Protein AF-0000000074985311 (afdb_homodimer)

Foldseek 3Di:
DAQPLQVLQLLLLVLLLVQDPPVQNQAKEKEKEWKAAWDADDPDPHTDDQDIDLLVCSNKVDRAHGKIKMWMAGPPDPCNVGIAIEIAHADDDPVCVVPDDTDDDQVVSVVRIPHNGYHHPVCLLVVLVVCCVVGPAYEYEYADQPDPVGHHDDPVNVVSQVVSVHHYDHPRSVVSSQQSQQFADPVQVVQQLVQQVLLLVLVLVLLQLLQCVLVVNQDFDPCDPHVDDGDPSNDHDFFLVSSVVSSVVSSVVVPFDFWLDQKAKAKWQSLQPPPRRPRGGTAAFPDDDNPVPVPDPPPQPDDPRFGDKIKIKIWTTTGGSLFIFTWIAIWIHGPLGAHDPLLVLQLVLQVVLLVQLQVVFAFQDWLLVSLLSSLLSVLVSCCVLQFWDDCPPVVHHPCLHSQNVQQVVLSCLFWVAAQKAWGGSHRRRPQCNQPPPDDPQDDPDDDGYPSSCPHHRGGGGDHARTKMKGKTKTALDPVSVVVCVVPPGGDVVSVVVNNRNNMGMTMWIWGHYRVGIHTSNDNDHDNVVSSCSSSNVD/DAQQLQVLQLLLLVLLLVQDPPVQNQAKEKEKEWKAAWDADDPDPHTDDQDIDLLVCSNKVDRAHGKIKMWMAGPPDPCNVGIAIEIAHADDDPVCVVPDDGDDDQVVSVVRIPHNGYHHPVCLLVVLVVCCVVGPAYEYEYADQPDPVGHHDDPVNVVSQVVSVHHYDHPRSVVSSQQSQQFADPVQVVQQLVQQVLLLVLVLVLLQLLQCVLVVNQDFDDCDPHVDDGDPSNDHDFFLVSSVVSSVVSSVVVPFDFWLDQKAKAKWQSQQPPPRRPRGGTAAFPDDDNPVPPPDPPVQPDDPGFGDKIKIKIWTTTGGSLFIFTWIAIWIHTPLGAHDPLLVLQLVLQVVLLVQLQVVFAFQDWLLVSLLSSLLSVLVSCCVLVFWDDCPDVVHHPCLHSQNVLQVVLSCLFWVAAQKAWGTSHRRRPQCSQPPPDDPQDDPDDDGYPSSCPHHRGGGGDHARTKMKGKTKTALDPVSVVVCVPPPGGDVVSVVVNNRNNMGITMWIWGHYRVGIHTSNDNDHDNVVSSCSSSNVD

Secondary structure (DSSP, 8-state):
----HHHHHHHHHHHHHHHS-GGGTTS-EEEEEE-----BSTTS--BPPP---HHHHHHH----TT-EEEEEE-TTSGGGTS-EEEEE-PPPPHHHHTTSPPPPPHHHHHHHS-SSEEE-GGGHHHHHHHHHHHSTTPEEE-S-TT-TTS----HHHHHHHHHTT-EEE-SSHHHHHHHHHHS--HHHHHHHHHHHHHHHHHHHHHHHHHHHHHTT-----TTBTTTBPPPGGG----BHHHHHHHHHHHHHHTT---BSS--EEEEGGGGG-TT-----PBP-BS---TTGGG--GGG--SSS-PBPSEEEEEEE-BEETTEE--EEEEEEESGGG---HHHHHHHHHHHHHHHHHHHH--TT-BHHHHHHHHHHHHHHHHHHHTSB--TTSTT--GGGSHHHHHHHTGGGGTS-S-S--B-SSSSS--HHHHS-SS-TTS-S---S-GGGGTT-S--SB--TT-EEEE--EEE--HHHHHTTTT-TTB-HHHHHHHGGG-EEE-BEEEEE-SSSEEE---S---HHHHHHHHTT--/----HHHHHHHHHHHHHHHS-GGGTTS-EEEEEE-----BSTTS--BPPP---HHHHHHH----TT-EEEEEE-TTSGGGTS-EEEEE-PPPPHHHHTTSPPPPPHHHHHHHS-SSEEE-GGGHHHHHHHHHHHSTTPEEE-S-TT-TTSPPPPHHHHHHHHHTT-EEE-SSHHHHHHHHHHS--HHHHHHHHHHHHHHHHHHHHHHHHHHHHHTT-----TTBTTTBPPPGGG----BHHHHHHHHHHHHHHTT---BSS--EEEEGGGGG-TT-----PBP-BSS--TT-----GGG--SSS-PBPSEEEEEEE-BEETTEE--EEEEEEESGGG---HHHHHHHHHHHHHHHHHHHH-STT-BHHHHHHHHHHHHHHHHHHHTSB--TTSTT--GGGSHHHHHHHTGGGGTS-S-S--B-SSSSS--HHHHS-SS-TTS-S--SS-GGGGTT-S--SB--TT-EEEE--EEE--HHHHHTTTT-TTB-HHHHHHHGGG-EEE-BEEEEE-SSSEEE---S---HHHHHHHHTT--

Solvent-accessible surface area (backbone atoms only — not comparable to full-atom values): 54923 Å² total; per-residue (Å²): 134,71,53,64,8,55,62,40,40,50,48,26,48,59,42,31,43,72,71,43,56,76,87,56,46,69,39,30,39,30,42,50,45,38,30,28,63,77,47,48,54,54,83,48,88,43,58,47,88,80,70,60,41,60,71,47,26,56,46,42,60,55,75,62,58,55,19,35,40,41,33,39,35,26,65,95,45,70,29,57,81,52,49,48,30,36,38,20,42,53,74,69,47,76,82,42,53,51,39,33,80,62,58,69,50,59,71,56,42,48,73,61,38,51,53,73,44,55,46,45,60,88,48,47,68,58,52,53,52,51,46,52,68,75,36,68,78,30,41,35,30,23,57,58,77,93,38,94,40,43,49,73,57,64,62,68,63,60,46,53,41,47,73,69,74,41,48,78,46,45,82,51,43,56,61,12,46,31,54,43,61,46,45,44,53,71,68,54,48,51,34,27,35,50,9,18,44,45,30,23,40,18,56,49,38,52,35,38,52,47,0,33,50,61,65,63,67,55,60,70,57,91,50,47,69,74,79,38,59,64,42,60,46,40,64,74,74,60,30,25,28,30,47,49,19,51,35,54,24,48,30,24,52,74,66,30,86,44,61,36,46,72,52,23,32,19,47,28,47,49,25,25,30,73,51,31,59,76,30,74,46,61,49,47,53,38,86,66,54,84,79,54,82,67,65,53,89,68,61,72,68,67,92,82,80,55,53,31,69,35,35,38,27,35,42,43,21,25,17,29,95,59,16,20,22,58,34,27,47,56,43,37,36,29,63,68,11,31,60,53,73,57,46,40,54,51,45,52,47,36,50,47,27,41,50,57,35,59,73,65,44,24,37,66,40,45,41,60,57,46,47,47,51,31,52,53,44,47,52,55,48,30,36,75,72,44,31,27,44,37,39,83,36,88,97,51,34,72,73,26,29,72,67,44,41,43,52,67,34,65,61,31,46,33,39,61,61,31,38,36,34,34,42,34,61,35,53,69,28,35,56,60,60,34,42,43,92,79,54,84,83,58,66,94,73,76,76,66,25,73,64,63,54,71,54,46,45,38,63,43,61,37,43,61,34,24,30,33,37,48,36,32,41,45,35,45,27,69,72,43,44,63,77,51,70,81,42,88,47,54,32,62,78,51,39,61,70,46,39,66,40,4,27,41,42,45,27,38,34,31,35,30,27,76,85,20,66,46,73,42,49,68,53,82,75,54,66,69,58,51,31,29,23,15,31,40,75,88,134,70,52,65,7,55,61,41,43,48,47,26,49,60,42,32,43,72,71,42,56,78,88,56,46,69,37,30,40,29,44,49,44,38,30,28,62,77,47,48,54,53,84,46,88,43,59,47,88,80,71,60,40,60,72,47,26,55,47,41,62,55,77,63,57,55,18,36,40,40,33,39,35,25,64,93,46,70,29,58,80,52,49,50,31,37,39,20,41,53,75,68,46,77,84,41,53,52,39,30,79,61,60,67,51,58,70,55,43,50,73,60,36,49,55,73,45,56,48,45,60,88,48,46,67,60,52,51,52,52,46,52,68,74,35,70,77,30,41,34,31,24,55,58,78,93,37,93,40,42,49,73,58,63,63,68,62,60,47,55,42,47,73,71,74,40,48,76,46,44,83,50,43,55,60,13,44,32,54,44,59,46,46,45,53,74,68,53,49,51,33,25,34,50,9,18,45,45,28,23,40,19,54,49,38,52,35,38,52,48,0,32,51,61,63,62,67,55,58,71,57,91,49,48,70,74,80,38,60,63,44,60,48,41,63,75,73,61,31,25,28,30,48,49,19,53,34,53,23,48,30,24,51,73,66,27,87,44,62,37,46,73,49,23,31,19,47,27,48,48,26,25,30,74,51,28,59,75,29,74,48,62,49,48,53,42,87,68,54,83,79,55,80,68,67,55,87,67,66,74,67,70,94,83,80,57,53,29,68,34,36,35,27,38,41,43,21,25,17,30,97,60,16,20,22,58,34,27,48,54,43,37,35,28,64,68,12,30,60,51,74,58,45,40,53,52,46,52,48,34,50,48,26,40,50,58,35,59,72,64,46,22,36,65,42,45,40,59,56,45,45,46,51,32,51,52,43,47,52,54,47,32,35,74,72,43,32,27,43,36,38,82,37,88,96,51,34,73,73,26,30,73,67,43,41,44,52,67,34,65,63,31,48,32,40,61,61,34,37,37,34,32,42,36,62,36,52,68,27,35,56,61,61,34,40,43,91,80,52,84,83,59,66,94,70,76,75,65,24,73,66,63,56,72,54,45,44,38,62,43,60,37,43,61,34,24,31,33,36,49,34,32,43,45,33,44,28,69,72,43,44,63,76,50,72,82,43,89,47,54,30,63,78,53,38,60,70,45,39,66,40,4,25,42,42,45,27,36,33,31,35,30,27,75,87,19,66,46,74,42,49,67,52,83,77,54,65,69,58,52,32,30,22,16,30,41,76,89

Organism: Psilocybe cubensis (NCBI:txid181762)

Radius of gyration: 31.05 Å; Cα contacts (8 Å, |Δi|>4): 2380; chains: 2; bounding box: 78×101×79 Å

Sequence (1076 aa):
MVYPAQKHVLKTFEHLVKLLPEAERTKPQILLLAGGAVEFRNDTDRELVFRQESNFHYLTGCDVPSSFVIAAYQPGTSLSTTPSLSLFIPKAELEDLMWSVPPPSLAEAQQAYDVTTVEHPSAIPAAIDTLLKALPGALFHTLPRNSPLFPILPAQYTQKVLDADGAVTDLYLLSALQTARLIKDSDEIAAIKKANEISSRAHEVIMRVLGKAVKGKIEAGAGAGVDRPLLPGEWLIEKEAEAEAIFVASCRREGSVHQAYLPIVAASTRASTLHYCCNDREFAWGPVKPHDHHNKNELAHGKTKELNPQVLLIDAGCEWNCYASDITRTMPVGNGGKFTAEARAIYELVLEMQQESFNIIKAGLHWDAVQLICHRTLVKGFQKLGIFKTPESPGSGSWNSEEAILADGVSSAFFPHGVGHSLGMDVHDVPSASKPAVNPTIGGVTLGHESFYTYLRLRLPLETGMVVTVEPGIYFSPHLLAAVRESKHINHDVLKRYEPVGGVRIEDVVVITDEGYQNLTTVRSDVAWVESVCSGELMVYPAQKHVLKTFEHLVKLLPEAERTKPQILLLAGGAVEFRNDTDRELVFRQESNFHYLTGCDVPSSFVIAAYQPGTSLSTTPSLSLFIPKAELEDLMWSVPPPSLAEAQQAYDVTTVEHPSAIPAAIDTLLKALPGALFHTLPRNSPLFPILPAQYTQKVLDADGAVTDLYLLSALQTARLIKDSDEIAAIKKANEISSRAHEVIMRVLGKAVKGKIEAGAGAGVDRPLLPGEWLIEKEAEAEAIFVASCRREGSVHQAYLPIVAASTRASTLHYCCNDREFAWGPVKPHDHHNKNELAHGKTKELNPQVLLIDAGCEWNCYASDITRTMPVGNGGKFTAEARAIYELVLEMQQESFNIIKAGLHWDAVQLICHRTLVKGFQKLGIFKTPESPGSGSWNSEEAILADGVSSAFFPHGVGHSLGMDVHDVPSASKPAVNPTIGGVTLGHESFYTYLRLRLPLETGMVVTVEPGIYFSPHLLAAVRESKHINHDVLKRYEPVGGVRIEDVVVITDEGYQNLTTVRSDVAWVESVCSGEL

InterPro domains:
  IPR000994 Peptidase M24 [PF00557] (191-514)
  IPR001131 Peptidase M24B, X-Pro dipeptidase/aminopeptidase P, conserved site [PS00491] (417-429)
  IPR007865 Aminopeptidase P, N-terminal [PF05195] (27-134)
  IPR007865 Aminopeptidase P, N-terminal [SM01011] (3-150)
  IPR029149 Creatinase/Aminopeptidase P/Spt16, N-terminal [G3DSA:3.40.350.10] (12-181)
  IPR029149 Creatinase/Aminopeptidase P/Spt16, N-terminal [SSF53092] (27-184)
  IPR036005 Creatinase/aminopeptidase-like [G3DSA:3.90.230.10] (184-537)
  IPR036005 Creatinase/aminopeptidase-like [SSF55920] (185-532)
  IPR052433 Xaa-Pro dipeptidase-like [PTHR43226] (14-535)

pLDDT: mean 93.37, std 12.2, range [30.03, 98.94]

Nearest PDB structures (foldseek):
  6qsc-assembly1_A  TM=8.916E-01  e=6.447E-38  Homo sapiens
  5mc0-assembly1_A  TM=8.934E-01  e=1.061E-37  Homo sapiens
  5mc3-assembly1_A  TM=8.920E-01  e=1.746E-37  Homo sapiens
  6srf-assembly1_B  TM=8.919E-01  e=1.563E-37  Homo sapiens
  2okn-assembly1_B  TM=8.902E-01  e=1.147E-36  Homo sapiens

Structure (mmCIF, N/CA/C/O backbone):
data_AF-0000000074985311-model_v1
#
loop_
_entity.id
_entity.type
_entity.pdbx_description
1 polymer 'Aminopeptidase P N-terminal domain-containing protein'
#
loop_
_atom_site.group_PDB
_atom_site.id
_atom_site.type_symbol
_atom_site.label_atom_id
_atom_site.label_alt_id
_atom_site.label_comp_id
_atom_site.label_asym_id
_atom_site.label_entity_id
_atom_site.label_seq_id
_atom_site.pdbx_PDB_ins_code
_atom_site.Cartn_x
_atom_site.Cartn_y
_atom_site.Cartn_z
_atom_site.occupancy
_atom_site.B_iso_or_equiv
_atom_site.auth_seq_id
_atom_site.auth_comp_id
_atom_site.auth_asym_id
_atom_site.auth_atom_id
_atom_site.pdbx_PDB_model_num
ATOM 1 N N . MET A 1 1 ? -19.453 -1.725 -16.078 1 66.06 1 MET A N 1
ATOM 2 C CA . MET A 1 1 ? -20.453 -2.721 -15.711 1 66.06 1 MET A CA 1
ATOM 3 C C . MET A 1 1 ? -20.625 -2.783 -14.195 1 66.06 1 MET A C 1
ATOM 5 O O . MET A 1 1 ? -19.656 -2.6 -13.453 1 66.06 1 MET A O 1
ATOM 9 N N . VAL A 1 2 ? -21.891 -2.928 -13.734 1 85.5 2 VAL A N 1
ATOM 10 C CA . VAL A 1 2 ? -22.203 -2.971 -12.312 1 85.5 2 VAL A CA 1
ATOM 11 C C . VAL A 1 2 ? -21.844 -4.34 -11.742 1 85.5 2 VAL A C 1
ATOM 13 O O . VAL A 1 2 ? -22.078 -5.367 -12.383 1 85.5 2 VAL A O 1
ATOM 16 N N . TYR A 1 3 ? -21.156 -4.445 -10.664 1 94.44 3 TYR A N 1
ATOM 17 C CA . TYR A 1 3 ? -20.797 -5.672 -9.969 1 94.44 3 TYR A CA 1
ATOM 18 C C . TYR A 1 3 ? -22.031 -6.535 -9.719 1 94.44 3 TYR A C 1
ATOM 20 O O . TYR A 1 3 ? -23.062 -6.039 -9.25 1 94.44 3 TYR A O 1
ATOM 28 N N . PRO A 1 4 ? -21.984 -7.762 -10.07 1 96.69 4 PRO A N 1
ATOM 29 C CA . PRO A 1 4 ? -23.172 -8.609 -10.023 1 96.69 4 PRO A CA 1
ATOM 30 C C . PRO A 1 4 ? -23.438 -9.172 -8.625 1 96.69 4 PRO A C 1
ATOM 32 O O . PRO A 1 4 ? -23.484 -10.391 -8.445 1 96.69 4 PRO A O 1
ATOM 35 N N . ALA A 1 5 ? -23.812 -8.367 -7.699 1 98.06 5 ALA A N 1
ATOM 36 C CA . ALA A 1 5 ? -24.016 -8.75 -6.305 1 98.06 5 ALA A CA 1
ATOM 37 C C . ALA A 1 5 ? -25.203 -9.703 -6.156 1 98.06 5 ALA A C 1
ATOM 39 O O . ALA A 1 5 ? -25.109 -10.695 -5.434 1 98.06 5 ALA A O 1
ATOM 40 N N . GLN A 1 6 ? -26.281 -9.5 -6.852 1 97.56 6 GLN A N 1
ATOM 41 C CA . GLN A 1 6 ? -27.484 -10.32 -6.734 1 97.56 6 GLN A CA 1
ATOM 42 C C . GLN A 1 6 ? -27.203 -11.758 -7.148 1 97.56 6 GLN A C 1
ATOM 44 O O . GLN A 1 6 ? -27.656 -12.695 -6.48 1 97.56 6 GLN A O 1
ATOM 49 N N . LYS A 1 7 ? -26.5 -11.898 -8.227 1 97.69 7 LYS A N 1
ATOM 50 C CA . LYS A 1 7 ? -26.141 -13.234 -8.695 1 97.69 7 LYS A CA 1
ATOM 51 C C . LYS A 1 7 ? -25.281 -13.961 -7.668 1 97.69 7 LYS A C 1
ATOM 53 O O . LYS A 1 7 ? -25.469 -15.156 -7.43 1 97.69 7 LYS A O 1
ATOM 58 N N . HIS A 1 8 ? -24.328 -13.242 -7.078 1 98.62 8 HIS A N 1
ATOM 59 C CA . HIS A 1 8 ? -23.438 -13.828 -6.098 1 98.62 8 HIS A CA 1
ATOM 60 C C . HIS A 1 8 ? -24.172 -14.219 -4.824 1 98.62 8 HIS A C 1
ATOM 62 O O . HIS A 1 8 ? -23.891 -15.258 -4.223 1 98.62 8 HIS A O 1
ATOM 68 N N . VAL A 1 9 ? -25.078 -13.406 -4.445 1 98.75 9 VAL A N 1
ATOM 69 C CA . VAL A 1 9 ? -25.891 -13.695 -3.26 1 98.75 9 VAL A CA 1
ATOM 70 C C . VAL A 1 9 ? -26.734 -14.945 -3.496 1 98.75 9 VAL A C 1
ATOM 72 O O . VAL A 1 9 ? -26.781 -15.836 -2.643 1 98.75 9 VAL A O 1
ATOM 75 N N . LEU A 1 10 ? -27.406 -15 -4.625 1 98.44 10 LEU A N 1
ATOM 76 C CA . LEU A 1 10 ? -28.203 -16.172 -4.961 1 98.44 10 LEU A CA 1
ATOM 77 C C . LEU A 1 10 ? -27.344 -17.438 -4.957 1 98.44 10 LEU A C 1
ATOM 79 O O . LEU A 1 10 ? -27.719 -18.453 -4.359 1 98.44 10 LEU A O 1
ATOM 83 N N . LYS A 1 11 ? -26.219 -17.391 -5.617 1 98.31 11 LYS A N 1
ATOM 84 C CA . LYS A 1 11 ? -25.281 -18.5 -5.664 1 98.31 11 LYS A CA 1
ATOM 85 C C . LYS A 1 11 ? -24.859 -18.938 -4.258 1 98.31 11 LYS A C 1
ATOM 87 O O . LYS A 1 11 ? -24.766 -20.125 -3.967 1 98.31 11 LYS A O 1
ATOM 92 N N . THR A 1 12 ? -24.594 -17.969 -3.389 1 98.62 12 THR A N 1
ATOM 93 C CA . THR A 1 12 ? -24.188 -18.25 -2.016 1 98.62 12 THR A CA 1
ATOM 94 C C . THR A 1 12 ? -25.297 -18.969 -1.262 1 98.62 12 THR A C 1
ATOM 96 O O . THR A 1 12 ? -25.047 -19.953 -0.559 1 98.62 12 THR A O 1
ATOM 99 N N . PHE A 1 13 ? -26.547 -18.531 -1.45 1 98.62 13 PHE A N 1
ATOM 100 C CA . PHE A 1 13 ? -27.656 -19.203 -0.802 1 98.62 13 PHE A CA 1
ATOM 101 C C . PHE A 1 13 ? -27.797 -20.641 -1.306 1 98.62 13 PHE A C 1
ATOM 103 O O . PHE A 1 13 ? -28.109 -21.547 -0.533 1 98.62 13 PHE A O 1
ATOM 110 N N . GLU A 1 14 ? -27.641 -20.828 -2.596 1 97.62 14 GLU A N 1
ATOM 111 C CA . GLU A 1 14 ? -27.719 -22.172 -3.164 1 97.62 14 GLU A CA 1
ATOM 112 C C . GLU A 1 14 ? -26.703 -23.109 -2.525 1 97.62 14 GLU A C 1
ATOM 114 O O . GLU A 1 14 ? -27.016 -24.266 -2.211 1 97.62 14 GLU A O 1
ATOM 119 N N . HIS A 1 15 ? -25.484 -22.625 -2.33 1 97.5 15 HIS A N 1
ATOM 120 C CA . HIS A 1 15 ? -24.453 -23.422 -1.67 1 97.5 15 HIS A CA 1
ATOM 121 C C . HIS A 1 15 ? -24.766 -23.594 -0.187 1 97.5 15 HIS A C 1
ATOM 123 O O . HIS A 1 15 ? -24.516 -24.672 0.378 1 97.5 15 HIS A O 1
ATOM 129 N N . LEU A 1 16 ? -25.281 -22.547 0.451 1 98.38 16 LEU A N 1
ATOM 130 C CA . LEU A 1 16 ? -25.578 -22.562 1.878 1 98.38 16 LEU A CA 1
ATOM 131 C C . LEU A 1 16 ? -26.641 -23.609 2.199 1 98.38 16 LEU A C 1
ATOM 133 O O . LEU A 1 16 ? -26.484 -24.391 3.146 1 98.38 16 LEU A O 1
ATOM 137 N N . VAL A 1 17 ? -27.672 -23.672 1.406 1 97.38 17 VAL A N 1
ATOM 138 C CA . VAL A 1 17 ? -28.781 -24.578 1.645 1 97.38 17 VAL A CA 1
ATOM 139 C C . VAL A 1 17 ? -28.297 -26.031 1.582 1 97.38 17 VAL A C 1
ATOM 141 O O . VAL A 1 17 ? -28.75 -26.875 2.35 1 97.38 17 VAL A O 1
ATOM 144 N N . LYS A 1 18 ? -27.312 -26.297 0.73 1 95.69 18 LYS A N 1
ATOM 145 C CA . LYS A 1 18 ? -26.781 -27.641 0.573 1 95.69 18 LYS A CA 1
ATOM 146 C C . LYS A 1 18 ? -26.016 -28.078 1.823 1 95.69 18 LYS A C 1
ATOM 148 O O . LYS A 1 18 ? -25.875 -29.281 2.076 1 95.69 18 LYS A O 1
ATOM 153 N N . LEU A 1 19 ? -25.562 -27.141 2.629 1 96.31 19 LEU A N 1
ATOM 154 C CA . LEU A 1 19 ? -24.75 -27.438 3.801 1 96.31 19 LEU A CA 1
ATOM 155 C C . LEU A 1 19 ? -25.609 -27.609 5.043 1 96.31 19 LEU A C 1
ATOM 157 O O . LEU A 1 19 ? -25.156 -28.141 6.059 1 96.31 19 LEU A O 1
ATOM 161 N N . LEU A 1 20 ? -26.844 -27.188 4.945 1 97.5 20 LEU A N 1
ATOM 162 C CA . LEU A 1 20 ? -27.719 -27.172 6.113 1 97.5 20 LEU A CA 1
ATOM 163 C C . LEU A 1 20 ? -28.297 -28.562 6.379 1 97.5 20 LEU A C 1
ATOM 165 O O . LEU A 1 20 ? -28.484 -29.344 5.445 1 97.5 20 LEU A O 1
ATOM 169 N N . PRO A 1 21 ? -28.594 -28.844 7.641 1 96.38 21 PRO A N 1
ATOM 170 C CA . PRO A 1 21 ? -29.391 -30.031 7.914 1 96.38 21 PRO A CA 1
ATOM 171 C C . PRO A 1 21 ? -30.734 -30.031 7.184 1 96.38 21 PRO A C 1
ATOM 173 O O . PRO A 1 21 ? -31.312 -28.953 6.953 1 96.38 21 PRO A O 1
ATOM 176 N N . GLU A 1 22 ? -31.219 -31.188 6.949 1 94.75 22 GLU A N 1
ATOM 177 C CA . GLU A 1 22 ? -32.406 -31.344 6.141 1 94.75 22 GLU A CA 1
ATOM 178 C C . GLU A 1 22 ? -33.594 -30.531 6.699 1 94.75 22 GLU A C 1
ATOM 180 O O . GLU A 1 22 ? -34.312 -29.891 5.945 1 94.75 22 GLU A O 1
ATOM 185 N N . ALA A 1 23 ? -33.688 -30.516 7.945 1 93.19 23 ALA A N 1
ATOM 186 C CA . ALA A 1 23 ? -34.812 -29.859 8.602 1 93.19 23 ALA A CA 1
ATOM 187 C C . ALA A 1 23 ? -34.75 -28.359 8.406 1 93.19 23 ALA A C 1
ATOM 189 O O . ALA A 1 23 ? -35.781 -27.672 8.477 1 93.19 23 ALA A O 1
ATOM 190 N N . GLU A 1 24 ? -33.562 -27.812 8.141 1 94.81 24 GLU A N 1
ATOM 191 C CA . GLU A 1 24 ? -33.375 -26.375 8.055 1 94.81 24 GLU A CA 1
ATOM 192 C C . GLU A 1 24 ? -33.438 -25.891 6.605 1 94.81 24 GLU A C 1
ATOM 194 O O . GLU A 1 24 ? -33.594 -24.688 6.348 1 94.81 24 GLU A O 1
ATOM 199 N N . ARG A 1 25 ? -33.438 -26.75 5.629 1 94.88 25 ARG A N 1
ATOM 200 C CA . ARG A 1 25 ? -33.25 -26.406 4.219 1 94.88 25 ARG A CA 1
ATOM 201 C C . ARG A 1 25 ? -34.469 -25.703 3.658 1 94.88 25 ARG A C 1
ATOM 203 O O . ARG A 1 25 ? -34.375 -24.922 2.699 1 94.88 25 ARG A O 1
ATOM 210 N N . THR A 1 26 ? -35.594 -25.953 4.262 1 92.81 26 THR A N 1
ATOM 211 C CA . THR A 1 26 ? -36.844 -25.391 3.707 1 92.81 26 THR A CA 1
ATOM 212 C C . THR A 1 26 ? -37.188 -24.078 4.406 1 92.81 26 THR A C 1
ATOM 214 O O . THR A 1 26 ? -38.094 -23.375 3.977 1 92.81 26 THR A O 1
ATOM 217 N N . LYS A 1 27 ? -36.5 -23.672 5.398 1 95.31 27 LYS A N 1
ATOM 218 C CA . LYS A 1 27 ? -36.75 -22.438 6.145 1 95.31 27 LYS A CA 1
ATOM 219 C C . LYS A 1 27 ? -36.156 -21.234 5.438 1 95.31 27 LYS A C 1
ATOM 221 O O . LYS A 1 27 ? -35.281 -21.375 4.578 1 95.31 27 LYS A O 1
ATOM 226 N N . PRO A 1 28 ? -36.719 -20.047 5.793 1 97.56 28 PRO A N 1
ATOM 227 C CA . PRO A 1 28 ? -36.031 -18.844 5.301 1 97.56 28 PRO A CA 1
ATOM 228 C C . PRO A 1 28 ? -34.625 -18.688 5.844 1 97.56 28 PRO A C 1
ATOM 230 O O . PRO A 1 28 ? -34.344 -19.047 6.996 1 97.56 28 PRO A O 1
ATOM 233 N N . GLN A 1 29 ? -33.75 -18.281 4.988 1 98.5 29 GLN A N 1
ATOM 234 C CA . GLN A 1 29 ? -32.344 -18.047 5.34 1 98.5 29 GLN A CA 1
ATOM 235 C C . GLN A 1 29 ? -31.984 -16.562 5.203 1 98.5 29 GLN A C 1
ATOM 237 O O . GLN A 1 29 ? -32.375 -15.914 4.227 1 98.5 29 GLN A O 1
ATOM 242 N N . ILE A 1 30 ? -31.297 -15.969 6.199 1 98.81 30 ILE A N 1
ATOM 243 C CA . ILE A 1 30 ? -30.906 -14.562 6.188 1 98.81 30 ILE A CA 1
ATOM 244 C C . ILE A 1 30 ? -29.391 -14.438 6.395 1 98.81 30 ILE A C 1
ATOM 246 O O . ILE A 1 30 ? -28.828 -15.07 7.293 1 98.81 30 ILE A O 1
ATOM 250 N N . LEU A 1 31 ? -28.688 -13.734 5.535 1 98.88 31 LEU A N 1
ATOM 251 C CA . LEU A 1 31 ? -27.297 -13.359 5.742 1 98.88 31 LEU A CA 1
ATOM 252 C C . LEU A 1 31 ? -27.188 -12.016 6.461 1 98.88 31 LEU A C 1
ATOM 254 O O . LEU A 1 31 ? -27.938 -11.086 6.148 1 98.88 31 LEU A O 1
ATOM 258 N N . LEU A 1 32 ? -26.422 -11.883 7.457 1 98.81 32 LEU A N 1
ATOM 259 C CA . LEU A 1 32 ? -26.125 -10.656 8.195 1 98.81 32 LEU A CA 1
ATOM 260 C C . LEU A 1 32 ? -24.625 -10.5 8.383 1 98.81 32 LEU A C 1
ATOM 262 O O . LEU A 1 32 ? -24.016 -11.195 9.195 1 98.81 32 LEU A O 1
ATOM 266 N N . LEU A 1 33 ? -24.031 -9.539 7.648 1 98.5 33 LEU A N 1
ATOM 267 C CA . LEU A 1 33 ? -22.578 -9.406 7.629 1 98.5 33 LEU A CA 1
ATOM 268 C C . LEU A 1 33 ? -22.172 -7.949 7.805 1 98.5 33 LEU A C 1
ATOM 270 O O . LEU A 1 33 ? -22.859 -7.039 7.344 1 98.5 33 LEU A O 1
ATOM 274 N N . ALA A 1 34 ? -21.031 -7.789 8.484 1 98.5 34 ALA A N 1
ATOM 275 C CA . ALA A 1 34 ? -20.328 -6.512 8.523 1 98.5 34 ALA A CA 1
ATOM 276 C C . ALA A 1 34 ? -19.188 -6.484 7.508 1 98.5 34 ALA A C 1
ATOM 278 O O . ALA A 1 34 ? -18.484 -7.484 7.324 1 98.5 34 ALA A O 1
ATOM 279 N N . GLY A 1 35 ? -19.062 -5.316 6.785 1 98.31 35 GLY A N 1
ATOM 280 C CA . GLY A 1 35 ? -17.859 -5.082 5.996 1 98.31 35 GLY A CA 1
ATOM 281 C C . GLY A 1 35 ? -16.688 -4.586 6.82 1 98.31 35 GLY A C 1
ATOM 282 O O . GLY A 1 35 ? -16.797 -4.43 8.039 1 98.31 35 GLY A O 1
ATOM 283 N N . GLY A 1 36 ? -15.547 -4.457 6.141 1 97.56 36 GLY A N 1
ATOM 284 C CA . GLY A 1 36 ? -14.359 -3.967 6.816 1 97.56 36 GLY A CA 1
ATOM 285 C C . GLY A 1 36 ? -14.477 -2.523 7.266 1 97.56 36 GLY A C 1
ATOM 286 O O . GLY A 1 36 ? -15.281 -1.765 6.727 1 97.56 36 GLY A O 1
ATOM 287 N N . ALA A 1 37 ? -13.68 -2.193 8.266 1 96.5 37 ALA A N 1
ATOM 288 C CA . ALA A 1 37 ? -13.516 -0.816 8.719 1 96.5 37 ALA A CA 1
ATOM 289 C C . ALA A 1 37 ? -12.102 -0.312 8.453 1 96.5 37 ALA A C 1
ATOM 291 O O . ALA A 1 37 ? -11.188 -1.106 8.227 1 96.5 37 ALA A O 1
ATOM 292 N N . VAL A 1 38 ? -11.938 1.037 8.375 1 94.62 38 VAL A N 1
ATOM 293 C CA . VAL A 1 38 ? -10.602 1.614 8.273 1 94.62 38 VAL A CA 1
ATOM 294 C C . VAL A 1 38 ? -9.797 1.304 9.539 1 94.62 38 VAL A C 1
ATOM 296 O O . VAL A 1 38 ? -10.305 1.457 10.648 1 94.62 38 VAL A O 1
ATOM 299 N N . GLU A 1 39 ? -8.641 0.755 9.328 1 94.19 39 GLU A N 1
ATOM 300 C CA . GLU A 1 39 ? -7.758 0.446 10.453 1 94.19 39 GLU A CA 1
ATOM 301 C C . GLU A 1 39 ? -6.633 1.469 10.562 1 94.19 39 GLU A C 1
ATOM 303 O O . GLU A 1 39 ? -6.355 2.205 9.617 1 94.19 39 GLU A O 1
ATOM 308 N N . PHE A 1 40 ? -5.992 1.538 11.727 1 94.69 40 PHE A N 1
ATOM 309 C CA . PHE A 1 40 ? -4.902 2.465 12 1 94.69 40 PHE A CA 1
ATOM 310 C C . PHE A 1 40 ? -3.658 1.713 12.461 1 94.69 40 PHE A C 1
ATOM 312 O O . PHE A 1 40 ? -3.754 0.588 12.961 1 94.69 40 PHE A O 1
ATOM 319 N N . ARG A 1 41 ? -2.492 2.312 12.273 1 94.62 41 ARG A N 1
ATOM 320 C CA . ARG A 1 41 ? -1.245 1.703 12.719 1 94.62 41 ARG A CA 1
ATOM 321 C C . ARG A 1 41 ? -1.115 1.775 14.234 1 94.62 41 ARG A C 1
ATOM 323 O O . ARG A 1 41 ? -0.831 2.838 14.789 1 94.62 41 ARG A O 1
ATOM 330 N N . ASN A 1 42 ? -1.326 0.625 14.875 1 93.94 42 ASN A N 1
ATOM 331 C CA . ASN A 1 42 ? -1.156 0.512 16.328 1 93.94 42 ASN A CA 1
ATOM 332 C C . ASN A 1 42 ? -1.964 1.572 17.062 1 93.94 42 ASN A C 1
ATOM 334 O O . ASN A 1 42 ? -3.184 1.653 16.906 1 93.94 42 ASN A O 1
ATOM 338 N N . ASP A 1 43 ? -1.304 2.385 17.922 1 92.5 43 ASP A N 1
ATOM 339 C CA . ASP A 1 43 ? -2.002 3.348 18.766 1 92.5 43 ASP A CA 1
ATOM 340 C C . ASP A 1 43 ? -1.993 4.738 18.141 1 92.5 43 ASP A C 1
ATOM 342 O O . ASP A 1 43 ? -2.178 5.742 18.828 1 92.5 43 ASP A O 1
ATOM 346 N N . THR A 1 44 ? -1.828 4.789 16.812 1 93.31 44 THR A N 1
ATOM 347 C CA . THR A 1 44 ? -1.734 6.082 16.141 1 93.31 44 THR A CA 1
ATOM 348 C C . THR A 1 44 ? -2.979 6.344 15.305 1 93.31 44 THR A C 1
ATOM 350 O O . THR A 1 44 ? -3.867 5.496 15.211 1 93.31 44 THR A O 1
ATOM 353 N N . ASP A 1 45 ? -3.037 7.555 14.734 1 91.94 45 ASP A N 1
ATOM 354 C CA . ASP A 1 45 ? -4.145 7.902 13.852 1 91.94 45 ASP A CA 1
ATOM 355 C C . ASP A 1 45 ? -3.742 7.762 12.383 1 91.94 45 ASP A C 1
ATOM 357 O O . ASP A 1 45 ? -4.402 8.312 11.5 1 91.94 45 ASP A O 1
ATOM 361 N N . ARG A 1 46 ? -2.623 7.129 12.141 1 93.56 46 ARG A N 1
ATOM 362 C CA . ARG A 1 46 ? -2.205 6.859 10.773 1 93.56 46 ARG A CA 1
ATOM 363 C C . ARG A 1 46 ? -3.051 5.754 10.148 1 93.56 46 ARG A C 1
ATOM 365 O O . ARG A 1 46 ? -2.896 4.578 10.492 1 93.56 46 ARG A O 1
ATOM 372 N N . GLU A 1 47 ? -3.85 6.062 9.203 1 94 47 GLU A N 1
ATOM 373 C CA . GLU A 1 47 ? -4.738 5.109 8.547 1 94 47 GLU A CA 1
ATOM 374 C C . GLU A 1 47 ? -3.951 4.109 7.703 1 94 47 GLU A C 1
ATOM 376 O O . GLU A 1 47 ? -2.893 4.441 7.164 1 94 47 GLU A O 1
ATOM 381 N N . LEU A 1 48 ? -4.441 2.912 7.648 1 94.56 48 LEU A N 1
ATOM 382 C CA . LEU A 1 48 ? -3.986 1.923 6.68 1 94.56 48 LEU A CA 1
ATOM 383 C C . LEU A 1 48 ? -4.832 1.976 5.414 1 94.56 48 LEU A C 1
ATOM 385 O O . LEU A 1 48 ? -5.984 2.41 5.449 1 94.56 48 LEU A O 1
ATOM 389 N N . VAL A 1 49 ? -4.172 1.623 4.316 1 93.81 49 VAL A N 1
ATOM 390 C CA . VAL A 1 49 ? -4.93 1.591 3.07 1 93.81 49 VAL A CA 1
ATOM 391 C C . VAL A 1 49 ? -6.098 0.619 3.201 1 93.81 49 VAL A C 1
ATOM 393 O O . VAL A 1 49 ? -5.922 -0.519 3.646 1 93.81 49 VAL A O 1
ATOM 396 N N . PHE A 1 50 ? -7.297 1.102 2.861 1 95.94 50 PHE A N 1
ATOM 397 C CA . PHE A 1 50 ? -8.484 0.268 3.023 1 95.94 50 PHE A CA 1
ATOM 398 C C . PHE A 1 50 ? -8.617 -0.712 1.863 1 95.94 50 PHE A C 1
ATOM 400 O O . PHE A 1 50 ? -8.477 -0.329 0.701 1 95.94 50 PHE A O 1
ATOM 407 N N . ARG A 1 51 ? -8.773 -1.897 2.115 1 96.88 51 ARG A N 1
ATOM 408 C CA . ARG A 1 51 ? -9.148 -2.986 1.219 1 96.88 51 ARG A CA 1
ATOM 409 C C . ARG A 1 51 ? -10.305 -3.801 1.799 1 96.88 51 ARG A C 1
ATOM 411 O O . ARG A 1 51 ? -10.156 -4.43 2.848 1 96.88 51 ARG A O 1
ATOM 418 N N . GLN A 1 52 ? -11.469 -3.781 1.197 1 97.62 52 GLN A N 1
ATOM 419 C CA . GLN A 1 52 ? -12.664 -4.426 1.728 1 97.62 52 GLN A CA 1
ATOM 420 C C . GLN A 1 52 ? -12.438 -5.918 1.952 1 97.62 52 GLN A C 1
ATOM 422 O O . GLN A 1 52 ? -11.641 -6.539 1.246 1 97.62 52 GLN A O 1
ATOM 427 N N . GLU A 1 53 ? -13.07 -6.422 2.975 1 97.88 53 GLU A N 1
ATOM 428 C CA . GLU A 1 53 ? -13.023 -7.855 3.238 1 97.88 53 GLU A CA 1
ATOM 429 C C . GLU A 1 53 ? -13.648 -8.648 2.094 1 97.88 53 GLU A C 1
ATOM 431 O O . GLU A 1 53 ? -14.711 -8.281 1.58 1 97.88 53 GLU A O 1
ATOM 436 N N . SER A 1 54 ? -13.039 -9.703 1.648 1 97.94 54 SER A N 1
ATOM 437 C CA . SER A 1 54 ? -13.344 -10.375 0.388 1 97.94 54 SER A CA 1
ATOM 438 C C . SER A 1 54 ? -14.75 -10.961 0.398 1 97.94 54 SER A C 1
ATOM 440 O O . SER A 1 54 ? -15.469 -10.875 -0.599 1 97.94 54 SER A O 1
ATOM 442 N N . ASN A 1 55 ? -15.188 -11.602 1.501 1 98.12 55 ASN A N 1
ATOM 443 C CA . ASN A 1 55 ? -16.516 -12.211 1.54 1 98.12 55 ASN A CA 1
ATOM 444 C C . ASN A 1 55 ? -17.609 -11.156 1.447 1 98.12 55 ASN A C 1
ATOM 446 O O . ASN A 1 55 ? -18.609 -11.344 0.734 1 98.12 55 ASN A O 1
ATOM 450 N N . PHE A 1 56 ? -17.453 -10.07 2.16 1 98.62 56 PHE A N 1
ATOM 451 C CA . PHE A 1 56 ? -18.406 -8.969 2.094 1 98.62 56 PHE A CA 1
ATOM 452 C C . PHE A 1 56 ? -18.453 -8.375 0.689 1 98.62 56 PHE A C 1
ATOM 454 O O . PHE A 1 56 ? -19.531 -8.133 0.15 1 98.62 56 PHE A O 1
ATOM 461 N N . HIS A 1 57 ? -17.297 -8.156 0.142 1 98.5 57 HIS A N 1
ATOM 462 C CA . HIS A 1 57 ? -17.234 -7.605 -1.207 1 98.5 57 HIS A CA 1
ATOM 463 C C . HIS A 1 57 ? -17.875 -8.547 -2.217 1 98.5 57 HIS A C 1
ATOM 465 O O . HIS A 1 57 ? -18.531 -8.102 -3.158 1 98.5 57 HIS A O 1
ATOM 471 N N . TYR A 1 58 ? -17.641 -9.797 -2.098 1 98.44 58 TYR A N 1
ATOM 472 C CA . TYR A 1 58 ? -18.234 -10.781 -2.998 1 98.44 58 TYR A CA 1
ATOM 473 C C . TYR A 1 58 ? -19.75 -10.641 -3.025 1 98.44 58 TYR A C 1
ATOM 475 O O . TYR A 1 58 ? -20.375 -10.734 -4.086 1 98.44 58 TYR A O 1
ATOM 483 N N . LEU A 1 59 ? -20.344 -10.336 -1.877 1 98.75 59 LEU A N 1
ATOM 484 C CA . LEU A 1 59 ? -21.797 -10.32 -1.749 1 98.75 59 LEU A CA 1
ATOM 485 C C . LEU A 1 59 ? -22.359 -8.961 -2.156 1 98.75 59 LEU A C 1
ATOM 487 O O . LEU A 1 59 ? -23.562 -8.836 -2.402 1 98.75 59 LEU A O 1
ATOM 491 N N . THR A 1 60 ? -21.453 -7.926 -2.191 1 98.5 60 THR A N 1
ATOM 492 C CA . THR A 1 60 ? -22.047 -6.598 -2.285 1 98.5 60 THR A CA 1
ATOM 493 C C . THR A 1 60 ? -21.375 -5.781 -3.383 1 98.5 60 THR A C 1
ATOM 495 O O . THR A 1 60 ? -21.969 -4.844 -3.918 1 98.5 60 THR A O 1
ATOM 498 N N . GLY A 1 61 ? -20.094 -6.059 -3.65 1 97.94 61 GLY A N 1
ATOM 499 C CA . GLY A 1 61 ? -19.297 -5.191 -4.516 1 97.94 61 GLY A CA 1
ATOM 500 C C . GLY A 1 61 ? -18.984 -3.846 -3.883 1 97.94 61 GLY A C 1
ATOM 501 O O . GLY A 1 61 ? -18.406 -2.969 -4.531 1 97.94 61 GLY A O 1
ATOM 502 N N . CYS A 1 62 ? -19.328 -3.652 -2.598 1 97.62 62 CYS A N 1
ATOM 503 C CA . CYS A 1 62 ? -19.234 -2.367 -1.916 1 97.62 62 CYS A CA 1
ATOM 504 C C . CYS A 1 62 ? -17.828 -2.16 -1.34 1 97.62 62 CYS A C 1
ATOM 506 O O . CYS A 1 62 ? -17.328 -3.018 -0.617 1 97.62 62 CYS A O 1
ATOM 508 N N . ASP A 1 63 ? -17.266 -1.062 -1.612 1 94.38 63 ASP A N 1
ATOM 509 C CA . ASP A 1 63 ? -15.938 -0.743 -1.108 1 94.38 63 ASP A CA 1
ATOM 510 C C . ASP A 1 63 ? -16 0.362 -0.056 1 94.38 63 ASP A C 1
ATOM 512 O O . ASP A 1 63 ? -14.977 0.951 0.293 1 94.38 63 ASP A O 1
ATOM 516 N N . VAL A 1 64 ? -17.141 0.766 0.421 1 96.69 64 VAL A N 1
ATOM 517 C CA . VAL A 1 64 ? -17.312 1.759 1.476 1 96.69 64 VAL A CA 1
ATOM 518 C C . VAL A 1 64 ? -17.031 1.125 2.834 1 96.69 64 VAL A C 1
ATOM 520 O O . VAL A 1 64 ? -17.672 0.147 3.221 1 96.69 64 VAL A O 1
ATOM 523 N N . PRO A 1 65 ? -16.078 1.645 3.58 1 96.69 65 PRO A N 1
ATOM 524 C CA . PRO A 1 65 ? -15.773 1.068 4.895 1 96.69 65 PRO A CA 1
ATOM 525 C C . PRO A 1 65 ? -16.969 1.133 5.848 1 96.69 65 PRO A C 1
ATOM 527 O O . PRO A 1 65 ? -17.828 2.002 5.707 1 96.69 65 PRO A O 1
ATOM 530 N N . SER A 1 66 ? -17.016 0.165 6.785 1 97.69 66 SER A N 1
ATOM 531 C CA . SER A 1 66 ? -17.984 0.136 7.879 1 97.69 66 SER A CA 1
ATOM 532 C C . SER A 1 66 ? -19.406 -0.006 7.352 1 97.69 66 SER A C 1
ATOM 534 O O . SER A 1 66 ? -20.344 0.588 7.895 1 97.69 66 SER A O 1
ATOM 536 N N . SER A 1 67 ? -19.562 -0.669 6.242 1 98.69 67 SER A N 1
ATOM 537 C CA . SER A 1 67 ? -20.859 -1.01 5.688 1 98.69 67 SER A CA 1
ATOM 538 C C . SER A 1 67 ? -21.344 -2.365 6.195 1 98.69 67 SER A C 1
ATOM 540 O O . SER A 1 67 ? -20.562 -3.129 6.77 1 98.69 67 SER A O 1
ATOM 542 N N . PHE A 1 68 ? -22.688 -2.629 6.02 1 98.88 68 PHE A N 1
ATOM 543 C CA . PHE A 1 68 ? -23.312 -3.895 6.383 1 98.88 68 PHE A CA 1
ATOM 544 C C . PHE A 1 68 ? -24.219 -4.398 5.262 1 98.88 68 PHE A C 1
ATOM 546 O O . PHE A 1 68 ? -24.594 -3.631 4.375 1 98.88 68 PHE A O 1
ATOM 553 N N . VAL A 1 69 ? -24.5 -5.672 5.293 1 98.88 69 VAL A N 1
ATOM 554 C CA . VAL A 1 69 ? -25.438 -6.211 4.309 1 98.88 69 VAL A CA 1
ATOM 555 C C . VAL A 1 69 ? -26.359 -7.223 4.973 1 98.88 69 VAL A C 1
ATOM 557 O O . VAL A 1 69 ? -25.953 -7.957 5.871 1 98.88 69 VAL A O 1
ATOM 560 N N . ILE A 1 70 ? -27.609 -7.223 4.625 1 98.88 70 ILE A N 1
ATOM 561 C CA . ILE A 1 70 ? -28.609 -8.227 4.969 1 98.88 70 ILE A CA 1
ATOM 562 C C . ILE A 1 70 ? -29.234 -8.789 3.691 1 98.88 70 ILE A C 1
ATOM 564 O O . ILE A 1 70 ? -29.688 -8.023 2.83 1 98.88 70 ILE A O 1
ATOM 568 N N . ALA A 1 71 ? -29.25 -10.047 3.531 1 98.81 71 ALA A N 1
ATOM 569 C CA . ALA A 1 71 ? -29.891 -10.703 2.393 1 98.81 71 ALA A CA 1
ATOM 570 C C . ALA A 1 71 ? -30.859 -11.781 2.857 1 98.81 71 ALA A C 1
ATOM 572 O O . ALA A 1 71 ? -30.578 -12.5 3.82 1 98.81 71 ALA A O 1
ATOM 573 N N . ALA A 1 72 ? -31.953 -11.938 2.191 1 98.69 72 ALA A N 1
ATOM 574 C CA . ALA A 1 72 ? -32.969 -12.906 2.584 1 98.69 72 ALA A CA 1
ATOM 575 C C . ALA A 1 72 ? -33.344 -13.812 1.416 1 98.69 72 ALA A C 1
ATOM 577 O O . ALA A 1 72 ? -33.5 -13.352 0.283 1 98.69 72 ALA A O 1
ATOM 578 N N . TYR A 1 73 ? -33.438 -15.031 1.712 1 98.06 73 TYR A N 1
ATOM 579 C CA . TYR A 1 73 ? -33.75 -16.109 0.773 1 98.06 73 TYR A CA 1
ATOM 580 C C . TYR A 1 73 ? -34.781 -17.062 1.353 1 98.06 73 TYR A C 1
ATOM 582 O O . TYR A 1 73 ? -34.75 -17.391 2.543 1 98.06 73 TYR A O 1
ATOM 590 N N . GLN A 1 74 ? -35.719 -17.516 0.514 1 95.25 74 GLN A N 1
ATOM 591 C CA . GLN A 1 74 ? -36.719 -18.5 0.93 1 95.25 74 GLN A CA 1
ATOM 592 C C . GLN A 1 74 ? -37.094 -19.422 -0.228 1 95.25 74 GLN A C 1
ATOM 594 O O . GLN A 1 74 ? -37.656 -18.984 -1.219 1 95.25 74 GLN A O 1
ATOM 599 N N . PRO A 1 75 ? -36.781 -20.688 -0.025 1 91.81 75 PRO A N 1
ATOM 600 C CA . PRO A 1 75 ? -37.188 -21.625 -1.073 1 91.81 75 PRO A CA 1
ATOM 601 C C . PRO A 1 75 ? -38.688 -21.609 -1.356 1 91.81 75 PRO A C 1
ATOM 603 O O . PRO A 1 75 ? -39.469 -21.484 -0.429 1 91.81 75 PRO A O 1
ATOM 606 N N . GLY A 1 76 ? -39.094 -21.781 -2.609 1 91.12 76 GLY A N 1
ATOM 607 C CA . GLY A 1 76 ? -40.469 -21.906 -3 1 91.12 76 GLY A CA 1
ATOM 608 C C . GLY A 1 76 ? -41.188 -20.578 -3.15 1 91.12 76 GLY A C 1
ATOM 609 O O . GLY A 1 76 ? -42.375 -20.531 -3.418 1 91.12 76 GLY A O 1
ATOM 610 N N . THR A 1 77 ? -40.469 -19.531 -2.881 1 93.44 77 THR A N 1
ATOM 611 C CA . THR A 1 77 ? -41.031 -18.188 -3.043 1 93.44 77 THR A CA 1
ATOM 612 C C . THR A 1 77 ? -40.25 -17.391 -4.07 1 93.44 77 THR A C 1
ATOM 614 O O . THR A 1 77 ? -39.312 -17.906 -4.668 1 93.44 77 THR A O 1
ATOM 617 N N . SER A 1 78 ? -40.625 -16.141 -4.25 1 93.44 78 SER A N 1
ATOM 618 C CA . SER A 1 78 ? -39.906 -15.258 -5.172 1 93.44 78 SER A CA 1
ATOM 619 C C . SER A 1 78 ? -38.5 -14.977 -4.68 1 93.44 78 SER A C 1
ATOM 621 O O . SER A 1 78 ? -37.625 -14.672 -5.473 1 93.44 78 SER A O 1
ATOM 623 N N . LEU A 1 79 ? -38.281 -15.141 -3.443 1 94.44 79 LEU A N 1
ATOM 624 C CA . LEU A 1 79 ? -36.969 -14.891 -2.842 1 94.44 79 LEU A CA 1
ATOM 625 C C . LEU A 1 79 ? -35.969 -15.969 -3.242 1 94.44 79 LEU A C 1
ATOM 627 O O . LEU A 1 79 ? -34.781 -15.805 -3.064 1 94.44 79 LEU A O 1
ATOM 631 N N . SER A 1 80 ? -36.438 -17.031 -3.814 1 94.44 80 SER A N 1
ATOM 632 C CA . SER A 1 80 ? -35.562 -18.109 -4.242 1 94.44 80 SER A CA 1
ATOM 633 C C . SER A 1 80 ? -34.906 -17.781 -5.586 1 94.44 80 SER A C 1
ATOM 635 O O . SER A 1 80 ? -33.875 -18.344 -5.918 1 94.44 80 SER A O 1
ATOM 637 N N . THR A 1 81 ? -35.531 -16.844 -6.273 1 94.94 81 THR A N 1
ATOM 638 C CA . THR A 1 81 ? -34.969 -16.438 -7.555 1 94.94 81 THR A CA 1
ATOM 639 C C . THR A 1 81 ? -34.375 -15.031 -7.453 1 94.94 81 THR A C 1
ATOM 641 O O . THR A 1 81 ? -33.406 -14.719 -8.148 1 94.94 81 THR A O 1
ATOM 644 N N . THR A 1 82 ? -35 -14.305 -6.566 1 96 82 THR A N 1
ATOM 645 C CA . THR A 1 82 ? -34.531 -12.945 -6.359 1 96 82 THR A CA 1
ATOM 646 C C . THR A 1 82 ? -34.469 -12.609 -4.871 1 96 82 THR A C 1
ATOM 648 O O . THR A 1 82 ? -35.344 -11.914 -4.355 1 96 82 THR A O 1
ATOM 651 N N . PRO A 1 83 ? -33.344 -12.992 -4.27 1 97.19 83 PRO A N 1
ATOM 652 C CA . PRO A 1 83 ? -33.219 -12.656 -2.85 1 97.19 83 PRO A CA 1
ATOM 653 C C . PRO A 1 83 ? -33.219 -11.156 -2.588 1 97.19 83 PRO A C 1
ATOM 655 O O . PRO A 1 83 ? -32.812 -10.367 -3.439 1 97.19 83 PRO A O 1
ATOM 658 N N . SER A 1 84 ? -33.844 -10.797 -1.476 1 97.88 84 SER A N 1
ATOM 659 C CA . SER A 1 84 ? -33.688 -9.406 -1.063 1 97.88 84 SER A CA 1
ATOM 660 C C . SER A 1 84 ? -32.281 -9.109 -0.578 1 97.88 84 SER A C 1
ATOM 662 O O . SER A 1 84 ? -31.672 -9.938 0.097 1 97.88 84 SER A O 1
ATOM 664 N N . LEU A 1 85 ? -31.734 -8.023 -0.988 1 98.56 85 LEU A N 1
ATOM 665 C CA . LEU A 1 85 ? -30.375 -7.605 -0.644 1 98.56 85 LEU A CA 1
ATOM 666 C C . LEU A 1 85 ? -30.344 -6.137 -0.231 1 98.56 85 LEU A C 1
ATOM 668 O O . LEU A 1 85 ? -30.5 -5.25 -1.072 1 98.56 85 LEU A O 1
ATOM 672 N N . SER A 1 86 ? -30.125 -5.895 1.104 1 98.81 86 SER A N 1
ATOM 673 C CA . SER A 1 86 ? -30.078 -4.547 1.652 1 98.81 86 SER A CA 1
ATOM 674 C C . SER A 1 86 ? -28.656 -4.172 2.082 1 98.81 86 SER A C 1
ATOM 676 O O . SER A 1 86 ? -28.062 -4.863 2.906 1 98.81 86 SER A O 1
ATOM 678 N N . LEU A 1 87 ? -28.172 -3.117 1.479 1 98.81 87 LEU A N 1
ATOM 679 C CA . LEU A 1 87 ? -26.859 -2.57 1.812 1 98.81 87 LEU A CA 1
ATOM 680 C C . LEU A 1 87 ? -26.984 -1.373 2.748 1 98.81 87 LEU A C 1
ATOM 682 O O . LEU A 1 87 ? -27.859 -0.519 2.551 1 98.81 87 LEU A O 1
ATOM 686 N N . PHE A 1 88 ? -26.219 -1.412 3.83 1 98.94 88 PHE A N 1
ATOM 687 C CA . PHE A 1 88 ? -26.203 -0.307 4.781 1 98.94 88 PHE A CA 1
ATOM 688 C C . PHE A 1 88 ? -24.859 0.398 4.77 1 98.94 88 PHE A C 1
ATOM 690 O O . PHE A 1 88 ? -23.844 -0.188 5.152 1 98.94 88 PHE A O 1
ATOM 697 N N . ILE A 1 89 ? -24.797 1.666 4.316 1 98.5 89 ILE A N 1
ATOM 698 C CA . ILE A 1 89 ? -23.562 2.422 4.227 1 98.5 89 ILE A CA 1
ATOM 699 C C . ILE A 1 89 ? -23.578 3.572 5.23 1 98.5 89 ILE A C 1
ATOM 701 O O . ILE A 1 89 ? -24.641 4.094 5.562 1 98.5 89 ILE A O 1
ATOM 705 N N . PRO A 1 90 ? -22.406 3.934 5.785 1 96.88 90 PRO A N 1
ATOM 706 C CA . PRO A 1 90 ? -22.375 5.016 6.77 1 96.88 90 PRO A CA 1
ATOM 707 C C . PRO A 1 90 ? -22.844 6.352 6.191 1 96.88 90 PRO A C 1
ATOM 709 O O . PRO A 1 90 ? -22.75 6.574 4.98 1 96.88 90 PRO A O 1
ATOM 712 N N . LYS A 1 91 ? -23.312 7.16 7.098 1 94.12 91 LYS A N 1
ATOM 713 C CA . LYS A 1 91 ? -23.734 8.508 6.746 1 94.12 91 LYS A CA 1
ATOM 714 C C . LYS A 1 91 ? -22.578 9.5 6.855 1 94.12 91 LYS A C 1
ATOM 716 O O . LYS A 1 91 ? -21.781 9.422 7.793 1 94.12 91 LYS A O 1
ATOM 721 N N . ALA A 1 92 ? -22.516 10.367 5.859 1 89.31 92 ALA A N 1
ATOM 722 C CA . ALA A 1 92 ? -21.516 11.422 5.945 1 89.31 92 ALA A CA 1
ATOM 723 C C . ALA A 1 92 ? -21.797 12.352 7.121 1 89.31 92 ALA A C 1
ATOM 725 O O . ALA A 1 92 ? -22.922 12.805 7.305 1 89.31 92 ALA A O 1
ATOM 726 N N . GLU A 1 93 ? -20.766 12.453 7.922 1 85.38 93 GLU A N 1
ATOM 727 C CA . GLU A 1 93 ? -20.891 13.438 8.992 1 85.38 93 GLU A CA 1
ATOM 728 C C . GLU A 1 93 ? -20.266 14.773 8.602 1 85.38 93 GLU A C 1
ATOM 730 O O . GLU A 1 93 ? -19.234 14.805 7.926 1 85.38 93 GLU A O 1
ATOM 735 N N . LEU A 1 94 ? -20.953 15.773 8.977 1 77.5 94 LEU A N 1
ATOM 736 C CA . LEU A 1 94 ? -20.531 17.125 8.602 1 77.5 94 LEU A CA 1
ATOM 737 C C . LEU A 1 94 ? -19.062 17.344 8.984 1 77.5 94 LEU A C 1
ATOM 739 O O . LEU A 1 94 ? -18.312 17.953 8.227 1 77.5 94 LEU A O 1
ATOM 743 N N . GLU A 1 95 ? -18.766 16.859 10.156 1 74 95 GLU A N 1
ATOM 744 C CA . GLU A 1 95 ? -17.406 17.094 10.672 1 74 95 GLU A CA 1
ATOM 745 C C . GLU A 1 95 ? -16.375 16.375 9.812 1 74 95 GLU A C 1
ATOM 747 O O . GLU A 1 95 ? -15.219 16.797 9.742 1 74 95 GLU A O 1
ATOM 752 N N . ASP A 1 96 ? -16.938 15.43 9.031 1 80.62 96 ASP A N 1
ATOM 753 C CA . ASP A 1 96 ? -15.992 14.609 8.273 1 80.62 96 ASP A CA 1
ATOM 754 C C . ASP A 1 96 ? -15.781 15.172 6.871 1 80.62 96 ASP A C 1
ATOM 756 O O . ASP A 1 96 ? -14.812 14.828 6.195 1 80.62 96 ASP A O 1
ATOM 760 N N . LEU A 1 97 ? -16.578 16.125 6.539 1 81 97 LEU A N 1
ATOM 761 C CA . LEU A 1 97 ? -16.562 16.594 5.152 1 81 97 LEU A CA 1
ATOM 762 C C . LEU A 1 97 ? -15.336 17.438 4.863 1 81 97 LEU A C 1
ATOM 764 O O . LEU A 1 97 ? -14.906 17.531 3.713 1 81 97 LEU A O 1
ATOM 768 N N . MET A 1 98 ? -14.836 17.953 5.906 1 82.88 98 MET A N 1
ATOM 769 C CA . MET A 1 98 ? -13.609 18.734 5.746 1 82.88 98 MET A CA 1
ATOM 770 C C . MET A 1 98 ? -12.398 17.812 5.621 1 82.88 98 MET A C 1
ATOM 772 O O . MET A 1 98 ? -11.469 18.094 4.863 1 82.88 98 MET A O 1
ATOM 776 N N . TRP A 1 99 ? -12.477 16.719 6.23 1 85.69 99 TRP A N 1
ATOM 777 C CA . TRP A 1 99 ? -11.297 15.875 6.398 1 85.69 99 TRP A CA 1
ATOM 778 C C . TRP A 1 99 ? -11.188 14.852 5.273 1 85.69 99 TRP A C 1
ATOM 780 O O . TRP A 1 99 ? -10.102 14.625 4.738 1 85.69 99 TRP A O 1
ATOM 790 N N . SER A 1 100 ? -12.305 14.266 4.891 1 87.75 100 SER A N 1
ATOM 791 C CA . SER A 1 100 ? -12.211 13.141 3.965 1 87.75 100 SER A CA 1
ATOM 792 C C . SER A 1 100 ? -13.352 13.172 2.947 1 87.75 100 SER A C 1
ATOM 794 O O . SER A 1 100 ? -14.352 13.867 3.145 1 87.75 100 SER A O 1
ATOM 796 N N . VAL A 1 101 ? -13.125 12.391 1.918 1 85.38 101 VAL A N 1
ATOM 797 C CA . VAL A 1 101 ? -14.195 12.188 0.942 1 85.38 101 VAL A CA 1
ATOM 798 C C . VAL A 1 101 ? -15.359 11.445 1.593 1 85.38 101 VAL A C 1
ATOM 800 O O . VAL A 1 101 ? -15.172 10.383 2.191 1 85.38 101 VAL A O 1
ATOM 803 N N . PRO A 1 102 ? -16.469 12.047 1.465 1 88.56 102 PRO A N 1
ATOM 804 C CA . PRO A 1 102 ? -17.625 11.391 2.094 1 88.56 102 PRO A CA 1
ATOM 805 C C . PRO A 1 102 ? -18.062 10.125 1.352 1 88.56 102 PRO A C 1
ATOM 807 O O . PRO A 1 102 ? -17.781 9.984 0.158 1 88.56 102 PRO A O 1
ATOM 810 N N . PRO A 1 103 ? -18.734 9.219 2.145 1 92.5 103 PRO A N 1
ATOM 811 C CA . PRO A 1 103 ? -19.391 8.125 1.427 1 92.5 103 PRO A CA 1
ATOM 812 C C . PRO A 1 103 ? -20.453 8.617 0.447 1 92.5 103 PRO A C 1
ATOM 814 O O . PRO A 1 103 ? -20.922 9.758 0.549 1 92.5 103 PRO A O 1
ATOM 817 N N . PRO A 1 104 ? -20.766 7.828 -0.534 1 93.38 104 PRO A N 1
ATOM 818 C CA . PRO A 1 104 ? -21.828 8.234 -1.455 1 93.38 104 PRO A CA 1
ATOM 819 C C . PRO A 1 104 ? -23.172 8.438 -0.755 1 93.38 104 PRO A C 1
ATOM 821 O O . PRO A 1 104 ? -23.422 7.848 0.3 1 93.38 104 PRO A O 1
ATOM 824 N N . SER A 1 105 ? -24.016 9.266 -1.374 1 94.56 105 SER A N 1
ATOM 825 C CA . SER A 1 105 ? -25.391 9.375 -0.909 1 94.56 105 SER A CA 1
ATOM 826 C C . SER A 1 105 ? -26.156 8.078 -1.138 1 94.56 105 SER A C 1
ATOM 828 O O . SER A 1 105 ? -25.719 7.223 -1.915 1 94.56 105 SER A O 1
ATOM 830 N N . LEU A 1 106 ? -27.281 7.969 -0.408 1 97.44 106 LEU A N 1
ATOM 831 C CA . LEU A 1 106 ? -28.109 6.777 -0.6 1 97.44 106 LEU A CA 1
ATOM 832 C C . LEU A 1 106 ? -28.516 6.637 -2.061 1 97.44 106 LEU A C 1
ATOM 834 O O . LEU A 1 106 ? -28.5 5.531 -2.611 1 97.44 106 LEU A O 1
ATOM 838 N N . ALA A 1 107 ? -28.891 7.734 -2.684 1 96.81 107 ALA A N 1
ATOM 839 C CA . ALA A 1 107 ? -29.312 7.719 -4.082 1 96.81 107 ALA A CA 1
ATOM 840 C C . ALA A 1 107 ? -28.156 7.293 -4.996 1 96.81 107 ALA A C 1
ATOM 842 O O . ALA A 1 107 ? -28.359 6.484 -5.906 1 96.81 107 ALA A O 1
ATOM 843 N N . GLU A 1 108 ? -26.984 7.879 -4.746 1 94.44 108 GLU A N 1
ATOM 844 C CA . GLU A 1 108 ? -25.797 7.508 -5.52 1 94.44 108 GLU A CA 1
ATOM 845 C C . GLU A 1 108 ? -25.469 6.027 -5.355 1 94.44 108 GLU A C 1
ATOM 847 O O . GLU A 1 108 ? -25.156 5.34 -6.328 1 94.44 108 GLU A O 1
ATOM 852 N N . ALA A 1 109 ? -25.547 5.535 -4.148 1 96.88 109 ALA A N 1
ATOM 853 C CA . ALA A 1 109 ? -25.25 4.141 -3.848 1 96.88 109 ALA A CA 1
ATOM 854 C C . ALA A 1 109 ? -26.266 3.203 -4.496 1 96.88 109 ALA A C 1
ATOM 856 O O . ALA A 1 109 ? -25.906 2.139 -5 1 96.88 109 ALA A O 1
ATOM 857 N N . GLN A 1 110 ? -27.516 3.607 -4.453 1 97.06 110 GLN A N 1
ATOM 858 C CA . GLN A 1 110 ? -28.562 2.791 -5.055 1 97.06 110 GLN A CA 1
ATOM 859 C C . GLN A 1 110 ? -28.312 2.588 -6.547 1 97.06 110 GLN A C 1
ATOM 861 O O . GLN A 1 110 ? -28.625 1.528 -7.094 1 97.06 110 GLN A O 1
ATOM 866 N N . GLN A 1 111 ? -27.781 3.564 -7.152 1 95.5 111 GLN A N 1
ATOM 867 C CA . GLN A 1 111 ? -27.484 3.48 -8.578 1 95.5 111 GLN A CA 1
ATOM 868 C C . GLN A 1 111 ? -26.203 2.682 -8.82 1 95.5 111 GLN A C 1
ATOM 870 O O . GLN A 1 111 ? -26.094 1.982 -9.836 1 95.5 111 GLN A O 1
ATOM 875 N N . ALA A 1 112 ? -25.297 2.732 -7.93 1 94.94 112 ALA A N 1
ATOM 876 C CA . ALA A 1 112 ? -23.953 2.199 -8.141 1 94.94 112 ALA A CA 1
ATOM 877 C C . ALA A 1 112 ? -23.891 0.716 -7.785 1 94.94 112 ALA A C 1
ATOM 879 O O . ALA A 1 112 ? -23.062 -0.021 -8.32 1 94.94 112 ALA A O 1
ATOM 880 N N . TYR A 1 113 ? -24.766 0.243 -6.887 1 97.44 113 TYR A N 1
ATOM 881 C CA . TYR A 1 113 ? -24.656 -1.121 -6.383 1 97.44 113 TYR A CA 1
ATOM 882 C C . TYR A 1 113 ? -25.859 -1.953 -6.801 1 97.44 113 TYR A C 1
ATOM 884 O O . TYR A 1 113 ? -26.984 -1.457 -6.812 1 97.44 113 TYR A O 1
ATOM 892 N N . ASP A 1 114 ? -25.625 -3.221 -7.16 1 97.81 114 ASP A N 1
ATOM 893 C CA . ASP A 1 114 ? -26.656 -4.18 -7.547 1 97.81 114 ASP A CA 1
ATOM 894 C C . ASP A 1 114 ? -27.344 -4.777 -6.32 1 97.81 114 ASP A C 1
ATOM 896 O O . ASP A 1 114 ? -27.188 -5.965 -6.023 1 97.81 114 ASP A O 1
ATOM 900 N N . VAL A 1 115 ? -28.156 -3.906 -5.621 1 98.12 115 VAL A N 1
ATOM 901 C CA . VAL A 1 115 ? -28.828 -4.312 -4.395 1 98.12 115 VAL A CA 1
ATOM 902 C C . VAL A 1 115 ? -30.297 -3.893 -4.449 1 98.12 115 VAL A C 1
ATOM 904 O O . VAL A 1 115 ? -30.688 -3.109 -5.316 1 98.12 115 VAL A O 1
ATOM 907 N N . THR A 1 116 ? -31.109 -4.43 -3.555 1 98.19 116 THR A N 1
ATOM 908 C CA . THR A 1 116 ? -32.531 -4.113 -3.504 1 98.19 116 THR A CA 1
ATOM 909 C C . THR A 1 116 ? -32.781 -2.748 -2.863 1 98.19 116 THR A C 1
ATOM 911 O O . THR A 1 116 ? -33.594 -1.964 -3.338 1 98.19 116 THR A O 1
ATOM 914 N N . THR A 1 117 ? -32.094 -2.475 -1.769 1 98.38 117 THR A N 1
ATOM 915 C CA . THR A 1 117 ? -32.219 -1.201 -1.069 1 98.38 117 THR A CA 1
ATOM 916 C C . THR A 1 117 ? -30.906 -0.772 -0.464 1 98.38 117 THR A C 1
ATOM 918 O O . THR A 1 117 ? -30.031 -1.606 -0.222 1 98.38 117 THR A O 1
ATOM 921 N N . VAL A 1 118 ? -30.719 0.505 -0.341 1 98.62 118 VAL A N 1
ATOM 922 C CA . VAL A 1 118 ? -29.578 1.088 0.374 1 98.62 118 VAL A CA 1
ATOM 923 C C . VAL A 1 118 ? -30.094 1.979 1.506 1 98.62 118 VAL A C 1
ATOM 925 O O . VAL A 1 118 ? -30.969 2.818 1.296 1 98.62 118 VAL A O 1
ATOM 928 N N . GLU A 1 119 ? -29.594 1.722 2.701 1 98.62 119 GLU A N 1
ATOM 929 C CA . GLU A 1 119 ? -29.953 2.514 3.877 1 98.62 119 GLU A CA 1
ATOM 930 C C . GLU A 1 119 ? -28.719 2.789 4.742 1 98.62 119 GLU A C 1
ATOM 932 O O . GLU A 1 119 ? -27.609 2.418 4.379 1 98.62 119 GLU A O 1
ATOM 937 N N . HIS A 1 120 ? -28.922 3.541 5.805 1 98.44 120 HIS A N 1
ATOM 938 C CA . HIS A 1 120 ? -27.875 3.748 6.793 1 98.44 120 HIS A CA 1
ATOM 939 C C . HIS A 1 120 ? -27.938 2.699 7.898 1 98.44 120 HIS A C 1
ATOM 941 O O . HIS A 1 120 ? -29 2.129 8.148 1 98.44 120 HIS A O 1
ATOM 947 N N . PRO A 1 121 ? -26.828 2.432 8.602 1 98.31 121 PRO A N 1
ATOM 948 C CA . PRO A 1 121 ? -26.766 1.385 9.625 1 98.31 121 PRO A CA 1
ATOM 949 C C . PRO A 1 121 ? -27.797 1.589 10.742 1 98.31 121 PRO A C 1
ATOM 951 O O . PRO A 1 121 ? -28.234 0.619 11.359 1 98.31 121 PRO A O 1
ATOM 954 N N . SER A 1 122 ? -28.219 2.785 10.992 1 97.69 122 SER A N 1
ATOM 955 C CA . SER A 1 122 ? -29.219 3.047 12.023 1 97.69 122 SER A CA 1
ATOM 956 C C . SER A 1 122 ? -30.531 2.32 11.727 1 97.69 122 SER A C 1
ATOM 958 O O . SER A 1 122 ? -31.359 2.137 12.617 1 97.69 122 SER A O 1
ATOM 960 N N . ALA A 1 123 ? -30.688 1.882 10.492 1 98.38 123 ALA A N 1
ATOM 961 C CA . ALA A 1 123 ? -31.922 1.222 10.078 1 98.38 123 ALA A CA 1
ATOM 962 C C . ALA A 1 123 ? -31.844 -0.285 10.305 1 98.38 123 ALA A C 1
ATOM 964 O O . ALA A 1 123 ? -32.844 -0.997 10.148 1 98.38 123 ALA A O 1
ATOM 965 N N . ILE A 1 124 ? -30.75 -0.826 10.695 1 98.69 124 ILE A N 1
ATOM 966 C CA . ILE A 1 124 ? -30.5 -2.264 10.734 1 98.69 124 ILE A CA 1
ATOM 967 C C . ILE A 1 124 ? -31.438 -2.918 11.75 1 98.69 124 ILE A C 1
ATOM 969 O O . ILE A 1 124 ? -32.094 -3.928 11.453 1 98.69 124 ILE A O 1
ATOM 973 N N . PRO A 1 125 ? -31.609 -2.383 12.984 1 98.31 125 PRO A N 1
ATOM 974 C CA . PRO A 1 125 ? -32.5 -3.025 13.938 1 98.31 125 PRO A CA 1
ATOM 975 C C . PRO A 1 125 ? -33.938 -3.158 13.398 1 98.31 125 PRO A C 1
ATOM 977 O O . PRO A 1 125 ? -34.562 -4.215 13.539 1 98.31 125 PRO A O 1
ATOM 980 N N . ALA A 1 126 ? -34.406 -2.088 12.758 1 98.12 126 ALA A N 1
ATOM 981 C CA . ALA A 1 126 ? -35.75 -2.127 12.188 1 98.12 126 ALA A CA 1
ATOM 982 C C . ALA A 1 126 ? -35.844 -3.139 11.055 1 98.12 126 ALA A C 1
ATOM 984 O O . ALA A 1 126 ? -36.844 -3.809 10.883 1 98.12 126 ALA A O 1
ATOM 985 N N . ALA A 1 127 ? -34.812 -3.182 10.258 1 98.44 127 ALA A N 1
ATOM 986 C CA . ALA A 1 127 ? -34.781 -4.148 9.164 1 98.44 127 ALA A CA 1
ATOM 987 C C . ALA A 1 127 ? -34.844 -5.578 9.688 1 98.44 127 ALA A C 1
ATOM 989 O O . ALA A 1 127 ? -35.531 -6.422 9.125 1 98.44 127 ALA A O 1
ATOM 990 N N . ILE A 1 128 ? -34.094 -5.855 10.773 1 98.5 128 ILE A N 1
ATOM 991 C CA . ILE A 1 128 ? -34.094 -7.176 11.391 1 98.5 128 ILE A CA 1
ATOM 992 C C . ILE A 1 128 ? -35.5 -7.516 11.891 1 98.5 128 ILE A C 1
ATOM 994 O O . ILE A 1 128 ? -36 -8.609 11.633 1 98.5 128 ILE A O 1
ATOM 998 N N . ASP A 1 129 ? -36.188 -6.555 12.508 1 97.69 129 ASP A N 1
ATOM 999 C CA . ASP A 1 129 ? -37.562 -6.762 13.008 1 97.69 129 ASP A CA 1
ATOM 1000 C C . ASP A 1 129 ? -38.5 -7.109 11.875 1 97.69 129 ASP A C 1
ATOM 1002 O O . ASP A 1 129 ? -39.344 -8.023 12 1 97.69 129 ASP A O 1
ATOM 1006 N N . THR A 1 130 ? -38.375 -6.355 10.859 1 97.81 130 THR A N 1
ATOM 1007 C CA . THR A 1 130 ? -39.219 -6.562 9.703 1 97.81 130 THR A CA 1
ATOM 1008 C C . THR A 1 130 ? -39.031 -7.961 9.125 1 97.81 130 THR A C 1
ATOM 1010 O O . THR A 1 130 ? -40 -8.633 8.781 1 97.81 130 THR A O 1
ATOM 1013 N N . LEU A 1 131 ? -37.844 -8.414 9.008 1 97.56 131 LEU A N 1
ATOM 1014 C CA . LEU A 1 131 ? -37.562 -9.727 8.438 1 97.56 131 LEU A CA 1
ATOM 1015 C C . LEU A 1 131 ? -38.062 -10.844 9.344 1 97.56 131 LEU A C 1
ATOM 1017 O O . LEU A 1 131 ? -38.562 -11.859 8.867 1 97.56 131 LEU A O 1
ATOM 1021 N N . LEU A 1 132 ? -37.875 -10.656 10.664 1 97.19 132 LEU A N 1
ATOM 1022 C CA . LEU A 1 132 ? -38.344 -11.664 11.617 1 97.19 132 LEU A CA 1
ATOM 1023 C C . LEU A 1 132 ? -39.844 -11.852 11.531 1 97.19 132 LEU A C 1
ATOM 1025 O O . LEU A 1 132 ? -40.344 -12.969 11.68 1 97.19 132 LEU A O 1
ATOM 1029 N N . LYS A 1 133 ? -40.531 -10.773 11.289 1 96.94 133 LYS A N 1
ATOM 1030 C CA . LYS A 1 133 ? -42 -10.828 11.148 1 96.94 133 LYS A CA 1
ATOM 1031 C C . LYS A 1 133 ? -42.375 -11.43 9.805 1 96.94 133 LYS A C 1
ATOM 1033 O O . LYS A 1 133 ? -43.312 -12.25 9.734 1 96.94 133 LYS A O 1
ATOM 1038 N N . ALA A 1 134 ? -41.719 -11.039 8.82 1 96.38 134 ALA A N 1
ATOM 1039 C CA . ALA A 1 134 ? -42.062 -11.43 7.457 1 96.38 134 ALA A CA 1
ATOM 1040 C C . ALA A 1 134 ? -41.656 -12.875 7.18 1 96.38 134 ALA A C 1
ATOM 1042 O O . ALA A 1 134 ? -42.281 -13.555 6.359 1 96.38 134 ALA A O 1
ATOM 1043 N N . LEU A 1 135 ? -40.625 -13.375 7.84 1 96.88 135 LEU A N 1
ATOM 1044 C CA . LEU A 1 135 ? -40.062 -14.695 7.598 1 96.88 135 LEU A CA 1
ATOM 1045 C C . LEU A 1 135 ? -39.906 -15.469 8.906 1 96.88 135 LEU A C 1
ATOM 1047 O O . LEU A 1 135 ? -38.781 -15.773 9.32 1 96.88 135 LEU A O 1
ATOM 1051 N N . PRO A 1 136 ? -41.031 -15.867 9.414 1 94.5 136 PRO A N 1
ATOM 1052 C CA . PRO A 1 136 ? -40.969 -16.609 10.68 1 94.5 136 PRO A CA 1
ATOM 1053 C C . PRO A 1 136 ? -40.156 -17.891 10.578 1 94.5 136 PRO A C 1
ATOM 1055 O O . PRO A 1 136 ? -40.25 -18.609 9.578 1 94.5 136 PRO A O 1
ATOM 1058 N N . GLY A 1 137 ? -39.25 -18.062 11.562 1 94.62 137 GLY A N 1
ATOM 1059 C CA . GLY A 1 137 ? -38.438 -19.266 11.609 1 94.62 137 GLY A CA 1
ATOM 1060 C C . GLY A 1 137 ? -37.156 -19.141 10.836 1 94.62 137 GLY A C 1
ATOM 1061 O O . GLY A 1 137 ? -36.406 -20.094 10.719 1 94.62 137 GLY A O 1
ATOM 1062 N N . ALA A 1 138 ? -36.844 -17.953 10.406 1 96.94 138 ALA A N 1
ATOM 1063 C CA . ALA A 1 138 ? -35.656 -17.719 9.602 1 96.94 138 ALA A CA 1
ATOM 1064 C C . ALA A 1 138 ? -34.406 -18 10.414 1 96.94 138 ALA A C 1
ATOM 1066 O O . ALA A 1 138 ? -34.344 -17.75 11.617 1 96.94 138 ALA A O 1
ATOM 1067 N N . LEU A 1 139 ? -33.406 -18.578 9.773 1 97.81 139 LEU A N 1
ATOM 1068 C CA . LEU A 1 139 ? -32.094 -18.766 10.336 1 97.81 139 LEU A CA 1
ATOM 1069 C C . LEU A 1 139 ? -31.125 -17.688 9.852 1 97.81 139 LEU A C 1
ATOM 1071 O O . LEU A 1 139 ? -30.938 -17.516 8.641 1 97.81 139 LEU A O 1
ATOM 1075 N N . PHE A 1 140 ? -30.547 -16.891 10.797 1 98.62 140 PHE A N 1
ATOM 1076 C CA . PHE A 1 140 ? -29.578 -15.844 10.477 1 98.62 140 PHE A CA 1
ATOM 1077 C C . PHE A 1 140 ? -28.172 -16.406 10.422 1 98.62 140 PHE A C 1
ATOM 1079 O O . PHE A 1 140 ? -27.703 -17.016 11.391 1 98.62 140 PHE A O 1
ATOM 1086 N N . HIS A 1 141 ? -27.531 -16.219 9.289 1 98.75 141 HIS A N 1
ATOM 1087 C CA . HIS A 1 141 ? -26.156 -16.688 9.094 1 98.75 141 HIS A CA 1
ATOM 1088 C C . HIS A 1 141 ? -25.172 -15.523 9.109 1 98.75 141 HIS A C 1
ATOM 1090 O O . HIS A 1 141 ? -25.391 -14.516 8.445 1 98.75 141 HIS A O 1
ATOM 1096 N N . THR A 1 142 ? -24.109 -15.609 9.922 1 98.69 142 THR A N 1
ATOM 1097 C CA . THR A 1 142 ? -23.031 -14.641 9.977 1 98.69 142 THR A CA 1
ATOM 1098 C C . THR A 1 142 ? -21.688 -15.305 9.664 1 98.69 142 THR A C 1
ATOM 1100 O O . THR A 1 142 ? -21.609 -16.531 9.578 1 98.69 142 THR A O 1
ATOM 1103 N N . LEU A 1 143 ? -20.672 -14.5 9.398 1 97.94 143 LEU A N 1
ATOM 1104 C CA . LEU A 1 143 ? -19.297 -15.016 9.453 1 97.94 143 LEU A CA 1
ATOM 1105 C C . LEU A 1 143 ? -18.891 -15.305 10.891 1 97.94 143 LEU A C 1
ATOM 1107 O O . LEU A 1 143 ? -19.578 -14.914 11.828 1 97.94 143 LEU A O 1
ATOM 1111 N N . PRO A 1 144 ? -17.797 -16.047 11.07 1 96.25 144 PRO A N 1
ATOM 1112 C CA . PRO A 1 144 ? -17.391 -16.344 12.445 1 96.25 144 PRO A CA 1
ATOM 1113 C C . PRO A 1 144 ? -17.312 -15.102 13.32 1 96.25 144 PRO A C 1
ATOM 1115 O O . PRO A 1 144 ? -16.578 -14.164 13.008 1 96.25 144 PRO A O 1
ATOM 1118 N N . ARG A 1 145 ? -18.109 -14.867 14.406 1 90.88 145 ARG A N 1
ATOM 1119 C CA . ARG A 1 145 ? -18.312 -13.656 15.203 1 90.88 145 ARG A CA 1
ATOM 1120 C C . ARG A 1 145 ? -17.219 -13.516 16.266 1 90.88 145 ARG A C 1
ATOM 1122 O O . ARG A 1 145 ? -16.891 -12.406 16.688 1 90.88 145 ARG A O 1
ATOM 1129 N N . ASN A 1 146 ? -16.547 -14.508 16.75 1 87.62 146 ASN A N 1
ATOM 1130 C CA . ASN A 1 146 ? -15.5 -14.43 17.781 1 87.62 146 ASN A CA 1
ATOM 1131 C C . ASN A 1 146 ? -14.117 -14.695 17.188 1 87.62 146 ASN A C 1
ATOM 1133 O O . ASN A 1 146 ? -13.305 -15.398 17.797 1 87.62 146 ASN A O 1
ATOM 1137 N N . SER A 1 147 ? -13.977 -14.188 16.031 1 91.69 147 SER A N 1
ATOM 1138 C CA . SER A 1 147 ? -12.695 -14.328 15.336 1 91.69 147 SER A CA 1
ATOM 1139 C C . SER A 1 147 ? -12.172 -12.984 14.859 1 91.69 147 SER A C 1
ATOM 1141 O O . SER A 1 147 ? -12.906 -12.211 14.242 1 91.69 147 SER A O 1
ATOM 1143 N N . PRO A 1 148 ? -10.898 -12.719 15.188 1 90.5 148 PRO A N 1
ATOM 1144 C CA . PRO A 1 148 ? -10.312 -11.461 14.703 1 90.5 148 PRO A CA 1
ATOM 1145 C C . PRO A 1 148 ? -10.047 -11.477 13.195 1 90.5 148 PRO A C 1
ATOM 1147 O O . PRO A 1 148 ? -9.578 -10.477 12.641 1 90.5 148 PRO A O 1
ATOM 1150 N N . LEU A 1 149 ? -10.359 -12.578 12.57 1 94.12 149 LEU A N 1
ATOM 1151 C CA . LEU A 1 149 ? -10.023 -12.75 11.164 1 94.12 149 LEU A CA 1
ATOM 1152 C C . LEU A 1 149 ? -11.102 -12.141 10.266 1 94.12 149 LEU A C 1
ATOM 1154 O O . LEU A 1 149 ? -10.922 -12.039 9.055 1 94.12 149 LEU A O 1
ATOM 1158 N N . PHE A 1 150 ? -12.195 -11.734 10.883 1 96.81 150 PHE A N 1
ATOM 1159 C CA . PHE A 1 150 ? -13.32 -11.195 10.117 1 96.81 150 PHE A CA 1
ATOM 1160 C C . PHE A 1 150 ? -13.773 -9.859 10.703 1 96.81 150 PHE A C 1
ATOM 1162 O O . PHE A 1 150 ? -13.523 -9.57 11.875 1 96.81 150 PHE A O 1
ATOM 1169 N N . PRO A 1 151 ? -14.445 -9.031 9.844 1 97.19 151 PRO A N 1
ATOM 1170 C CA . PRO A 1 151 ? -14.984 -7.789 10.391 1 97.19 151 PRO A CA 1
ATOM 1171 C C . PRO A 1 151 ? -15.922 -8.023 11.57 1 97.19 151 PRO A C 1
ATOM 1173 O O . PRO A 1 151 ? -16.703 -8.977 11.57 1 97.19 151 PRO A O 1
ATOM 1176 N N . ILE A 1 152 ? -15.875 -7.18 12.469 1 95.56 152 ILE A N 1
ATOM 1177 C CA . ILE A 1 152 ? -16.656 -7.32 13.695 1 95.56 152 ILE A CA 1
ATOM 1178 C C . ILE A 1 152 ? -18.109 -6.961 13.438 1 95.56 152 ILE A C 1
ATOM 1180 O O . ILE A 1 152 ? -18.422 -5.836 13.031 1 95.56 152 ILE A O 1
ATOM 1184 N N . LEU A 1 153 ? -18.953 -7.863 13.641 1 97.75 153 LEU A N 1
ATOM 1185 C CA . LEU A 1 153 ? -20.391 -7.602 13.664 1 97.75 153 LEU A CA 1
ATOM 1186 C C . LEU A 1 153 ? -20.844 -7.195 15.062 1 97.75 153 LEU A C 1
ATOM 1188 O O . LEU A 1 153 ? -20.719 -7.977 16.016 1 97.75 153 LEU A O 1
ATOM 1192 N N . PRO A 1 154 ? -21.312 -5.988 15.203 1 96.88 154 PRO A N 1
ATOM 1193 C CA . PRO A 1 154 ? -21.766 -5.574 16.531 1 96.88 154 PRO A CA 1
ATOM 1194 C C . PRO A 1 154 ? -22.75 -6.555 17.156 1 96.88 154 PRO A C 1
ATOM 1196 O O . PRO A 1 154 ? -23.703 -6.98 16.5 1 96.88 154 PRO A O 1
ATOM 1199 N N . ALA A 1 155 ? -22.578 -6.809 18.406 1 96.5 155 ALA A N 1
ATOM 1200 C CA . ALA A 1 155 ? -23.344 -7.828 19.109 1 96.5 155 ALA A CA 1
ATOM 1201 C C . ALA A 1 155 ? -24.812 -7.43 19.203 1 96.5 155 ALA A C 1
ATOM 1203 O O . ALA A 1 155 ? -25.703 -8.289 19.266 1 96.5 155 ALA A O 1
ATOM 1204 N N . GLN A 1 156 ? -25.062 -6.184 19.172 1 97.06 156 GLN A N 1
ATOM 1205 C CA . GLN A 1 156 ? -26.422 -5.699 19.312 1 97.06 156 GLN A CA 1
ATOM 1206 C C . GLN A 1 156 ? -27.312 -6.215 18.188 1 97.06 156 GLN A C 1
ATOM 1208 O O . GLN A 1 156 ? -28.516 -6.406 18.375 1 97.06 156 GLN A O 1
ATOM 1213 N N . TYR A 1 157 ? -26.781 -6.426 17.016 1 97.81 157 TYR A N 1
ATOM 1214 C CA . TYR A 1 157 ? -27.594 -6.875 15.891 1 97.81 157 TYR A CA 1
ATOM 1215 C C . TYR A 1 157 ? -28 -8.336 16.062 1 97.81 157 TYR A C 1
ATOM 1217 O O . TYR A 1 157 ? -29.156 -8.695 15.836 1 97.81 157 TYR A O 1
ATOM 1225 N N . THR A 1 158 ? -27.016 -9.211 16.469 1 97.56 158 THR A N 1
ATOM 1226 C CA . THR A 1 158 ? -27.359 -10.609 16.703 1 97.56 158 THR A CA 1
ATOM 1227 C C . THR A 1 158 ? -28.25 -10.75 17.922 1 97.56 158 THR A C 1
ATOM 1229 O O . THR A 1 158 ? -29.125 -11.617 17.969 1 97.56 158 THR A O 1
ATOM 1232 N N . GLN A 1 159 ? -28.016 -9.93 18.938 1 97.19 159 GLN A N 1
ATOM 1233 C CA . GLN A 1 159 ? -28.859 -9.961 20.141 1 97.19 159 GLN A CA 1
ATOM 1234 C C . GLN A 1 159 ? -30.312 -9.617 19.812 1 97.19 159 GLN A C 1
ATOM 1236 O O . GLN A 1 159 ? -31.234 -10.18 20.406 1 97.19 159 GLN A O 1
ATOM 1241 N N . LYS A 1 160 ? -30.469 -8.695 18.938 1 96.75 160 LYS A N 1
ATOM 1242 C CA . LYS A 1 160 ? -31.812 -8.336 18.5 1 96.75 160 LYS A CA 1
ATOM 1243 C C . LYS A 1 160 ? -32.531 -9.539 17.922 1 96.75 160 LYS A C 1
ATOM 1245 O O . LYS A 1 160 ? -33.75 -9.727 18.188 1 96.75 160 LYS A O 1
ATOM 1250 N N . VAL A 1 161 ? -31.938 -10.352 17.141 1 97.69 161 VAL A N 1
ATOM 1251 C CA . VAL A 1 161 ? -32.5 -11.562 16.578 1 97.69 161 VAL A CA 1
ATOM 1252 C C . VAL A 1 161 ? -32.875 -12.547 17.688 1 97.69 161 VAL A C 1
ATOM 1254 O O . VAL A 1 161 ? -33.969 -13.109 17.703 1 97.69 161 VAL A O 1
ATOM 1257 N N . LEU A 1 162 ? -31.891 -12.719 18.625 1 96.81 162 LEU A N 1
ATOM 1258 C CA . LEU A 1 162 ? -32.062 -13.672 19.703 1 96.81 162 LEU A CA 1
ATOM 1259 C C . LEU A 1 162 ? -33.188 -13.242 20.641 1 96.81 162 LEU A C 1
ATOM 1261 O O . LEU A 1 162 ? -33.938 -14.078 21.141 1 96.81 162 LEU A O 1
ATOM 1265 N N . ASP A 1 163 ? -33.281 -11.992 20.844 1 96.25 163 ASP A N 1
ATOM 1266 C CA . ASP A 1 163 ? -34.312 -11.453 21.719 1 96.25 163 ASP A CA 1
ATOM 1267 C C . ASP A 1 163 ? -35.719 -11.734 21.141 1 96.25 163 ASP A C 1
ATOM 1269 O O . ASP A 1 163 ? -36.688 -11.789 21.891 1 96.25 163 ASP A O 1
ATOM 1273 N N . ALA A 1 164 ? -35.812 -11.875 19.906 1 95.56 164 ALA A N 1
ATOM 1274 C CA . ALA A 1 164 ? -37.094 -12.148 19.234 1 95.56 164 ALA A CA 1
ATOM 1275 C C . ALA A 1 164 ? -37.281 -13.648 19.031 1 95.56 164 ALA A C 1
ATOM 1277 O O . ALA A 1 164 ? -38.094 -14.055 18.172 1 95.56 164 ALA A O 1
ATOM 1278 N N . ASP A 1 165 ? -36.531 -14.453 19.641 1 92.62 165 ASP A N 1
ATOM 1279 C CA . ASP A 1 165 ? -36.594 -15.906 19.594 1 92.62 165 ASP A CA 1
ATOM 1280 C C . ASP A 1 165 ? -36.156 -16.422 18.219 1 92.62 165 ASP A C 1
ATOM 1282 O O . ASP A 1 165 ? -36.594 -17.484 17.781 1 92.62 165 ASP A O 1
ATOM 1286 N N . GLY A 1 166 ? -35.375 -15.547 17.578 1 93.94 166 GLY A N 1
ATOM 1287 C CA . GLY A 1 166 ? -34.781 -15.992 16.344 1 93.94 166 GLY A CA 1
ATOM 1288 C C . GLY A 1 166 ? -33.5 -16.812 16.578 1 93.94 166 GLY A C 1
ATOM 1289 O O . GLY A 1 166 ? -33.094 -17 17.719 1 93.94 166 GLY A O 1
ATOM 1290 N N . ALA A 1 167 ? -32.938 -17.344 15.438 1 96.38 167 ALA A N 1
ATOM 1291 C CA . ALA A 1 167 ? -31.734 -18.188 15.516 1 96.38 167 ALA A CA 1
ATOM 1292 C C . ALA A 1 167 ? -30.594 -17.609 14.703 1 96.38 167 ALA A C 1
ATOM 1294 O O . ALA A 1 167 ? -30.797 -17.109 13.586 1 96.38 167 ALA A O 1
ATOM 1295 N N . VAL A 1 168 ? -29.438 -17.578 15.32 1 97.88 168 VAL A N 1
ATOM 1296 C CA . VAL A 1 168 ? -28.219 -17.078 14.672 1 97.88 168 VAL A CA 1
ATOM 1297 C C . VAL A 1 168 ? -27.172 -18.188 14.648 1 97.88 168 VAL A C 1
ATOM 1299 O O . VAL A 1 168 ? -26.984 -18.906 15.633 1 97.88 168 VAL A O 1
ATOM 1302 N N . THR A 1 169 ? -26.5 -18.391 13.516 1 97.75 169 THR A N 1
ATOM 1303 C CA . THR A 1 169 ? -25.422 -19.375 13.422 1 97.75 169 THR A CA 1
ATOM 1304 C C . THR A 1 169 ? -24.281 -18.844 12.57 1 97.75 169 THR A C 1
ATOM 1306 O O . THR A 1 169 ? -24.5 -18.016 11.672 1 97.75 169 THR A O 1
ATOM 1309 N N . ASP A 1 170 ? -23.047 -19.156 12.852 1 97.94 170 ASP A N 1
ATOM 1310 C CA . ASP A 1 170 ? -21.891 -18.828 12.023 1 97.94 170 ASP A CA 1
ATOM 1311 C C . ASP A 1 170 ? -21.188 -20.094 11.539 1 97.94 170 ASP A C 1
ATOM 1313 O O . ASP A 1 170 ? -20.016 -20.062 11.188 1 97.94 170 ASP A O 1
ATOM 1317 N N . LEU A 1 171 ? -21.875 -21.188 11.43 1 96.88 171 LEU A N 1
ATOM 1318 C CA . LEU A 1 171 ? -21.266 -22.5 11.164 1 96.88 171 LEU A CA 1
ATOM 1319 C C . LEU A 1 171 ? -21.203 -22.781 9.672 1 96.88 171 LEU A C 1
ATOM 1321 O O . LEU A 1 171 ? -20.391 -23.578 9.219 1 96.88 171 LEU A O 1
ATOM 1325 N N . TYR A 1 172 ? -22.078 -22.125 8.859 1 97.56 172 TYR A N 1
ATOM 1326 C CA . TYR A 1 172 ? -22.281 -22.641 7.504 1 97.56 172 TYR A CA 1
ATOM 1327 C C . TYR A 1 172 ? -21.875 -21.594 6.469 1 97.56 172 TYR A C 1
ATOM 1329 O O . TYR A 1 172 ? -21.406 -21.938 5.379 1 97.56 172 TYR A O 1
ATOM 1337 N N . LEU A 1 173 ? -22.016 -20.312 6.77 1 98.19 173 LEU A N 1
ATOM 1338 C CA . LEU A 1 173 ? -21.938 -19.266 5.762 1 98.19 173 LEU A CA 1
ATOM 1339 C C . LEU A 1 173 ? -20.531 -19.203 5.148 1 98.19 173 LEU A C 1
ATOM 1341 O O . LEU A 1 173 ? -20.391 -19.078 3.932 1 98.19 173 LEU A O 1
ATOM 1345 N N . LEU A 1 174 ? -19.469 -19.25 5.977 1 97.12 174 LEU A N 1
ATOM 1346 C CA . LEU A 1 174 ? -18.109 -19.156 5.453 1 97.12 174 LEU A CA 1
ATOM 1347 C C . LEU A 1 174 ? -17.844 -20.266 4.43 1 97.12 174 LEU A C 1
ATOM 1349 O O . LEU A 1 174 ? -17.328 -19.984 3.346 1 97.12 174 LEU A O 1
ATOM 1353 N N . SER A 1 175 ? -18.203 -21.5 4.727 1 96.62 175 SER A N 1
ATOM 1354 C CA . SER A 1 175 ? -18.016 -22.609 3.807 1 96.62 175 SER A CA 1
ATOM 1355 C C . SER A 1 175 ? -18.812 -22.406 2.521 1 96.62 175 SER A C 1
ATOM 1357 O O . SER A 1 175 ? -18.344 -22.734 1.432 1 96.62 175 SER A O 1
ATOM 1359 N N . ALA A 1 176 ? -20.031 -21.906 2.662 1 98 176 ALA A N 1
ATOM 1360 C CA . ALA A 1 176 ? -20.859 -21.625 1.491 1 98 176 ALA A CA 1
ATOM 1361 C C . ALA A 1 176 ? -20.203 -20.609 0.579 1 98 176 ALA A C 1
ATOM 1363 O O . ALA A 1 176 ? -20.156 -20.781 -0.641 1 98 176 ALA A O 1
ATOM 1364 N N . LEU A 1 177 ? -19.703 -19.547 1.197 1 98.06 177 LEU A N 1
ATOM 1365 C CA . LEU A 1 177 ? -19.031 -18.5 0.44 1 98.06 177 LEU A CA 1
ATOM 1366 C C . LEU A 1 177 ? -17.766 -19.047 -0.237 1 98.06 177 LEU A C 1
ATOM 1368 O O . LEU A 1 177 ? -17.5 -18.75 -1.401 1 98.06 177 LEU A O 1
ATOM 1372 N N . GLN A 1 178 ? -17 -19.828 0.456 1 96 178 GLN A N 1
ATOM 1373 C CA . GLN A 1 178 ? -15.75 -20.359 -0.079 1 96 178 GLN A CA 1
ATOM 1374 C C . GLN A 1 178 ? -16.016 -21.266 -1.277 1 96 178 GLN A C 1
ATOM 1376 O O . GLN A 1 178 ? -15.32 -21.188 -2.291 1 96 178 GLN A O 1
ATOM 1381 N N . THR A 1 179 ? -17 -22.094 -1.232 1 95.94 179 THR A N 1
ATOM 1382 C CA . THR A 1 179 ? -17.312 -22.984 -2.342 1 95.94 179 THR A CA 1
ATOM 1383 C C . THR A 1 179 ? -17.906 -22.219 -3.51 1 95.94 179 THR A C 1
ATOM 1385 O O . THR A 1 179 ? -17.656 -22.531 -4.672 1 95.94 179 THR A O 1
ATOM 1388 N N . ALA A 1 180 ? -18.703 -21.219 -3.164 1 97.75 180 ALA A N 1
ATOM 1389 C CA . ALA A 1 180 ? -19.25 -20.391 -4.219 1 97.75 180 ALA A CA 1
ATOM 1390 C C . ALA A 1 180 ? -18.141 -19.656 -4.973 1 97.75 180 ALA A C 1
ATOM 1392 O O . ALA A 1 180 ? -18.188 -19.547 -6.203 1 97.75 180 ALA A O 1
ATOM 1393 N N . ARG A 1 181 ? -17.172 -19.188 -4.254 1 97.69 181 ARG A N 1
ATOM 1394 C CA . ARG A 1 181 ? -16.094 -18.375 -4.824 1 97.69 181 ARG A CA 1
ATOM 1395 C C . ARG A 1 181 ? -15.109 -19.234 -5.609 1 97.69 181 ARG A C 1
ATOM 1397 O O . ARG A 1 181 ? -14.289 -18.703 -6.363 1 97.69 181 ARG A O 1
ATOM 1404 N N . LEU A 1 182 ? -15.164 -20.547 -5.473 1 96.94 182 LEU A N 1
ATOM 1405 C CA . LEU A 1 182 ? -14.25 -21.438 -6.172 1 96.94 182 LEU A CA 1
ATOM 1406 C C . LEU A 1 182 ? -14.492 -21.406 -7.676 1 96.94 182 LEU A C 1
ATOM 1408 O O . LEU A 1 182 ? -13.555 -21.562 -8.461 1 96.94 182 LEU A O 1
ATOM 1412 N N . ILE A 1 183 ? -15.766 -21.25 -8.055 1 97.44 183 ILE A N 1
ATOM 1413 C CA . ILE A 1 183 ? -16.141 -21.172 -9.461 1 97.44 183 ILE A CA 1
ATOM 1414 C C . ILE A 1 183 ? -16.484 -19.734 -9.836 1 97.44 183 ILE A C 1
ATOM 1416 O O . ILE A 1 183 ? -17.438 -19.172 -9.32 1 97.44 183 ILE A O 1
ATOM 1420 N N . LYS A 1 184 ? -15.75 -19.203 -10.734 1 98.12 184 LYS A N 1
ATOM 1421 C CA . LYS A 1 184 ? -15.914 -17.797 -11.094 1 98.12 184 LYS A CA 1
ATOM 1422 C C . LYS A 1 184 ? -16.938 -17.641 -12.203 1 98.12 184 LYS A C 1
ATOM 1424 O O . LYS A 1 184 ? -17.031 -18.469 -13.109 1 98.12 184 LYS A O 1
ATOM 1429 N N . ASP A 1 185 ? -17.688 -16.547 -12.156 1 97.38 185 ASP A N 1
ATOM 1430 C CA . ASP A 1 185 ? -18.547 -16.172 -13.273 1 97.38 185 ASP A CA 1
ATOM 1431 C C . ASP A 1 185 ? -17.797 -15.281 -14.266 1 97.38 185 ASP A C 1
ATOM 1433 O O . ASP A 1 185 ? -16.609 -15.023 -14.094 1 97.38 185 ASP A O 1
ATOM 1437 N N . SER A 1 186 ? -18.484 -14.867 -15.336 1 97.75 186 SER A N 1
ATOM 1438 C CA . SER A 1 186 ? -17.844 -14.133 -16.422 1 97.75 186 SER A CA 1
ATOM 1439 C C . SER A 1 186 ? -17.359 -12.766 -15.961 1 97.75 186 SER A C 1
ATOM 1441 O O . SER A 1 186 ? -16.344 -12.266 -16.438 1 97.75 186 SER A O 1
ATOM 1443 N N . ASP A 1 187 ? -18.109 -12.117 -15.016 1 97.5 187 ASP A N 1
ATOM 1444 C CA . ASP A 1 187 ? -17.703 -10.812 -14.508 1 97.5 187 ASP A CA 1
ATOM 1445 C C . ASP A 1 187 ? -16.438 -10.922 -13.664 1 97.5 187 ASP A C 1
ATOM 1447 O O . ASP A 1 187 ? -15.555 -10.062 -13.734 1 97.5 187 ASP A O 1
ATOM 1451 N N . GLU A 1 188 ? -16.391 -11.945 -12.844 1 98.25 188 GLU A N 1
ATOM 1452 C CA . GLU A 1 188 ? -15.195 -12.195 -12.055 1 98.25 188 GLU A CA 1
ATOM 1453 C C . GLU A 1 188 ? -13.992 -12.453 -12.953 1 98.25 188 GLU A C 1
ATOM 1455 O O . GLU A 1 188 ? -12.906 -11.914 -12.719 1 98.25 188 GLU A O 1
ATOM 1460 N N . ILE A 1 189 ? -14.156 -13.289 -13.945 1 98.62 189 ILE A N 1
ATOM 1461 C CA . ILE A 1 189 ? -13.086 -13.617 -14.867 1 98.62 189 ILE A CA 1
ATOM 1462 C C . ILE A 1 189 ? -12.602 -12.352 -15.578 1 98.62 189 ILE A C 1
ATOM 1464 O O . ILE A 1 189 ? -11.398 -12.164 -15.781 1 98.62 189 ILE A O 1
ATOM 1468 N N . ALA A 1 190 ? -13.523 -11.508 -15.953 1 98.38 190 ALA A N 1
ATOM 1469 C CA . ALA A 1 190 ? -13.156 -10.25 -16.594 1 98.38 190 ALA A CA 1
ATOM 1470 C C . ALA A 1 190 ? -12.297 -9.391 -15.68 1 98.38 190 ALA A C 1
ATOM 1472 O O . ALA A 1 190 ? -11.336 -8.758 -16.125 1 98.38 190 ALA A O 1
ATOM 1473 N N . ALA A 1 191 ? -12.656 -9.305 -14.406 1 98.25 191 ALA A N 1
ATOM 1474 C CA . ALA A 1 191 ? -11.875 -8.531 -13.445 1 98.25 191 ALA A CA 1
ATOM 1475 C C . ALA A 1 191 ? -10.484 -9.133 -13.258 1 98.25 191 ALA A C 1
ATOM 1477 O O . ALA A 1 191 ? -9.492 -8.414 -13.203 1 98.25 191 ALA A O 1
ATOM 1478 N N . ILE A 1 192 ? -10.383 -10.469 -13.156 1 98.81 192 ILE A N 1
ATOM 1479 C CA . ILE A 1 192 ? -9.109 -11.156 -13.016 1 98.81 192 ILE A CA 1
ATOM 1480 C C . ILE A 1 192 ? -8.266 -10.945 -14.273 1 98.81 192 ILE A C 1
ATOM 1482 O O . ILE A 1 192 ? -7.051 -10.742 -14.188 1 98.81 192 ILE A O 1
ATOM 1486 N N . LYS A 1 193 ? -8.891 -11.008 -15.445 1 98.75 193 LYS A N 1
ATOM 1487 C CA . LYS A 1 193 ? -8.203 -10.75 -16.703 1 98.75 193 LYS A CA 1
ATOM 1488 C C . LYS A 1 193 ? -7.582 -9.352 -16.719 1 98.75 193 LYS A C 1
ATOM 1490 O O . LYS A 1 193 ? -6.43 -9.188 -17.109 1 98.75 193 LYS A O 1
ATOM 1495 N N . LYS A 1 194 ? -8.352 -8.383 -16.266 1 98.5 194 LYS A N 1
ATOM 1496 C CA . LYS A 1 194 ? -7.848 -7.016 -16.219 1 98.5 194 LYS A CA 1
ATOM 1497 C C . LYS A 1 194 ? -6.633 -6.91 -15.297 1 98.5 194 LYS A C 1
ATOM 1499 O O . LYS A 1 194 ? -5.641 -6.266 -15.641 1 98.5 194 LYS A O 1
ATOM 1504 N N . ALA A 1 195 ? -6.711 -7.516 -14.117 1 98.81 195 ALA A N 1
ATOM 1505 C CA . ALA A 1 195 ? -5.582 -7.535 -13.188 1 98.81 195 ALA A CA 1
ATOM 1506 C C . ALA A 1 195 ? -4.352 -8.164 -13.836 1 98.81 195 ALA A C 1
ATOM 1508 O O . ALA A 1 195 ? -3.236 -7.664 -13.672 1 98.81 195 ALA A O 1
ATOM 1509 N N . ASN A 1 196 ? -4.547 -9.219 -14.578 1 98.81 196 ASN A N 1
ATOM 1510 C CA . ASN A 1 196 ? -3.439 -9.914 -15.234 1 98.81 196 ASN A CA 1
ATOM 1511 C C . ASN A 1 196 ? -2.854 -9.078 -16.375 1 98.81 196 ASN A C 1
ATOM 1513 O O . ASN A 1 196 ? -1.643 -9.094 -16.594 1 98.81 196 ASN A O 1
ATOM 1517 N N . GLU A 1 197 ? -3.688 -8.398 -17.078 1 98.69 197 GLU A N 1
ATOM 1518 C CA . GLU A 1 197 ? -3.201 -7.52 -18.141 1 98.69 197 GLU A CA 1
ATOM 1519 C C . GLU A 1 197 ? -2.303 -6.422 -17.578 1 98.69 197 GLU A C 1
ATOM 1521 O O . GLU A 1 197 ? -1.213 -6.176 -18.094 1 98.69 197 GLU A O 1
ATOM 1526 N N . ILE A 1 198 ? -2.771 -5.762 -16.516 1 98.69 198 ILE A N 1
ATOM 1527 C CA . ILE A 1 198 ? -2.008 -4.695 -15.883 1 98.69 198 ILE A CA 1
ATOM 1528 C C . ILE A 1 198 ? -0.688 -5.25 -15.352 1 98.69 198 ILE A C 1
ATOM 1530 O O . ILE A 1 198 ? 0.378 -4.684 -15.609 1 98.69 198 ILE A O 1
ATOM 1534 N N . SER A 1 199 ? -0.73 -6.379 -14.672 1 98.88 199 SER A N 1
ATOM 1535 C CA . SER A 1 199 ? 0.457 -6.996 -14.086 1 98.88 199 SER A CA 1
ATOM 1536 C C . SER A 1 199 ? 1.432 -7.453 -15.164 1 98.88 199 SER A C 1
ATOM 1538 O O . SER A 1 199 ? 2.648 -7.34 -15 1 98.88 199 SER A O 1
ATOM 1540 N N . SER A 1 200 ? 0.892 -7.996 -16.234 1 98.88 200 SER A N 1
ATOM 1541 C CA . SER A 1 200 ? 1.726 -8.43 -17.359 1 98.88 200 SER A CA 1
ATOM 1542 C C . SER A 1 200 ? 2.523 -7.27 -17.938 1 98.88 200 SER A C 1
ATOM 1544 O O . SER A 1 200 ? 3.725 -7.395 -18.172 1 98.88 200 SER A O 1
ATOM 1546 N N . ARG A 1 201 ? 1.846 -6.199 -18.094 1 98.75 201 ARG A N 1
ATOM 1547 C CA . ARG A 1 201 ? 2.533 -5.023 -18.609 1 98.75 201 ARG A CA 1
ATOM 1548 C C . ARG A 1 201 ? 3.6 -4.535 -17.641 1 98.75 201 ARG A C 1
ATOM 1550 O O . ARG A 1 201 ? 4.672 -4.094 -18.062 1 98.75 201 ARG A O 1
ATOM 1557 N N . ALA A 1 202 ? 3.33 -4.621 -16.391 1 98.88 202 ALA A N 1
ATOM 1558 C CA . ALA A 1 202 ? 4.309 -4.207 -15.383 1 98.88 202 ALA A CA 1
ATOM 1559 C C . ALA A 1 202 ? 5.562 -5.074 -15.445 1 98.88 202 ALA A C 1
ATOM 1561 O O . ALA A 1 202 ? 6.68 -4.57 -15.352 1 98.88 202 ALA A O 1
ATOM 1562 N N . HIS A 1 203 ? 5.422 -6.387 -15.586 1 98.88 203 HIS A N 1
ATOM 1563 C CA . HIS A 1 203 ? 6.559 -7.281 -15.766 1 98.88 203 HIS A CA 1
ATOM 1564 C C . HIS A 1 203 ? 7.371 -6.902 -17 1 98.88 203 HIS A C 1
ATOM 1566 O O . HIS A 1 203 ? 8.602 -6.871 -16.953 1 98.88 203 HIS A O 1
ATOM 1572 N N . GLU A 1 204 ? 6.68 -6.68 -18.047 1 98.81 204 GLU A N 1
ATOM 1573 C CA . GLU A 1 204 ? 7.355 -6.332 -19.297 1 98.81 204 GLU A CA 1
ATOM 1574 C C . GLU A 1 204 ? 8.109 -5.012 -19.156 1 98.81 204 GLU A C 1
ATOM 1576 O O . GLU A 1 204 ? 9.188 -4.852 -19.734 1 98.81 204 GLU A O 1
ATOM 1581 N N . VAL A 1 205 ? 7.543 -4.031 -18.438 1 98.62 205 VAL A N 1
ATOM 1582 C CA . VAL A 1 205 ? 8.219 -2.76 -18.203 1 98.62 205 VAL A CA 1
ATOM 1583 C C . VAL A 1 205 ? 9.602 -3.012 -17.594 1 98.62 205 VAL A C 1
ATOM 1585 O O . VAL A 1 205 ? 10.594 -2.438 -18.047 1 98.62 205 VAL A O 1
ATOM 1588 N N . ILE A 1 206 ? 9.711 -3.875 -16.625 1 98.62 206 ILE A N 1
ATOM 1589 C CA . ILE A 1 206 ? 10.977 -4.172 -15.961 1 98.62 206 ILE A CA 1
ATOM 1590 C C . ILE A 1 206 ? 11.961 -4.758 -16.969 1 98.62 206 ILE A C 1
ATOM 1592 O O . ILE A 1 206 ? 13.117 -4.32 -17.047 1 98.62 206 ILE A O 1
ATOM 1596 N N . MET A 1 207 ? 11.523 -5.699 -17.75 1 98.62 207 MET A N 1
ATOM 1597 C CA . MET A 1 207 ? 12.383 -6.344 -18.734 1 98.62 207 MET A CA 1
ATOM 1598 C C . MET A 1 207 ? 12.914 -5.324 -19.734 1 98.62 207 MET A C 1
ATOM 1600 O O . MET A 1 207 ? 14.094 -5.348 -20.094 1 98.62 207 MET A O 1
ATOM 1604 N N . ARG A 1 208 ? 12.078 -4.496 -20.125 1 98.06 208 ARG A N 1
ATOM 1605 C CA . ARG A 1 208 ? 12.461 -3.521 -21.141 1 98.06 208 ARG A CA 1
ATOM 1606 C C . ARG A 1 208 ? 13.398 -2.469 -20.562 1 98.06 208 ARG A C 1
ATOM 1608 O O . ARG A 1 208 ? 14.289 -1.971 -21.266 1 98.06 208 ARG A O 1
ATOM 1615 N N . VAL A 1 209 ? 13.141 -2.031 -19.312 1 97.44 209 VAL A N 1
ATOM 1616 C CA . VAL A 1 209 ? 14.062 -1.11 -18.656 1 97.44 209 VAL A CA 1
ATOM 1617 C C . VAL A 1 209 ? 15.445 -1.754 -18.547 1 97.44 209 VAL A C 1
ATOM 1619 O O . VAL A 1 209 ? 16.469 -1.102 -18.812 1 97.44 209 VAL A O 1
ATOM 1622 N N . LEU A 1 210 ? 15.516 -3.008 -18.188 1 96.62 210 LEU A N 1
ATOM 1623 C CA . LEU A 1 210 ? 16.781 -3.744 -18.156 1 96.62 210 LEU A CA 1
ATOM 1624 C C . LEU A 1 210 ? 17.422 -3.766 -19.531 1 96.62 210 LEU A C 1
ATOM 1626 O O . LEU A 1 210 ? 18.641 -3.559 -19.656 1 96.62 210 LEU A O 1
ATOM 1630 N N . GLY A 1 211 ? 16.641 -4.055 -20.547 1 96.81 211 GLY A N 1
ATOM 1631 C CA . GLY A 1 211 ? 17.141 -4.074 -21.922 1 96.81 211 GLY A CA 1
ATOM 1632 C C . GLY A 1 211 ? 17.719 -2.742 -22.359 1 96.81 211 GLY A C 1
ATOM 1633 O O . GLY A 1 211 ? 18.797 -2.695 -22.969 1 96.81 211 GLY A O 1
ATOM 1634 N N . LYS A 1 212 ? 16.984 -1.678 -22.094 1 95.19 212 LYS A N 1
ATOM 1635 C CA . LYS A 1 212 ? 17.469 -0.34 -22.422 1 95.19 212 LYS A CA 1
ATOM 1636 C C . LYS A 1 212 ? 18.812 -0.057 -21.75 1 95.19 212 LYS A C 1
ATOM 1638 O O . LYS A 1 212 ? 19.672 0.598 -22.344 1 95.19 212 LYS A O 1
ATOM 1643 N N . ALA A 1 213 ? 18.875 -0.455 -20.531 1 93.88 213 ALA A N 1
ATOM 1644 C CA . ALA A 1 213 ? 20.125 -0.266 -19.812 1 93.88 213 ALA A CA 1
ATOM 1645 C C . ALA A 1 213 ? 21.266 -1.014 -20.484 1 93.88 213 ALA A C 1
ATOM 1647 O O . ALA A 1 213 ? 22.391 -0.495 -20.594 1 93.88 213 ALA A O 1
ATOM 1648 N N . VAL A 1 214 ? 21.062 -2.256 -20.922 1 93.88 214 VAL A N 1
ATOM 1649 C CA . VAL A 1 214 ? 22.047 -3.08 -21.609 1 93.88 214 VAL A CA 1
ATOM 1650 C C . VAL A 1 214 ? 22.547 -2.361 -22.859 1 93.88 214 VAL A C 1
ATOM 1652 O O . VAL A 1 214 ? 23.75 -2.396 -23.172 1 93.88 214 VAL A O 1
ATOM 1655 N N . LYS A 1 215 ? 21.625 -1.68 -23.516 1 94.88 215 LYS A N 1
ATOM 1656 C CA . LYS A 1 215 ? 21.953 -0.997 -24.766 1 94.88 215 LYS A CA 1
ATOM 1657 C C . LYS A 1 215 ? 22.531 0.393 -24.5 1 94.88 215 LYS A C 1
ATOM 1659 O O . LYS A 1 215 ? 22.828 1.141 -25.438 1 94.88 215 LYS A O 1
ATOM 1664 N N . GLY A 1 216 ? 22.562 0.799 -23.297 1 92 216 GLY A N 1
ATOM 1665 C CA . GLY A 1 216 ? 23.078 2.111 -22.953 1 92 216 GLY A CA 1
ATOM 1666 C C . GLY A 1 216 ? 22.125 3.242 -23.297 1 92 216 GLY A C 1
ATOM 1667 O O . GLY A 1 216 ? 22.562 4.359 -23.578 1 92 216 GLY A O 1
ATOM 1668 N N . LYS A 1 217 ? 20.938 2.943 -23.297 1 92.5 217 LYS A N 1
ATOM 1669 C CA . LYS A 1 217 ? 19.969 3.916 -23.781 1 92.5 217 LYS A CA 1
ATOM 1670 C C . LYS A 1 217 ? 19.312 4.656 -22.609 1 92.5 217 LYS A C 1
AT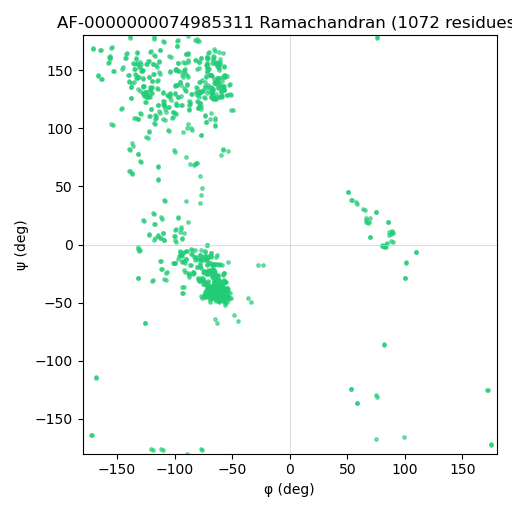OM 1672 O O . LYS A 1 217 ? 18.391 5.449 -22.828 1 92.5 217 LYS A O 1
ATOM 1677 N N . ILE A 1 218 ? 19.656 4.434 -21.422 1 92.12 218 ILE A N 1
ATOM 1678 C CA . ILE A 1 218 ? 19.234 5.219 -20.266 1 92.12 218 ILE A CA 1
ATOM 1679 C C . ILE A 1 218 ? 20.359 6.176 -19.859 1 92.12 218 ILE A C 1
ATOM 1681 O O . ILE A 1 218 ? 21.406 5.746 -19.359 1 92.12 218 ILE A O 1
ATOM 1685 N N . GLU A 1 219 ? 20.078 7.426 -20.109 1 89.25 219 GLU A N 1
ATOM 1686 C CA . GLU A 1 219 ? 21.094 8.438 -19.859 1 89.25 219 GLU A CA 1
ATOM 1687 C C . GLU A 1 219 ? 20.609 9.477 -18.859 1 89.25 219 GLU A C 1
ATOM 1689 O O . GLU A 1 219 ? 19.438 9.875 -18.891 1 89.25 219 GLU A O 1
ATOM 1694 N N . ALA A 1 220 ? 21.484 9.75 -17.984 1 88.69 220 ALA A N 1
ATOM 1695 C CA . ALA A 1 220 ? 21.188 10.812 -17.016 1 88.69 220 ALA A CA 1
ATOM 1696 C C . ALA A 1 220 ? 21.469 12.188 -17.625 1 88.69 220 ALA A C 1
ATOM 1698 O O . ALA A 1 220 ? 22.5 12.406 -18.266 1 88.69 220 ALA A O 1
ATOM 1699 N N . GLY A 1 221 ? 20.531 13.055 -17.484 1 89.56 221 GLY A N 1
ATOM 1700 C CA . GLY A 1 221 ? 20.719 14.414 -17.984 1 89.56 221 GLY A CA 1
ATOM 1701 C C . GLY A 1 221 ? 21.609 15.258 -17.094 1 89.56 221 GLY A C 1
ATOM 1702 O O . GLY A 1 221 ? 22.172 14.75 -16.125 1 89.56 221 GLY A O 1
ATOM 1703 N N . ALA A 1 222 ? 21.703 16.531 -17.531 1 89.56 222 ALA A N 1
ATOM 1704 C CA . ALA A 1 222 ? 22.562 17.453 -16.797 1 89.56 222 ALA A CA 1
ATOM 1705 C C . ALA A 1 222 ? 22.109 17.594 -15.352 1 89.56 222 ALA A C 1
ATOM 1707 O O . ALA A 1 222 ? 20.922 17.797 -15.086 1 89.56 222 ALA A O 1
ATOM 1708 N N . GLY A 1 223 ? 23.047 17.391 -14.414 1 91.38 223 GLY A N 1
ATOM 1709 C CA . GLY A 1 223 ? 22.781 17.609 -13.008 1 91.38 223 GLY A CA 1
ATOM 1710 C C . GLY A 1 223 ? 22.047 16.453 -12.352 1 91.38 223 GLY A C 1
ATOM 1711 O O . GLY A 1 223 ? 21.797 16.469 -11.141 1 91.38 223 GLY A O 1
ATOM 1712 N N . ALA A 1 224 ? 21.734 15.438 -13.109 1 91.56 224 ALA A N 1
ATOM 1713 C CA . ALA A 1 224 ? 20.953 14.305 -12.602 1 91.56 224 ALA A CA 1
ATOM 1714 C C . ALA A 1 224 ? 21.703 13.602 -11.469 1 91.56 224 ALA A C 1
ATOM 1716 O O . ALA A 1 224 ? 22.875 13.234 -11.617 1 91.56 224 ALA A O 1
ATOM 1717 N N . GLY A 1 225 ? 20.969 13.453 -10.297 1 88.88 225 GLY A N 1
ATOM 1718 C CA . GLY A 1 225 ? 21.531 12.766 -9.148 1 88.88 225 GLY A CA 1
ATOM 1719 C C . GLY A 1 225 ? 22.438 13.656 -8.312 1 88.88 225 GLY A C 1
ATOM 1720 O O . GLY A 1 225 ? 22.953 13.219 -7.277 1 88.88 225 GLY A O 1
ATOM 1721 N N . VAL A 1 226 ? 22.672 14.914 -8.664 1 89.19 226 VAL A N 1
ATOM 1722 C CA . VAL A 1 226 ? 23.547 15.852 -7.957 1 89.19 226 VAL A CA 1
ATOM 1723 C C . VAL A 1 226 ? 22.766 17.125 -7.625 1 89.19 226 VAL A C 1
ATOM 1725 O O . VAL A 1 226 ? 22.344 17.312 -6.484 1 89.19 226 VAL A O 1
ATOM 1728 N N . ASP A 1 227 ? 22.422 17.844 -8.742 1 89.81 227 ASP A N 1
ATOM 1729 C CA . ASP A 1 227 ? 21.719 19.109 -8.57 1 89.81 227 ASP A CA 1
ATOM 1730 C C . ASP A 1 227 ? 20.203 18.906 -8.508 1 89.81 227 ASP A C 1
ATOM 1732 O O . ASP A 1 227 ? 19.484 19.766 -8.008 1 89.81 227 ASP A O 1
ATOM 1736 N N . ARG A 1 228 ? 19.828 17.844 -9.102 1 93.81 228 ARG A N 1
ATOM 1737 C CA . ARG A 1 228 ? 18.422 17.453 -9.141 1 93.81 228 ARG A CA 1
ATOM 1738 C C . ARG A 1 228 ? 18.266 15.938 -9.008 1 93.81 228 ARG A C 1
ATOM 1740 O O . ARG A 1 228 ? 19.234 15.188 -9.227 1 93.81 228 ARG A O 1
ATOM 1747 N N . PRO A 1 229 ? 17.094 15.469 -8.641 1 96.12 229 PRO A N 1
ATOM 1748 C CA . PRO A 1 229 ? 16.906 14.023 -8.547 1 96.12 229 PRO A CA 1
ATOM 1749 C C . PRO A 1 229 ? 16.859 13.344 -9.914 1 96.12 229 PRO A C 1
ATOM 1751 O O . PRO A 1 229 ? 16.688 14.016 -10.93 1 96.12 229 PRO A O 1
ATOM 1754 N N . LEU A 1 230 ? 17.078 12.023 -9.922 1 95.88 230 LEU A N 1
ATOM 1755 C CA . LEU A 1 230 ? 16.875 11.227 -11.133 1 95.88 230 LEU A CA 1
ATOM 1756 C C . LEU A 1 230 ? 15.398 11.172 -11.508 1 95.88 230 LEU A C 1
ATOM 1758 O O . LEU A 1 230 ? 14.539 10.93 -10.648 1 95.88 230 LEU A O 1
ATOM 1762 N N . LEU A 1 231 ? 15.172 11.445 -12.727 1 97.19 231 LEU A N 1
ATOM 1763 C CA . LEU A 1 231 ? 13.805 11.359 -13.234 1 97.19 231 LEU A CA 1
ATOM 1764 C C . LEU A 1 231 ? 13.5 9.953 -13.742 1 97.19 231 LEU A C 1
ATOM 1766 O O . LEU A 1 231 ? 14.414 9.156 -13.961 1 97.19 231 LEU A O 1
ATOM 1770 N N . PRO A 1 232 ? 12.195 9.633 -13.945 1 97.19 232 PRO A N 1
ATOM 1771 C CA . PRO A 1 232 ? 11.844 8.258 -14.297 1 97.19 232 PRO A CA 1
ATOM 1772 C C . PRO A 1 232 ? 12.578 7.754 -15.539 1 97.19 232 PRO A C 1
ATOM 1774 O O . PRO A 1 232 ? 13 6.594 -15.586 1 97.19 232 PRO A O 1
ATOM 1777 N N . GLY A 1 233 ? 12.758 8.5 -16.484 1 96.12 233 GLY A N 1
ATOM 1778 C CA . GLY A 1 233 ? 13.461 8.102 -17.688 1 96.12 233 GLY A CA 1
ATOM 1779 C C . GLY A 1 233 ? 14.938 7.863 -17.469 1 96.12 233 GLY A C 1
ATOM 1780 O O . GLY A 1 233 ? 15.633 7.355 -18.359 1 96.12 233 GLY A O 1
ATOM 1781 N N . GLU A 1 234 ? 15.406 8.188 -16.297 1 96.19 234 GLU A N 1
ATOM 1782 C CA . GLU A 1 234 ? 16.828 8.07 -15.945 1 96.19 234 GLU A CA 1
ATOM 1783 C C . GLU A 1 234 ? 17.047 6.938 -14.945 1 96.19 234 GLU A C 1
ATOM 1785 O O . GLU A 1 234 ? 18.156 6.754 -14.445 1 96.19 234 GLU A O 1
ATOM 1790 N N . TRP A 1 235 ? 16.016 6.199 -14.602 1 95.44 235 TRP A N 1
ATOM 1791 C CA . TRP A 1 235 ? 16.062 5.156 -13.578 1 95.44 235 TRP A CA 1
ATOM 1792 C C . TRP A 1 235 ? 16.672 3.875 -14.141 1 95.44 235 TRP A C 1
ATOM 1794 O O . TRP A 1 235 ? 16.156 3.303 -15.102 1 95.44 235 TRP A O 1
ATOM 1804 N N . LEU A 1 236 ? 17.781 3.475 -13.578 1 93.44 236 LEU A N 1
ATOM 1805 C CA . LEU A 1 236 ? 18.312 2.135 -13.781 1 93.44 236 LEU A CA 1
ATOM 1806 C C . LEU A 1 236 ? 17.75 1.161 -12.75 1 93.44 236 LEU A C 1
ATOM 1808 O O . LEU A 1 236 ? 17.188 1.582 -11.734 1 93.44 236 LEU A O 1
ATOM 1812 N N . ILE A 1 237 ? 17.766 -0.123 -13.07 1 94.88 237 ILE A N 1
ATOM 1813 C CA . ILE A 1 237 ? 17.438 -1.17 -12.102 1 94.88 237 ILE A CA 1
ATOM 1814 C C . ILE A 1 237 ? 18.719 -1.93 -11.727 1 94.88 237 ILE A C 1
ATOM 1816 O O . ILE A 1 237 ? 19.25 -2.701 -12.531 1 94.88 237 ILE A O 1
ATOM 1820 N N . GLU A 1 238 ? 19.141 -1.656 -10.516 1 91.69 238 GLU A N 1
ATOM 1821 C CA . GLU A 1 238 ? 20.375 -2.271 -10.047 1 91.69 238 GLU A CA 1
ATOM 1822 C C . GLU A 1 238 ? 20.188 -2.922 -8.68 1 91.69 238 GLU A C 1
ATOM 1824 O O . GLU A 1 238 ? 21.109 -3.539 -8.148 1 91.69 238 GLU A O 1
ATOM 1829 N N . LYS A 1 239 ? 19.062 -2.75 -8.156 1 93.06 239 LYS A N 1
ATOM 1830 C CA . LYS A 1 239 ? 18.656 -3.293 -6.859 1 93.06 239 LYS A CA 1
ATOM 1831 C C . LYS A 1 239 ? 17.266 -3.893 -6.934 1 93.06 239 LYS A C 1
ATOM 1833 O O . LYS A 1 239 ? 16.438 -3.477 -7.758 1 93.06 239 LYS A O 1
ATOM 1838 N N . GLU A 1 240 ? 17.016 -4.906 -6.074 1 96.44 240 GLU A N 1
ATOM 1839 C CA . GLU A 1 240 ? 15.711 -5.547 -6.008 1 96.44 240 GLU A CA 1
ATOM 1840 C C . GLU A 1 240 ? 14.609 -4.523 -5.75 1 96.44 240 GLU A C 1
ATOM 1842 O O . GLU A 1 240 ? 13.562 -4.555 -6.402 1 96.44 240 GLU A O 1
ATOM 1847 N N . ALA A 1 241 ? 14.883 -3.535 -4.879 1 96.31 241 ALA A N 1
ATOM 1848 C CA . ALA A 1 241 ? 13.906 -2.516 -4.516 1 96.31 241 ALA A CA 1
ATOM 1849 C C . ALA A 1 241 ? 13.57 -1.628 -5.711 1 96.31 241 ALA A C 1
ATOM 1851 O O . ALA A 1 241 ? 12.438 -1.159 -5.844 1 96.31 241 ALA A O 1
ATOM 1852 N N . GLU A 1 242 ? 14.516 -1.391 -6.551 1 96.81 242 GLU A N 1
ATOM 1853 C CA . GLU A 1 242 ? 14.289 -0.549 -7.723 1 96.81 242 GLU A CA 1
ATOM 1854 C C . GLU A 1 242 ? 13.359 -1.229 -8.719 1 96.81 242 GLU A C 1
ATOM 1856 O O . GLU A 1 242 ? 12.508 -0.576 -9.328 1 96.81 242 GLU A O 1
ATOM 1861 N N . ALA A 1 243 ? 13.531 -2.553 -8.867 1 98.06 243 ALA A N 1
ATOM 1862 C CA . ALA A 1 243 ? 12.602 -3.307 -9.711 1 98.06 243 ALA A CA 1
ATOM 1863 C C . ALA A 1 243 ? 11.203 -3.311 -9.102 1 98.06 243 ALA A C 1
ATOM 1865 O O . ALA A 1 243 ? 10.211 -3.111 -9.812 1 98.06 243 ALA A O 1
ATOM 1866 N N . GLU A 1 244 ? 11.117 -3.535 -7.812 1 98.5 244 GLU A N 1
ATOM 1867 C CA . GLU A 1 244 ? 9.836 -3.496 -7.121 1 98.5 244 GLU A CA 1
ATOM 1868 C C . GLU A 1 244 ? 9.141 -2.15 -7.316 1 98.5 244 GLU A C 1
ATOM 1870 O O . GLU A 1 244 ? 7.938 -2.1 -7.586 1 98.5 244 GLU A O 1
ATOM 1875 N N . ALA A 1 245 ? 9.93 -1.073 -7.141 1 98.5 245 ALA A N 1
ATOM 1876 C CA . ALA A 1 245 ? 9.391 0.28 -7.254 1 98.5 245 ALA A CA 1
ATOM 1877 C C . ALA A 1 245 ? 8.75 0.503 -8.617 1 98.5 245 ALA A C 1
ATOM 1879 O O . ALA A 1 245 ? 7.633 1.016 -8.711 1 98.5 245 ALA A O 1
ATOM 1880 N N . ILE A 1 246 ? 9.422 0.105 -9.664 1 98.56 246 ILE A N 1
ATOM 1881 C CA . ILE A 1 246 ? 8.93 0.321 -11.016 1 98.56 246 ILE A CA 1
ATOM 1882 C C . ILE A 1 246 ? 7.703 -0.557 -11.266 1 98.56 246 ILE A C 1
ATOM 1884 O O . ILE A 1 246 ? 6.727 -0.113 -11.875 1 98.56 246 ILE A O 1
ATOM 1888 N N . PHE A 1 247 ? 7.766 -1.827 -10.82 1 98.81 247 PHE A N 1
ATOM 1889 C CA . PHE A 1 247 ? 6.625 -2.719 -10.984 1 98.81 247 PHE A CA 1
ATOM 1890 C C . PHE A 1 247 ? 5.375 -2.123 -10.344 1 98.81 247 PHE A C 1
ATOM 1892 O O . PHE A 1 247 ? 4.34 -1.994 -11 1 98.81 247 PHE A O 1
ATOM 1899 N N . VAL A 1 248 ? 5.441 -1.714 -9.109 1 98.81 248 VAL A N 1
ATOM 1900 C CA . VAL A 1 248 ? 4.301 -1.224 -8.344 1 98.81 248 VAL A CA 1
ATOM 1901 C C . VAL A 1 248 ? 3.783 0.074 -8.961 1 98.81 248 VAL A C 1
ATOM 1903 O O . VAL A 1 248 ? 2.572 0.274 -9.078 1 98.81 248 VAL A O 1
ATOM 1906 N N . ALA A 1 249 ? 4.695 0.921 -9.344 1 98.69 249 ALA A N 1
ATOM 1907 C CA . ALA A 1 249 ? 4.293 2.178 -9.969 1 98.69 249 ALA A CA 1
ATOM 1908 C C . ALA A 1 249 ? 3.547 1.925 -11.273 1 98.69 249 ALA A C 1
ATOM 1910 O O . ALA A 1 249 ? 2.562 2.605 -11.578 1 98.69 249 ALA A O 1
ATOM 1911 N N . SER A 1 250 ? 4.047 0.946 -12.047 1 98.62 250 SER A N 1
ATOM 1912 C CA . SER A 1 250 ? 3.402 0.61 -13.312 1 98.62 250 SER A CA 1
ATOM 1913 C C . SER A 1 250 ? 1.957 0.174 -13.094 1 98.62 250 SER A C 1
ATOM 1915 O O . SER A 1 250 ? 1.066 0.562 -13.852 1 98.62 250 SER A O 1
ATOM 1917 N N . CYS A 1 251 ? 1.727 -0.573 -12.062 1 98.69 251 CYS A N 1
ATOM 1918 C CA . CYS A 1 251 ? 0.378 -1.036 -11.758 1 98.69 251 CYS A CA 1
ATOM 1919 C C . CYS A 1 251 ? -0.506 0.118 -11.305 1 98.69 251 CYS A C 1
ATOM 1921 O O . CYS A 1 251 ? -1.633 0.269 -11.781 1 98.69 251 CYS A O 1
ATOM 1923 N N . ARG A 1 252 ? -0.005 0.952 -10.406 1 98.19 252 ARG A N 1
ATOM 1924 C CA . ARG A 1 252 ? -0.783 2.039 -9.82 1 98.19 252 ARG A CA 1
ATOM 1925 C C . ARG A 1 252 ? -1.201 3.049 -10.883 1 98.19 252 ARG A C 1
ATOM 1927 O O . ARG A 1 252 ? -2.312 3.58 -10.844 1 98.19 252 ARG A O 1
ATOM 1934 N N . ARG A 1 253 ? -0.349 3.322 -11.789 1 96.06 253 ARG A N 1
ATOM 1935 C CA . ARG A 1 253 ? -0.626 4.277 -12.852 1 96.06 253 ARG A CA 1
ATOM 1936 C C . ARG A 1 253 ? -1.791 3.809 -13.719 1 96.06 253 ARG A C 1
ATOM 1938 O O . ARG A 1 253 ? -2.488 4.625 -14.328 1 96.06 253 ARG A O 1
ATOM 1945 N N . GLU A 1 254 ? -1.947 2.508 -13.734 1 95.88 254 GLU A N 1
ATOM 1946 C CA . GLU A 1 254 ? -3.027 1.963 -14.555 1 95.88 254 GLU A CA 1
ATOM 1947 C C . GLU A 1 254 ? -4.297 1.77 -13.727 1 95.88 254 GLU A C 1
ATOM 1949 O O . GLU A 1 254 ? -5.254 1.145 -14.195 1 95.88 254 GLU A O 1
ATOM 1954 N N . GLY A 1 255 ? -4.266 2.195 -12.516 1 94.44 255 GLY A N 1
ATOM 1955 C CA . GLY A 1 255 ? -5.5 2.277 -11.75 1 94.44 255 GLY A CA 1
ATOM 1956 C C . GLY A 1 255 ? -5.586 1.245 -10.641 1 94.44 255 GLY A C 1
ATOM 1957 O O . GLY A 1 255 ? -6.531 1.254 -9.852 1 94.44 255 GLY A O 1
ATOM 1958 N N . SER A 1 256 ? -4.629 0.332 -10.578 1 96.94 256 SER A N 1
ATOM 1959 C CA . SER A 1 256 ? -4.652 -0.643 -9.492 1 96.94 256 SER A CA 1
ATOM 1960 C C . SER A 1 256 ? -4.309 0.009 -8.156 1 96.94 256 SER A C 1
ATOM 1962 O O . SER A 1 256 ? -3.32 0.736 -8.055 1 96.94 256 SER A O 1
ATOM 1964 N N . VAL A 1 257 ? -5.066 -0.26 -7.176 1 95.19 257 VAL A N 1
ATOM 1965 C CA . VAL A 1 257 ? -4.855 0.349 -5.867 1 95.19 257 VAL A CA 1
ATOM 1966 C C . VAL A 1 257 ? -3.992 -0.566 -5.004 1 95.19 257 VAL A C 1
ATOM 1968 O O . VAL A 1 257 ? -3.113 -0.095 -4.277 1 95.19 257 VAL A O 1
ATOM 1971 N N . HIS A 1 258 ? -4.215 -1.882 -5.176 1 96.69 258 HIS A N 1
ATOM 1972 C CA . HIS A 1 258 ? -3.549 -2.84 -4.297 1 96.69 258 HIS A CA 1
ATOM 1973 C C . HIS A 1 258 ? -2.711 -3.83 -5.098 1 96.69 258 HIS A C 1
ATOM 1975 O O . HIS A 1 258 ? -3.064 -4.18 -6.227 1 96.69 258 HIS A O 1
ATOM 1981 N N . GLN A 1 259 ? -1.58 -4.18 -4.461 1 98.12 259 GLN A N 1
ATOM 1982 C CA . GLN A 1 259 ? -0.934 -5.422 -4.871 1 98.12 259 GLN A CA 1
ATOM 1983 C C . GLN A 1 259 ? -1.646 -6.633 -4.277 1 98.12 259 GLN A C 1
ATOM 1985 O O . GLN A 1 259 ? -2.084 -6.602 -3.127 1 98.12 259 GLN A O 1
ATOM 1990 N N . ALA A 1 260 ? -1.783 -7.672 -5.062 1 98.38 260 ALA A N 1
ATOM 1991 C CA . ALA A 1 260 ? -2.5 -8.859 -4.605 1 98.38 260 ALA A CA 1
ATOM 1992 C C . ALA A 1 260 ? -1.763 -9.539 -3.453 1 98.38 260 ALA A C 1
ATOM 1994 O O . ALA A 1 260 ? -2.385 -10.172 -2.6 1 98.38 260 ALA A O 1
ATOM 1995 N N . TYR A 1 261 ? -0.514 -9.461 -3.43 1 97.5 261 TYR A N 1
ATOM 1996 C CA . TYR A 1 261 ? 0.422 -9.977 -2.436 1 97.5 261 TYR A CA 1
ATOM 1997 C C . TYR A 1 261 ? 1.721 -9.18 -2.445 1 97.5 261 TYR A C 1
ATOM 1999 O O . TYR A 1 261 ? 1.915 -8.305 -3.293 1 97.5 261 TYR A O 1
ATOM 2007 N N . LEU A 1 262 ? 2.561 -9.391 -1.447 1 96.62 262 LEU A N 1
ATOM 2008 C CA . LEU A 1 262 ? 3.838 -8.688 -1.433 1 96.62 262 LEU A CA 1
ATOM 2009 C C . LEU A 1 262 ? 4.723 -9.148 -2.588 1 96.62 262 LEU A C 1
ATOM 2011 O O . LEU A 1 262 ? 4.949 -10.344 -2.766 1 96.62 262 LEU A O 1
ATOM 2015 N N . PRO A 1 263 ? 5.219 -8.195 -3.359 1 97.81 263 PRO A N 1
ATOM 2016 C CA . PRO A 1 263 ? 6.094 -8.594 -4.465 1 97.81 263 PRO A CA 1
ATOM 2017 C C . PRO A 1 263 ? 7.352 -9.32 -3.992 1 97.81 263 PRO A C 1
ATOM 2019 O O . PRO A 1 263 ? 7.93 -8.961 -2.967 1 97.81 263 PRO A O 1
ATOM 2022 N N . ILE A 1 264 ? 7.68 -10.32 -4.645 1 97.88 264 ILE A N 1
ATOM 2023 C CA . ILE A 1 264 ? 8.961 -11.008 -4.508 1 97.88 264 ILE A CA 1
ATOM 2024 C C . ILE A 1 264 ? 9.883 -10.602 -5.652 1 97.88 264 ILE A C 1
ATOM 2026 O O . ILE A 1 264 ? 9.578 -10.828 -6.82 1 97.88 264 ILE A O 1
ATOM 2030 N N . VAL A 1 265 ? 10.898 -9.945 -5.348 1 97.88 265 VAL A N 1
ATOM 2031 C CA . VAL A 1 265 ? 11.938 -9.562 -6.297 1 97.88 265 VAL A CA 1
ATOM 2032 C C . VAL A 1 265 ? 13.289 -10.109 -5.836 1 97.88 265 VAL A C 1
ATOM 2034 O O . VAL A 1 265 ? 13.992 -9.461 -5.051 1 97.88 265 VAL A O 1
ATOM 2037 N N . ALA A 1 266 ? 13.672 -11.211 -6.363 1 96.62 266 ALA A N 1
ATOM 2038 C CA . ALA A 1 266 ? 14.82 -11.945 -5.844 1 96.62 266 ALA A CA 1
ATOM 2039 C C . ALA A 1 266 ? 15.898 -12.117 -6.914 1 96.62 266 ALA A C 1
ATOM 2041 O O . ALA A 1 266 ? 15.68 -12.789 -7.922 1 96.62 266 ALA A O 1
ATOM 2042 N N . ALA A 1 267 ? 17.031 -11.531 -6.656 1 94.38 267 ALA A N 1
ATOM 2043 C CA . ALA A 1 267 ? 18.141 -11.625 -7.594 1 94.38 267 ALA A CA 1
ATOM 2044 C C . ALA A 1 267 ? 19.109 -12.742 -7.191 1 94.38 267 ALA A C 1
ATOM 2046 O O . ALA A 1 267 ? 19.234 -13.055 -6.004 1 94.38 267 ALA A O 1
ATOM 2047 N N . SER A 1 268 ? 19.703 -13.297 -8.164 1 92.31 268 SER A N 1
ATOM 2048 C CA . SER A 1 268 ? 20.781 -14.25 -7.953 1 92.31 268 SER A CA 1
ATOM 2049 C C . SER A 1 268 ? 20.312 -15.438 -7.117 1 92.31 268 SER A C 1
ATOM 2051 O O . SER A 1 268 ? 19.219 -15.953 -7.324 1 92.31 268 SER A O 1
ATOM 2053 N N . THR A 1 269 ? 21.109 -15.898 -6.121 1 91.94 269 THR A N 1
ATOM 2054 C CA . THR A 1 269 ? 20.797 -17.109 -5.375 1 91.94 269 THR A CA 1
ATOM 2055 C C . THR A 1 269 ? 19.625 -16.875 -4.426 1 91.94 269 THR A C 1
ATOM 2057 O O . THR A 1 269 ? 19 -17.828 -3.957 1 91.94 269 THR A O 1
ATOM 2060 N N . ARG A 1 270 ? 19.266 -15.648 -4.242 1 91.81 270 ARG A N 1
ATOM 2061 C CA . ARG A 1 270 ? 18.125 -15.32 -3.391 1 91.81 270 ARG A CA 1
ATOM 2062 C C . ARG A 1 270 ? 16.812 -15.758 -4.043 1 91.81 270 ARG A C 1
ATOM 2064 O O . ARG A 1 270 ? 15.797 -15.898 -3.363 1 91.81 270 ARG A O 1
ATOM 2071 N N . ALA A 1 271 ? 16.906 -16.031 -5.344 1 95.31 271 ALA A N 1
ATOM 2072 C CA . ALA A 1 271 ? 15.75 -16.516 -6.082 1 95.31 271 ALA A CA 1
ATOM 2073 C C . ALA A 1 271 ? 15.367 -17.922 -5.629 1 95.31 271 ALA A C 1
ATOM 2075 O O . ALA A 1 271 ? 14.289 -18.422 -5.973 1 95.31 271 ALA A O 1
ATOM 2076 N N . SER A 1 272 ? 16.234 -18.547 -4.832 1 94.5 272 SER A N 1
ATOM 2077 C CA . SER A 1 272 ? 15.906 -19.875 -4.32 1 94.5 272 SER A CA 1
ATOM 2078 C C . SER A 1 272 ? 14.992 -19.781 -3.102 1 94.5 272 SER A C 1
ATOM 2080 O O . SER A 1 272 ? 14.43 -20.797 -2.662 1 94.5 272 SER A O 1
ATOM 2082 N N . THR A 1 273 ? 14.797 -18.609 -2.537 1 91.81 273 THR A N 1
ATOM 2083 C CA . THR A 1 273 ? 13.875 -18.391 -1.43 1 91.81 273 THR A CA 1
ATOM 2084 C C . THR A 1 273 ? 12.461 -18.125 -1.946 1 91.81 273 THR A C 1
ATOM 2086 O O . THR A 1 273 ? 12.234 -17.141 -2.654 1 91.81 273 THR A O 1
ATOM 2089 N N . LEU A 1 274 ? 11.523 -18.906 -1.572 1 91.62 274 LEU A N 1
ATOM 2090 C CA . LEU A 1 274 ? 10.211 -18.953 -2.209 1 91.62 274 LEU A CA 1
ATOM 2091 C C . LEU A 1 274 ? 9.414 -17.688 -1.885 1 91.62 274 LEU A C 1
ATOM 2093 O O . LEU A 1 274 ? 8.68 -17.172 -2.734 1 91.62 274 LEU A O 1
ATOM 2097 N N . HIS A 1 275 ? 9.477 -17.219 -0.666 1 91.19 275 HIS A N 1
ATOM 2098 C CA . HIS A 1 275 ? 8.781 -16.016 -0.235 1 91.19 275 HIS A CA 1
ATOM 2099 C C . HIS A 1 275 ? 9.773 -14.914 0.147 1 91.19 275 HIS A C 1
ATOM 2101 O O . HIS A 1 275 ? 9.719 -14.383 1.258 1 91.19 275 HIS A O 1
ATOM 2107 N N . TYR A 1 276 ? 10.641 -14.586 -0.783 1 89.5 276 TYR A N 1
ATOM 2108 C CA . TYR A 1 276 ? 11.641 -13.539 -0.618 1 89.5 276 TYR A CA 1
ATOM 2109 C C . TYR A 1 276 ? 11.016 -12.156 -0.769 1 89.5 276 TYR A C 1
ATOM 2111 O O . TYR A 1 276 ? 11.016 -11.586 -1.86 1 89.5 276 TYR A O 1
ATOM 2119 N N . CYS A 1 277 ? 10.609 -11.516 0.383 1 82.25 277 CYS A N 1
ATOM 2120 C CA . CYS A 1 277 ? 9.836 -10.281 0.276 1 82.25 277 CYS A CA 1
ATOM 2121 C C . CYS A 1 277 ? 10.625 -9.094 0.821 1 82.25 277 CYS A C 1
ATOM 2123 O O . CYS A 1 277 ? 10.094 -7.984 0.914 1 82.25 277 CYS A O 1
ATOM 2125 N N . CYS A 1 278 ? 11.891 -9.227 1.167 1 85.62 278 CYS A N 1
ATOM 2126 C CA . CYS A 1 278 ? 12.68 -8.109 1.672 1 85.62 278 CYS A CA 1
ATOM 2127 C C . CYS A 1 278 ? 13.047 -7.145 0.549 1 85.62 278 CYS A C 1
ATOM 2129 O O . CYS A 1 278 ? 12.922 -5.93 0.706 1 85.62 278 CYS A O 1
ATOM 2131 N N . ASN A 1 279 ? 13.453 -7.711 -0.555 1 91.19 279 ASN A N 1
ATOM 2132 C CA . ASN A 1 279 ? 13.688 -6.965 -1.787 1 91.19 279 ASN A CA 1
ATOM 2133 C C . ASN A 1 279 ? 14.641 -5.789 -1.562 1 91.19 279 ASN A C 1
ATOM 2135 O O . ASN A 1 279 ? 14.398 -4.688 -2.059 1 91.19 279 ASN A O 1
ATOM 2139 N N . ASP A 1 280 ? 15.625 -5.914 -0.781 1 87.94 280 ASP A N 1
ATOM 2140 C CA . ASP A 1 280 ? 16.406 -4.738 -0.406 1 87.94 280 ASP A CA 1
ATOM 2141 C C . ASP A 1 280 ? 17.875 -4.914 -0.773 1 87.94 280 ASP A C 1
ATOM 2143 O O . ASP A 1 280 ? 18.719 -4.074 -0.435 1 87.94 280 ASP A O 1
ATOM 2147 N N . ARG A 1 281 ? 18.141 -5.961 -1.496 1 86.31 281 ARG A N 1
ATOM 2148 C CA . ARG A 1 281 ? 19.547 -6.219 -1.803 1 86.31 281 ARG A CA 1
ATOM 2149 C C . ARG A 1 281 ? 19.906 -5.723 -3.199 1 86.31 281 ARG A C 1
ATOM 2151 O O . ARG A 1 281 ? 19.047 -5.656 -4.078 1 86.31 281 ARG A O 1
ATOM 2158 N N . GLU A 1 282 ? 21.141 -5.355 -3.365 1 84.06 282 GLU A N 1
ATOM 2159 C CA . GLU A 1 282 ? 21.688 -5.023 -4.68 1 84.06 282 GLU A CA 1
ATOM 2160 C C . GLU A 1 282 ? 21.875 -6.277 -5.531 1 84.06 282 GLU A C 1
ATOM 2162 O O . GLU A 1 282 ? 22.031 -7.379 -5.004 1 84.06 282 GLU A O 1
ATOM 2167 N N . PHE A 1 283 ? 21.828 -5.961 -6.871 1 86.5 283 PHE A N 1
ATOM 2168 C CA . PHE A 1 283 ? 22.219 -7.043 -7.773 1 86.5 283 PHE A CA 1
ATOM 2169 C C . PHE A 1 283 ? 23.672 -7.43 -7.562 1 86.5 283 PHE A C 1
ATOM 2171 O O . PHE A 1 283 ? 24.438 -6.676 -6.961 1 86.5 283 PHE A O 1
ATOM 2178 N N . ALA A 1 284 ? 24.016 -8.547 -7.887 1 70.25 284 ALA A N 1
ATOM 2179 C CA . ALA A 1 284 ? 25.391 -9.008 -7.75 1 70.25 284 ALA A CA 1
ATOM 2180 C C . ALA A 1 284 ? 26.312 -8.297 -8.742 1 70.25 284 ALA A C 1
ATOM 2182 O O . ALA A 1 284 ? 26.047 -8.289 -9.945 1 70.25 284 ALA A O 1
ATOM 2183 N N . TRP A 1 285 ? 27.094 -7.418 -7.996 1 56.09 285 TRP A N 1
ATOM 2184 C CA . TRP A 1 285 ? 28.156 -6.742 -8.734 1 56.09 285 TRP A CA 1
ATOM 2185 C C . TRP A 1 285 ? 29.469 -7.512 -8.633 1 56.09 285 TRP A C 1
ATOM 2187 O O . TRP A 1 285 ? 29.766 -8.102 -7.59 1 56.09 285 TRP A O 1
ATOM 2197 N N . GLY A 1 286 ? 29.844 -8.336 -9.578 1 46.84 286 GLY A N 1
ATOM 2198 C CA . GLY A 1 286 ? 30.984 -9.242 -9.539 1 46.84 286 GLY A CA 1
ATOM 2199 C C . GLY A 1 286 ? 30.594 -10.664 -9.18 1 46.84 286 GLY A C 1
ATOM 2200 O O . GLY A 1 286 ? 29.406 -11.008 -9.164 1 46.84 286 GLY A O 1
ATOM 2201 N N . PRO A 1 287 ? 31.641 -11.5 -8.828 1 38.88 287 PRO A N 1
ATOM 2202 C CA . PRO A 1 287 ? 31.25 -12.891 -8.602 1 38.88 287 PRO A CA 1
ATOM 2203 C C . PRO A 1 287 ? 30.312 -13.047 -7.41 1 38.88 287 PRO A C 1
ATOM 2205 O O . PRO A 1 287 ? 30.547 -12.477 -6.344 1 38.88 287 PRO A O 1
ATOM 2208 N N . VAL A 1 288 ? 29.141 -13.289 -7.574 1 37.19 288 VAL A N 1
ATOM 2209 C CA . VAL A 1 288 ? 28.172 -13.594 -6.52 1 37.19 288 VAL A CA 1
ATOM 2210 C C . VAL A 1 288 ? 28.547 -14.906 -5.836 1 37.19 288 VAL A C 1
ATOM 2212 O O . VAL A 1 288 ? 28.578 -15.961 -6.473 1 37.19 288 VAL A O 1
ATOM 2215 N N . LYS A 1 289 ? 29.156 -14.898 -4.629 1 36.41 289 LYS A N 1
ATOM 2216 C CA . LYS A 1 289 ? 29.328 -16.172 -3.951 1 36.41 289 LYS A CA 1
ATOM 2217 C C . LYS A 1 289 ? 28 -16.672 -3.383 1 36.41 289 LYS A C 1
ATOM 2219 O O . LYS A 1 289 ? 27.109 -15.875 -3.059 1 36.41 289 LYS A O 1
ATOM 2224 N N . PRO A 1 290 ? 27.719 -17.984 -3.477 1 32.81 290 PRO A N 1
ATOM 2225 C CA . PRO A 1 290 ? 26.469 -18.609 -3.039 1 32.81 290 PRO A CA 1
ATOM 2226 C C . PRO A 1 290 ? 25.875 -17.938 -1.802 1 32.81 290 PRO A C 1
ATOM 2228 O O . PRO A 1 290 ? 24.656 -17.859 -1.668 1 32.81 290 PRO A O 1
ATOM 2231 N N . HIS A 1 291 ? 26.672 -17.75 -0.804 1 32.62 291 HIS A N 1
ATOM 2232 C CA . HIS A 1 291 ? 26.203 -17.328 0.512 1 32.62 291 HIS A CA 1
ATOM 2233 C C . HIS A 1 291 ? 26.219 -15.805 0.646 1 32.62 291 HIS A C 1
ATOM 2235 O O . HIS A 1 291 ? 26.188 -15.273 1.76 1 32.62 291 HIS A O 1
ATOM 2241 N N . ASP A 1 292 ? 26.438 -15.242 -0.435 1 35.69 292 ASP A N 1
ATOM 2242 C CA . ASP A 1 292 ? 26.641 -13.797 -0.362 1 35.69 292 ASP A CA 1
ATOM 2243 C C . ASP A 1 292 ? 25.297 -13.07 -0.216 1 35.69 292 ASP A C 1
ATOM 2245 O O . ASP A 1 292 ? 24.844 -12.414 -1.153 1 35.69 292 ASP A O 1
ATOM 2249 N N . HIS A 1 293 ? 24.438 -13.602 0.436 1 38.53 293 HIS A N 1
ATOM 2250 C CA . HIS A 1 293 ? 23.219 -12.883 0.795 1 38.53 293 HIS A CA 1
ATOM 2251 C C . HIS A 1 293 ? 23.547 -11.562 1.483 1 38.53 293 HIS A C 1
ATOM 2253 O O . HIS A 1 293 ? 22.656 -10.758 1.759 1 38.53 293 HIS A O 1
ATOM 2259 N N . HIS A 1 294 ? 24.938 -11.516 1.928 1 36.91 294 HIS A N 1
ATOM 2260 C CA . HIS A 1 294 ? 25.359 -10.367 2.723 1 36.91 294 HIS A CA 1
ATOM 2261 C C . HIS A 1 294 ? 25.828 -9.227 1.831 1 36.91 294 HIS A C 1
ATOM 2263 O O . HIS A 1 294 ? 26.672 -8.43 2.232 1 36.91 294 HIS A O 1
ATOM 2269 N N . ASN A 1 295 ? 25.531 -9.148 0.665 1 33.97 295 ASN A N 1
ATOM 2270 C CA . ASN A 1 295 ? 26.125 -8.07 -0.112 1 33.97 295 ASN A CA 1
ATOM 2271 C C . ASN A 1 295 ? 25.797 -6.703 0.484 1 33.97 295 ASN A C 1
ATOM 2273 O O . ASN A 1 295 ? 24.672 -6.242 0.403 1 33.97 295 ASN A O 1
ATOM 2277 N N . LYS A 1 296 ? 26.578 -6.414 1.431 1 37.88 296 LYS A N 1
ATOM 2278 C CA . LYS A 1 296 ? 26.562 -5.012 1.837 1 37.88 296 LYS A CA 1
ATOM 2279 C C . LYS A 1 296 ? 26.938 -4.098 0.674 1 37.88 296 LYS A C 1
ATOM 2281 O O . LYS A 1 296 ? 27.609 -4.531 -0.274 1 37.88 296 LYS A O 1
ATOM 2286 N N . ASN A 1 297 ? 26.344 -2.959 0.468 1 37 297 ASN A N 1
ATOM 2287 C CA . ASN A 1 297 ? 26.547 -1.889 -0.503 1 37 297 ASN A CA 1
ATOM 2288 C C . ASN A 1 297 ? 28 -1.825 -0.967 1 37 297 ASN A C 1
ATOM 2290 O O . ASN A 1 297 ? 28.328 -1.09 -1.9 1 37 297 ASN A O 1
ATOM 2294 N N . GLU A 1 298 ? 28.875 -2.438 -0.226 1 31.67 298 GLU A N 1
ATOM 2295 C CA . GLU A 1 298 ? 30.281 -2.123 -0.433 1 31.67 298 GLU A CA 1
ATOM 2296 C C . GLU A 1 298 ? 30.859 -2.912 -1.606 1 31.67 298 GLU A C 1
ATOM 2298 O O . GLU A 1 298 ? 32.062 -2.816 -1.899 1 31.67 298 GLU A O 1
ATOM 2303 N N . LEU A 1 299 ? 30.141 -3.678 -2.07 1 33.44 299 LEU A N 1
ATOM 2304 C CA . LEU A 1 299 ? 30.875 -4.535 -2.982 1 33.44 299 LEU A CA 1
ATOM 2305 C C . LEU A 1 299 ? 31.188 -3.807 -4.285 1 33.44 299 LEU A C 1
ATOM 2307 O O . LEU A 1 299 ? 31.734 -4.402 -5.223 1 33.44 299 LEU A O 1
ATOM 2311 N N . ALA A 1 300 ? 30.688 -2.738 -4.562 1 32.28 300 ALA A N 1
ATOM 2312 C CA . ALA A 1 300 ? 31.062 -2.131 -5.84 1 32.28 300 ALA A CA 1
ATOM 2313 C C . ALA A 1 300 ? 32.438 -1.478 -5.754 1 32.28 300 ALA A C 1
ATOM 2315 O O . ALA A 1 300 ? 32.562 -0.305 -5.387 1 32.28 300 ALA A O 1
ATOM 2316 N N . HIS A 1 301 ? 33.438 -2.109 -5.453 1 31.34 301 HIS A N 1
ATOM 2317 C CA . HIS A 1 301 ? 34.781 -1.511 -5.355 1 31.34 301 HIS A CA 1
ATOM 2318 C C . HIS A 1 301 ? 35.25 -1.023 -6.719 1 31.34 301 HIS A C 1
ATOM 2320 O O . HIS A 1 301 ? 36.25 -0.28 -6.805 1 31.34 301 HIS A O 1
ATOM 2326 N N . GLY A 1 302 ? 35.469 -1.977 -7.789 1 32.75 302 GLY A N 1
ATOM 2327 C CA . GLY A 1 302 ? 36.312 -1.552 -8.898 1 32.75 302 GLY A CA 1
ATOM 2328 C C . GLY A 1 302 ? 35.656 -0.525 -9.789 1 32.75 302 GLY A C 1
ATOM 2329 O O . GLY A 1 302 ? 34.438 -0.317 -9.719 1 32.75 302 GLY A O 1
ATOM 2330 N N . LYS A 1 303 ? 36.5 0.334 -10.656 1 36.59 303 LYS A N 1
ATOM 2331 C CA . LYS A 1 303 ? 36.188 1.407 -11.594 1 36.59 303 LYS A CA 1
ATOM 2332 C C . LYS A 1 303 ? 35.062 0.991 -12.531 1 36.59 303 LYS A C 1
ATOM 2334 O O . LYS A 1 303 ? 34.344 1.842 -13.086 1 36.59 303 LYS A O 1
ATOM 2339 N N . THR A 1 304 ? 35.156 -0.112 -13.406 1 43.53 304 THR A N 1
ATOM 2340 C CA . THR A 1 304 ? 34.156 -0.476 -14.398 1 43.53 304 THR A CA 1
ATOM 2341 C C . THR A 1 304 ? 33.125 -1.435 -13.805 1 43.53 304 THR A C 1
ATOM 2343 O O . THR A 1 304 ? 33.438 -2.598 -13.539 1 43.53 304 THR A O 1
ATOM 2346 N N . LYS A 1 305 ? 32.188 -1.102 -13.008 1 53.78 305 LYS A N 1
ATOM 2347 C CA . LYS A 1 305 ? 31.125 -1.792 -12.281 1 53.78 305 LYS A CA 1
ATOM 2348 C C . LYS A 1 305 ? 30.203 -2.553 -13.234 1 53.78 305 LYS A C 1
ATOM 2350 O O . LYS A 1 305 ? 29.406 -1.947 -13.945 1 53.78 305 LYS A O 1
ATOM 2355 N N . GLU A 1 306 ? 30.578 -3.873 -13.75 1 67.12 306 GLU A N 1
ATOM 2356 C CA . GLU A 1 306 ? 29.688 -4.699 -14.555 1 67.12 306 GLU A CA 1
ATOM 2357 C C . GLU A 1 306 ? 28.922 -5.695 -13.688 1 67.12 306 GLU A C 1
ATOM 2359 O O . GLU A 1 306 ? 29.484 -6.266 -12.75 1 67.12 306 GLU A O 1
ATOM 2364 N N . LEU A 1 307 ? 27.609 -5.898 -13.914 1 77.19 307 LEU A N 1
ATOM 2365 C CA . LEU A 1 307 ? 26.781 -6.883 -13.219 1 77.19 307 LEU A CA 1
ATOM 2366 C C . LEU A 1 307 ? 27.203 -8.305 -13.594 1 77.19 307 LEU A C 1
ATOM 2368 O O . LEU A 1 307 ? 27.391 -8.609 -14.773 1 77.19 307 LEU A O 1
ATOM 2372 N N . ASN A 1 308 ? 27.344 -9.141 -12.555 1 85.75 308 ASN A N 1
ATOM 2373 C CA . ASN A 1 308 ? 27.516 -10.562 -12.82 1 85.75 308 ASN A CA 1
ATOM 2374 C C . ASN A 1 308 ? 26.234 -11.172 -13.406 1 85.75 308 ASN A C 1
ATOM 2376 O O . ASN A 1 308 ? 25.141 -10.766 -13.055 1 85.75 308 ASN A O 1
ATOM 2380 N N . PRO A 1 309 ? 26.547 -12.148 -14.32 1 92.44 309 PRO A N 1
ATOM 2381 C CA . PRO A 1 309 ? 25.359 -12.836 -14.812 1 92.44 309 PRO A CA 1
ATOM 2382 C C . PRO A 1 309 ? 24.531 -13.469 -13.68 1 92.44 309 PRO A C 1
ATOM 2384 O O . PRO A 1 309 ? 25.094 -14.102 -12.789 1 92.44 309 PRO A O 1
ATOM 2387 N N . GLN A 1 310 ? 23.297 -13.289 -13.688 1 94.5 310 GLN A N 1
ATOM 2388 C CA . GLN A 1 310 ? 22.375 -13.781 -12.656 1 94.5 310 GLN A CA 1
ATOM 2389 C C . GLN A 1 310 ? 20.938 -13.734 -13.141 1 94.5 310 GLN A C 1
ATOM 2391 O O . GLN A 1 310 ? 20.641 -13.156 -14.188 1 94.5 310 GLN A O 1
ATOM 2396 N N . VAL A 1 311 ? 20.109 -14.375 -12.391 1 97.19 311 VAL A N 1
ATOM 2397 C CA . VAL A 1 311 ? 18.688 -14.281 -12.695 1 97.19 311 VAL A CA 1
ATOM 2398 C C . VAL A 1 311 ? 18.031 -13.266 -11.758 1 97.19 311 VAL A C 1
ATOM 2400 O O . VAL A 1 311 ? 18.547 -12.977 -10.68 1 97.19 311 VAL A O 1
ATOM 2403 N N . LEU A 1 312 ? 17.047 -12.648 -12.195 1 97.75 312 LEU A N 1
ATOM 2404 C CA . LEU A 1 312 ? 16.094 -11.867 -11.398 1 97.75 312 LEU A CA 1
ATOM 2405 C C . LEU A 1 312 ? 14.703 -12.469 -11.469 1 97.75 312 LEU A C 1
ATOM 2407 O O . LEU A 1 312 ? 14.062 -12.461 -12.523 1 97.75 312 LEU A O 1
ATOM 2411 N N . LEU A 1 313 ? 14.266 -13.07 -10.359 1 98.62 313 LEU A N 1
ATOM 2412 C CA . LEU A 1 313 ? 12.93 -13.641 -10.266 1 98.62 313 LEU A CA 1
ATOM 2413 C C . LEU A 1 313 ? 11.961 -12.641 -9.648 1 98.62 313 LEU A C 1
ATOM 2415 O O . LEU A 1 313 ? 12.188 -12.148 -8.539 1 98.62 313 LEU A O 1
ATOM 2419 N N . ILE A 1 314 ? 10.945 -12.305 -10.398 1 98.81 314 ILE A N 1
ATOM 2420 C CA . ILE A 1 314 ? 9.898 -11.414 -9.898 1 98.81 314 ILE A CA 1
ATOM 2421 C C . ILE A 1 314 ? 8.562 -12.156 -9.867 1 98.81 314 ILE A C 1
ATOM 2423 O O . ILE A 1 314 ? 8.062 -12.586 -10.906 1 98.81 314 ILE A O 1
ATOM 2427 N N . ASP A 1 315 ? 8.062 -12.414 -8.734 1 98.75 315 ASP A N 1
ATOM 2428 C CA . ASP A 1 315 ? 6.715 -12.891 -8.461 1 98.75 315 ASP A CA 1
ATOM 2429 C C . ASP A 1 315 ? 5.844 -11.781 -7.875 1 98.75 315 ASP A C 1
ATOM 2431 O O . ASP A 1 315 ? 5.914 -11.492 -6.68 1 98.75 315 ASP A O 1
ATOM 2435 N N . ALA A 1 316 ? 5.062 -11.18 -8.75 1 98.81 316 ALA A N 1
ATOM 2436 C CA . ALA A 1 316 ? 4.289 -10.008 -8.367 1 98.81 316 ALA A CA 1
ATOM 2437 C C . ALA A 1 316 ? 3.035 -9.867 -9.227 1 98.81 316 ALA A C 1
ATOM 2439 O O . ALA A 1 316 ? 3.027 -10.273 -10.391 1 98.81 316 ALA A O 1
ATOM 2440 N N . GLY A 1 317 ? 2.053 -9.328 -8.68 1 98.75 317 GLY A N 1
ATOM 2441 C CA . GLY A 1 317 ? 0.774 -9.086 -9.328 1 98.75 317 GLY A CA 1
ATOM 2442 C C . GLY A 1 317 ? -0.123 -8.141 -8.555 1 98.75 317 GLY A C 1
ATOM 2443 O O . GLY A 1 317 ? -0.15 -8.172 -7.32 1 98.75 317 GLY A O 1
ATOM 2444 N N . CYS A 1 318 ? -0.907 -7.344 -9.273 1 98.69 318 CYS A N 1
ATOM 2445 C CA . CYS A 1 318 ? -1.795 -6.371 -8.648 1 98.69 318 CYS A CA 1
ATOM 2446 C C . CYS A 1 318 ? -3.213 -6.918 -8.539 1 98.69 318 CYS A C 1
ATOM 2448 O O . CYS A 1 318 ? -3.479 -8.055 -8.945 1 98.69 318 CYS A O 1
ATOM 2450 N N . GLU A 1 319 ? -4.086 -6.18 -7.906 1 98.38 319 GLU A N 1
ATOM 2451 C CA . GLU A 1 319 ? -5.531 -6.406 -7.91 1 98.38 319 GLU A CA 1
ATOM 2452 C C . GLU A 1 319 ? -6.238 -5.414 -8.828 1 98.38 319 GLU A C 1
ATOM 2454 O O . GLU A 1 319 ? -5.73 -4.32 -9.086 1 98.38 319 GLU A O 1
ATOM 2459 N N . TRP A 1 320 ? -7.266 -5.91 -9.328 1 97.56 320 TRP A N 1
ATOM 2460 C CA . TRP A 1 320 ? -8.25 -5.023 -9.945 1 97.56 320 TRP A CA 1
ATOM 2461 C C . TRP A 1 320 ? -9.617 -5.184 -9.281 1 97.56 320 TRP A C 1
ATOM 2463 O O . TRP A 1 320 ? -10.25 -6.23 -9.406 1 97.56 320 TRP A O 1
ATOM 2473 N N . ASN A 1 321 ? -10.055 -4.141 -8.539 1 93.88 321 ASN A N 1
ATOM 2474 C CA . ASN A 1 321 ? -11.32 -4.164 -7.816 1 93.88 321 ASN A CA 1
ATOM 2475 C C . ASN A 1 321 ? -11.453 -5.418 -6.957 1 93.88 321 ASN A C 1
ATOM 2477 O O . ASN A 1 321 ? -12.445 -6.148 -7.066 1 93.88 321 ASN A O 1
ATOM 2481 N N . CYS A 1 322 ? -10.438 -5.758 -6.25 1 96.62 322 CYS A N 1
ATOM 2482 C CA . CYS A 1 322 ? -10.375 -6.812 -5.246 1 96.62 322 CYS A CA 1
ATOM 2483 C C . CYS A 1 322 ? -10.109 -8.164 -5.895 1 96.62 322 CYS A C 1
ATOM 2485 O O . CYS A 1 322 ? -10.047 -9.188 -5.207 1 96.62 322 CYS A O 1
ATOM 2487 N N . TYR A 1 323 ? -9.961 -8.211 -7.172 1 98.5 323 TYR A N 1
ATOM 2488 C CA . TYR A 1 323 ? -9.602 -9.461 -7.832 1 98.5 323 TYR A CA 1
ATOM 2489 C C . TYR A 1 323 ? -8.117 -9.508 -8.156 1 98.5 323 TYR A C 1
ATOM 2491 O O . TYR A 1 323 ? -7.562 -8.539 -8.688 1 98.5 323 TYR A O 1
ATOM 2499 N N . ALA A 1 324 ? -7.508 -10.617 -7.922 1 98.69 324 ALA A N 1
ATOM 2500 C CA . ALA A 1 324 ? -6.055 -10.734 -7.883 1 98.69 324 ALA A CA 1
ATOM 2501 C C . ALA A 1 324 ? -5.508 -11.227 -9.219 1 98.69 324 ALA A C 1
ATOM 2503 O O . ALA A 1 324 ? -6.246 -11.812 -10.016 1 98.69 324 ALA A O 1
ATOM 2504 N N . SER A 1 325 ? -4.285 -10.922 -9.477 1 98.81 325 SER A N 1
ATOM 2505 C CA . SER A 1 325 ? -3.4 -11.594 -10.422 1 98.81 325 SER A CA 1
ATOM 2506 C C . SER A 1 325 ? -2.199 -12.211 -9.719 1 98.81 325 SER A C 1
ATOM 2508 O O . SER A 1 325 ? -1.95 -11.93 -8.547 1 98.81 325 SER A O 1
ATOM 2510 N N . ASP A 1 326 ? -1.56 -13.102 -10.375 1 98.81 326 ASP A N 1
ATOM 2511 C CA . ASP A 1 326 ? -0.384 -13.781 -9.844 1 98.81 326 ASP A CA 1
ATOM 2512 C C . ASP A 1 326 ? 0.526 -14.266 -10.969 1 98.81 326 ASP A C 1
ATOM 2514 O O . ASP A 1 326 ? 0.217 -15.25 -11.648 1 98.81 326 ASP A O 1
ATOM 2518 N N . ILE A 1 327 ? 1.612 -13.508 -11.172 1 98.88 327 ILE A N 1
ATOM 2519 C CA . ILE A 1 327 ? 2.502 -13.766 -12.297 1 98.88 327 ILE A CA 1
ATOM 2520 C C . ILE A 1 327 ? 3.947 -13.836 -11.805 1 98.88 327 ILE A C 1
ATOM 2522 O O . ILE A 1 327 ? 4.367 -13.031 -10.977 1 98.88 327 ILE A O 1
ATOM 2526 N N . THR A 1 328 ? 4.656 -14.836 -12.219 1 98.88 328 THR A N 1
ATOM 2527 C CA . THR A 1 328 ? 6.098 -14.891 -11.992 1 98.88 328 THR A CA 1
ATOM 2528 C C . THR A 1 328 ? 6.852 -14.953 -13.32 1 98.88 328 THR A C 1
ATOM 2530 O O . THR A 1 328 ? 6.469 -15.695 -14.219 1 98.88 328 THR A O 1
ATOM 2533 N N . ARG A 1 329 ? 7.809 -14.125 -13.453 1 98.88 329 ARG A N 1
ATOM 2534 C CA . ARG A 1 329 ? 8.797 -14.211 -14.523 1 98.88 329 ARG A CA 1
ATOM 2535 C C . ARG A 1 329 ? 10.211 -14.188 -13.961 1 98.88 329 ARG A C 1
ATOM 2537 O O . ARG A 1 329 ? 10.5 -13.453 -13.016 1 98.88 329 ARG A O 1
ATOM 2544 N N . THR A 1 330 ? 11.008 -15.023 -14.477 1 98.81 330 THR A N 1
ATOM 2545 C CA . THR A 1 330 ? 12.445 -14.977 -14.242 1 98.81 330 THR A CA 1
ATOM 2546 C C . THR A 1 330 ? 13.172 -14.414 -15.461 1 98.81 330 THR A C 1
ATOM 2548 O O . THR A 1 330 ? 12.898 -14.812 -16.594 1 98.81 330 THR A O 1
ATOM 2551 N N . MET A 1 331 ? 14.031 -13.438 -15.242 1 98.62 331 MET A N 1
ATOM 2552 C CA . MET A 1 331 ? 14.703 -12.758 -16.344 1 98.62 331 MET A CA 1
ATOM 2553 C C . MET A 1 331 ? 16.203 -12.688 -16.109 1 98.62 331 MET A C 1
ATOM 2555 O O . MET A 1 331 ? 16.656 -12.773 -14.969 1 98.62 331 MET A O 1
ATOM 2559 N N . PRO A 1 332 ? 16.984 -12.625 -17.219 1 97.81 332 PRO A N 1
ATOM 2560 C CA . PRO A 1 332 ? 18.438 -12.539 -17.078 1 97.81 332 PRO A CA 1
ATOM 2561 C C . PRO A 1 332 ? 18.922 -11.117 -16.781 1 97.81 332 PRO A C 1
ATOM 2563 O O . PRO A 1 332 ? 18.375 -10.156 -17.312 1 97.81 332 PRO A O 1
ATOM 2566 N N . VAL A 1 333 ? 19.75 -10.992 -15.906 1 95.44 333 VAL A N 1
ATOM 2567 C CA . VAL A 1 333 ? 20.469 -9.758 -15.602 1 95.44 333 VAL A CA 1
ATOM 2568 C C . VAL A 1 333 ? 21.969 -9.984 -15.781 1 95.44 333 VAL A C 1
ATOM 2570 O O . VAL A 1 333 ? 22.5 -11.031 -15.391 1 95.44 333 VAL A O 1
ATOM 2573 N N . GLY A 1 334 ? 22.609 -8.961 -16.328 1 91.62 334 GLY A N 1
ATOM 2574 C CA . GLY A 1 334 ? 23.984 -9.188 -16.703 1 91.62 334 GLY A CA 1
ATOM 2575 C C . GLY A 1 334 ? 24.141 -10.008 -17.969 1 91.62 334 GLY A C 1
ATOM 2576 O O . GLY A 1 334 ? 23.156 -10.32 -18.641 1 91.62 334 GLY A O 1
ATOM 2577 N N . ASN A 1 335 ? 25.328 -10.25 -18.438 1 93.31 335 ASN A N 1
ATOM 2578 C CA . ASN A 1 335 ? 25.609 -11.078 -19.609 1 93.31 335 ASN A CA 1
ATOM 2579 C C . ASN A 1 335 ? 24.891 -10.539 -20.844 1 93.31 335 ASN A C 1
ATOM 2581 O O . ASN A 1 335 ? 24.297 -11.305 -21.609 1 93.31 335 ASN A O 1
ATOM 2585 N N . GLY A 1 336 ? 24.797 -9.281 -20.969 1 93.38 336 GLY A N 1
ATOM 2586 C CA . GLY A 1 336 ? 24.141 -8.656 -22.109 1 93.38 336 GLY A CA 1
ATOM 2587 C C . GLY A 1 336 ? 22.641 -8.883 -22.156 1 93.38 336 GLY A C 1
ATOM 2588 O O . GLY A 1 336 ? 22.031 -8.828 -23.219 1 93.38 336 GLY A O 1
ATOM 2589 N N . GLY A 1 337 ? 22.047 -9.266 -21.031 1 95.25 337 GLY A N 1
ATOM 2590 C CA . GLY A 1 337 ? 20.609 -9.492 -20.969 1 95.25 337 GLY A CA 1
ATOM 2591 C C . GLY A 1 337 ? 20.203 -10.891 -21.406 1 95.25 337 GLY A C 1
ATOM 2592 O O . GLY A 1 337 ? 19.047 -11.133 -21.75 1 95.25 337 GLY A O 1
ATOM 2593 N N . LYS A 1 338 ? 21.172 -11.742 -21.375 1 97.44 338 LYS A N 1
ATOM 2594 C CA . LYS A 1 338 ? 20.906 -13.133 -21.734 1 97.44 338 LYS A CA 1
ATOM 2595 C C . LYS A 1 338 ? 21.203 -14.078 -20.578 1 97.44 338 LYS A C 1
ATOM 2597 O O . LYS A 1 338 ? 22 -13.75 -19.703 1 97.44 338 LYS A O 1
ATOM 2602 N N . PHE A 1 339 ? 20.547 -15.195 -20.625 1 98.06 339 PHE A N 1
ATOM 2603 C CA . PHE A 1 339 ? 20.797 -16.203 -19.609 1 98.06 339 PHE A CA 1
ATOM 2604 C C . PHE A 1 339 ? 22.172 -16.844 -19.828 1 98.06 339 PHE A C 1
ATOM 2606 O O . PHE A 1 339 ? 22.656 -16.938 -20.953 1 98.06 339 PHE A O 1
ATOM 2613 N N . THR A 1 340 ? 22.828 -17.266 -18.688 1 97.25 340 THR A N 1
ATOM 2614 C CA . THR A 1 340 ? 23.938 -18.188 -18.844 1 97.25 340 THR A CA 1
ATOM 2615 C C . THR A 1 340 ? 23.453 -19.531 -19.391 1 97.25 340 THR A C 1
ATOM 2617 O O . THR A 1 340 ? 22.25 -19.797 -19.422 1 97.25 340 THR A O 1
ATOM 2620 N N . ALA A 1 341 ? 24.344 -20.344 -19.797 1 98 341 ALA A N 1
ATOM 2621 C CA . ALA A 1 341 ? 23.969 -21.656 -20.344 1 98 341 ALA A CA 1
ATOM 2622 C C . ALA A 1 341 ? 23.188 -22.469 -19.312 1 98 341 ALA A C 1
ATOM 2624 O O . ALA A 1 341 ? 22.172 -23.094 -19.641 1 98 341 ALA A O 1
ATOM 2625 N N . GLU A 1 342 ? 23.688 -22.469 -18.062 1 98.19 342 GLU A N 1
ATOM 2626 C CA . GLU A 1 342 ? 23.031 -23.234 -17 1 98.19 342 GLU A CA 1
ATOM 2627 C C . GLU A 1 342 ? 21.656 -22.656 -16.672 1 98.19 342 GLU A C 1
ATOM 2629 O O . GLU A 1 342 ? 20.688 -23.406 -16.547 1 98.19 342 GLU A O 1
ATOM 2634 N N . ALA A 1 343 ? 21.594 -21.328 -16.562 1 98.38 343 ALA A N 1
ATOM 2635 C CA . ALA A 1 343 ? 20.312 -20.688 -16.266 1 98.38 343 ALA A CA 1
ATOM 2636 C C . ALA A 1 343 ? 19.312 -20.922 -17.391 1 98.38 343 ALA A C 1
ATOM 2638 O O . ALA A 1 343 ? 18.125 -21.141 -17.125 1 98.38 343 ALA A O 1
ATOM 2639 N N . ARG A 1 344 ? 19.781 -20.859 -18.609 1 98.62 344 ARG A N 1
ATOM 2640 C CA . ARG A 1 344 ? 18.922 -21.094 -19.75 1 98.62 344 ARG A CA 1
ATOM 2641 C C . ARG A 1 344 ? 18.359 -22.516 -19.734 1 98.62 344 ARG A C 1
ATOM 2643 O O . ARG A 1 344 ? 17.172 -22.719 -20 1 98.62 344 ARG A O 1
ATOM 2650 N N . ALA A 1 345 ? 19.203 -23.422 -19.5 1 98.81 345 ALA A N 1
ATOM 2651 C CA . ALA A 1 345 ? 18.766 -24.828 -19.453 1 98.81 345 ALA A CA 1
ATOM 2652 C C . ALA A 1 345 ? 17.672 -25.031 -18.422 1 98.81 345 ALA A C 1
ATOM 2654 O O . ALA A 1 345 ? 16.688 -25.719 -18.672 1 98.81 345 ALA A O 1
ATOM 2655 N N . ILE A 1 346 ? 17.906 -24.469 -17.234 1 98.88 346 ILE A N 1
ATOM 2656 C CA . ILE A 1 346 ? 16.922 -24.609 -16.172 1 98.88 346 ILE A CA 1
ATOM 2657 C C . ILE A 1 346 ? 15.633 -23.875 -16.547 1 98.88 346 ILE A C 1
ATOM 2659 O O . ILE A 1 346 ? 14.531 -24.375 -16.312 1 98.88 346 ILE A O 1
ATOM 2663 N N . TYR A 1 347 ? 15.75 -22.672 -17.078 1 98.88 347 TYR A N 1
ATOM 2664 C CA . TYR A 1 347 ? 14.594 -21.906 -17.516 1 98.88 347 TYR A CA 1
ATOM 2665 C C . TYR A 1 347 ? 13.75 -22.719 -18.516 1 98.88 347 TYR A C 1
ATOM 2667 O O . TYR A 1 347 ? 12.531 -22.797 -18.375 1 98.88 347 TYR A O 1
ATOM 2675 N N . GLU A 1 348 ? 14.383 -23.266 -19.484 1 98.88 348 GLU A N 1
ATOM 2676 C CA . GLU A 1 348 ? 13.695 -24.047 -20.5 1 98.88 348 GLU A CA 1
ATOM 2677 C C . GLU A 1 348 ? 13.008 -25.266 -19.906 1 98.88 348 GLU A C 1
ATOM 2679 O O . GLU A 1 348 ? 11.93 -25.656 -20.344 1 98.88 348 GLU A O 1
ATOM 2684 N N . LEU A 1 349 ? 13.672 -25.859 -18.984 1 98.88 349 LEU A N 1
ATOM 2685 C CA . LEU A 1 349 ? 13.062 -27.016 -18.328 1 98.88 349 LEU A CA 1
ATOM 2686 C C . LEU A 1 349 ? 11.812 -26.609 -17.562 1 98.88 349 LEU A C 1
ATOM 2688 O O . LEU A 1 349 ? 10.797 -27.312 -17.609 1 98.88 349 LEU A O 1
ATOM 2692 N N . VAL A 1 350 ? 11.836 -25.484 -16.812 1 98.94 350 VAL A N 1
ATOM 2693 C CA . VAL A 1 350 ? 10.672 -24.984 -16.094 1 98.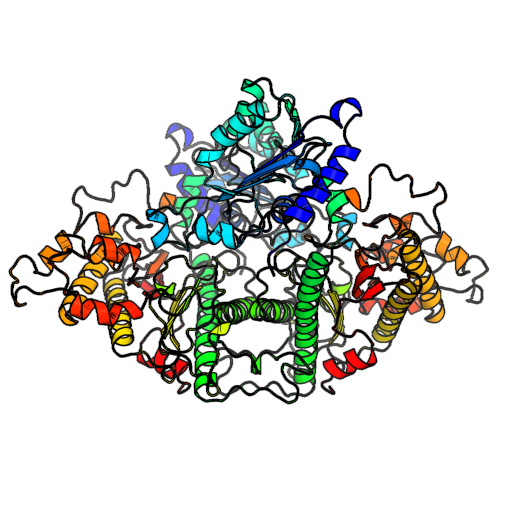94 350 VAL A CA 1
ATOM 2694 C C . VAL A 1 350 ? 9.562 -24.656 -17.078 1 98.94 350 VAL A C 1
ATOM 2696 O O . VAL A 1 350 ? 8.383 -24.922 -16.828 1 98.94 350 VAL A O 1
ATOM 2699 N N . LEU A 1 351 ? 9.922 -24.047 -18.188 1 98.81 351 LEU A N 1
ATOM 2700 C CA . LEU A 1 351 ? 8.953 -23.781 -19.25 1 98.81 351 LEU A CA 1
ATOM 2701 C C . LEU A 1 351 ? 8.297 -25.078 -19.734 1 98.81 351 LEU A C 1
ATOM 2703 O O . LEU A 1 351 ? 7.09 -25.109 -19.969 1 98.81 351 LEU A O 1
ATOM 2707 N N . GLU A 1 352 ? 9.102 -26.109 -19.938 1 98.88 352 GLU A N 1
ATOM 2708 C CA . GLU A 1 352 ? 8.57 -27.406 -20.344 1 98.88 352 GLU A CA 1
ATOM 2709 C C . GLU A 1 352 ? 7.617 -27.969 -19.297 1 98.88 352 GLU A C 1
ATOM 2711 O O . GLU A 1 352 ? 6.574 -28.531 -19.641 1 98.88 352 GLU A O 1
ATOM 2716 N N . MET A 1 353 ? 8 -27.891 -18 1 98.88 353 MET A N 1
ATOM 2717 C CA . MET A 1 353 ? 7.113 -28.297 -16.906 1 98.88 353 MET A CA 1
ATOM 2718 C C . MET A 1 353 ? 5.762 -27.609 -17.016 1 98.88 353 MET A C 1
ATOM 2720 O O . MET A 1 353 ? 4.715 -28.25 -16.891 1 98.88 353 MET A O 1
ATOM 2724 N N . GLN A 1 354 ? 5.758 -26.297 -17.25 1 98.88 354 GLN A N 1
ATOM 2725 C CA . GLN A 1 354 ? 4.512 -25.547 -17.375 1 98.88 354 GLN A CA 1
ATOM 2726 C C . GLN A 1 354 ? 3.717 -25.984 -18.594 1 98.88 354 GLN A C 1
ATOM 2728 O O . GLN A 1 354 ? 2.5 -26.172 -18.531 1 98.88 354 GLN A O 1
ATOM 2733 N N . GLN A 1 355 ? 4.426 -26.141 -19.734 1 98.62 355 GLN A N 1
ATOM 2734 C CA . GLN A 1 355 ? 3.766 -26.547 -20.969 1 98.62 355 GLN A CA 1
ATOM 2735 C C . GLN A 1 355 ? 3.098 -27.906 -20.812 1 98.62 355 GLN A C 1
ATOM 2737 O O . GLN A 1 355 ? 1.977 -28.125 -21.281 1 98.62 355 GLN A O 1
ATOM 2742 N N . GLU A 1 356 ? 3.789 -28.859 -20.234 1 98.75 356 GLU A N 1
ATOM 2743 C CA . GLU A 1 356 ? 3.211 -30.172 -20 1 98.75 356 GLU A CA 1
ATOM 2744 C C . GLU A 1 356 ? 1.987 -30.094 -19.094 1 98.75 356 GLU A C 1
ATOM 2746 O O . GLU A 1 356 ? 1.041 -30.859 -19.25 1 98.75 356 GLU A O 1
ATOM 2751 N N . SER A 1 357 ? 2.016 -29.203 -18.094 1 98.75 357 SER A N 1
ATOM 2752 C CA . SER A 1 357 ? 0.839 -28.953 -17.266 1 98.75 357 SER A CA 1
ATOM 2753 C C . SER A 1 357 ? -0.333 -28.453 -18.109 1 98.75 357 SER A C 1
ATOM 2755 O O . SER A 1 357 ? -1.447 -28.969 -18 1 98.75 357 SER A O 1
ATOM 2757 N N . PHE A 1 358 ? -0.084 -27.484 -19.016 1 98.69 358 PHE A N 1
ATOM 2758 C CA . PHE A 1 358 ? -1.106 -26.922 -19.891 1 98.69 358 PHE A CA 1
ATOM 2759 C C . PHE A 1 358 ? -1.717 -27.984 -20.781 1 98.69 358 PHE A C 1
ATOM 2761 O O . PHE A 1 358 ? -2.922 -27.969 -21.047 1 98.69 358 PHE A O 1
ATOM 2768 N N . ASN A 1 359 ? -0.93 -28.891 -21.172 1 98.44 359 ASN A N 1
ATOM 2769 C CA . ASN A 1 359 ? -1.367 -29.922 -22.109 1 98.44 359 ASN A CA 1
ATOM 2770 C C . ASN A 1 359 ? -2.432 -30.828 -21.5 1 98.44 359 ASN A C 1
ATOM 2772 O O . ASN A 1 359 ? -3.225 -31.422 -22.234 1 98.44 359 ASN A O 1
ATOM 2776 N N . ILE A 1 360 ? -2.498 -30.938 -20.203 1 98.19 360 ILE A N 1
ATOM 2777 C CA . ILE A 1 360 ? -3.398 -31.922 -19.625 1 98.19 360 ILE A CA 1
ATOM 2778 C C . ILE A 1 360 ? -4.539 -31.219 -18.891 1 98.19 360 ILE A C 1
ATOM 2780 O O . ILE A 1 360 ? -5.543 -31.859 -18.547 1 98.19 360 ILE A O 1
ATOM 2784 N N . ILE A 1 361 ? -4.465 -29.953 -18.609 1 98.5 361 ILE A N 1
ATOM 2785 C CA . ILE A 1 361 ? -5.426 -29.219 -17.797 1 98.5 361 ILE A CA 1
ATOM 2786 C C . ILE A 1 361 ? -6.754 -29.109 -18.547 1 98.5 361 ILE A C 1
ATOM 2788 O O . ILE A 1 361 ? -6.797 -28.625 -19.672 1 98.5 361 ILE A O 1
ATOM 2792 N N . LYS A 1 362 ? -7.758 -29.484 -17.969 1 98.38 362 LYS A N 1
ATOM 2793 C CA . LYS A 1 362 ? -9.148 -29.359 -18.406 1 98.38 362 LYS A CA 1
ATOM 2794 C C . LYS A 1 362 ? -10.109 -29.75 -17.281 1 98.38 362 LYS A C 1
ATOM 2796 O O . LYS A 1 362 ? -9.688 -30.312 -16.266 1 98.38 362 LYS A O 1
ATOM 2801 N N . ALA A 1 363 ? -11.367 -29.469 -17.484 1 98.38 363 ALA A N 1
ATOM 2802 C CA . ALA A 1 363 ? -12.367 -29.859 -16.5 1 98.38 363 ALA A CA 1
ATOM 2803 C C . ALA A 1 363 ? -12.344 -31.375 -16.281 1 98.38 363 ALA A C 1
ATOM 2805 O O . ALA A 1 363 ? -12.203 -32.156 -17.234 1 98.38 363 ALA A O 1
ATOM 2806 N N . GLY A 1 364 ? -12.43 -31.75 -15 1 97.56 364 GLY A N 1
ATOM 2807 C CA . GLY A 1 364 ? -12.469 -33.156 -14.656 1 97.56 364 GLY A CA 1
ATOM 2808 C C . GLY A 1 364 ? -11.125 -33.688 -14.188 1 97.56 364 GLY A C 1
ATOM 2809 O O . GLY A 1 364 ? -11.07 -34.688 -13.445 1 97.56 364 GLY A O 1
ATOM 2810 N N . LEU A 1 365 ? -10.031 -33.125 -14.648 1 97.19 365 LEU A N 1
ATOM 2811 C CA . LEU A 1 365 ? -8.695 -33.562 -14.242 1 97.19 365 LEU A CA 1
ATOM 2812 C C . LEU A 1 365 ? -8.438 -33.219 -12.773 1 97.19 365 LEU A C 1
ATOM 2814 O O . LEU A 1 365 ? -8.703 -32.094 -12.344 1 97.19 365 LEU A O 1
ATOM 2818 N N . HIS A 1 366 ? -7.988 -34.188 -12.023 1 96.5 366 HIS A N 1
ATOM 2819 C CA . HIS A 1 366 ? -7.59 -33.875 -10.656 1 96.5 366 HIS A CA 1
ATOM 2820 C C . HIS A 1 366 ? -6.266 -33.125 -10.625 1 96.5 366 HIS A C 1
ATOM 2822 O O . HIS A 1 366 ? -5.305 -33.5 -11.289 1 96.5 366 HIS A O 1
ATOM 2828 N N . TRP A 1 367 ? -6.141 -32.094 -9.852 1 96.69 367 TRP A N 1
ATOM 2829 C CA . TRP A 1 367 ? -5.008 -31.188 -9.828 1 96.69 367 TRP A CA 1
ATOM 2830 C C . TRP A 1 367 ? -3.721 -31.922 -9.453 1 96.69 367 TRP A C 1
ATOM 2832 O O . TRP A 1 367 ? -2.637 -31.547 -9.914 1 96.69 367 TRP A O 1
ATOM 2842 N N . ASP A 1 368 ? -3.781 -33 -8.641 1 96.56 368 ASP A N 1
ATOM 2843 C CA . ASP A 1 368 ? -2.619 -33.781 -8.242 1 96.56 368 ASP A CA 1
ATOM 2844 C C . ASP A 1 368 ? -1.857 -34.281 -9.461 1 96.56 368 ASP A C 1
ATOM 2846 O O . ASP A 1 368 ? -0.638 -34.469 -9.414 1 96.56 368 ASP A O 1
ATOM 2850 N N . ALA A 1 369 ? -2.621 -34.531 -10.516 1 96.38 369 ALA A N 1
ATOM 2851 C CA . ALA A 1 369 ? -1.996 -35.031 -11.742 1 96.38 369 ALA A CA 1
ATOM 2852 C C . ALA A 1 369 ? -1.065 -33.969 -12.336 1 96.38 369 ALA A C 1
ATOM 2854 O O . ALA A 1 369 ? -0.038 -34.312 -12.93 1 96.38 369 ALA A O 1
ATOM 2855 N N . VAL A 1 370 ? -1.44 -32.719 -12.203 1 97.88 370 VAL A N 1
ATOM 2856 C CA . VAL A 1 370 ? -0.619 -31.641 -12.719 1 97.88 370 VAL A CA 1
ATOM 2857 C C . VAL A 1 370 ? 0.687 -31.562 -11.93 1 97.88 370 VAL A C 1
ATOM 2859 O O . VAL A 1 370 ? 1.758 -31.375 -12.508 1 97.88 370 VAL A O 1
ATOM 2862 N N . GLN A 1 371 ? 0.609 -31.703 -10.602 1 97.81 371 GLN A N 1
ATOM 2863 C CA . GLN A 1 371 ? 1.799 -31.75 -9.758 1 97.81 371 GLN A CA 1
ATOM 2864 C C . GLN A 1 371 ? 2.734 -32.875 -10.172 1 97.81 371 GLN A C 1
ATOM 2866 O O . GLN A 1 371 ? 3.947 -32.688 -10.273 1 97.81 371 GLN A O 1
ATOM 2871 N N . LEU A 1 372 ? 2.16 -34 -10.391 1 97.62 372 LEU A N 1
ATOM 2872 C CA . LEU A 1 372 ? 2.939 -35.188 -10.742 1 97.62 372 LEU A CA 1
ATOM 2873 C C . LEU A 1 372 ? 3.65 -35 -12.078 1 97.62 372 LEU A C 1
ATOM 2875 O O . LEU A 1 372 ? 4.82 -35.375 -12.219 1 97.62 372 LEU A O 1
ATOM 2879 N N . ILE A 1 373 ? 2.941 -34.5 -13.039 1 98.06 373 ILE A N 1
ATOM 2880 C CA . ILE A 1 373 ? 3.535 -34.344 -14.367 1 98.06 373 ILE A CA 1
ATOM 2881 C C . ILE A 1 373 ? 4.719 -33.375 -14.297 1 98.06 373 ILE A C 1
ATOM 2883 O O . ILE A 1 373 ? 5.707 -33.562 -15.008 1 98.06 373 ILE A O 1
ATOM 2887 N N . CYS A 1 374 ? 4.66 -32.375 -13.461 1 98.56 374 CYS A N 1
ATOM 2888 C CA . CYS A 1 374 ? 5.781 -31.469 -13.281 1 98.56 374 CYS A CA 1
ATOM 2889 C C . CYS A 1 374 ? 7 -32.188 -12.727 1 98.56 374 CYS A C 1
ATOM 2891 O O . CYS A 1 374 ? 8.117 -32 -13.211 1 98.56 374 CYS A O 1
ATOM 2893 N N . HIS A 1 375 ? 6.805 -33 -11.711 1 98.62 375 HIS A N 1
ATOM 2894 C CA . HIS A 1 375 ? 7.914 -33.781 -11.148 1 98.62 375 HIS A CA 1
ATOM 2895 C C . HIS A 1 375 ? 8.477 -34.75 -12.172 1 98.62 375 HIS A C 1
ATOM 2897 O O . HIS A 1 375 ? 9.695 -34.938 -12.258 1 98.62 375 HIS A O 1
ATOM 2903 N N . ARG A 1 376 ? 7.602 -35.406 -12.938 1 98.5 376 ARG A N 1
ATOM 2904 C CA . ARG A 1 376 ? 8.055 -36.312 -13.992 1 98.5 376 ARG A CA 1
ATOM 2905 C C . ARG A 1 376 ? 8.914 -35.562 -15.008 1 98.5 376 ARG A C 1
ATOM 2907 O O . ARG A 1 376 ? 9.969 -36.062 -15.406 1 98.5 376 ARG A O 1
ATOM 2914 N N . THR A 1 377 ? 8.391 -34.438 -15.414 1 98.81 377 THR A N 1
ATOM 2915 C CA . THR A 1 377 ? 9.117 -33.625 -16.391 1 98.81 377 THR A CA 1
ATOM 2916 C C . THR A 1 377 ? 10.469 -33.188 -15.82 1 98.81 377 THR A C 1
ATOM 2918 O O . THR A 1 377 ? 11.477 -33.188 -16.531 1 98.81 377 THR A O 1
ATOM 2921 N N . LEU A 1 378 ? 10.523 -32.75 -14.57 1 98.88 378 LEU A N 1
ATOM 2922 C CA . LEU A 1 378 ? 11.75 -32.344 -13.906 1 98.88 378 LEU A CA 1
ATOM 2923 C C . LEU A 1 378 ? 12.758 -33.5 -13.883 1 98.88 378 LEU A C 1
ATOM 2925 O O . LEU A 1 378 ? 13.93 -33.312 -14.234 1 98.88 378 LEU A O 1
ATOM 2929 N N . VAL A 1 379 ? 12.336 -34.688 -13.492 1 98.62 379 VAL A N 1
ATOM 2930 C CA . VAL A 1 379 ? 13.219 -35.844 -13.383 1 98.62 379 VAL A CA 1
ATOM 2931 C C . VAL A 1 379 ? 13.812 -36.188 -14.75 1 98.62 379 VAL A C 1
ATOM 2933 O O . VAL A 1 379 ? 15.031 -36.344 -14.883 1 98.62 379 VAL A O 1
ATOM 2936 N N . LYS A 1 380 ? 12.938 -36.219 -15.734 1 98.69 380 LYS A N 1
ATOM 2937 C CA . LYS A 1 380 ? 13.414 -36.5 -17.094 1 98.69 380 LYS A CA 1
ATOM 2938 C C . LYS A 1 380 ? 14.414 -35.438 -17.547 1 98.69 380 LYS A C 1
ATOM 2940 O O . LYS A 1 380 ? 15.453 -35.75 -18.109 1 98.69 380 LYS A O 1
ATOM 2945 N N . GLY A 1 381 ? 14.062 -34.219 -17.312 1 98.81 381 GLY A N 1
ATOM 2946 C CA . GLY A 1 381 ? 14.93 -33.094 -17.688 1 98.81 381 GLY A CA 1
ATOM 2947 C C . GLY A 1 381 ? 16.266 -33.125 -16.969 1 98.81 381 GLY A C 1
ATOM 2948 O O . GLY A 1 381 ? 17.312 -32.875 -17.562 1 98.81 381 GLY A O 1
ATOM 2949 N N . PHE A 1 382 ? 16.266 -33.406 -15.664 1 98.88 382 PHE A N 1
ATOM 2950 C CA . PHE A 1 382 ? 17.484 -33.469 -14.875 1 98.88 382 PHE A CA 1
ATOM 2951 C C . PHE A 1 382 ? 18.391 -34.594 -15.336 1 98.88 382 PHE A C 1
ATOM 2953 O O . PHE A 1 382 ? 19.609 -34.5 -15.297 1 98.88 382 PHE A O 1
ATOM 2960 N N . GLN A 1 383 ? 17.781 -35.688 -15.727 1 98.62 383 GLN A N 1
ATOM 2961 C CA . GLN A 1 383 ? 18.578 -36.781 -16.297 1 98.62 383 GLN A CA 1
ATOM 2962 C C . GLN A 1 383 ? 19.234 -36.375 -17.609 1 98.62 383 GLN A C 1
ATOM 2964 O O . GLN A 1 383 ? 20.406 -36.656 -17.844 1 98.62 383 GLN A O 1
ATOM 2969 N N . LYS A 1 384 ? 18.5 -35.688 -18.438 1 98.44 384 LYS A N 1
ATOM 2970 C CA . LYS A 1 384 ? 19.031 -35.188 -19.703 1 98.44 384 LYS A CA 1
ATOM 2971 C C . LYS A 1 384 ? 20.188 -34.219 -19.469 1 98.44 384 LYS A C 1
ATOM 2973 O O . LYS A 1 384 ? 21.172 -34.219 -20.203 1 98.44 384 LYS A O 1
ATOM 2978 N N . LEU A 1 385 ? 20.094 -33.406 -18.406 1 98.56 385 LEU A N 1
ATOM 2979 C CA . LEU A 1 385 ? 21.109 -32.406 -18.094 1 98.56 385 LEU A CA 1
ATOM 2980 C C . LEU A 1 385 ? 22.281 -33.031 -17.344 1 98.56 385 LEU A C 1
ATOM 2982 O O . LEU A 1 385 ? 23.312 -32.375 -17.156 1 98.56 385 LEU A O 1
ATOM 2986 N N . GLY A 1 386 ? 22.109 -34.25 -16.859 1 98.12 386 GLY A N 1
ATOM 2987 C CA . GLY A 1 386 ? 23.156 -34.938 -16.141 1 98.12 386 GLY A CA 1
ATOM 2988 C C . GLY A 1 386 ? 23.156 -34.688 -14.648 1 98.12 386 GLY A C 1
ATOM 2989 O O . GLY A 1 386 ? 24.031 -35.156 -13.922 1 98.12 386 GLY A O 1
ATOM 2990 N N . ILE A 1 387 ? 22.172 -33.906 -14.172 1 98.62 387 ILE A N 1
ATOM 2991 C CA . ILE A 1 387 ? 22.062 -33.625 -12.75 1 98.62 387 ILE A CA 1
ATOM 2992 C C . ILE A 1 387 ? 21.641 -34.906 -12 1 98.62 387 ILE A C 1
ATOM 2994 O O . ILE A 1 387 ? 22.234 -35.25 -10.977 1 98.62 387 ILE A O 1
ATOM 2998 N N . PHE A 1 388 ? 20.609 -35.562 -12.492 1 98.69 388 PHE A N 1
ATOM 2999 C CA . PHE A 1 388 ? 20.266 -36.906 -12.008 1 98.69 388 PHE A CA 1
ATOM 3000 C C . PHE A 1 388 ? 20.953 -38 -12.828 1 98.69 388 PHE A C 1
ATOM 3002 O O . PHE A 1 388 ? 21.109 -37.844 -14.047 1 98.69 388 PHE A O 1
ATOM 3009 N N . LYS A 1 389 ? 21.219 -39 -12.148 1 97.81 389 LYS A N 1
ATOM 3010 C CA . LYS A 1 389 ? 21.828 -40.156 -12.828 1 97.81 389 LYS A CA 1
ATOM 3011 C C . LYS A 1 389 ? 20.781 -40.969 -13.586 1 97.81 389 LYS A C 1
ATOM 3013 O O . LYS A 1 389 ? 19.578 -40.844 -13.312 1 97.81 389 LYS A O 1
ATOM 3018 N N . THR A 1 390 ? 21.281 -41.719 -14.594 1 97.94 390 THR A N 1
ATOM 3019 C CA . THR A 1 390 ? 20.484 -42.688 -15.336 1 97.94 390 THR A CA 1
ATOM 3020 C C . THR A 1 390 ? 20.969 -44.094 -15.055 1 97.94 390 THR A C 1
ATOM 3022 O O . THR A 1 390 ? 22.016 -44.312 -14.445 1 97.94 390 THR A O 1
ATOM 3025 N N . PRO A 1 391 ? 20.094 -45.031 -15.5 1 96.94 391 PRO A N 1
ATOM 3026 C CA . PRO A 1 391 ? 20.578 -46.406 -15.328 1 96.94 391 PRO A CA 1
ATOM 3027 C C . PRO A 1 391 ? 21.922 -46.656 -16.016 1 96.94 391 PRO A C 1
ATOM 3029 O O . PRO A 1 391 ? 22.703 -47.5 -15.555 1 96.94 391 PRO A O 1
ATOM 3032 N N . GLU A 1 392 ? 22.281 -45.938 -17 1 96.31 392 GLU A N 1
ATOM 3033 C CA . GLU A 1 392 ? 23.5 -46.156 -17.797 1 96.31 392 GLU A CA 1
ATOM 3034 C C . GLU A 1 392 ? 24.656 -45.344 -17.234 1 96.31 392 GLU A C 1
ATOM 3036 O O . GLU A 1 392 ? 25.797 -45.5 -17.672 1 96.31 392 GLU A O 1
ATOM 3041 N N . SER A 1 393 ? 24.344 -44.531 -16.281 1 94.62 393 SER A N 1
ATOM 3042 C CA . SER A 1 393 ? 25.422 -43.75 -15.648 1 94.62 393 SER A CA 1
ATOM 3043 C C . SER A 1 393 ? 26.422 -44.688 -14.984 1 94.62 393 SER A C 1
ATOM 3045 O O . SER A 1 393 ? 26.094 -45.812 -14.602 1 94.62 393 SER A O 1
ATOM 3047 N N . PRO A 1 394 ? 27.719 -44.219 -14.867 1 92.31 394 PRO A N 1
ATOM 3048 C CA . PRO A 1 394 ? 28.703 -45.031 -14.172 1 92.31 394 PRO A CA 1
ATOM 3049 C C . PRO A 1 394 ? 28.297 -45.375 -12.742 1 92.31 394 PRO A C 1
ATOM 3051 O O . PRO A 1 394 ? 27.922 -44.469 -11.977 1 92.31 394 PRO A O 1
ATOM 3054 N N . GLY A 1 395 ? 28.453 -46.656 -12.383 1 91.88 395 GLY A N 1
ATOM 3055 C CA . GLY A 1 395 ? 28.125 -47.094 -11.023 1 91.88 395 GLY A CA 1
ATOM 3056 C C . GLY A 1 395 ? 26.656 -47 -10.719 1 91.88 395 GLY A C 1
ATOM 3057 O O . GLY A 1 395 ? 26.25 -46.969 -9.547 1 91.88 395 GLY A O 1
ATOM 3058 N N . SER A 1 396 ? 25.844 -46.969 -11.844 1 94 396 SER A N 1
ATOM 3059 C CA . SER A 1 396 ? 24.406 -46.812 -11.68 1 94 396 SER A CA 1
ATOM 3060 C C . SER A 1 396 ? 23.672 -48.094 -12.078 1 94 396 SER A C 1
ATOM 3062 O O . SER A 1 396 ? 24.297 -49.125 -12.266 1 94 396 SER A O 1
ATOM 3064 N N . GLY A 1 397 ? 22.391 -48.125 -12.07 1 94.75 397 GLY A N 1
ATOM 3065 C CA . GLY A 1 397 ? 21.516 -49.25 -12.398 1 94.75 397 GLY A CA 1
ATOM 3066 C C . GLY A 1 397 ? 20.047 -48.875 -12.445 1 94.75 397 GLY A C 1
ATOM 3067 O O . GLY A 1 397 ? 19.719 -47.688 -12.469 1 94.75 397 GLY A O 1
ATOM 3068 N N . SER A 1 398 ? 19.281 -49.844 -12.398 1 94.75 398 SER A N 1
ATOM 3069 C CA . SER A 1 398 ? 17.844 -49.656 -12.578 1 94.75 398 SER A CA 1
ATOM 3070 C C . SER A 1 398 ? 17.25 -48.812 -11.453 1 94.75 398 SER A C 1
ATOM 3072 O O . SER A 1 398 ? 16.188 -48.219 -11.617 1 94.75 398 SER A O 1
ATOM 3074 N N . TRP A 1 399 ? 17.938 -48.688 -10.422 1 95.38 399 TRP A N 1
ATOM 3075 C CA . TRP A 1 399 ? 17.453 -47.906 -9.305 1 95.38 399 TRP A CA 1
ATOM 3076 C C . TRP A 1 399 ? 17.531 -46.406 -9.625 1 95.38 399 TRP A C 1
ATOM 3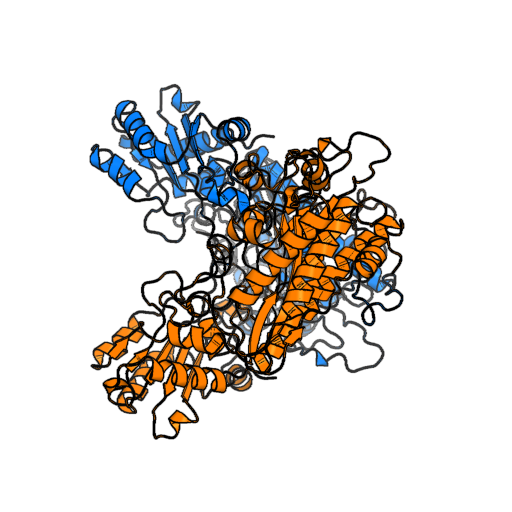078 O O . TRP A 1 399 ? 17 -45.562 -8.883 1 95.38 399 TRP A O 1
ATOM 3088 N N . ASN A 1 400 ? 18.109 -46.062 -10.758 1 97.75 400 ASN A N 1
ATOM 3089 C CA . ASN A 1 400 ? 18.125 -44.688 -11.234 1 97.75 400 ASN A CA 1
ATOM 3090 C C . ASN A 1 400 ? 17.266 -44.5 -12.484 1 97.75 400 ASN A C 1
ATOM 3092 O O . ASN A 1 400 ? 17.516 -43.625 -13.297 1 97.75 400 ASN A O 1
ATOM 3096 N N . SER A 1 401 ? 16.312 -45.406 -12.641 1 97.62 401 SER A N 1
ATOM 3097 C CA . SER A 1 401 ? 15.297 -45.188 -13.656 1 97.62 401 SER A CA 1
ATOM 3098 C C . SER A 1 401 ? 14.422 -43.969 -13.289 1 97.62 401 SER A C 1
ATOM 3100 O O . SER A 1 401 ? 14.391 -43.562 -12.133 1 97.62 401 SER A O 1
ATOM 3102 N N . GLU A 1 402 ? 13.773 -43.438 -14.336 1 96.88 402 GLU A N 1
ATOM 3103 C CA . GLU A 1 402 ? 12.859 -42.312 -14.094 1 96.88 402 GLU A CA 1
ATOM 3104 C C . GLU A 1 402 ? 11.852 -42.656 -13 1 96.88 402 GLU A C 1
ATOM 3106 O O . GLU A 1 402 ? 11.633 -41.875 -12.078 1 96.88 402 GLU A O 1
ATOM 3111 N N . GLU A 1 403 ? 11.289 -43.844 -13.094 1 95.88 403 GLU A N 1
ATOM 3112 C CA . GLU A 1 403 ? 10.258 -44.281 -12.156 1 95.88 403 GLU A CA 1
ATOM 3113 C C . GLU A 1 403 ? 10.812 -44.438 -10.75 1 95.88 403 GLU A C 1
ATOM 3115 O O . GLU A 1 403 ? 10.148 -44.094 -9.766 1 95.88 403 GLU A O 1
ATOM 3120 N N . ALA A 1 404 ? 11.961 -45 -10.688 1 96.38 404 ALA A N 1
ATOM 3121 C CA . ALA A 1 404 ? 12.578 -45.188 -9.383 1 96.38 404 ALA A CA 1
ATOM 3122 C C . ALA A 1 404 ? 12.875 -43.875 -8.688 1 96.38 404 ALA A C 1
ATOM 3124 O O . ALA A 1 404 ? 12.688 -43.75 -7.477 1 96.38 404 ALA A O 1
ATOM 3125 N N . ILE A 1 405 ? 13.344 -42.938 -9.469 1 97.5 405 ILE A N 1
ATOM 3126 C CA . ILE A 1 405 ? 13.656 -41.625 -8.914 1 97.5 405 ILE A CA 1
ATOM 3127 C C . ILE A 1 405 ? 12.367 -40.938 -8.477 1 97.5 405 ILE A C 1
ATOM 3129 O O . ILE A 1 405 ? 12.312 -40.312 -7.402 1 97.5 405 ILE A O 1
ATOM 3133 N N . LEU A 1 406 ? 11.32 -41.031 -9.266 1 97.12 406 LEU A N 1
ATOM 3134 C CA . LEU A 1 406 ? 10.023 -40.469 -8.898 1 97.12 406 LEU A CA 1
ATOM 3135 C C . LEU A 1 406 ? 9.523 -41.062 -7.594 1 97.12 406 LEU A C 1
ATOM 3137 O O . LEU A 1 406 ? 8.992 -40.344 -6.738 1 97.12 406 LEU A O 1
ATOM 3141 N N . ALA A 1 407 ? 9.688 -42.344 -7.48 1 95.56 407 ALA A N 1
ATOM 3142 C CA . ALA A 1 407 ? 9.211 -43.031 -6.301 1 95.56 407 ALA A CA 1
ATOM 3143 C C . ALA A 1 407 ? 9.992 -42.625 -5.059 1 95.56 407 ALA A C 1
ATOM 3145 O O . ALA A 1 407 ? 9.461 -42.625 -3.947 1 95.56 407 ALA A O 1
ATOM 3146 N N . ASP A 1 408 ? 11.211 -42.25 -5.27 1 96.25 408 ASP A N 1
ATOM 3147 C CA . ASP A 1 408 ? 12.062 -41.875 -4.156 1 96.25 408 ASP A CA 1
ATOM 3148 C C . ASP A 1 408 ? 11.672 -40.5 -3.629 1 96.25 408 ASP A C 1
ATOM 3150 O O . ASP A 1 408 ? 11.867 -40.188 -2.447 1 96.25 408 ASP A O 1
ATOM 3154 N N . GLY A 1 409 ? 11.227 -39.594 -4.477 1 97.19 409 GLY A N 1
ATOM 3155 C CA . GLY A 1 409 ? 10.75 -38.281 -4.066 1 97.19 409 GLY A CA 1
ATOM 3156 C C . GLY A 1 409 ? 11.844 -37.25 -4.012 1 97.19 409 GLY A C 1
ATOM 3157 O O . GLY A 1 409 ? 11.617 -36.125 -3.564 1 97.19 409 GLY A O 1
ATOM 3158 N N . VAL A 1 410 ? 13.047 -37.531 -4.535 1 97.81 410 VAL A N 1
ATOM 3159 C CA . VAL A 1 410 ? 14.211 -36.656 -4.402 1 97.81 410 VAL A CA 1
ATOM 3160 C C . VAL A 1 410 ? 13.984 -35.375 -5.16 1 97.81 410 VAL A C 1
ATOM 3162 O O . VAL A 1 410 ? 14.539 -34.312 -4.805 1 97.81 410 VAL A O 1
ATOM 3165 N N . SER A 1 411 ? 13.078 -35.375 -6.152 1 98 411 SER A N 1
ATOM 3166 C CA . SER A 1 411 ? 12.82 -34.188 -6.945 1 98 411 SER A CA 1
ATOM 3167 C C . SER A 1 411 ? 12.172 -33.094 -6.105 1 98 411 SER A C 1
ATOM 3169 O O . SER A 1 411 ? 12.188 -31.922 -6.48 1 98 411 SER A O 1
ATOM 3171 N N . SER A 1 412 ? 11.602 -33.406 -4.91 1 97.19 412 SER A N 1
ATOM 3172 C CA . SER A 1 412 ? 10.953 -32.438 -4.027 1 97.19 412 SER A CA 1
ATOM 3173 C C . SER A 1 412 ? 11.969 -31.438 -3.473 1 97.19 412 SER A C 1
ATOM 3175 O O . SER A 1 412 ? 11.602 -30.328 -3.092 1 97.19 412 SER A O 1
ATOM 3177 N N . ALA A 1 413 ? 13.219 -31.812 -3.461 1 97.12 413 ALA A N 1
ATOM 3178 C CA . ALA A 1 413 ? 14.258 -30.906 -2.988 1 97.12 413 ALA A CA 1
ATOM 3179 C C . ALA A 1 413 ? 14.477 -29.766 -3.977 1 97.12 413 ALA A C 1
ATOM 3181 O O . ALA A 1 413 ? 14.969 -28.688 -3.6 1 97.12 413 ALA A O 1
ATOM 3182 N N . PHE A 1 414 ? 14.102 -29.984 -5.254 1 98.19 414 PHE A N 1
ATOM 3183 C CA . PHE A 1 414 ? 14.344 -29.016 -6.312 1 98.19 414 PHE A CA 1
ATOM 3184 C C . PHE A 1 414 ? 13.055 -28.312 -6.719 1 98.19 414 PHE A C 1
ATOM 3186 O O . PHE A 1 414 ? 13.086 -27.25 -7.328 1 98.19 414 PHE A O 1
ATOM 3193 N N . PHE A 1 415 ? 11.945 -28.906 -6.5 1 98.06 415 PHE A N 1
ATOM 3194 C CA . PHE A 1 415 ? 10.609 -28.359 -6.699 1 98.06 415 PHE A CA 1
ATOM 3195 C C . PHE A 1 415 ? 9.734 -28.609 -5.473 1 98.06 415 PHE A C 1
ATOM 3197 O O . PHE A 1 415 ? 8.82 -29.438 -5.516 1 98.06 415 PHE A O 1
ATOM 3204 N N . PRO A 1 416 ? 9.953 -27.797 -4.438 1 95.5 416 PRO A N 1
ATOM 3205 C CA . PRO A 1 416 ? 9.383 -28.109 -3.127 1 95.5 416 PRO A CA 1
ATOM 3206 C C . PRO A 1 416 ? 7.938 -27.625 -2.984 1 95.5 416 PRO A C 1
ATOM 3208 O O . PRO A 1 416 ? 7.207 -28.109 -2.107 1 95.5 416 PRO A O 1
ATOM 3211 N N . HIS A 1 417 ? 7.52 -26.656 -3.73 1 95.31 417 HIS A N 1
ATOM 3212 C CA . HIS A 1 417 ? 6.207 -26.062 -3.537 1 95.31 417 HIS A CA 1
ATOM 3213 C C . HIS A 1 417 ? 5.184 -26.641 -4.508 1 95.31 417 HIS A C 1
ATOM 3215 O O . HIS A 1 417 ? 5.535 -27.422 -5.387 1 95.31 417 HIS A O 1
ATOM 3221 N N . GLY A 1 418 ? 3.941 -26.312 -4.297 1 96.44 418 GLY A N 1
ATOM 3222 C CA . GLY A 1 418 ? 2.873 -26.734 -5.184 1 96.44 418 GLY A CA 1
ATOM 3223 C C . GLY A 1 418 ? 2.885 -26.016 -6.523 1 96.44 418 GLY A C 1
ATOM 3224 O O . GLY A 1 418 ? 3.309 -24.859 -6.609 1 96.44 418 GLY A O 1
ATOM 3225 N N . VAL A 1 419 ? 2.369 -26.688 -7.539 1 98.06 419 VAL A N 1
ATOM 3226 C CA . VAL A 1 419 ? 2.426 -26.188 -8.906 1 98.06 419 VAL A CA 1
ATOM 3227 C C . VAL A 1 419 ? 1.468 -25 -9.062 1 98.06 419 VAL A C 1
ATOM 3229 O O . VAL A 1 419 ? 1.581 -24.219 -10.008 1 98.06 419 VAL A O 1
ATOM 3232 N N . GLY A 1 420 ? 0.561 -24.891 -8.109 1 97.69 420 GLY A N 1
ATOM 3233 C CA . GLY A 1 420 ? -0.33 -23.734 -8.227 1 97.69 420 GLY A CA 1
ATOM 3234 C C . GLY A 1 420 ? -1.432 -23.734 -7.18 1 97.69 420 GLY A C 1
ATOM 3235 O O . GLY A 1 420 ? -1.373 -24.484 -6.203 1 97.69 420 GLY A O 1
ATOM 3236 N N . HIS A 1 421 ? -2.338 -22.812 -7.324 1 98 421 HIS A N 1
ATOM 3237 C CA . HIS A 1 421 ? -3.438 -22.609 -6.391 1 98 421 HIS A CA 1
ATOM 3238 C C . HIS A 1 421 ? -4.613 -21.922 -7.074 1 98 421 HIS A C 1
ATOM 3240 O O . HIS A 1 421 ? -4.465 -21.375 -8.172 1 98 421 HIS A O 1
ATOM 3246 N N . SER A 1 422 ? -5.766 -22.047 -6.398 1 98 422 SER A N 1
ATOM 3247 C CA . SER A 1 422 ? -6.93 -21.297 -6.848 1 98 422 SER A CA 1
ATOM 3248 C C . SER A 1 422 ? -6.75 -19.812 -6.609 1 98 422 SER A C 1
ATOM 3250 O O . SER A 1 422 ? -6.113 -19.406 -5.633 1 98 422 SER A O 1
ATOM 3252 N N . LEU A 1 423 ? -7.316 -19 -7.527 1 98.31 423 LEU A N 1
ATOM 3253 C CA . LEU A 1 423 ? -7.168 -17.562 -7.48 1 98.31 423 LEU A CA 1
ATOM 3254 C C . LEU A 1 423 ? -8.508 -16.859 -7.684 1 98.31 423 LEU A C 1
ATOM 3256 O O . LEU A 1 423 ? -9.344 -17.328 -8.461 1 98.31 423 LEU A O 1
ATOM 3260 N N . GLY A 1 424 ? -8.758 -15.789 -7.043 1 98.12 424 GLY A N 1
ATOM 3261 C CA . GLY A 1 424 ? -9.93 -14.938 -7.164 1 98.12 424 GLY A CA 1
ATOM 3262 C C . GLY A 1 424 ? -9.781 -13.602 -6.453 1 98.12 424 GLY A C 1
ATOM 3263 O O . GLY A 1 424 ? -8.867 -12.836 -6.75 1 98.12 424 GLY A O 1
ATOM 3264 N N . MET A 1 425 ? -10.562 -13.391 -5.438 1 97.75 425 MET A N 1
ATOM 3265 C CA . MET A 1 425 ? -10.492 -12.148 -4.676 1 97.75 425 MET A CA 1
ATOM 3266 C C . MET A 1 425 ? -9.258 -12.125 -3.779 1 97.75 425 MET A C 1
ATOM 3268 O O . MET A 1 425 ? -8.781 -11.047 -3.404 1 97.75 425 MET A O 1
ATOM 3272 N N . ASP A 1 426 ? -8.797 -13.266 -3.463 1 97.19 426 ASP A N 1
ATOM 3273 C CA . ASP A 1 426 ? -7.523 -13.422 -2.773 1 97.19 426 ASP A CA 1
ATOM 3274 C C . ASP A 1 426 ? -6.516 -14.164 -3.648 1 97.19 426 ASP A C 1
ATOM 3276 O O . ASP A 1 426 ? -6.898 -14.898 -4.559 1 97.19 426 ASP A O 1
ATOM 3280 N N . VAL A 1 427 ? -5.25 -13.891 -3.4 1 97.38 427 VAL A N 1
ATOM 3281 C CA . VAL A 1 427 ? -4.23 -14.555 -4.207 1 97.38 427 VAL A CA 1
ATOM 3282 C C . VAL A 1 427 ? -4.359 -16.062 -4.062 1 97.38 427 VAL A C 1
ATOM 3284 O O . VAL A 1 427 ? -4.355 -16.797 -5.059 1 97.38 427 VAL A O 1
ATOM 3287 N N . HIS A 1 428 ? -4.473 -16.547 -2.857 1 96.56 428 HIS A N 1
ATOM 3288 C CA . HIS A 1 428 ? -4.836 -17.938 -2.602 1 96.56 428 HIS A CA 1
ATOM 3289 C C . HIS A 1 428 ? -6.316 -18.062 -2.258 1 96.56 428 HIS A C 1
ATOM 3291 O O . HIS A 1 428 ? -6.684 -18.109 -1.08 1 96.56 428 HIS A O 1
ATOM 3297 N N . ASP A 1 429 ? -7.141 -18.047 -3.209 1 94.12 429 ASP A N 1
ATOM 3298 C CA . ASP A 1 429 ? -8.594 -18.031 -3.035 1 94.12 429 ASP A CA 1
ATOM 3299 C C . ASP A 1 429 ? -9.188 -19.422 -3.201 1 94.12 429 ASP A C 1
ATOM 3301 O O . ASP A 1 429 ? -9.086 -20.016 -4.273 1 94.12 429 ASP A O 1
ATOM 3305 N N . VAL A 1 430 ? -9.82 -19.938 -2.352 1 87.31 430 VAL A N 1
ATOM 3306 C CA . VAL A 1 430 ? -10.188 -20.016 -0.942 1 87.31 430 VAL A CA 1
ATOM 3307 C C . VAL A 1 430 ? -9.57 -21.25 -0.304 1 87.31 430 VAL A C 1
ATOM 3309 O O . VAL A 1 430 ? -9.953 -22.375 -0.629 1 87.31 430 VAL A O 1
ATOM 3312 N N . PRO A 1 431 ? -8.727 -21.062 0.545 1 82.06 431 PRO A N 1
ATOM 3313 C CA . PRO A 1 431 ? -7.84 -22.156 0.981 1 82.06 431 PRO A CA 1
ATOM 3314 C C . PRO A 1 431 ? -8.602 -23.391 1.441 1 82.06 431 PRO A C 1
ATOM 3316 O O . PRO A 1 431 ? -8.328 -24.5 0.974 1 82.06 431 PRO A O 1
ATOM 3319 N N . SER A 1 432 ? -9.656 -23.234 2.217 1 85.75 432 SER A N 1
ATOM 3320 C CA . SER A 1 432 ? -10.305 -24.406 2.807 1 85.75 432 SER A CA 1
ATOM 3321 C C . SER A 1 432 ? -11.125 -25.156 1.768 1 85.75 432 SER A C 1
ATOM 3323 O O . SER A 1 432 ? -11.258 -26.391 1.85 1 85.75 432 SER A O 1
ATOM 3325 N N . ALA A 1 433 ? -11.609 -24.438 0.861 1 91.25 433 ALA A N 1
ATOM 3326 C CA . ALA A 1 433 ? -12.406 -25.078 -0.184 1 91.25 433 ALA A CA 1
ATOM 3327 C C . ALA A 1 433 ? -11.508 -25.734 -1.229 1 91.25 433 ALA A C 1
ATOM 3329 O O . ALA A 1 433 ? -11.883 -26.734 -1.834 1 91.25 433 ALA A O 1
ATOM 3330 N N . SER A 1 434 ? -10.359 -25.234 -1.458 1 93.56 434 SER A N 1
ATOM 3331 C CA . SER A 1 434 ? -9.414 -25.734 -2.451 1 93.56 434 SER A CA 1
ATOM 3332 C C . SER A 1 434 ? -8.75 -27.031 -1.978 1 93.56 434 SER A C 1
ATOM 3334 O O . SER A 1 434 ? -8.352 -27.859 -2.793 1 93.56 434 SER A O 1
ATOM 3336 N N . LYS A 1 435 ? -8.586 -27.125 -0.72 1 93.19 435 LYS A N 1
ATOM 3337 C CA . LYS A 1 435 ? -7.992 -28.281 -0.055 1 93.19 435 LYS A CA 1
ATOM 3338 C C . LYS A 1 435 ? -8.75 -28.625 1.222 1 93.19 435 LYS A C 1
ATOM 3340 O O . LYS A 1 435 ? -8.273 -28.359 2.326 1 93.19 435 LYS A O 1
ATOM 3345 N N . PRO A 1 436 ? -9.883 -29.359 1.042 1 91.56 436 PRO A N 1
ATOM 3346 C CA . PRO A 1 436 ? -10.711 -29.656 2.213 1 91.56 436 PRO A CA 1
ATOM 3347 C C . PRO A 1 436 ? -10.047 -30.672 3.156 1 91.56 436 PRO A C 1
ATOM 3349 O O . PRO A 1 436 ? -9.281 -31.516 2.713 1 91.56 436 PRO A O 1
ATOM 3352 N N . ALA A 1 437 ? -10.383 -30.547 4.352 1 87.31 437 ALA A N 1
ATOM 3353 C CA . ALA A 1 437 ? -9.828 -31.453 5.359 1 87.31 437 ALA A CA 1
ATOM 3354 C C . ALA A 1 437 ? -10.211 -32.906 5.066 1 87.31 437 ALA A C 1
ATOM 3356 O O . ALA A 1 437 ? -9.383 -33.812 5.188 1 87.31 437 ALA A O 1
ATOM 3357 N N . VAL A 1 438 ? -11.492 -33.062 4.82 1 88.62 438 VAL A N 1
ATOM 3358 C CA . VAL A 1 438 ? -11.984 -34.344 4.328 1 88.62 438 VAL A CA 1
ATOM 3359 C C . VAL A 1 438 ? -12.18 -34.281 2.816 1 88.62 438 VAL A C 1
ATOM 3361 O O . VAL A 1 438 ? -13.023 -33.531 2.326 1 88.62 438 VAL A O 1
ATOM 3364 N N . ASN A 1 439 ? -11.312 -35.094 2.119 1 91.94 439 ASN A N 1
ATOM 3365 C CA . ASN A 1 439 ? -11.289 -34.969 0.665 1 91.94 439 ASN A CA 1
ATOM 3366 C C . ASN A 1 439 ? -11.539 -36.312 -0.012 1 91.94 439 ASN A C 1
ATOM 3368 O O . ASN A 1 439 ? -10.594 -37.062 -0.281 1 91.94 439 ASN A O 1
ATOM 3372 N N . PRO A 1 440 ? -12.75 -36.594 -0.311 1 90.25 440 PRO A N 1
ATOM 3373 C CA . PRO A 1 440 ? -13.086 -37.875 -0.91 1 90.25 440 PRO A CA 1
ATOM 3374 C C . PRO A 1 440 ? -12.609 -38 -2.355 1 90.25 440 PRO A C 1
ATOM 3376 O O . PRO A 1 440 ? -12.68 -39.094 -2.941 1 90.25 440 PRO A O 1
ATOM 3379 N N . THR A 1 441 ? -12.188 -36.906 -2.893 1 91.25 441 THR A N 1
ATOM 3380 C CA . THR A 1 441 ? -11.781 -36.938 -4.293 1 91.25 441 THR A CA 1
ATOM 3381 C C . THR A 1 441 ? -10.398 -37.562 -4.441 1 91.25 441 THR A C 1
ATOM 3383 O O . THR A 1 441 ? -9.977 -37.875 -5.551 1 91.25 441 THR A O 1
ATOM 3386 N N . ILE A 1 442 ? -9.672 -37.562 -3.318 1 87.06 442 ILE A N 1
ATOM 3387 C CA . ILE A 1 442 ? -8.328 -38.156 -3.342 1 87.06 442 ILE A CA 1
ATOM 3388 C C . ILE A 1 442 ? -8.414 -39.625 -3.018 1 87.06 442 ILE A C 1
ATOM 3390 O O . ILE A 1 442 ? -8.953 -40.031 -1.978 1 87.06 442 ILE A O 1
ATOM 3394 N N . GLY A 1 443 ? -8.375 -40.469 -3.986 1 73.75 443 GLY A N 1
ATOM 3395 C CA . GLY A 1 443 ? -8.406 -41.906 -3.762 1 73.75 443 GLY A CA 1
ATOM 3396 C C . GLY A 1 443 ? -7.273 -42.406 -2.885 1 73.75 443 GLY A C 1
ATOM 3397 O O . GLY A 1 443 ? -6.449 -41.625 -2.426 1 73.75 443 GLY A O 1
ATOM 3398 N N . GLY A 1 444 ? -7.219 -43.531 -2.324 1 67.94 444 GLY A N 1
ATOM 3399 C CA . GLY A 1 444 ? -6.289 -44.156 -1.399 1 67.94 444 GLY A CA 1
ATOM 3400 C C . GLY A 1 444 ? -4.898 -44.344 -1.978 1 67.94 444 GLY A C 1
ATOM 3401 O O . GLY A 1 444 ? -3.951 -44.625 -1.25 1 67.94 444 GLY A O 1
ATOM 3402 N N . VAL A 1 445 ? -4.691 -44.094 -3.338 1 64.06 445 VAL A N 1
ATOM 3403 C CA . VAL A 1 445 ? -3.363 -44.375 -3.871 1 64.06 445 VAL A CA 1
ATOM 3404 C C . VAL A 1 445 ? -2.646 -43.062 -4.199 1 64.06 445 VAL A C 1
ATOM 3406 O O . VAL A 1 445 ? -3.17 -42.25 -4.941 1 64.06 445 VAL A O 1
ATOM 3409 N N . THR A 1 446 ? -1.509 -42.906 -3.479 1 72.94 446 THR A N 1
ATOM 3410 C CA . THR A 1 446 ? -0.68 -41.75 -3.781 1 72.94 446 THR A CA 1
ATOM 3411 C C . THR A 1 446 ? 0.129 -41.969 -5.055 1 72.94 446 THR A C 1
ATOM 3413 O O . THR A 1 446 ? 0.89 -42.938 -5.145 1 72.94 446 THR A O 1
ATOM 3416 N N . LEU A 1 447 ? -0.061 -41.219 -6.07 1 77.19 447 LEU A N 1
ATOM 3417 C CA . LEU A 1 447 ? 0.732 -41.25 -7.293 1 77.19 447 LEU A CA 1
ATOM 3418 C C . LEU A 1 447 ? 2.098 -40.594 -7.07 1 77.19 447 LEU A C 1
ATOM 3420 O O . LEU A 1 447 ? 2.184 -39.469 -6.602 1 77.19 447 LEU A O 1
ATOM 3424 N N . GLY A 1 448 ? 3.154 -41.375 -7.438 1 88.44 448 GLY A N 1
ATOM 3425 C CA . GLY A 1 448 ? 4.48 -40.844 -7.172 1 88.44 448 GLY A CA 1
ATOM 3426 C C . GLY A 1 448 ? 4.875 -40.938 -5.711 1 88.44 448 GLY A C 1
ATOM 3427 O O . GLY A 1 448 ? 4.801 -42 -5.098 1 88.44 448 GLY A O 1
ATOM 3428 N N . HIS A 1 449 ? 5.34 -39.875 -5.234 1 94.75 449 HIS A N 1
ATOM 3429 C CA . HIS A 1 449 ? 5.793 -39.844 -3.848 1 94.75 449 HIS A CA 1
ATOM 3430 C C . HIS A 1 449 ? 4.961 -38.844 -3.025 1 94.75 449 HIS A C 1
ATOM 3432 O O . HIS A 1 449 ? 4.582 -37.781 -3.518 1 94.75 449 HIS A O 1
ATOM 3438 N N . GLU A 1 450 ? 4.734 -39.125 -1.766 1 93.88 450 GLU A N 1
ATOM 3439 C CA . GLU A 1 450 ? 3.877 -38.344 -0.894 1 93.88 450 GLU A CA 1
ATOM 3440 C C . GLU A 1 450 ? 4.434 -36.938 -0.717 1 93.88 450 GLU A C 1
ATOM 3442 O O . GLU A 1 450 ? 3.674 -35.969 -0.564 1 93.88 450 GLU A O 1
ATOM 3447 N N . SER A 1 451 ? 5.777 -36.719 -0.795 1 94.81 451 SER A N 1
ATOM 3448 C CA . SER A 1 451 ? 6.422 -35.438 -0.571 1 94.81 451 SER A CA 1
ATOM 3449 C C . SER A 1 451 ? 6.059 -34.438 -1.664 1 94.81 451 SER A C 1
ATOM 3451 O O . SER A 1 451 ? 6.203 -33.219 -1.479 1 94.81 451 SER A O 1
ATOM 3453 N N . PHE A 1 452 ? 5.551 -34.938 -2.822 1 96.44 452 PHE A N 1
ATOM 3454 C CA . PHE A 1 452 ? 5.18 -34.062 -3.924 1 96.44 452 PHE A CA 1
ATOM 3455 C C . PHE A 1 452 ? 3.998 -33.188 -3.537 1 96.44 452 PHE A C 1
ATOM 3457 O O . PHE A 1 452 ? 3.822 -32.094 -4.09 1 96.44 452 PHE A O 1
ATOM 3464 N N . TYR A 1 453 ? 3.264 -33.688 -2.584 1 94.62 453 TYR A N 1
ATOM 3465 C CA . TYR A 1 453 ? 1.952 -33.094 -2.369 1 94.62 453 TYR A CA 1
ATOM 3466 C C . TYR A 1 453 ? 1.896 -32.344 -1.027 1 94.62 453 TYR A C 1
ATOM 3468 O O . TYR A 1 453 ? 0.839 -31.875 -0.62 1 94.62 453 TYR A O 1
ATOM 3476 N N . THR A 1 454 ? 2.982 -32.219 -0.314 1 92 454 THR A N 1
ATOM 3477 C CA . THR A 1 454 ? 3.061 -31.688 1.033 1 92 454 THR A CA 1
ATOM 3478 C C . THR A 1 454 ? 2.555 -30.25 1.059 1 92 454 THR A C 1
ATOM 3480 O O . THR A 1 454 ? 1.814 -29.859 1.966 1 92 454 THR A O 1
ATOM 3483 N N . TYR A 1 455 ? 2.848 -29.438 0.077 1 92 455 TYR A N 1
ATOM 3484 C CA . TYR A 1 455 ? 2.543 -28.016 0.113 1 92 455 TYR A CA 1
ATOM 3485 C C . TYR A 1 455 ? 1.569 -27.641 -0.997 1 92 455 TYR A C 1
ATOM 3487 O O . TYR A 1 455 ? 1.486 -26.469 -1.389 1 92 455 TYR A O 1
ATOM 3495 N N . LEU A 1 456 ? 0.902 -28.641 -1.538 1 94.06 456 LEU A N 1
ATOM 3496 C CA . LEU A 1 456 ? -0.117 -28.344 -2.539 1 94.06 456 LEU A CA 1
ATOM 3497 C C . LEU A 1 456 ? -1.298 -27.609 -1.915 1 94.06 456 LEU A C 1
ATOM 3499 O O . LEU A 1 456 ? -1.838 -28.047 -0.896 1 94.06 456 LEU A O 1
ATOM 3503 N N . ARG A 1 457 ? -1.701 -26.578 -2.574 1 95.25 457 ARG A N 1
ATOM 3504 C CA . ARG A 1 457 ? -2.756 -25.734 -2.016 1 95.25 457 ARG A CA 1
ATOM 3505 C C . ARG A 1 457 ? -4.105 -26.062 -2.645 1 95.25 457 ARG A C 1
ATOM 3507 O O . ARG A 1 457 ? -5.152 -25.703 -2.104 1 95.25 457 ARG A O 1
ATOM 3514 N N . LEU A 1 458 ? -4.145 -26.703 -3.68 1 96.88 458 LEU A N 1
ATOM 3515 C CA . LEU A 1 458 ? -5.336 -27.156 -4.383 1 96.88 458 LEU A CA 1
ATOM 3516 C C . LEU A 1 458 ? -5.289 -28.672 -4.613 1 96.88 458 LEU A C 1
ATOM 3518 O O . LEU A 1 458 ? -4.336 -29.172 -5.211 1 96.88 458 LEU A O 1
ATOM 3522 N N . ARG A 1 459 ? -6.25 -29.375 -4.156 1 95.62 459 ARG A N 1
ATOM 3523 C CA . ARG A 1 459 ? -6.309 -30.812 -4.355 1 95.62 459 ARG A CA 1
ATOM 3524 C C . ARG A 1 459 ? -7.73 -31.266 -4.672 1 95.62 459 ARG A C 1
ATOM 3526 O O . ARG A 1 459 ? -8.312 -32.062 -3.93 1 95.62 459 ARG A O 1
ATOM 3533 N N . LEU A 1 460 ? -8.219 -30.797 -5.785 1 96.56 460 LEU A N 1
ATOM 3534 C CA . LEU A 1 460 ? -9.562 -31.078 -6.277 1 96.56 460 LEU A CA 1
ATOM 3535 C C . LEU A 1 460 ? -9.539 -31.391 -7.766 1 96.56 460 LEU A C 1
ATOM 3537 O O . LEU A 1 460 ? -8.586 -31.047 -8.469 1 96.56 460 LEU A O 1
ATOM 3541 N N . PRO A 1 461 ? -10.617 -32.156 -8.227 1 96.94 461 PRO A N 1
ATOM 3542 C CA . PRO A 1 461 ? -10.836 -32.125 -9.68 1 96.94 461 PRO A CA 1
ATOM 3543 C C . PRO A 1 461 ? -11.164 -30.719 -10.188 1 96.94 461 PRO A C 1
ATOM 3545 O O . PRO A 1 461 ? -11.898 -29.969 -9.523 1 96.94 461 PRO A O 1
ATOM 3548 N N . LEU A 1 462 ? -10.625 -30.391 -11.297 1 98 462 LEU A N 1
ATOM 3549 C CA . LEU A 1 462 ? -10.852 -29.078 -11.891 1 98 462 LEU A CA 1
ATOM 3550 C C . LEU A 1 462 ? -12.266 -28.969 -12.469 1 98 462 LEU A C 1
ATOM 3552 O O . LEU A 1 462 ? -12.797 -29.969 -12.977 1 98 462 LEU A O 1
ATOM 3556 N N . GLU A 1 463 ? -12.828 -27.812 -12.352 1 98.06 463 GLU A N 1
ATOM 3557 C CA . GLU A 1 463 ? -14.148 -27.531 -12.922 1 98.06 463 GLU A CA 1
ATOM 3558 C C . GLU A 1 463 ? -14.109 -26.281 -13.797 1 98.06 463 GLU A C 1
ATOM 3560 O O . GLU A 1 463 ? -13.297 -25.391 -13.57 1 98.06 463 GLU A O 1
ATOM 3565 N N . THR A 1 464 ? -15.039 -26.328 -14.828 1 98.5 464 THR A N 1
ATOM 3566 C CA . THR A 1 464 ? -15.172 -25.141 -15.664 1 98.5 464 THR A CA 1
ATOM 3567 C C . THR A 1 464 ? -15.453 -23.906 -14.812 1 98.5 464 THR A C 1
ATOM 3569 O O . THR A 1 464 ? -16.312 -23.922 -13.938 1 98.5 464 THR A O 1
ATOM 3572 N N . GLY A 1 465 ? -14.648 -22.844 -15.039 1 98.31 465 GLY A N 1
ATOM 3573 C CA . GLY A 1 465 ? -14.836 -21.609 -14.305 1 98.31 465 GLY A CA 1
ATOM 3574 C C . GLY A 1 465 ? -13.844 -21.438 -13.172 1 98.31 465 GLY A C 1
ATOM 3575 O O . GLY A 1 465 ? -13.703 -20.328 -12.625 1 98.31 465 GLY A O 1
ATOM 3576 N N . MET A 1 466 ? -13.172 -22.516 -12.773 1 98.44 466 MET A N 1
ATOM 3577 C CA . MET A 1 466 ? -12.07 -22.359 -11.82 1 98.44 466 MET A CA 1
ATOM 3578 C C . MET A 1 466 ? -10.938 -21.547 -12.43 1 98.44 466 MET A C 1
ATOM 3580 O O . MET A 1 466 ? -10.664 -21.641 -13.633 1 98.44 466 MET A O 1
ATOM 3584 N N . VAL A 1 467 ? -10.367 -20.672 -11.68 1 98.81 467 VAL A N 1
ATOM 3585 C CA . VAL A 1 467 ? -9.148 -19.953 -12.062 1 98.81 467 VAL A CA 1
ATOM 3586 C C . VAL A 1 467 ? -7.98 -20.422 -11.211 1 98.81 467 VAL A C 1
ATOM 3588 O O . VAL A 1 467 ? -8.055 -20.391 -9.977 1 98.81 467 VAL A O 1
ATOM 3591 N N . VAL A 1 468 ? -6.926 -20.891 -11.82 1 98.69 468 VAL A N 1
ATOM 3592 C CA . VAL A 1 468 ? -5.789 -21.438 -11.094 1 98.69 468 VAL A CA 1
ATOM 3593 C C . VAL A 1 468 ? -4.488 -20.859 -11.648 1 98.69 468 VAL A C 1
ATOM 3595 O O . VAL A 1 468 ? -4.453 -20.375 -12.781 1 98.69 468 VAL A O 1
ATOM 3598 N N . THR A 1 469 ? -3.492 -20.859 -10.859 1 98.75 469 THR A N 1
ATOM 3599 C CA . THR A 1 469 ? -2.143 -20.547 -11.32 1 98.75 469 THR A CA 1
ATOM 3600 C C . THR A 1 469 ? -1.397 -21.828 -11.695 1 98.75 469 THR A C 1
ATOM 3602 O O . THR A 1 469 ? -1.627 -22.875 -11.102 1 98.75 469 THR A O 1
ATOM 3605 N N . VAL A 1 470 ? -0.596 -21.766 -12.648 1 98.88 470 VAL A N 1
ATOM 3606 C CA . VAL A 1 470 ? 0.358 -22.812 -13.008 1 98.88 470 VAL A CA 1
ATOM 3607 C C . VAL A 1 470 ? 1.782 -22.266 -12.891 1 98.88 470 VAL A C 1
ATOM 3609 O O . VAL A 1 470 ? 2.242 -21.516 -13.75 1 98.88 470 VAL A O 1
ATOM 3612 N N . GLU A 1 471 ? 2.443 -22.688 -11.82 1 98.75 471 GLU A N 1
ATOM 3613 C CA . GLU A 1 471 ? 3.67 -21.984 -11.461 1 98.75 471 GLU A CA 1
ATOM 3614 C C . GLU A 1 471 ? 4.77 -22.969 -11.062 1 98.75 471 GLU A C 1
ATOM 3616 O O . GLU A 1 471 ? 5.348 -22.859 -9.977 1 98.75 471 GLU A O 1
ATOM 3621 N N . PRO A 1 472 ? 5.176 -23.844 -11.992 1 98.81 472 PRO A N 1
ATOM 3622 C CA . PRO A 1 472 ? 6.324 -24.688 -11.664 1 98.81 472 PRO A CA 1
ATOM 3623 C C . PRO A 1 472 ? 7.605 -23.891 -11.453 1 98.81 472 PRO A C 1
ATOM 3625 O O . PRO A 1 472 ? 7.711 -22.75 -11.906 1 98.81 472 PRO A O 1
ATOM 3628 N N . GLY A 1 473 ? 8.508 -24.5 -10.703 1 98.69 473 GLY A N 1
ATOM 3629 C CA . GLY A 1 473 ? 9.812 -23.906 -10.469 1 98.69 473 GLY A CA 1
ATOM 3630 C C . GLY A 1 473 ? 10.875 -24.922 -10.094 1 98.69 473 GLY A C 1
ATOM 3631 O O . GLY A 1 473 ? 10.555 -26.047 -9.711 1 98.69 473 GLY A O 1
ATOM 3632 N N . ILE A 1 474 ? 12.086 -24.562 -10.328 1 98.81 474 ILE A N 1
ATOM 3633 C CA . ILE A 1 474 ? 13.25 -25.328 -9.914 1 98.81 474 ILE A CA 1
ATOM 3634 C C . ILE A 1 474 ? 14.18 -24.453 -9.078 1 98.81 474 ILE A C 1
ATOM 3636 O O . ILE A 1 474 ? 14.531 -23.344 -9.492 1 98.81 474 ILE A O 1
ATOM 3640 N N . TYR A 1 475 ? 14.555 -25 -7.969 1 97.88 475 TYR A N 1
ATOM 3641 C CA . TYR A 1 475 ? 15.32 -24.188 -7.023 1 97.88 475 TYR A CA 1
ATOM 3642 C C . TYR A 1 475 ? 16.562 -24.938 -6.551 1 97.88 475 TYR A C 1
ATOM 3644 O O . TYR A 1 475 ? 16.531 -26.172 -6.387 1 97.88 475 TYR A O 1
ATOM 3652 N N . PHE A 1 476 ? 17.547 -24.203 -6.371 1 97.12 476 PHE A N 1
ATOM 3653 C CA . PHE A 1 476 ? 18.781 -24.719 -5.785 1 97.12 476 PHE A CA 1
ATOM 3654 C C . PHE A 1 476 ? 19.047 -24.078 -4.426 1 97.12 476 PHE A C 1
ATOM 3656 O O . PHE A 1 476 ? 20.031 -23.359 -4.254 1 97.12 476 PHE A O 1
ATOM 3663 N N . SER A 1 477 ? 18.156 -24.422 -3.531 1 93.81 477 SER A N 1
ATOM 3664 C CA . SER A 1 477 ? 18.234 -23.906 -2.172 1 93.81 477 SER A CA 1
ATOM 3665 C C . SER A 1 477 ? 19.281 -24.656 -1.348 1 93.81 477 SER A C 1
ATOM 3667 O O . SER A 1 477 ? 19.234 -25.891 -1.266 1 93.81 477 SER A O 1
ATOM 3669 N N . PRO A 1 478 ? 20.125 -23.906 -0.715 1 89.69 478 PRO A N 1
ATOM 3670 C CA . PRO A 1 478 ? 21.125 -24.609 0.098 1 89.69 478 PRO A CA 1
ATOM 3671 C C . PRO A 1 478 ? 20.5 -25.484 1.173 1 89.69 478 PRO A C 1
ATOM 3673 O O . PRO A 1 478 ? 21 -26.594 1.432 1 89.69 478 PRO A O 1
ATOM 3676 N N . HIS A 1 479 ? 19.469 -25.062 1.693 1 89.44 479 HIS A N 1
ATOM 3677 C CA . HIS A 1 479 ? 18.797 -25.812 2.752 1 89.44 479 HIS A CA 1
ATOM 3678 C C . HIS A 1 479 ? 18.188 -27.094 2.211 1 89.44 479 HIS A C 1
ATOM 3680 O O . HIS A 1 479 ? 18.375 -28.172 2.793 1 89.44 479 HIS A O 1
ATOM 3686 N N . LEU A 1 480 ? 17.531 -27.031 1.148 1 91.31 480 LEU A N 1
ATOM 3687 C CA . LEU A 1 480 ? 16.859 -28.203 0.585 1 91.31 480 LEU A CA 1
ATOM 3688 C C . LEU A 1 480 ? 17.891 -29.172 0.01 1 91.31 480 LEU A C 1
ATOM 3690 O O . LEU A 1 480 ? 17.703 -30.391 0.11 1 91.31 480 LEU A O 1
ATOM 3694 N N . LEU A 1 481 ? 18.938 -28.625 -0.531 1 94 481 LEU A N 1
ATOM 3695 C CA . LEU A 1 481 ? 19.969 -29.469 -1.135 1 94 481 LEU A CA 1
ATOM 3696 C C . LEU A 1 481 ? 20.734 -30.219 -0.066 1 94 481 LEU A C 1
ATOM 3698 O O . LEU A 1 481 ? 21.203 -31.344 -0.305 1 94 481 LEU A O 1
ATOM 3702 N N . ALA A 1 482 ? 20.875 -29.609 1.099 1 92.31 482 ALA A N 1
ATOM 3703 C CA . ALA A 1 482 ? 21.578 -30.25 2.193 1 92.31 482 ALA A CA 1
ATOM 3704 C C . ALA A 1 482 ? 20.938 -31.594 2.547 1 92.31 482 ALA A C 1
ATOM 3706 O O . ALA A 1 482 ? 21.625 -32.531 2.924 1 92.31 482 ALA A O 1
ATOM 3707 N N . ALA A 1 483 ? 19.688 -31.688 2.357 1 90.88 483 ALA A N 1
ATOM 3708 C CA . ALA A 1 483 ? 18.938 -32.875 2.746 1 90.88 483 ALA A CA 1
ATOM 3709 C C . ALA A 1 483 ? 19.125 -34 1.731 1 90.88 483 ALA A C 1
ATOM 3711 O O . ALA A 1 483 ? 18.828 -35.156 2.021 1 90.88 483 ALA A O 1
ATOM 3712 N N . VAL A 1 484 ? 19.688 -33.688 0.57 1 95.44 484 VAL A N 1
ATOM 3713 C CA . VAL A 1 484 ? 19.766 -34.719 -0.466 1 95.44 484 VAL A CA 1
ATOM 3714 C C . VAL A 1 484 ? 21.203 -34.844 -0.957 1 95.44 484 VAL A C 1
ATOM 3716 O O . VAL A 1 484 ? 21.453 -35.375 -2.045 1 95.44 484 VAL A O 1
ATOM 3719 N N . ARG A 1 485 ? 22.141 -34.438 -0.24 1 94.44 485 ARG A N 1
ATOM 3720 C CA . ARG A 1 485 ? 23.547 -34.438 -0.64 1 94.44 485 ARG A CA 1
ATOM 3721 C C . ARG A 1 485 ? 24.062 -35.875 -0.76 1 94.44 485 ARG A C 1
ATOM 3723 O O . ARG A 1 485 ? 25 -36.125 -1.514 1 94.44 485 ARG A O 1
ATOM 3730 N N . GLU A 1 486 ? 23.453 -36.844 -0.043 1 94.81 486 GLU A N 1
ATOM 3731 C CA . GLU A 1 486 ? 23.922 -38.219 -0.051 1 94.81 486 GLU A CA 1
ATOM 3732 C C . GLU A 1 486 ? 23.078 -39.094 -0.979 1 94.81 486 GLU A C 1
ATOM 3734 O O . GLU A 1 486 ? 23.203 -40.312 -0.986 1 94.81 486 GLU A O 1
ATOM 3739 N N . SER A 1 487 ? 22.234 -38.438 -1.682 1 96.06 487 SER A N 1
ATOM 3740 C CA . SER A 1 487 ? 21.344 -39.188 -2.561 1 96.06 487 SER A CA 1
ATOM 3741 C C . SER A 1 487 ? 22.141 -39.906 -3.652 1 96.06 487 SER A C 1
ATOM 3743 O O . SER A 1 487 ? 23.016 -39.312 -4.277 1 96.06 487 SER A O 1
ATOM 3745 N N . LYS A 1 488 ? 21.75 -41.125 -3.908 1 95.69 488 LYS A N 1
ATOM 3746 C CA . LYS A 1 488 ? 22.406 -41.938 -4.934 1 95.69 488 LYS A CA 1
ATOM 3747 C C . LYS A 1 488 ? 21.938 -41.531 -6.332 1 95.69 488 LYS A C 1
ATOM 3749 O O . LYS A 1 488 ? 22.5 -41.969 -7.332 1 95.69 488 LYS A O 1
ATOM 3754 N N . HIS A 1 489 ? 20.938 -40.688 -6.391 1 97.81 489 HIS A N 1
ATOM 3755 C CA . HIS A 1 489 ? 20.328 -40.312 -7.664 1 97.81 489 HIS A CA 1
ATOM 3756 C C . HIS A 1 489 ? 21.016 -39.094 -8.266 1 97.81 489 HIS A C 1
ATOM 3758 O O . HIS A 1 489 ? 20.812 -38.781 -9.445 1 97.81 489 HIS A O 1
ATOM 3764 N N . ILE A 1 490 ? 21.859 -38.375 -7.531 1 98.19 490 ILE A N 1
ATOM 3765 C CA . ILE A 1 490 ? 22.328 -37.062 -7.934 1 98.19 490 ILE A CA 1
ATOM 3766 C C . ILE A 1 490 ? 23.812 -37.125 -8.305 1 98.19 490 ILE A C 1
ATOM 3768 O O . ILE A 1 490 ? 24.594 -37.75 -7.605 1 98.19 490 ILE A O 1
ATOM 3772 N N . ASN A 1 491 ? 24.172 -36.594 -9.391 1 97.69 491 ASN A N 1
ATOM 3773 C CA . ASN A 1 491 ? 25.562 -36.281 -9.75 1 97.69 491 ASN A CA 1
ATOM 3774 C C . ASN A 1 491 ? 26 -34.938 -9.211 1 97.69 491 ASN A C 1
ATOM 3776 O O . ASN A 1 491 ? 25.797 -33.906 -9.867 1 97.69 491 ASN A O 1
ATOM 3780 N N . HIS A 1 492 ? 26.656 -34.875 -8.156 1 95.75 492 HIS A N 1
ATOM 3781 C CA . HIS A 1 492 ? 26.938 -33.656 -7.43 1 95.75 492 HIS A CA 1
ATOM 3782 C C . HIS A 1 492 ? 27.953 -32.781 -8.172 1 95.75 492 HIS A C 1
ATOM 3784 O O . HIS A 1 492 ? 27.969 -31.562 -7.996 1 95.75 492 HIS A O 1
ATOM 3790 N N . ASP A 1 493 ? 28.781 -33.375 -9 1 96.12 493 ASP A N 1
ATOM 3791 C CA . ASP A 1 493 ? 29.719 -32.594 -9.812 1 96.12 493 ASP A CA 1
ATOM 3792 C C . ASP A 1 493 ? 28.969 -31.734 -10.828 1 96.12 493 ASP A C 1
ATOM 3794 O O . ASP A 1 493 ? 29.344 -30.594 -11.062 1 96.12 493 ASP A O 1
ATOM 3798 N N . VAL A 1 494 ? 27.984 -32.375 -11.375 1 97.69 494 VAL A N 1
ATOM 3799 C CA . VAL A 1 494 ? 27.188 -31.625 -12.336 1 97.69 494 VAL A CA 1
ATOM 3800 C C . VAL A 1 494 ? 26.297 -30.625 -11.609 1 97.69 494 VAL A C 1
ATOM 3802 O O . VAL A 1 494 ? 26.172 -29.469 -12.031 1 97.69 494 VAL A O 1
ATOM 3805 N N . LEU A 1 495 ? 25.656 -31.047 -10.492 1 98.06 495 LEU A N 1
ATOM 3806 C CA . LEU A 1 495 ? 24.766 -30.203 -9.727 1 98.06 495 LEU A CA 1
ATOM 3807 C C . LEU A 1 495 ? 25.469 -28.906 -9.32 1 98.06 495 LEU A C 1
ATOM 3809 O O . LEU A 1 495 ? 24.844 -27.828 -9.336 1 98.06 495 LEU A O 1
ATOM 3813 N N . LYS A 1 496 ? 26.688 -28.938 -8.984 1 96.69 496 LYS A N 1
ATOM 3814 C CA . LYS A 1 496 ? 27.469 -27.797 -8.531 1 96.69 496 LYS A CA 1
ATOM 3815 C C . LYS A 1 496 ? 27.453 -26.672 -9.562 1 96.69 496 LYS A C 1
ATOM 3817 O O . LYS A 1 496 ? 27.469 -25.5 -9.211 1 96.69 496 LYS A O 1
ATOM 3822 N N . ARG A 1 497 ? 27.375 -26.969 -10.828 1 96.94 497 ARG A N 1
ATOM 3823 C CA . ARG A 1 497 ? 27.375 -26 -11.914 1 96.94 497 ARG A CA 1
ATOM 3824 C C . ARG A 1 497 ? 26.062 -25.234 -11.953 1 96.94 497 ARG A C 1
ATOM 3826 O O . ARG A 1 497 ? 26.016 -24.094 -12.43 1 96.94 497 ARG A O 1
ATOM 3833 N N . TYR A 1 498 ? 25.047 -25.812 -11.438 1 97.69 498 TYR A N 1
ATOM 3834 C CA . TYR A 1 498 ? 23.703 -25.234 -11.57 1 97.69 498 TYR A CA 1
ATOM 3835 C C . TYR A 1 498 ? 23.297 -24.531 -10.281 1 97.69 498 TYR A C 1
ATOM 3837 O O . TYR A 1 498 ? 22.359 -23.734 -10.281 1 97.69 498 TYR A O 1
ATOM 3845 N N . GLU A 1 499 ? 23.969 -24.766 -9.156 1 96.38 499 GLU A N 1
ATOM 3846 C CA . GLU A 1 499 ? 23.609 -24.219 -7.852 1 96.38 499 GLU A CA 1
ATOM 3847 C C . GLU A 1 499 ? 23.594 -22.688 -7.879 1 96.38 499 GLU A C 1
ATOM 3849 O O . GLU A 1 499 ? 22.703 -22.062 -7.285 1 96.38 499 GLU A O 1
ATOM 3854 N N . PRO A 1 500 ? 24.453 -22.047 -8.672 1 94.31 500 PRO A N 1
ATOM 3855 C CA . PRO A 1 500 ? 24.469 -20.578 -8.68 1 94.31 500 PRO A CA 1
ATOM 3856 C C . PRO A 1 500 ? 23.266 -19.984 -9.398 1 94.31 500 PRO A C 1
ATOM 3858 O O . PRO A 1 500 ? 23.031 -18.766 -9.328 1 94.31 500 PRO A O 1
ATOM 3861 N N . VAL A 1 501 ? 22.484 -20.812 -10.078 1 96.31 501 VAL A N 1
ATOM 3862 C CA . VAL A 1 501 ? 21.312 -20.312 -10.781 1 96.31 501 VAL A CA 1
ATOM 3863 C C . VAL A 1 501 ? 20.297 -19.766 -9.781 1 96.31 501 VAL A C 1
ATOM 3865 O O . VAL A 1 501 ? 19.578 -18.812 -10.07 1 96.31 501 VAL A O 1
ATOM 3868 N N . GLY A 1 502 ? 20.281 -20.359 -8.539 1 95.38 502 GLY A N 1
ATOM 3869 C CA . GLY A 1 502 ? 19.344 -19.922 -7.504 1 95.38 502 GLY A CA 1
ATOM 3870 C C . GLY A 1 502 ? 17.969 -20.531 -7.652 1 95.38 502 GLY A C 1
ATOM 3871 O O . GLY A 1 502 ? 17.688 -21.594 -7.078 1 95.38 502 GLY A O 1
ATOM 3872 N N . GLY A 1 503 ? 17.109 -19.875 -8.477 1 97.62 503 GLY A N 1
ATOM 3873 C CA . GLY A 1 503 ? 15.75 -20.375 -8.695 1 97.62 503 GLY A CA 1
ATOM 3874 C C . GLY A 1 503 ? 15.086 -19.781 -9.914 1 97.62 503 GLY A C 1
ATOM 3875 O O . GLY A 1 503 ? 15.305 -18.609 -10.234 1 97.62 503 GLY A O 1
ATOM 3876 N N . VAL A 1 504 ? 14.375 -20.609 -10.547 1 98.75 504 VAL A N 1
ATOM 3877 C CA . VAL A 1 504 ? 13.562 -20.188 -11.688 1 98.75 504 VAL A CA 1
ATOM 3878 C C . VAL A 1 504 ? 12.109 -20.578 -11.461 1 98.75 504 VAL A C 1
ATOM 3880 O O . VAL A 1 504 ? 11.828 -21.703 -11.031 1 98.75 504 VAL A O 1
ATOM 3883 N N . ARG A 1 505 ? 11.234 -19.703 -11.648 1 98.81 505 ARG A N 1
ATOM 3884 C CA . ARG A 1 505 ? 9.797 -19.922 -11.586 1 98.81 505 ARG A CA 1
ATOM 3885 C C . ARG A 1 505 ? 9.078 -19.188 -12.711 1 98.81 505 ARG A C 1
ATOM 3887 O O . ARG A 1 505 ? 9.469 -18.062 -13.07 1 98.81 505 ARG A O 1
ATOM 3894 N N . ILE A 1 506 ? 8.188 -19.781 -13.344 1 98.88 506 ILE A N 1
ATOM 3895 C CA . ILE A 1 506 ? 7.285 -19.188 -14.32 1 98.88 506 ILE A CA 1
ATOM 3896 C C . ILE A 1 506 ? 5.836 -19.453 -13.922 1 98.88 506 ILE A C 1
ATOM 3898 O O . ILE A 1 506 ? 5.469 -20.594 -13.625 1 98.88 506 ILE A O 1
ATOM 3902 N N . GLU A 1 507 ? 5.043 -18.438 -13.875 1 98.88 507 GLU A N 1
ATOM 3903 C CA . GLU A 1 507 ? 3.686 -18.578 -13.352 1 98.88 507 GLU A CA 1
ATOM 3904 C C . GLU A 1 507 ? 2.682 -17.812 -14.211 1 98.88 507 GLU A C 1
ATOM 3906 O O . GLU A 1 507 ? 2.879 -16.641 -14.508 1 98.88 507 GLU A O 1
ATOM 3911 N N . ASP A 1 508 ? 1.659 -18.453 -14.664 1 98.88 508 ASP A N 1
ATOM 3912 C CA . ASP A 1 508 ? 0.523 -17.875 -15.367 1 98.88 508 ASP A CA 1
ATOM 3913 C C . ASP A 1 508 ? -0.789 -18.188 -14.656 1 98.88 508 ASP A C 1
ATOM 3915 O O . ASP A 1 508 ? -0.861 -19.141 -13.875 1 98.88 508 ASP A O 1
ATOM 3919 N N . VAL A 1 509 ? -1.764 -17.359 -14.938 1 98.94 509 VAL A N 1
ATOM 3920 C CA . VAL A 1 509 ? -3.123 -17.547 -14.445 1 98.94 509 VAL A CA 1
ATOM 3921 C C . VAL A 1 509 ? -4.016 -18.062 -15.578 1 98.94 509 VAL A C 1
ATOM 3923 O O . VAL A 1 509 ? -4.113 -17.438 -16.625 1 98.94 509 VAL A O 1
ATOM 3926 N N . VAL A 1 510 ? -4.738 -19.188 -15.344 1 98.88 510 VAL A N 1
ATOM 3927 C CA . VAL A 1 510 ? -5.562 -19.75 -16.406 1 98.88 510 VAL A CA 1
ATOM 3928 C C . VAL A 1 510 ? -6.98 -19.984 -15.891 1 98.88 510 VAL A C 1
ATOM 3930 O O . VAL A 1 510 ? -7.176 -20.281 -14.711 1 98.88 510 VAL A O 1
ATOM 3933 N N . VAL A 1 511 ? -7.953 -19.875 -16.766 1 98.81 511 VAL A N 1
ATOM 3934 C CA . VAL A 1 511 ? -9.344 -20.25 -16.531 1 98.81 511 VAL A CA 1
ATOM 3935 C C . VAL A 1 511 ? -9.594 -21.656 -17.094 1 98.81 511 VAL A C 1
ATOM 3937 O O . VAL A 1 511 ? -9.32 -21.906 -18.266 1 98.81 511 VAL A O 1
ATOM 3940 N N . ILE A 1 512 ? -10.102 -22.5 -16.281 1 98.81 512 ILE A N 1
ATOM 3941 C CA . ILE A 1 512 ? -10.406 -23.859 -16.719 1 98.81 512 ILE A CA 1
ATOM 3942 C C . ILE A 1 512 ? -11.664 -23.859 -17.578 1 98.81 512 ILE A C 1
ATOM 3944 O O . ILE A 1 512 ? -12.656 -23.219 -17.25 1 98.81 512 ILE A O 1
ATOM 3948 N N . THR A 1 513 ? -11.609 -24.516 -18.688 1 98.5 513 THR A N 1
ATOM 3949 C CA . THR A 1 513 ? -12.758 -24.734 -19.562 1 98.5 513 THR A CA 1
ATOM 3950 C C . THR A 1 513 ? -13.055 -26.219 -19.688 1 98.5 513 THR A C 1
ATOM 3952 O O . THR A 1 513 ? -12.344 -27.062 -19.109 1 98.5 513 THR A O 1
ATOM 3955 N N . ASP A 1 514 ? -14.086 -26.531 -20.422 1 97.94 514 ASP A N 1
ATOM 3956 C CA . ASP A 1 514 ? -14.5 -27.922 -20.578 1 97.94 514 ASP A CA 1
ATOM 3957 C C . ASP A 1 514 ? -13.414 -28.75 -21.266 1 97.94 514 ASP A C 1
ATOM 3959 O O . ASP A 1 514 ? -13.18 -29.906 -20.906 1 97.94 514 ASP A O 1
ATOM 3963 N N . GLU A 1 515 ? -12.719 -28.125 -22.203 1 97.25 515 GLU A N 1
ATOM 3964 C CA . GLU A 1 515 ? -11.805 -28.891 -23.031 1 97.25 515 GLU A CA 1
ATOM 3965 C C . GLU A 1 515 ? -10.359 -28.438 -22.844 1 97.25 515 GLU A C 1
ATOM 3967 O O . GLU A 1 515 ? -9.461 -28.875 -23.547 1 97.25 515 GLU A O 1
ATOM 3972 N N . GLY A 1 516 ? -10.188 -27.578 -21.953 1 98.31 516 GLY A N 1
ATOM 3973 C CA . GLY A 1 516 ? -8.836 -27.062 -21.75 1 98.31 516 GLY A CA 1
ATOM 3974 C C . GLY A 1 516 ? -8.789 -25.891 -20.797 1 98.31 516 GLY A C 1
ATOM 3975 O O . GLY A 1 516 ? -9.273 -25.984 -19.656 1 98.31 516 GLY A O 1
ATOM 3976 N N . TYR A 1 517 ? -8.188 -24.828 -21.328 1 98.5 517 TYR A N 1
ATOM 3977 C CA . TYR A 1 517 ? -8.016 -23.641 -20.484 1 98.5 517 TYR A CA 1
ATOM 3978 C C . TYR A 1 517 ? -7.883 -22.391 -21.344 1 98.5 517 TYR A C 1
ATOM 3980 O O . TYR A 1 517 ? -7.688 -22.469 -22.547 1 98.5 517 TYR A O 1
ATOM 3988 N N . GLN A 1 518 ? -8.109 -21.266 -20.766 1 98.56 518 GLN A N 1
ATOM 3989 C CA . GLN A 1 518 ? -7.754 -19.953 -21.297 1 98.56 518 GLN A CA 1
ATOM 3990 C C . GLN A 1 518 ? -6.703 -19.266 -20.422 1 98.56 518 GLN A C 1
ATOM 3992 O O . GLN A 1 518 ? -6.914 -19.078 -19.219 1 98.56 518 GLN A O 1
ATOM 3997 N N . ASN A 1 519 ? -5.59 -18.969 -21 1 98.81 519 ASN A N 1
ATOM 3998 C CA . ASN A 1 519 ? -4.539 -18.281 -20.266 1 98.81 519 ASN A CA 1
ATOM 3999 C C . ASN A 1 519 ? -4.812 -16.781 -20.188 1 98.81 519 ASN A C 1
ATOM 4001 O O . ASN A 1 519 ? -4.973 -16.109 -21.219 1 98.81 519 ASN A O 1
ATOM 4005 N N . LEU A 1 520 ? -4.871 -16.219 -19 1 98.81 520 LEU A N 1
ATOM 4006 C CA . LEU A 1 520 ? -5.203 -14.805 -18.797 1 98.81 520 LEU A CA 1
ATOM 4007 C C . LEU A 1 520 ? -3.939 -13.953 -18.719 1 98.81 520 LEU A C 1
ATOM 4009 O O . LEU A 1 520 ? -4.008 -12.727 -18.797 1 98.81 520 LEU A O 1
ATOM 4013 N N . THR A 1 521 ? -2.781 -14.57 -18.531 1 98.81 521 THR A N 1
ATOM 4014 C CA . THR A 1 521 ? -1.504 -13.867 -18.484 1 98.81 521 THR A CA 1
ATOM 4015 C C . THR A 1 521 ? -1.035 -13.516 -19.891 1 98.81 521 THR A C 1
ATOM 4017 O O . THR A 1 521 ? -0.972 -14.375 -20.766 1 98.81 521 THR A O 1
ATOM 4020 N N . THR A 1 522 ? -0.626 -12.234 -20.062 1 98.38 522 THR A N 1
ATOM 4021 C CA . THR A 1 522 ? -0.358 -11.812 -21.438 1 98.38 522 THR A CA 1
ATOM 4022 C C . THR A 1 522 ? 1.133 -11.562 -21.641 1 98.38 522 THR A C 1
ATOM 4024 O O . THR A 1 522 ? 1.605 -11.508 -22.781 1 98.38 522 THR A O 1
ATOM 4027 N N . VAL A 1 523 ? 1.908 -11.32 -20.625 1 98.62 523 VAL A N 1
ATOM 4028 C CA . VAL A 1 523 ? 3.35 -11.188 -20.797 1 98.62 523 VAL A CA 1
ATOM 4029 C C . VAL A 1 523 ? 3.945 -12.531 -21.203 1 98.62 523 VAL A C 1
ATOM 4031 O O . VAL A 1 523 ? 3.6 -13.562 -20.625 1 98.62 523 VAL A O 1
ATOM 4034 N N . ARG A 1 524 ? 4.793 -12.531 -22.156 1 98.25 524 ARG A N 1
ATOM 4035 C CA . ARG A 1 524 ? 5.34 -13.766 -22.703 1 98.25 524 ARG A CA 1
ATOM 4036 C C . ARG A 1 524 ? 6.41 -14.344 -21.781 1 98.25 524 ARG A C 1
ATOM 4038 O O . ARG A 1 524 ? 6.949 -13.641 -20.938 1 98.25 524 ARG A O 1
ATOM 4045 N N . SER A 1 525 ? 6.668 -15.695 -21.984 1 98.5 525 SER A N 1
ATOM 4046 C CA . SER A 1 525 ? 7.66 -16.359 -21.156 1 98.5 525 SER A CA 1
ATOM 4047 C C . SER A 1 525 ? 8.641 -17.188 -22 1 98.5 525 SER A C 1
ATOM 4049 O O . SER A 1 525 ? 9.594 -17.75 -21.469 1 98.5 525 SER A O 1
ATOM 4051 N N . ASP A 1 526 ? 8.414 -17.203 -23.297 1 98.06 526 ASP A N 1
ATOM 4052 C CA . ASP A 1 526 ? 9.359 -17.969 -24.109 1 98.06 526 ASP A CA 1
ATOM 4053 C C . ASP A 1 526 ? 10.758 -17.359 -24.016 1 98.06 526 ASP A C 1
ATOM 4055 O O . ASP A 1 526 ? 10.914 -16.141 -23.969 1 98.06 526 ASP A O 1
ATOM 4059 N N . VAL A 1 527 ? 11.719 -18.203 -24.016 1 97.94 527 VAL A N 1
ATOM 4060 C CA . VAL A 1 527 ? 13.086 -17.828 -23.688 1 97.94 527 VAL A CA 1
ATOM 4061 C C . VAL A 1 527 ? 13.602 -16.812 -24.719 1 97.94 527 VAL A C 1
ATOM 4063 O O . VAL A 1 527 ? 14.266 -15.844 -24.344 1 97.94 527 VAL A O 1
ATOM 4066 N N . ALA A 1 528 ? 13.281 -17 -25.969 1 98 528 ALA A N 1
ATOM 4067 C CA . ALA A 1 528 ? 13.766 -16.109 -27.031 1 98 528 ALA A CA 1
ATOM 4068 C C . ALA A 1 528 ? 13.234 -14.688 -26.828 1 98 528 ALA A C 1
ATOM 4070 O O . ALA A 1 528 ? 13.969 -13.719 -26.984 1 98 528 ALA A O 1
ATOM 4071 N N . TRP A 1 529 ? 12.008 -14.578 -26.5 1 98.38 529 TRP A N 1
ATOM 4072 C CA . TRP A 1 529 ? 11.398 -13.266 -26.297 1 98.38 529 TRP A CA 1
ATOM 4073 C C . TRP A 1 529 ? 11.977 -12.578 -25.062 1 98.38 529 TRP A C 1
ATOM 4075 O O . TRP A 1 529 ? 12.336 -11.406 -25.109 1 98.38 529 TRP A O 1
ATOM 4085 N N . VAL A 1 530 ? 12.086 -13.336 -23.953 1 98.75 530 VAL A N 1
ATOM 4086 C CA . VAL A 1 530 ? 12.602 -12.789 -22.703 1 98.75 530 VAL A CA 1
ATOM 4087 C C . VAL A 1 530 ? 14.008 -12.242 -22.922 1 98.75 530 VAL A C 1
ATOM 4089 O O . VAL A 1 530 ? 14.312 -11.109 -22.531 1 98.75 530 VAL A O 1
ATOM 4092 N N . GLU A 1 531 ? 14.852 -13.031 -23.625 1 98.5 531 GLU A N 1
ATOM 4093 C CA . GLU A 1 531 ? 16.219 -12.609 -23.891 1 98.5 531 GLU A CA 1
ATOM 4094 C C . GLU A 1 531 ? 16.25 -11.391 -24.812 1 98.5 531 GLU A C 1
ATOM 4096 O O . GLU A 1 531 ? 17.062 -10.484 -24.625 1 98.5 531 GLU A O 1
ATOM 4101 N N . SER A 1 532 ? 15.344 -11.398 -25.766 1 98.44 532 SER A N 1
ATOM 4102 C CA . SER A 1 532 ? 15.328 -10.297 -26.719 1 98.44 532 SER A CA 1
ATOM 4103 C C . SER A 1 532 ? 14.906 -8.992 -26.047 1 98.44 532 SER A C 1
ATOM 4105 O O . SER A 1 532 ? 15.438 -7.926 -26.359 1 98.44 532 SER A O 1
ATOM 4107 N N . VAL A 1 533 ? 13.961 -9.031 -25.188 1 98.19 533 VAL A N 1
ATOM 4108 C CA . VAL A 1 533 ? 13.484 -7.844 -24.484 1 98.19 533 VAL A CA 1
ATOM 4109 C C . VAL A 1 533 ? 14.531 -7.387 -23.469 1 98.19 533 VAL A C 1
ATOM 4111 O O . VAL A 1 533 ? 14.859 -6.199 -23.391 1 98.19 533 VAL A O 1
ATOM 4114 N N . CYS A 1 534 ? 15.164 -8.312 -22.734 1 98.06 534 CYS A N 1
ATOM 4115 C CA . CYS A 1 534 ? 16.094 -7.988 -21.656 1 98.06 534 CYS A CA 1
ATOM 4116 C C . CYS A 1 534 ? 17.453 -7.574 -22.234 1 98.06 534 CYS A C 1
ATOM 4118 O O . CYS A 1 534 ? 18.266 -6.977 -21.516 1 98.06 534 CYS A O 1
ATOM 4120 N N . SER A 1 535 ? 17.703 -7.887 -23.562 1 97.44 535 SER A N 1
ATOM 4121 C CA . SER A 1 535 ? 18.922 -7.453 -24.203 1 97.44 535 SER A CA 1
ATOM 4122 C C . SER A 1 535 ? 18.719 -6.145 -24.969 1 97.44 535 SER A C 1
ATOM 4124 O O . SER A 1 535 ? 19.672 -5.566 -25.484 1 97.44 535 SER A O 1
ATOM 4126 N N . GLY A 1 536 ? 17.438 -5.77 -25.047 1 95.88 536 GLY A N 1
ATOM 4127 C CA . GLY A 1 536 ? 17.125 -4.535 -25.75 1 95.88 536 GLY A CA 1
ATOM 4128 C C . GLY A 1 536 ? 16.953 -4.723 -27.25 1 95.88 536 GLY A C 1
ATOM 4129 O O . GLY A 1 536 ? 16.906 -3.748 -28 1 95.88 536 GLY A O 1
ATOM 4130 N N . GLU A 1 537 ? 16.938 -5.922 -27.656 1 95.25 537 GLU A N 1
ATOM 4131 C CA . GLU A 1 537 ? 16.734 -6.199 -29.062 1 95.25 537 GLU A CA 1
ATOM 4132 C C . GLU A 1 537 ? 15.297 -5.93 -29.484 1 95.25 537 GLU A C 1
ATOM 4134 O O . GLU A 1 537 ? 15.031 -5.574 -30.641 1 95.25 537 GLU A O 1
ATOM 4139 N N . LEU A 1 538 ? 14.398 -6.184 -28.609 1 92 538 LEU A N 1
ATOM 4140 C CA . LEU A 1 538 ? 12.992 -5.848 -28.797 1 92 538 LEU A CA 1
ATOM 4141 C C . LEU A 1 538 ? 12.578 -4.707 -27.875 1 92 538 LEU A C 1
ATOM 4143 O O . LEU A 1 538 ? 13.008 -4.645 -26.719 1 92 538 LEU A O 1
ATOM 4147 N N . MET B 1 1 ? 25.766 3.557 11.188 1 65.88 1 MET B N 1
ATOM 4148 C CA . MET B 1 1 ? 25.734 3.773 12.633 1 65.88 1 MET B CA 1
ATOM 4149 C C . MET B 1 1 ? 24.703 2.879 13.297 1 65.88 1 MET B C 1
ATOM 4151 O O . MET B 1 1 ? 23.656 2.607 12.727 1 65.88 1 MET B O 1
ATOM 4155 N N . VAL B 1 2 ? 25.062 2.328 14.477 1 85.44 2 VAL B N 1
ATOM 4156 C CA . VAL B 1 2 ? 24.188 1.423 15.219 1 85.44 2 VAL B CA 1
ATOM 4157 C C . VAL B 1 2 ? 23.109 2.223 15.945 1 85.44 2 VAL B C 1
ATOM 4159 O O . VAL B 1 2 ? 23.375 3.293 16.5 1 85.44 2 VAL B O 1
ATOM 4162 N N . TYR B 1 3 ? 21.891 1.887 15.852 1 94.44 3 TYR B N 1
ATOM 4163 C CA . TYR B 1 3 ? 20.75 2.504 16.531 1 94.44 3 TYR B CA 1
ATOM 4164 C C . TYR B 1 3 ? 21.016 2.605 18.031 1 94.44 3 TYR B C 1
ATOM 4166 O O . TYR B 1 3 ? 21.453 1.633 18.656 1 94.44 3 TYR B O 1
ATOM 4174 N N . PRO B 1 4 ? 20.844 3.744 18.609 1 96.69 4 PRO B N 1
ATOM 4175 C CA . PRO B 1 4 ? 21.25 3.967 20 1 96.69 4 PRO B CA 1
ATOM 4176 C C . PRO B 1 4 ? 20.203 3.482 21 1 96.69 4 PRO B C 1
ATOM 4178 O O . PRO B 1 4 ? 19.703 4.273 21.812 1 96.69 4 PRO B O 1
ATOM 4181 N N . ALA B 1 5 ? 19.984 2.234 21.109 1 98.06 5 ALA B N 1
ATOM 4182 C CA . ALA B 1 5 ? 18.953 1.637 21.953 1 98.06 5 ALA B CA 1
ATOM 4183 C C . ALA B 1 5 ? 19.234 1.879 23.422 1 98.06 5 ALA B C 1
ATOM 4185 O O . ALA B 1 5 ? 18.328 2.223 24.188 1 98.06 5 ALA B O 1
ATOM 4186 N N . GLN B 1 6 ? 20.469 1.764 23.891 1 97.56 6 GLN B N 1
ATOM 4187 C CA . GLN B 1 6 ? 20.828 1.919 25.297 1 97.56 6 GLN B CA 1
ATOM 4188 C C . GLN B 1 6 ? 20.5 3.324 25.797 1 97.56 6 GLN B C 1
ATOM 4190 O O . GLN B 1 6 ? 19.984 3.49 26.891 1 97.56 6 GLN B O 1
ATOM 4195 N N . LYS B 1 7 ? 20.828 4.293 24.984 1 97.69 7 LYS B N 1
ATOM 4196 C CA . LYS B 1 7 ? 20.531 5.676 25.344 1 97.69 7 LYS B CA 1
ATOM 4197 C C . LYS B 1 7 ? 19.016 5.895 25.469 1 97.69 7 LYS B C 1
ATOM 4199 O O . LYS B 1 7 ? 18.562 6.586 26.391 1 97.69 7 LYS B O 1
ATOM 4204 N N . HIS B 1 8 ? 18.25 5.328 24.562 1 98.56 8 HIS B N 1
ATOM 4205 C CA . HIS B 1 8 ? 16.812 5.484 24.562 1 98.56 8 HIS B CA 1
ATOM 4206 C C . HIS B 1 8 ? 16.188 4.785 25.781 1 98.56 8 HIS B C 1
ATOM 4208 O O . HIS B 1 8 ? 15.234 5.297 26.375 1 98.56 8 HIS B O 1
ATOM 4214 N N . VAL B 1 9 ? 16.719 3.65 26.094 1 98.75 9 VAL B N 1
ATOM 4215 C CA . VAL B 1 9 ? 16.219 2.912 27.25 1 98.75 9 VAL B CA 1
ATOM 4216 C C . VAL B 1 9 ? 16.5 3.711 28.531 1 98.75 9 VAL B C 1
ATOM 4218 O O . VAL B 1 9 ? 15.609 3.855 29.375 1 98.75 9 VAL B O 1
ATOM 4221 N N . LEU B 1 10 ? 17.703 4.215 28.688 1 98.44 10 LEU B N 1
ATOM 4222 C CA . LEU B 1 10 ? 18.047 5.031 29.844 1 98.44 10 LEU B CA 1
ATOM 4223 C C . LEU B 1 10 ? 17.125 6.246 29.938 1 98.44 10 LEU B C 1
ATOM 4225 O O . LEU B 1 10 ? 16.578 6.531 31 1 98.44 10 LEU B O 1
ATOM 4229 N N . LYS B 1 11 ? 16.953 6.949 28.859 1 98.31 11 LYS B N 1
ATOM 4230 C CA . LYS B 1 11 ? 16.062 8.109 28.797 1 98.31 11 LYS B CA 1
ATOM 4231 C C . LYS B 1 11 ? 14.648 7.742 29.219 1 98.31 11 LYS B C 1
ATOM 4233 O O . LYS B 1 11 ? 13.992 8.492 29.938 1 98.31 11 LYS B O 1
ATOM 4238 N N . THR B 1 12 ? 14.172 6.613 28.75 1 98.62 12 THR B N 1
ATOM 4239 C CA . THR B 1 12 ? 12.828 6.152 29.078 1 98.62 12 THR B CA 1
ATOM 4240 C C . THR B 1 12 ? 12.695 5.895 30.578 1 98.62 12 THR B C 1
ATOM 4242 O O . THR B 1 12 ? 11.703 6.297 31.188 1 98.62 12 THR B O 1
ATOM 4245 N N . PHE B 1 13 ? 13.711 5.254 31.172 1 98.56 13 PHE B N 1
ATOM 4246 C CA . PHE B 1 13 ? 13.68 5.02 32.625 1 98.56 13 PHE B CA 1
ATOM 4247 C C . PHE B 1 13 ? 13.672 6.336 33.375 1 98.56 13 PHE B C 1
ATOM 4249 O O . PHE B 1 13 ? 12.992 6.461 34.406 1 98.56 13 PHE B O 1
ATOM 4256 N N . GLU B 1 14 ? 14.453 7.305 32.938 1 97.62 14 GLU B N 1
ATOM 4257 C CA . GLU B 1 14 ? 14.492 8.609 33.594 1 97.62 14 GLU B CA 1
ATOM 4258 C C . GLU B 1 14 ? 13.109 9.258 33.594 1 97.62 14 GLU B C 1
ATOM 4260 O O . GLU B 1 14 ? 12.695 9.836 34.625 1 97.62 14 GLU B O 1
ATOM 4265 N N . HIS B 1 15 ? 12.398 9.172 32.5 1 97.44 15 HIS B N 1
ATOM 4266 C CA . HIS B 1 15 ? 11.039 9.703 32.406 1 97.44 15 HIS B CA 1
ATOM 4267 C C . HIS B 1 15 ? 10.07 8.875 33.25 1 97.44 15 HIS B C 1
ATOM 4269 O O . HIS B 1 15 ? 9.164 9.414 33.875 1 97.44 15 HIS B O 1
ATOM 4275 N N . LEU B 1 16 ? 10.258 7.562 33.219 1 98.31 16 LEU B N 1
ATOM 4276 C CA . LEU B 1 16 ? 9.383 6.641 33.938 1 98.31 16 LEU B CA 1
ATOM 4277 C C . LEU B 1 16 ? 9.43 6.895 35.438 1 98.31 16 LEU B C 1
ATOM 4279 O O . LEU B 1 16 ? 8.383 6.969 36.094 1 98.31 16 LEU B O 1
ATOM 4283 N N . VAL B 1 17 ? 10.609 7.074 35.969 1 97.31 17 VAL B N 1
ATOM 4284 C CA . VAL B 1 17 ? 10.805 7.254 37.406 1 97.31 17 VAL B CA 1
ATOM 4285 C C . VAL B 1 17 ? 10.094 8.523 37.875 1 97.31 17 VAL B C 1
ATOM 4287 O O . VAL B 1 17 ? 9.523 8.562 38.969 1 97.31 17 VAL B O 1
ATOM 4290 N N . LYS B 1 18 ? 10.039 9.539 37 1 95.62 18 LYS B N 1
ATOM 4291 C CA . LYS B 1 18 ? 9.398 10.805 37.344 1 95.62 18 LYS B CA 1
ATOM 4292 C C . LYS B 1 18 ? 7.891 10.648 37.469 1 95.62 18 LYS B C 1
ATOM 4294 O O . LYS B 1 18 ? 7.227 11.438 38.125 1 95.62 18 LYS B O 1
ATOM 4299 N N . LEU B 1 19 ? 7.332 9.633 36.844 1 96.31 19 LEU B N 1
ATOM 4300 C CA . LEU B 1 19 ? 5.891 9.43 36.812 1 96.31 19 LEU B CA 1
ATOM 4301 C C . LEU B 1 19 ? 5.438 8.547 38 1 96.31 19 LEU B C 1
ATOM 4303 O O . LEU B 1 19 ? 4.25 8.492 38.312 1 96.31 19 LEU B O 1
ATOM 4307 N N . LEU B 1 20 ? 6.383 7.879 38.625 1 97.44 20 LEU B N 1
ATOM 4308 C CA . LEU B 1 20 ? 6.043 6.91 39.656 1 97.44 20 LEU B CA 1
ATOM 4309 C C . LEU B 1 20 ? 5.73 7.609 40.969 1 97.44 20 LEU B C 1
ATOM 4311 O O . LEU B 1 20 ? 6.281 8.68 41.25 1 97.44 20 LEU B O 1
ATOM 4315 N N . PRO B 1 21 ? 4.879 6.98 41.781 1 96.31 21 PRO B N 1
ATOM 4316 C CA . PRO B 1 21 ? 4.766 7.453 43.156 1 96.31 21 PRO B CA 1
ATOM 4317 C C . PRO B 1 21 ? 6.102 7.445 43.906 1 96.31 21 PRO B C 1
ATOM 4319 O O . PRO B 1 21 ? 6.953 6.598 43.625 1 96.31 21 PRO B O 1
ATOM 4322 N N . GLU B 1 22 ? 6.188 8.297 44.844 1 94.62 22 GLU B N 1
ATOM 4323 C CA . GLU B 1 22 ? 7.441 8.508 45.562 1 94.62 22 GLU B CA 1
ATOM 4324 C C . GLU B 1 22 ? 7.984 7.195 46.125 1 94.62 22 GLU B C 1
ATOM 4326 O O . GLU B 1 22 ? 9.18 6.93 46.062 1 94.62 22 GLU B O 1
ATOM 4331 N N . ALA B 1 23 ? 7.117 6.41 46.625 1 92.88 23 ALA B N 1
ATOM 4332 C CA . ALA B 1 23 ? 7.52 5.184 47.281 1 92.88 23 ALA B CA 1
ATOM 4333 C C . ALA B 1 23 ? 8.125 4.188 46.312 1 92.88 23 ALA B C 1
ATOM 4335 O O . ALA B 1 23 ? 8.906 3.312 46.688 1 92.88 23 ALA B O 1
ATOM 4336 N N . GLU B 1 24 ? 7.793 4.336 45.031 1 94.56 24 GLU B N 1
ATOM 4337 C CA . GLU B 1 24 ? 8.219 3.373 44.031 1 94.56 24 GLU B CA 1
ATOM 4338 C C . GLU B 1 24 ? 9.477 3.848 43.312 1 94.56 24 GLU B C 1
ATOM 4340 O O . GLU B 1 24 ? 10.148 3.062 42.625 1 94.56 24 GLU B O 1
ATOM 4345 N N . ARG B 1 25 ? 9.898 5.059 43.438 1 94.69 25 ARG B N 1
ATOM 4346 C CA . ARG B 1 25 ? 10.93 5.695 42.656 1 94.69 25 ARG B CA 1
ATOM 4347 C C . ARG B 1 25 ? 12.305 5.102 42.938 1 94.69 25 ARG B C 1
ATOM 4349 O O . ARG B 1 25 ? 13.203 5.125 42.094 1 94.69 25 ARG B O 1
ATOM 4356 N N . THR B 1 26 ? 12.469 4.562 44.125 1 92.31 26 THR B N 1
ATOM 4357 C CA . THR B 1 26 ? 13.789 4.074 44.531 1 92.31 26 THR B CA 1
ATOM 4358 C C . THR B 1 26 ? 13.914 2.576 44.25 1 92.31 26 THR B C 1
ATOM 4360 O O . THR B 1 26 ? 15 2.008 44.375 1 92.31 26 THR B O 1
ATOM 4363 N N . LYS B 1 27 ? 12.875 1.915 43.844 1 95.12 27 LYS B N 1
ATOM 4364 C CA . LYS B 1 27 ? 12.875 0.48 43.562 1 95.12 27 LYS B CA 1
ATOM 4365 C C . LYS B 1 27 ? 13.438 0.181 42.188 1 95.12 27 LYS B C 1
ATOM 4367 O O . LYS B 1 27 ? 13.5 1.068 41.312 1 95.12 27 LYS B O 1
ATOM 4372 N N . PRO B 1 28 ? 13.891 -1.081 42.031 1 97.5 28 PRO B N 1
ATOM 4373 C CA . PRO B 1 28 ? 14.25 -1.478 40.656 1 97.5 28 PRO B CA 1
ATOM 4374 C C . PRO B 1 28 ? 13.055 -1.452 39.719 1 97.5 28 PRO B C 1
ATOM 4376 O O . PRO B 1 28 ? 11.938 -1.784 40.094 1 97.5 28 PRO B O 1
ATOM 4379 N N . GLN B 1 29 ? 13.305 -0.985 38.531 1 98.44 29 GLN B N 1
ATOM 4380 C CA . GLN B 1 29 ? 12.297 -0.921 37.469 1 98.44 29 GLN B CA 1
ATOM 4381 C C . GLN B 1 29 ? 12.664 -1.828 36.312 1 98.44 29 GLN B C 1
ATOM 4383 O O . GLN B 1 29 ? 13.82 -1.866 35.875 1 98.44 29 GLN B O 1
ATOM 4388 N N . ILE B 1 30 ? 11.711 -2.625 35.781 1 98.81 30 ILE B N 1
ATOM 4389 C CA . ILE B 1 30 ? 11.953 -3.541 34.688 1 98.81 30 ILE B CA 1
ATOM 4390 C C . ILE B 1 30 ? 10.945 -3.275 33.562 1 98.81 30 ILE B C 1
ATOM 4392 O O . ILE B 1 30 ? 9.742 -3.16 33.812 1 98.81 30 ILE B O 1
ATOM 4396 N N . LEU B 1 31 ? 11.375 -3.078 32.312 1 98.88 31 LEU B N 1
ATOM 4397 C CA . LEU B 1 31 ? 10.516 -3.035 31.141 1 98.88 31 LEU B CA 1
ATOM 4398 C C . LEU B 1 31 ? 10.367 -4.422 30.531 1 98.88 31 LEU B C 1
ATOM 4400 O O . LEU B 1 31 ? 11.336 -5.176 30.438 1 98.88 31 LEU B O 1
ATOM 4404 N N . LEU B 1 32 ? 9.234 -4.855 30.219 1 98.81 32 LEU B N 1
ATOM 4405 C CA . LEU B 1 32 ? 8.906 -6.098 29.531 1 98.81 32 LEU B CA 1
ATOM 4406 C C . LEU B 1 32 ? 7.93 -5.844 28.391 1 98.81 32 LEU B C 1
ATOM 4408 O O . LEU B 1 32 ? 6.742 -5.605 28.625 1 98.81 32 LEU B O 1
ATOM 4412 N N . LEU B 1 33 ? 8.422 -5.949 27.141 1 98.44 33 LEU B N 1
ATOM 4413 C CA . LEU B 1 33 ? 7.621 -5.57 25.984 1 98.44 33 LEU B CA 1
ATOM 4414 C C . LEU B 1 33 ? 7.711 -6.625 24.891 1 98.44 33 LEU B C 1
ATOM 4416 O O . LEU B 1 33 ? 8.758 -7.258 24.719 1 98.44 33 LEU B O 1
ATOM 4420 N N . ALA B 1 34 ? 6.602 -6.77 24.188 1 98.5 34 ALA B N 1
ATOM 4421 C CA . ALA B 1 34 ? 6.566 -7.516 22.922 1 98.5 34 ALA B CA 1
ATOM 4422 C C . ALA B 1 34 ? 6.648 -6.578 21.734 1 98.5 34 ALA B C 1
ATOM 4424 O O . ALA B 1 34 ? 6.051 -5.5 21.734 1 98.5 34 ALA B O 1
ATOM 4425 N N . GLY B 1 35 ? 7.473 -6.98 20.719 1 98.31 35 GLY B N 1
ATOM 4426 C CA . GLY B 1 35 ? 7.422 -6.309 19.422 1 98.31 35 GLY B CA 1
ATOM 4427 C C . GLY B 1 35 ? 6.277 -6.781 18.547 1 98.31 35 GLY B C 1
ATOM 4428 O O . GLY B 1 35 ? 5.5 -7.652 18.953 1 98.31 35 GLY B O 1
ATOM 4429 N N . GLY B 1 36 ? 6.168 -6.129 17.391 1 97.62 36 GLY B N 1
ATOM 4430 C CA . GLY B 1 36 ? 5.117 -6.508 16.453 1 97.62 36 GLY B CA 1
ATOM 4431 C C . GLY B 1 36 ? 5.324 -7.883 15.852 1 97.62 36 GLY B C 1
ATOM 4432 O O . GLY B 1 36 ? 6.445 -8.391 15.812 1 97.62 36 GLY B O 1
ATOM 4433 N N . ALA B 1 37 ? 4.215 -8.469 15.414 1 96.56 37 ALA B N 1
ATOM 4434 C CA . ALA B 1 37 ? 4.23 -9.711 14.648 1 96.56 37 ALA B CA 1
ATOM 4435 C C . ALA B 1 37 ? 3.752 -9.477 13.219 1 96.56 37 ALA B C 1
ATOM 4437 O O . ALA B 1 37 ? 3.115 -8.461 12.93 1 96.56 37 ALA B O 1
ATOM 4438 N N . VAL B 1 38 ? 4.125 -10.359 12.289 1 94.69 38 VAL B N 1
ATOM 4439 C CA . VAL B 1 38 ? 3.594 -10.289 10.938 1 94.69 38 VAL B CA 1
ATOM 4440 C C . VAL B 1 38 ? 2.088 -10.531 10.953 1 94.69 38 VAL B C 1
ATOM 4442 O O . VAL B 1 38 ? 1.611 -11.461 11.609 1 94.69 38 VAL B O 1
ATOM 4445 N N . GLU B 1 39 ? 1.418 -9.664 10.328 1 94.19 39 GLU B N 1
ATOM 4446 C CA . GLU B 1 39 ? -0.032 -9.797 10.227 1 94.19 39 GLU B CA 1
ATOM 4447 C C . GLU B 1 39 ? -0.452 -10.258 8.836 1 94.19 39 GLU B C 1
ATOM 4449 O O . GLU B 1 39 ? 0.326 -10.164 7.883 1 94.19 39 GLU B O 1
ATOM 4454 N N . PHE B 1 40 ? -1.701 -10.773 8.719 1 94.75 40 PHE B N 1
ATOM 4455 C CA . PHE B 1 40 ? -2.256 -11.273 7.465 1 94.75 40 PHE B CA 1
ATOM 4456 C C . PHE B 1 40 ? -3.576 -10.586 7.145 1 94.75 40 PHE B C 1
ATOM 4458 O O . PHE B 1 40 ? -4.246 -10.062 8.039 1 94.75 40 PHE B O 1
ATOM 4465 N N . ARG B 1 41 ? -3.908 -10.555 5.852 1 94.62 41 ARG B N 1
ATOM 4466 C CA . ARG B 1 41 ? -5.176 -9.961 5.438 1 94.62 41 ARG B CA 1
ATOM 4467 C C . ARG B 1 41 ? -6.352 -10.859 5.805 1 94.62 41 ARG B C 1
ATOM 4469 O O . ARG B 1 41 ? -6.586 -11.883 5.16 1 94.62 41 ARG B O 1
ATOM 4476 N N . ASN B 1 42 ? -7.074 -10.438 6.859 1 93.94 42 ASN B N 1
ATOM 4477 C CA . ASN B 1 42 ? -8.281 -11.141 7.285 1 93.94 42 ASN B CA 1
ATOM 4478 C C . ASN B 1 42 ? -8.016 -12.625 7.504 1 93.94 42 ASN B C 1
ATOM 4480 O O . ASN B 1 42 ? -7.152 -12.992 8.305 1 93.94 42 ASN B O 1
ATOM 4484 N N . ASP B 1 43 ? -8.773 -13.516 6.836 1 92.62 43 ASP B N 1
ATOM 4485 C CA . ASP B 1 43 ? -8.68 -14.953 7.07 1 92.62 43 ASP B CA 1
ATOM 4486 C C . ASP B 1 43 ? -7.77 -15.617 6.039 1 92.62 43 ASP B C 1
ATOM 4488 O O . ASP B 1 43 ? -7.855 -16.828 5.82 1 92.62 43 ASP B O 1
ATOM 4492 N N . THR B 1 44 ? -6.887 -14.812 5.445 1 93.44 44 THR B N 1
ATOM 4493 C CA . THR B 1 44 ? -6.031 -15.352 4.395 1 93.44 44 THR B CA 1
ATOM 4494 C C . THR B 1 44 ? -4.586 -15.461 4.875 1 93.44 44 THR B C 1
ATOM 4496 O O . THR B 1 44 ? -4.27 -15.062 6 1 93.44 44 THR B O 1
ATOM 4499 N N . ASP B 1 45 ? -3.725 -16.062 4.031 1 92.12 45 ASP B N 1
ATOM 4500 C CA . ASP B 1 45 ? -2.303 -16.172 4.348 1 92.12 45 ASP B CA 1
ATOM 4501 C C . ASP B 1 45 ? -1.501 -15.086 3.639 1 92.12 45 ASP B C 1
ATOM 4503 O O . ASP B 1 45 ? -0.28 -15.188 3.506 1 92.12 45 ASP B O 1
ATOM 4507 N N . ARG B 1 46 ? -2.207 -14.094 3.102 1 93.75 46 ARG B N 1
ATOM 4508 C CA . ARG B 1 46 ? -1.526 -12.953 2.49 1 93.75 46 ARG B CA 1
ATOM 4509 C C . ARG B 1 46 ? -0.924 -12.039 3.551 1 93.75 46 ARG B C 1
ATOM 4511 O O . ARG B 1 46 ? -1.648 -11.312 4.234 1 93.75 46 ARG B O 1
ATOM 4518 N N . GLU B 1 47 ? 0.377 -11.984 3.656 1 94.12 47 GLU B N 1
ATOM 4519 C CA . GLU B 1 47 ? 1.076 -11.18 4.652 1 94.12 47 GLU B CA 1
ATOM 4520 C C . GLU B 1 47 ? 0.902 -9.688 4.375 1 94.12 47 GLU B C 1
ATOM 4522 O O . GLU B 1 47 ? 0.79 -9.273 3.217 1 94.12 47 GLU B O 1
ATOM 4527 N N . LEU B 1 48 ? 0.837 -8.938 5.395 1 94.75 48 LEU B N 1
ATOM 4528 C CA . LEU B 1 48 ? 0.964 -7.484 5.309 1 94.75 48 LEU B CA 1
ATOM 4529 C C . LEU B 1 48 ? 2.418 -7.055 5.473 1 94.75 48 LEU B C 1
ATOM 4531 O O . LEU B 1 48 ? 3.219 -7.773 6.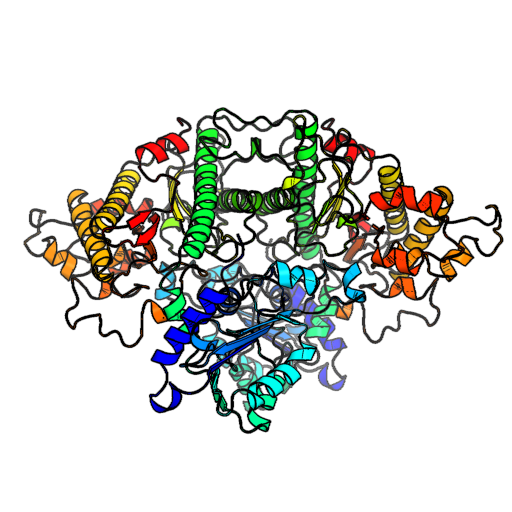074 1 94.75 48 LEU B O 1
ATOM 4535 N N . VAL B 1 49 ? 2.721 -5.926 4.828 1 93.94 49 VAL B N 1
ATOM 4536 C CA . VAL B 1 49 ? 4.078 -5.414 4.988 1 93.94 49 VAL B CA 1
ATOM 4537 C C . VAL B 1 49 ? 4.355 -5.141 6.465 1 93.94 49 VAL B C 1
ATOM 4539 O O . VAL B 1 49 ? 3.553 -4.496 7.145 1 93.94 49 VAL B O 1
ATOM 4542 N N . PHE B 1 50 ? 5.473 -5.711 6.973 1 95.88 50 PHE B N 1
ATOM 4543 C CA . PHE B 1 50 ? 5.797 -5.562 8.383 1 95.88 50 PHE B CA 1
ATOM 4544 C C . PHE B 1 50 ? 6.414 -4.195 8.664 1 95.88 50 PHE B C 1
ATOM 4546 O O . PHE B 1 50 ? 7.309 -3.758 7.934 1 95.88 50 PHE B O 1
ATOM 4553 N N . ARG B 1 51 ? 5.914 -3.502 9.547 1 96.88 51 ARG B N 1
ATOM 4554 C CA . ARG B 1 51 ? 6.438 -2.285 10.156 1 96.88 51 ARG B CA 1
ATOM 4555 C C . ARG B 1 51 ? 6.43 -2.385 11.672 1 96.88 51 ARG B C 1
ATOM 4557 O O . ARG B 1 51 ? 5.363 -2.492 12.289 1 96.88 51 ARG B O 1
ATOM 4564 N N . GLN B 1 52 ? 7.613 -2.443 12.328 1 97.62 52 GLN B N 1
ATOM 4565 C CA . GLN B 1 52 ? 7.723 -2.652 13.766 1 97.62 52 GLN B CA 1
ATOM 4566 C C . GLN B 1 52 ? 6.938 -1.598 14.539 1 97.62 52 GLN B C 1
ATOM 4568 O O . GLN B 1 52 ? 6.781 -0.468 14.07 1 97.62 52 GLN B O 1
ATOM 4573 N N . GLU B 1 53 ? 6.398 -2.008 15.648 1 97.88 53 GLU B N 1
ATOM 4574 C CA . GLU B 1 53 ? 5.715 -1.08 16.547 1 97.88 53 GLU B CA 1
ATOM 4575 C C . GLU B 1 53 ? 6.676 -0.022 17.078 1 97.88 53 GLU B C 1
ATOM 4577 O O . GLU B 1 53 ? 7.801 -0.338 17.469 1 97.88 53 GLU B O 1
ATOM 4582 N N . SER B 1 54 ? 6.285 1.217 17.094 1 97.94 54 SER B N 1
ATOM 4583 C CA . SER B 1 54 ? 7.176 2.355 17.281 1 97.94 54 SER B CA 1
ATOM 4584 C C . SER B 1 54 ? 7.812 2.342 18.672 1 97.94 54 SER B C 1
ATOM 4586 O O . SER B 1 54 ? 9 2.633 18.812 1 97.94 54 SER B O 1
ATOM 4588 N N . ASN B 1 55 ? 7.074 2.043 19.734 1 98.12 55 ASN B N 1
ATOM 4589 C CA . ASN B 1 55 ? 7.633 2.041 21.078 1 98.12 55 ASN B CA 1
ATOM 4590 C C . ASN B 1 55 ? 8.688 0.955 21.25 1 98.12 55 ASN B C 1
ATOM 4592 O O . ASN B 1 55 ? 9.742 1.19 21.859 1 98.12 55 ASN B O 1
ATOM 4596 N N . PHE B 1 56 ? 8.398 -0.219 20.734 1 98.62 56 PHE B N 1
ATOM 4597 C CA . PHE B 1 56 ? 9.367 -1.311 20.781 1 98.62 56 PHE B CA 1
ATOM 4598 C C . PHE B 1 56 ? 10.625 -0.949 20 1 98.62 56 PHE B C 1
ATOM 4600 O O . PHE B 1 56 ? 11.742 -1.169 20.469 1 98.62 56 PHE B O 1
ATOM 4607 N N . HIS B 1 57 ? 10.406 -0.409 18.828 1 98.5 57 HIS B N 1
ATOM 4608 C CA . HIS B 1 57 ? 11.539 -0.015 18 1 98.5 57 HIS B CA 1
ATOM 4609 C C . HIS B 1 57 ? 12.367 1.07 18.688 1 98.5 57 HIS B C 1
ATOM 4611 O O . HIS B 1 57 ? 13.594 1.076 18.594 1 98.5 57 HIS B O 1
ATOM 4617 N N . TYR B 1 58 ? 11.75 1.992 19.281 1 98.44 58 TYR B N 1
ATOM 4618 C CA . TYR B 1 58 ? 12.445 3.057 20 1 98.44 58 TYR B CA 1
ATOM 4619 C C . TYR B 1 58 ? 13.406 2.48 21.031 1 98.44 58 TYR B C 1
ATOM 4621 O O . TYR B 1 58 ? 14.531 2.969 21.188 1 98.44 58 TYR B O 1
ATOM 4629 N N . LEU B 1 59 ? 13.008 1.413 21.672 1 98.69 59 LEU B N 1
ATOM 4630 C CA . LEU B 1 59 ? 13.773 0.854 22.766 1 98.69 59 LEU B CA 1
ATOM 4631 C C . LEU B 1 59 ? 14.852 -0.101 22.266 1 98.69 59 LEU B C 1
ATOM 4633 O O . LEU B 1 59 ? 15.781 -0.444 22.984 1 98.69 59 LEU B O 1
ATOM 4637 N N . THR B 1 60 ? 14.68 -0.565 20.969 1 98.5 60 THR B N 1
ATOM 4638 C CA . THR B 1 60 ? 15.531 -1.694 20.609 1 98.5 60 THR B CA 1
ATOM 4639 C C . THR B 1 60 ? 16.203 -1.45 19.266 1 98.5 60 THR B C 1
ATOM 4641 O O . THR B 1 60 ? 17.266 -2.027 18.984 1 98.5 60 THR B O 1
ATOM 4644 N N . GLY B 1 61 ? 15.547 -0.671 18.375 1 98 61 GLY B N 1
ATOM 4645 C CA . GLY B 1 61 ? 15.992 -0.561 17 1 98 61 GLY B CA 1
ATOM 4646 C C . GLY B 1 61 ? 15.773 -1.83 16.203 1 98 61 GLY B C 1
ATOM 4647 O O . GLY B 1 61 ? 16.203 -1.921 15.039 1 98 61 GLY B O 1
ATOM 4648 N N . CYS B 1 62 ? 15.102 -2.84 16.781 1 97.62 62 CYS B N 1
ATOM 4649 C CA . CYS B 1 62 ? 14.953 -4.164 16.188 1 97.62 62 CYS B CA 1
ATOM 4650 C C . CYS B 1 62 ? 13.766 -4.203 15.227 1 97.62 62 CYS B C 1
ATOM 4652 O O . CYS B 1 62 ? 12.656 -3.814 15.594 1 97.62 62 CYS B O 1
ATOM 4654 N N . ASP B 1 63 ? 13.992 -4.691 14.055 1 94.5 63 ASP B N 1
ATOM 4655 C CA . ASP B 1 63 ? 12.93 -4.797 13.055 1 94.5 63 ASP B CA 1
ATOM 4656 C C . ASP B 1 63 ? 12.547 -6.254 12.812 1 94.5 63 ASP B C 1
ATOM 4658 O O . ASP B 1 63 ? 11.875 -6.566 11.828 1 94.5 63 ASP B O 1
ATOM 4662 N N . VAL B 1 64 ? 13.008 -7.191 13.602 1 96.75 64 VAL B N 1
ATOM 4663 C CA . VAL B 1 64 ? 12.648 -8.602 13.5 1 96.75 64 VAL B CA 1
ATOM 4664 C C . VAL B 1 64 ? 11.273 -8.828 14.117 1 96.75 64 VAL B C 1
ATOM 4666 O O . VAL B 1 64 ? 11.055 -8.539 15.297 1 96.75 64 VAL B O 1
ATOM 4669 N N . PRO B 1 65 ? 10.32 -9.359 13.344 1 96.75 65 PRO B N 1
ATOM 4670 C CA . PRO B 1 65 ? 8.992 -9.602 13.906 1 96.75 65 PRO B CA 1
ATOM 4671 C C . PRO B 1 65 ? 9.008 -10.594 15.07 1 96.75 65 PRO B C 1
ATOM 4673 O O . PRO B 1 65 ? 9.906 -11.43 15.148 1 96.75 65 PRO B O 1
ATOM 4676 N N . SER B 1 66 ? 8.039 -10.422 16.016 1 97.75 66 SER B N 1
ATOM 4677 C CA . SER B 1 66 ? 7.801 -11.352 17.109 1 97.75 66 SER B CA 1
ATOM 4678 C C . SER B 1 66 ? 8.992 -11.391 18.062 1 97.75 66 SER B C 1
ATOM 4680 O O . SER B 1 66 ? 9.336 -12.453 18.578 1 97.75 66 SER B O 1
ATOM 4682 N N . SER B 1 67 ? 9.68 -10.312 18.172 1 98.69 67 SER B N 1
ATOM 4683 C CA . SER B 1 67 ? 10.758 -10.148 19.156 1 98.69 67 SER B CA 1
ATOM 4684 C C . SER B 1 67 ? 10.227 -9.586 20.469 1 98.69 67 SER B C 1
ATOM 4686 O O . SER B 1 67 ? 9.094 -9.109 20.531 1 98.69 67 SER B O 1
ATOM 4688 N N . PHE B 1 68 ? 11.055 -9.703 21.562 1 98.88 68 PHE B N 1
ATOM 4689 C CA . PHE B 1 68 ? 10.75 -9.172 22.891 1 98.88 68 PHE B CA 1
ATOM 4690 C C . PHE B 1 68 ? 11.945 -8.438 23.469 1 98.88 68 PHE B C 1
ATOM 4692 O O . PHE B 1 68 ? 13.078 -8.617 23.016 1 98.88 68 PHE B O 1
ATOM 4699 N N . VAL B 1 69 ? 11.688 -7.613 24.422 1 98.88 69 VAL B N 1
ATOM 4700 C CA . VAL B 1 69 ? 12.797 -6.934 25.094 1 98.88 69 VAL B CA 1
ATOM 4701 C C . VAL B 1 69 ? 12.531 -6.867 26.594 1 98.88 69 VAL B C 1
ATOM 4703 O O . VAL B 1 69 ? 11.383 -6.707 27.031 1 98.88 69 VAL B O 1
ATOM 4706 N N . ILE B 1 70 ? 13.516 -7.047 27.422 1 98.88 70 ILE B N 1
ATOM 4707 C CA . ILE B 1 70 ? 13.531 -6.82 28.859 1 98.88 70 ILE B CA 1
ATOM 4708 C C . ILE B 1 70 ? 14.664 -5.859 29.219 1 98.88 70 ILE B C 1
ATOM 4710 O O . ILE B 1 70 ? 15.812 -6.066 28.812 1 98.88 70 ILE B O 1
ATOM 4714 N N . ALA B 1 71 ? 14.383 -4.844 29.891 1 98.81 71 ALA B N 1
ATOM 4715 C CA . ALA B 1 71 ? 15.391 -3.891 30.359 1 98.81 71 ALA B CA 1
ATOM 4716 C C . ALA B 1 71 ? 15.273 -3.666 31.875 1 98.81 71 ALA B C 1
ATOM 4718 O O . ALA B 1 71 ? 14.164 -3.596 32.406 1 98.81 71 ALA B O 1
ATOM 4719 N N . ALA B 1 72 ? 16.359 -3.516 32.562 1 98.62 72 ALA B N 1
ATOM 4720 C CA . ALA B 1 72 ? 16.359 -3.352 34 1 98.62 72 ALA B CA 1
ATOM 4721 C C . ALA B 1 72 ? 17.156 -2.113 34.406 1 98.62 72 ALA B C 1
ATOM 4723 O O . ALA B 1 72 ? 18.219 -1.845 33.875 1 98.62 72 ALA B O 1
ATOM 4724 N N . TYR B 1 73 ? 16.594 -1.409 35.312 1 98 73 TYR B N 1
ATOM 4725 C CA . TYR B 1 73 ? 17.109 -0.154 35.812 1 98 73 TYR B CA 1
ATOM 4726 C C . TYR B 1 73 ? 16.984 -0.11 37.344 1 98 73 TYR B C 1
ATOM 4728 O O . TYR B 1 73 ? 15.984 -0.555 37.906 1 98 73 TYR B O 1
ATOM 4736 N N . GLN B 1 74 ? 18.031 0.409 38.031 1 95.12 74 GLN B N 1
ATOM 4737 C CA . GLN B 1 74 ? 18 0.59 39.469 1 95.12 74 GLN B CA 1
ATOM 4738 C C . GLN B 1 74 ? 18.781 1.833 39.906 1 95.12 74 GLN B C 1
ATOM 4740 O O . GLN B 1 74 ? 20 1.896 39.719 1 95.12 74 GLN B O 1
ATOM 4745 N N . PRO B 1 75 ? 18.031 2.758 40.5 1 91.62 75 PRO B N 1
ATOM 4746 C CA . PRO B 1 75 ? 18.734 3.949 40.969 1 91.62 75 PRO B CA 1
ATOM 4747 C C . PRO B 1 75 ? 19.828 3.619 41.969 1 91.62 75 PRO B C 1
ATOM 4749 O O . PRO B 1 75 ? 19.672 2.732 42.812 1 91.62 75 PRO B O 1
ATOM 4752 N N . GLY B 1 76 ? 20.938 4.355 41.938 1 91 76 GLY B N 1
ATOM 4753 C CA . GLY B 1 76 ? 22.016 4.234 42.938 1 91 76 GLY B CA 1
ATOM 4754 C C . GLY B 1 76 ? 22.984 3.105 42.625 1 91 76 GLY B C 1
ATOM 4755 O O . GLY B 1 76 ? 23.906 2.844 43.406 1 91 76 GLY B O 1
ATOM 4756 N N . THR B 1 77 ? 22.703 2.391 41.562 1 93.25 77 THR B N 1
ATOM 4757 C CA . THR B 1 77 ? 23.594 1.311 41.156 1 93.25 77 THR B CA 1
ATOM 4758 C C . THR B 1 77 ? 24.125 1.572 39.75 1 93.25 77 THR B C 1
ATOM 4760 O O . THR B 1 77 ? 23.844 2.609 39.156 1 93.25 77 THR B O 1
ATOM 4763 N N . SER B 1 78 ? 24.891 0.603 39.25 1 93.12 78 SER B N 1
ATOM 4764 C CA . SER B 1 78 ? 25.438 0.722 37.906 1 93.12 78 SER B CA 1
ATOM 4765 C C . SER B 1 78 ? 24.312 0.672 36.844 1 93.12 78 SER B C 1
ATOM 4767 O O . SER B 1 78 ? 24.469 1.196 35.75 1 93.12 78 SER B O 1
ATOM 4769 N N . LEU B 1 79 ? 23.234 0.151 37.219 1 94.19 79 LEU B N 1
ATOM 4770 C CA . LEU B 1 79 ? 22.094 0.029 36.312 1 94.19 79 LEU B CA 1
ATOM 4771 C C . LEU B 1 79 ? 21.453 1.388 36.062 1 94.19 79 LEU B C 1
ATOM 4773 O O . LEU B 1 79 ? 20.656 1.544 35.125 1 94.19 79 LEU B O 1
ATOM 4777 N N . SER B 1 80 ? 21.797 2.357 36.844 1 94.31 80 SER B N 1
ATOM 4778 C CA . SER B 1 80 ? 21.234 3.693 36.656 1 94.31 80 SER B CA 1
ATOM 4779 C C . SER B 1 80 ? 21.953 4.449 35.531 1 94.31 80 SER B C 1
ATOM 4781 O O . SER B 1 80 ? 21.391 5.391 34.969 1 94.31 80 SER B O 1
ATOM 4783 N N . THR B 1 81 ? 23.141 3.969 35.219 1 94.75 81 THR B N 1
ATOM 4784 C CA . THR B 1 81 ? 23.891 4.586 34.125 1 94.75 81 THR B CA 1
ATOM 4785 C C . THR B 1 81 ? 23.906 3.678 32.906 1 94.75 81 THR B C 1
ATOM 4787 O O . THR B 1 81 ? 23.938 4.156 31.766 1 94.75 81 THR B O 1
ATOM 4790 N N . THR B 1 82 ? 23.859 2.402 33.25 1 95.81 82 THR B N 1
ATOM 4791 C CA . THR B 1 82 ? 23.859 1.421 32.156 1 95.81 82 THR B CA 1
ATOM 4792 C C . THR B 1 82 ? 22.844 0.317 32.438 1 95.81 82 THR B C 1
ATOM 4794 O O . THR B 1 82 ? 23.203 -0.789 32.844 1 95.81 82 THR B O 1
ATOM 4797 N N . PRO B 1 83 ? 21.609 0.612 32 1 97.06 83 PRO B N 1
ATOM 4798 C CA . PRO B 1 83 ? 20.594 -0.426 32.188 1 97.06 83 PRO B CA 1
ATOM 4799 C C . PRO B 1 83 ? 20.906 -1.706 31.422 1 97.06 83 PRO B C 1
ATOM 4801 O O . PRO B 1 83 ? 21.531 -1.654 30.375 1 97.06 83 PRO B O 1
ATOM 4804 N N . SER B 1 84 ? 20.562 -2.824 32.062 1 97.88 84 SER B N 1
ATOM 4805 C CA . SER B 1 84 ? 20.625 -4.051 31.266 1 97.88 84 SER B CA 1
ATOM 4806 C C . SER B 1 84 ? 19.516 -4.098 30.219 1 97.88 84 SER B C 1
ATOM 4808 O O . SER B 1 84 ? 18.391 -3.68 30.484 1 97.88 84 SER B O 1
ATOM 4810 N N . LEU B 1 85 ? 19.844 -4.512 29.031 1 98.56 85 LEU B N 1
ATOM 4811 C CA . LEU B 1 85 ? 18.922 -4.586 27.906 1 98.56 85 LEU B CA 1
ATOM 4812 C C . LEU B 1 85 ? 19.078 -5.91 27.156 1 98.56 85 LEU B C 1
ATOM 4814 O O . LEU B 1 85 ? 20.078 -6.129 26.469 1 98.56 85 LEU B O 1
ATOM 4818 N N . SER B 1 86 ? 18.047 -6.793 27.312 1 98.81 86 SER B N 1
ATOM 4819 C CA . SER B 1 86 ? 18.047 -8.109 26.672 1 98.81 86 SER B CA 1
ATOM 4820 C C . SER B 1 86 ? 17.016 -8.18 25.547 1 98.81 86 SER B C 1
ATOM 4822 O O . SER B 1 86 ? 15.828 -7.953 25.781 1 98.81 86 SER B O 1
ATOM 4824 N N . LEU B 1 87 ? 17.484 -8.461 24.375 1 98.81 87 LEU B N 1
ATOM 4825 C CA . LEU B 1 87 ? 16.641 -8.641 23.188 1 98.81 87 LEU B CA 1
ATOM 4826 C C . LEU B 1 87 ? 16.422 -10.117 22.906 1 98.81 87 LEU B C 1
ATOM 4828 O O . LEU B 1 87 ? 17.344 -10.922 22.984 1 98.81 87 LEU B O 1
ATOM 4832 N N . PHE B 1 88 ? 15.172 -10.477 22.719 1 98.94 88 PHE B N 1
ATOM 4833 C CA . PHE B 1 88 ? 14.82 -11.852 22.375 1 98.94 88 PHE B CA 1
ATOM 4834 C C . PHE B 1 88 ? 14.25 -11.938 20.969 1 98.94 88 PHE B C 1
ATOM 4836 O O . PHE B 1 88 ? 13.18 -11.391 20.688 1 98.94 88 PHE B O 1
ATOM 4843 N N . ILE B 1 89 ? 14.922 -12.609 20.047 1 98.5 89 ILE B N 1
ATOM 4844 C CA . ILE B 1 89 ? 14.5 -12.719 18.656 1 98.5 89 ILE B CA 1
ATOM 4845 C C . ILE B 1 89 ? 14.133 -14.164 18.344 1 98.5 89 ILE B C 1
ATOM 4847 O O . ILE B 1 89 ? 14.688 -15.094 18.938 1 98.5 89 ILE B O 1
ATOM 4851 N N . PRO B 1 90 ? 13.188 -14.375 17.438 1 96.94 90 PRO B N 1
ATOM 4852 C CA . PRO B 1 90 ? 12.789 -15.75 17.125 1 96.94 90 PRO B CA 1
ATOM 4853 C C . PRO B 1 90 ? 13.922 -16.562 16.5 1 96.94 90 PRO B C 1
ATOM 4855 O O . PRO B 1 90 ? 14.828 -15.984 15.883 1 96.94 90 PRO B O 1
ATOM 4858 N N . LYS B 1 91 ? 13.781 -17.844 16.688 1 94.25 91 LYS B N 1
ATOM 4859 C CA . LYS B 1 91 ? 14.727 -18.781 16.094 1 94.25 91 LYS B CA 1
ATOM 4860 C C . LYS B 1 91 ? 14.281 -19.203 14.703 1 94.25 91 LYS B C 1
ATOM 4862 O O . LYS B 1 91 ? 13.094 -19.422 14.469 1 94.25 91 LYS B O 1
ATOM 4867 N N . ALA B 1 92 ? 15.25 -19.266 13.812 1 89.5 92 ALA B N 1
ATOM 4868 C CA . ALA B 1 92 ? 14.938 -19.781 12.484 1 89.5 92 ALA B CA 1
ATOM 4869 C C . ALA B 1 92 ? 14.523 -21.25 12.539 1 89.5 92 ALA B C 1
ATOM 4871 O O . ALA B 1 92 ? 15.203 -22.062 13.164 1 89.5 92 ALA B O 1
ATOM 4872 N N . GLU B 1 93 ? 13.383 -21.422 11.984 1 85.56 93 GLU B N 1
ATOM 4873 C CA . GLU B 1 93 ? 12.969 -22.828 11.867 1 85.56 93 GLU B CA 1
ATOM 4874 C C . GLU B 1 93 ? 13.328 -23.391 10.5 1 85.56 93 GLU B C 1
ATOM 4876 O O . GLU B 1 93 ? 13.234 -22.703 9.484 1 85.56 93 GLU B O 1
ATOM 4881 N N . LEU B 1 94 ? 13.766 -24.594 10.547 1 77.69 94 LEU B N 1
ATOM 4882 C CA . LEU B 1 94 ? 14.234 -25.234 9.328 1 77.69 94 LEU B CA 1
ATOM 4883 C C . LEU B 1 94 ? 13.164 -25.188 8.242 1 77.69 94 LEU B C 1
ATOM 4885 O O . LEU B 1 94 ? 13.469 -24.938 7.07 1 77.69 94 LEU B O 1
ATOM 4889 N N . GLU B 1 95 ? 11.961 -25.406 8.688 1 74.38 95 GLU B N 1
ATOM 4890 C CA . GLU B 1 95 ? 10.859 -25.453 7.734 1 74.38 95 GLU B CA 1
ATOM 4891 C C . GLU B 1 95 ? 10.641 -24.094 7.082 1 74.38 95 GLU B C 1
ATOM 4893 O O . GLU B 1 95 ? 10.133 -24.016 5.961 1 74.38 95 GLU B O 1
ATOM 4898 N N . ASP B 1 96 ? 11.227 -23.109 7.77 1 81 96 ASP B N 1
ATOM 4899 C CA . ASP B 1 96 ? 10.961 -21.766 7.281 1 81 96 ASP B CA 1
ATOM 4900 C C . ASP B 1 96 ? 12.055 -21.297 6.328 1 81 96 ASP B C 1
ATOM 4902 O O . ASP B 1 96 ? 11.867 -20.328 5.582 1 81 96 ASP B O 1
ATOM 4906 N N . LEU B 1 97 ? 13.117 -22.062 6.246 1 81.19 97 LEU B N 1
ATOM 4907 C CA . LEU B 1 97 ? 14.281 -21.594 5.512 1 81.19 97 LEU B CA 1
ATOM 4908 C C . LEU B 1 97 ? 14.047 -21.656 4.008 1 81.19 97 LEU B C 1
ATOM 4910 O O . LEU B 1 97 ? 14.656 -20.906 3.242 1 81.19 97 LEU B O 1
ATOM 4914 N N . MET B 1 98 ? 13.117 -22.516 3.674 1 83.5 98 MET B N 1
ATOM 4915 C CA . MET B 1 98 ? 12.758 -22.609 2.262 1 83.5 98 MET B CA 1
ATOM 4916 C C . MET B 1 98 ? 11.844 -21.453 1.868 1 83.5 98 MET B C 1
ATOM 4918 O O . MET B 1 98 ? 11.945 -20.922 0.761 1 83.5 98 MET B O 1
ATOM 4922 N N . TRP B 1 99 ? 11.102 -21 2.768 1 86.19 99 TRP B N 1
ATOM 4923 C CA . TRP B 1 99 ? 10.008 -20.094 2.443 1 86.19 99 TRP B CA 1
ATOM 4924 C C . TRP B 1 99 ? 10.453 -18.641 2.58 1 86.19 99 TRP B C 1
ATOM 4926 O O . TRP B 1 99 ? 10.148 -17.812 1.725 1 86.19 99 TRP B O 1
ATOM 4936 N N . SER B 1 100 ? 11.195 -18.328 3.617 1 88 100 SER B N 1
ATOM 4937 C CA . SER B 1 100 ? 11.461 -16.922 3.9 1 88 100 SER B CA 1
ATOM 4938 C C . SER B 1 100 ? 12.898 -16.719 4.375 1 88 100 SER B C 1
ATOM 4940 O O . SER B 1 100 ? 13.57 -17.688 4.758 1 88 100 SER B O 1
ATOM 4942 N N . VAL B 1 101 ? 13.273 -15.461 4.328 1 85.75 101 VAL B N 1
ATOM 4943 C CA . VAL B 1 101 ? 14.562 -15.086 4.902 1 85.75 101 VAL B CA 1
ATOM 4944 C C . VAL B 1 101 ? 14.531 -15.289 6.418 1 85.75 101 VAL B C 1
ATOM 4946 O O . VAL B 1 101 ? 13.633 -14.789 7.098 1 85.75 101 VAL B O 1
ATOM 4949 N N . PRO B 1 102 ? 15.461 -16.031 6.875 1 88.69 102 PRO B N 1
ATOM 4950 C CA . PRO B 1 102 ? 15.453 -16.266 8.32 1 88.69 102 PRO B CA 1
ATOM 4951 C C . PRO B 1 102 ? 15.852 -15.039 9.125 1 88.69 102 PRO B C 1
ATOM 4953 O O . PRO B 1 102 ? 16.516 -14.141 8.602 1 88.69 102 PRO B O 1
ATOM 4956 N N . PRO B 1 103 ? 15.391 -15.023 10.391 1 92.5 103 PRO B N 1
ATOM 4957 C CA . PRO B 1 103 ? 15.961 -13.992 11.266 1 92.5 103 PRO B CA 1
ATOM 4958 C C . PRO B 1 103 ? 17.469 -14.125 11.438 1 92.5 103 PRO B C 1
ATOM 4960 O O . PRO B 1 103 ? 18.031 -15.18 11.141 1 92.5 103 PRO B O 1
ATOM 4963 N N . PRO B 1 104 ? 18.109 -13.062 11.836 1 93.5 104 PRO B N 1
ATOM 4964 C CA . PRO B 1 104 ? 19.547 -13.172 12.07 1 93.5 104 PRO B CA 1
ATOM 4965 C C . PRO B 1 104 ? 19.891 -14.164 13.18 1 93.5 104 PRO B C 1
ATOM 4967 O O . PRO B 1 104 ? 19.078 -14.422 14.062 1 93.5 104 PRO B O 1
ATOM 4970 N N . SER B 1 105 ? 21.125 -14.688 13.086 1 94.62 105 SER B N 1
ATOM 4971 C CA . SER B 1 105 ? 21.641 -15.484 14.203 1 94.62 105 SER B CA 1
ATOM 4972 C C . SER B 1 105 ? 21.844 -14.633 15.445 1 94.62 105 SER B C 1
ATOM 4974 O O . SER B 1 105 ? 21.875 -13.398 15.359 1 94.62 105 SER B O 1
ATOM 4976 N N . LEU B 1 106 ? 21.922 -15.328 16.594 1 97.44 106 LEU B N 1
ATOM 4977 C CA . LEU B 1 106 ? 22.172 -14.594 17.844 1 97.44 106 LEU B CA 1
ATOM 4978 C C . LEU B 1 106 ? 23.453 -13.766 17.734 1 97.44 106 LEU B C 1
ATOM 4980 O O . LEU B 1 106 ? 23.484 -12.617 18.172 1 97.44 106 LEU B O 1
ATOM 4984 N N . ALA B 1 107 ? 24.5 -14.336 17.141 1 96.81 107 ALA B N 1
ATOM 4985 C CA . ALA B 1 107 ? 25.766 -13.648 16.984 1 96.81 107 ALA B CA 1
ATOM 4986 C C . ALA B 1 107 ? 25.625 -12.43 16.078 1 96.81 107 ALA B C 1
ATOM 4988 O O . ALA B 1 107 ? 26.141 -11.352 16.391 1 96.81 107 ALA B O 1
ATOM 4989 N N . GLU B 1 108 ? 24.906 -12.625 14.953 1 94.44 108 GLU B N 1
ATOM 4990 C CA . GLU B 1 108 ? 24.656 -11.516 14.039 1 94.44 108 GLU B CA 1
ATOM 4991 C C . GLU B 1 108 ? 23.875 -10.398 14.719 1 94.44 108 GLU B C 1
ATOM 4993 O O . GLU B 1 108 ? 24.188 -9.219 14.555 1 94.44 108 GLU B O 1
ATOM 4998 N N . ALA B 1 109 ? 22.875 -10.773 15.469 1 96.88 109 ALA B N 1
ATOM 4999 C CA . ALA B 1 109 ? 22.016 -9.812 16.156 1 96.88 109 ALA B CA 1
ATOM 5000 C C . ALA B 1 109 ? 22.797 -9.062 17.234 1 96.88 109 ALA B C 1
ATOM 5002 O O . ALA B 1 109 ? 22.609 -7.855 17.406 1 96.88 109 ALA B O 1
ATOM 5003 N N . GLN B 1 110 ? 23.641 -9.781 17.969 1 97.06 110 GLN B N 1
ATOM 5004 C CA . GLN B 1 110 ? 24.438 -9.156 19.016 1 97.06 110 GLN B CA 1
ATOM 5005 C C . GLN B 1 110 ? 25.328 -8.055 18.438 1 97.06 110 GLN B C 1
ATOM 5007 O O . GLN B 1 110 ? 25.578 -7.047 19.094 1 97.06 110 GLN B O 1
ATOM 5012 N N . GLN B 1 111 ? 25.797 -8.258 17.234 1 95.44 111 GLN B N 1
ATOM 5013 C CA . GLN B 1 111 ? 26.641 -7.262 16.578 1 95.44 111 GLN B CA 1
ATOM 5014 C C . GLN B 1 111 ? 25.797 -6.113 16.031 1 95.44 111 GLN B C 1
ATOM 5016 O O . GLN B 1 111 ? 26.25 -4.965 16.016 1 95.44 111 GLN B O 1
ATOM 5021 N N . ALA B 1 112 ? 24.609 -6.387 15.648 1 94.88 112 ALA B N 1
ATOM 5022 C CA . ALA B 1 112 ? 23.797 -5.434 14.898 1 94.88 112 ALA B CA 1
ATOM 5023 C C . ALA B 1 112 ? 23.031 -4.516 15.844 1 94.88 112 ALA B C 1
ATOM 5025 O O . ALA B 1 112 ? 22.688 -3.385 15.477 1 94.88 112 ALA B O 1
ATOM 5026 N N . TYR B 1 113 ? 22.719 -4.965 17.047 1 97.38 113 TYR B N 1
ATOM 5027 C CA . TYR B 1 113 ? 21.844 -4.207 17.938 1 97.38 113 TYR B CA 1
ATOM 5028 C C . TYR B 1 113 ? 22.609 -3.736 19.172 1 97.38 113 TYR B C 1
ATOM 5030 O O . TYR B 1 113 ? 23.438 -4.461 19.703 1 97.38 113 TYR B O 1
ATOM 5038 N N . ASP B 1 114 ? 22.328 -2.514 19.641 1 97.81 114 ASP B N 1
ATOM 5039 C CA . ASP B 1 114 ? 22.922 -1.902 20.828 1 97.81 114 ASP B CA 1
ATOM 5040 C C . ASP B 1 114 ? 22.219 -2.393 22.094 1 97.81 114 ASP B C 1
ATOM 5042 O O . ASP B 1 114 ? 21.531 -1.625 22.766 1 97.81 114 ASP B O 1
ATOM 5046 N N . VAL B 1 115 ? 22.469 -3.703 22.406 1 98.12 115 VAL B N 1
ATOM 5047 C CA . VAL B 1 115 ? 21.828 -4.332 23.547 1 98.12 115 VAL B CA 1
ATOM 5048 C C . VAL B 1 115 ? 22.875 -5.086 24.375 1 98.12 115 VAL B C 1
ATOM 5050 O O . VAL B 1 115 ? 24 -5.293 23.906 1 98.12 115 VAL B O 1
ATOM 5053 N N . THR B 1 116 ? 22.531 -5.461 25.609 1 98.19 116 THR B N 1
ATOM 5054 C CA . THR B 1 116 ? 23.438 -6.18 26.5 1 98.19 116 THR B CA 1
ATOM 5055 C C . THR B 1 116 ? 23.531 -7.648 26.078 1 98.19 116 THR B C 1
ATOM 5057 O O . THR B 1 116 ? 24.625 -8.219 26.062 1 98.19 116 THR B O 1
ATOM 5060 N N . THR B 1 117 ? 22.422 -8.289 25.797 1 98.38 117 THR B N 1
ATOM 5061 C CA . THR B 1 117 ? 22.406 -9.688 25.375 1 98.38 117 THR B CA 1
ATOM 5062 C C . THR B 1 117 ? 21.312 -9.93 24.359 1 98.38 117 THR B C 1
ATOM 5064 O O . THR B 1 117 ? 20.344 -9.172 24.281 1 98.38 117 THR B O 1
ATOM 5067 N N . VAL B 1 118 ? 21.5 -10.906 23.516 1 98.62 118 VAL B N 1
ATOM 5068 C CA . VAL B 1 118 ? 20.484 -11.398 22.578 1 98.62 118 VAL B CA 1
ATOM 5069 C C . VAL B 1 118 ? 20.25 -12.891 22.828 1 98.62 118 VAL B C 1
ATOM 5071 O O . VAL B 1 118 ? 21.203 -13.672 22.906 1 98.62 118 VAL B O 1
ATOM 5074 N N . GLU B 1 119 ? 19.016 -13.234 23 1 98.62 119 GLU B N 1
ATOM 5075 C CA . GLU B 1 119 ? 18.609 -14.625 23.188 1 98.62 119 GLU B CA 1
ATOM 5076 C C . GLU B 1 119 ? 17.328 -14.945 22.406 1 98.62 119 GLU B C 1
ATOM 5078 O O . GLU B 1 119 ? 16.828 -14.094 21.672 1 98.62 119 GLU B O 1
ATOM 5083 N N . HIS B 1 120 ? 16.891 -16.188 22.5 1 98.44 120 HIS B N 1
ATOM 5084 C CA . HIS B 1 120 ? 15.609 -16.578 21.938 1 98.44 120 HIS B CA 1
ATOM 5085 C C . HIS B 1 120 ? 14.5 -16.469 22.969 1 98.44 120 HIS B C 1
ATOM 5087 O O . HIS B 1 120 ? 14.758 -16.531 24.172 1 98.44 120 HIS B O 1
ATOM 5093 N N . PRO B 1 121 ? 13.25 -16.328 22.531 1 98.31 121 PRO B N 1
ATOM 5094 C CA . PRO B 1 121 ? 12.117 -16.125 23.438 1 98.31 121 PRO B CA 1
ATOM 5095 C C . PRO B 1 121 ? 11.961 -17.25 24.453 1 98.31 121 PRO B C 1
ATOM 5097 O O . PRO B 1 121 ? 11.461 -17.031 25.562 1 98.31 121 PRO B O 1
ATOM 5100 N N . SER B 1 122 ? 12.414 -18.422 24.172 1 97.69 122 SER B N 1
ATOM 5101 C CA . SER B 1 122 ? 12.328 -19.547 25.109 1 97.69 122 SER B CA 1
ATOM 5102 C C . SER B 1 122 ? 13.086 -19.25 26.391 1 97.69 122 SER B C 1
ATOM 5104 O O . SER B 1 122 ? 12.867 -19.906 27.406 1 97.69 122 SER B O 1
ATOM 5106 N N . ALA B 1 123 ? 13.953 -18.266 26.344 1 98.38 123 ALA B N 1
ATOM 5107 C CA . ALA B 1 123 ? 14.781 -17.922 27.5 1 98.38 123 ALA B CA 1
ATOM 5108 C C . ALA B 1 123 ? 14.086 -16.906 28.391 1 98.38 123 ALA B C 1
ATOM 5110 O O . ALA B 1 123 ? 14.562 -16.594 29.484 1 98.38 123 ALA B O 1
ATOM 5111 N N . ILE B 1 124 ? 12.953 -16.375 28.031 1 98.69 124 ILE B N 1
ATOM 5112 C CA . ILE B 1 124 ? 12.32 -15.242 28.703 1 98.69 124 ILE B CA 1
ATOM 5113 C C . ILE B 1 124 ? 11.914 -15.648 30.125 1 98.69 124 ILE B C 1
ATOM 5115 O O . ILE B 1 124 ? 12.18 -14.93 31.094 1 98.69 124 ILE B O 1
ATOM 5119 N N . PRO B 1 125 ? 11.297 -16.812 30.344 1 98.31 125 PRO B N 1
ATOM 5120 C CA . PRO B 1 125 ? 10.93 -17.188 31.719 1 98.31 125 PRO B CA 1
ATOM 5121 C C . PRO B 1 125 ? 12.125 -17.234 32.656 1 98.31 125 PRO B C 1
ATOM 5123 O O . PRO B 1 125 ? 12.047 -16.719 33.781 1 98.31 125 PRO B O 1
ATOM 5126 N N . ALA B 1 126 ? 13.203 -17.812 32.188 1 98.19 126 ALA B N 1
ATOM 5127 C CA . ALA B 1 126 ? 14.406 -17.891 33 1 98.19 126 ALA B CA 1
ATOM 5128 C C . ALA B 1 126 ? 14.969 -16.5 33.281 1 98.19 126 ALA B C 1
ATOM 5130 O O . ALA B 1 126 ? 15.484 -16.219 34.344 1 98.19 126 ALA B O 1
ATOM 5131 N N . ALA B 1 127 ? 14.938 -15.664 32.281 1 98.44 127 ALA B N 1
ATOM 5132 C CA . ALA B 1 127 ? 15.406 -14.289 32.438 1 98.44 127 ALA B CA 1
ATOM 5133 C C . ALA B 1 127 ? 14.594 -13.555 33.5 1 98.44 127 ALA B C 1
ATOM 5135 O O . ALA B 1 127 ? 15.156 -12.82 34.312 1 98.44 127 ALA B O 1
ATOM 5136 N N . ILE B 1 128 ? 13.289 -13.75 33.469 1 98.5 128 ILE B N 1
ATOM 5137 C CA . ILE B 1 128 ? 12.406 -13.125 34.469 1 98.5 128 ILE B CA 1
ATOM 5138 C C . ILE B 1 128 ? 12.758 -13.617 35.844 1 98.5 128 ILE B C 1
ATOM 5140 O O . ILE B 1 128 ? 12.891 -12.812 36.781 1 98.5 128 ILE B O 1
ATOM 5144 N N . ASP B 1 129 ? 13.008 -14.906 36.031 1 97.69 129 ASP B N 1
ATOM 5145 C CA . ASP B 1 129 ? 13.375 -15.484 37.312 1 97.69 129 ASP B CA 1
ATOM 5146 C C . ASP B 1 129 ? 14.672 -14.867 37.844 1 97.69 129 ASP B C 1
ATOM 5148 O O . ASP B 1 129 ? 14.766 -14.531 39.031 1 97.69 129 ASP B O 1
ATOM 5152 N N . THR B 1 130 ? 15.578 -14.797 36.938 1 97.81 130 THR B N 1
ATOM 5153 C CA . THR B 1 130 ? 16.875 -14.242 37.312 1 97.81 130 THR B CA 1
ATOM 5154 C C . THR B 1 130 ? 16.734 -12.805 37.812 1 97.81 130 THR B C 1
ATOM 5156 O O . THR B 1 130 ? 17.344 -12.414 38.812 1 97.81 130 THR B O 1
ATOM 5159 N N . LEU B 1 131 ? 15.969 -12 37.156 1 97.5 131 LEU B N 1
ATOM 5160 C CA . LEU B 1 131 ? 15.781 -10.594 37.5 1 97.5 131 LEU B CA 1
ATOM 5161 C C . LEU B 1 131 ? 15.047 -10.453 38.812 1 97.5 131 LEU B C 1
ATOM 5163 O O . LEU B 1 131 ? 15.375 -9.578 39.625 1 97.5 131 LEU B O 1
ATOM 5167 N N . LEU B 1 132 ? 14.062 -11.312 39.031 1 97.12 132 LEU B N 1
ATOM 5168 C CA . LEU B 1 132 ? 13.297 -11.273 40.281 1 97.12 132 LEU B CA 1
ATOM 5169 C C . LEU B 1 132 ? 14.203 -11.562 41.469 1 97.12 132 LEU B C 1
ATOM 5171 O O . LEU B 1 132 ? 14.023 -10.977 42.562 1 97.12 132 LEU B O 1
ATOM 5175 N N . LYS B 1 133 ? 15.117 -12.461 41.281 1 96.88 133 LYS B N 1
ATOM 5176 C CA . LYS B 1 133 ? 16.062 -12.805 42.344 1 96.88 133 LYS B CA 1
ATOM 5177 C C . LYS B 1 133 ? 17.094 -11.695 42.531 1 96.88 133 LYS B C 1
ATOM 5179 O O . LYS B 1 133 ? 17.422 -11.336 43.656 1 96.88 133 LYS B O 1
ATOM 5184 N N . ALA B 1 134 ? 17.547 -11.188 41.469 1 96.31 134 ALA B N 1
ATOM 5185 C CA . ALA B 1 134 ? 18.641 -10.211 41.5 1 96.31 134 ALA B CA 1
ATOM 5186 C C . ALA B 1 134 ? 18.125 -8.844 41.938 1 96.31 134 ALA B C 1
ATOM 5188 O O . ALA B 1 134 ? 18.891 -8.055 42.531 1 96.31 134 ALA B O 1
ATOM 5189 N N . LEU B 1 135 ? 16.875 -8.516 41.688 1 96.75 135 LEU B N 1
ATOM 5190 C CA . LEU B 1 135 ? 16.281 -7.207 41.969 1 96.75 135 LEU B CA 1
ATOM 5191 C C . LEU B 1 135 ? 14.984 -7.352 42.75 1 96.75 135 LEU B C 1
ATOM 5193 O O . LEU B 1 135 ? 13.914 -7.004 42.25 1 96.75 135 LEU B O 1
ATOM 5197 N N . PRO B 1 136 ? 15.141 -7.723 43.969 1 94.38 136 PRO B N 1
ATOM 5198 C CA . PRO B 1 136 ? 13.938 -7.891 44.781 1 94.38 136 PRO B CA 1
ATOM 5199 C C . PRO B 1 136 ? 13.109 -6.609 44.906 1 94.38 136 PRO B C 1
ATOM 5201 O O . PRO B 1 136 ? 13.672 -5.523 45.062 1 94.38 136 PRO B O 1
ATOM 5204 N N . GLY B 1 137 ? 11.805 -6.77 44.688 1 94.44 137 GLY B N 1
ATOM 5205 C CA . GLY B 1 137 ? 10.898 -5.641 44.781 1 94.44 137 GLY B CA 1
ATOM 5206 C C . GLY B 1 137 ? 10.742 -4.867 43.5 1 94.44 137 GLY B C 1
ATOM 5207 O O . GLY B 1 137 ? 10.062 -3.84 43.438 1 94.44 137 GLY B O 1
ATOM 5208 N N . ALA B 1 138 ? 11.266 -5.387 42.438 1 96.75 138 ALA B N 1
ATOM 5209 C CA . ALA B 1 138 ? 11.227 -4.715 41.156 1 96.75 138 ALA B CA 1
ATOM 5210 C C . ALA B 1 138 ? 9.789 -4.57 40.656 1 96.75 138 ALA B C 1
ATOM 5212 O O . ALA B 1 138 ? 8.953 -5.453 40.875 1 96.75 138 ALA B O 1
ATOM 5213 N N . LEU B 1 139 ? 9.492 -3.455 40.062 1 97.75 139 LEU B N 1
ATOM 5214 C CA . LEU B 1 139 ? 8.219 -3.225 39.375 1 97.75 139 LEU B CA 1
ATOM 5215 C C . LEU B 1 139 ? 8.367 -3.438 37.875 1 97.75 139 LEU B C 1
ATOM 5217 O O . LEU B 1 139 ? 9.203 -2.797 37.219 1 97.75 139 LEU B O 1
ATOM 5221 N N . PHE B 1 140 ? 7.582 -4.406 37.312 1 98.62 140 PHE B N 1
ATOM 5222 C CA . PHE B 1 140 ? 7.594 -4.688 35.875 1 98.62 140 PHE B CA 1
ATOM 5223 C C . PHE B 1 140 ? 6.609 -3.785 35.156 1 98.62 140 PHE B C 1
ATOM 5225 O O . PHE B 1 140 ? 5.422 -3.752 35.469 1 98.62 140 PHE B O 1
ATOM 5232 N N . HIS B 1 141 ? 7.117 -3.045 34.188 1 98.75 141 HIS B N 1
ATOM 5233 C CA . HIS B 1 141 ? 6.297 -2.146 33.375 1 98.75 141 HIS B CA 1
ATOM 5234 C C . HIS B 1 141 ? 6.078 -2.709 31.969 1 98.75 141 HIS B C 1
ATOM 5236 O O . HIS B 1 141 ? 7.027 -3.141 31.312 1 98.75 141 HIS B O 1
ATOM 5242 N N . THR B 1 142 ? 4.836 -2.781 31.516 1 98.69 142 THR B N 1
ATOM 5243 C CA . THR B 1 142 ? 4.469 -3.189 30.156 1 98.69 142 THR B CA 1
ATOM 5244 C C . THR B 1 142 ? 3.695 -2.082 29.453 1 98.69 142 THR B C 1
ATOM 5246 O O . THR B 1 142 ? 3.314 -1.088 30.078 1 98.69 142 THR B O 1
ATOM 5249 N N . LEU B 1 143 ? 3.531 -2.197 28.125 1 97.94 143 LEU B N 1
ATOM 5250 C CA . LEU B 1 143 ? 2.52 -1.411 27.438 1 97.94 143 LEU B CA 1
ATOM 5251 C C . LEU B 1 143 ? 1.116 -1.897 27.781 1 97.94 143 LEU B C 1
ATOM 5253 O O . LEU B 1 143 ? 0.957 -2.959 28.391 1 97.94 143 LEU B O 1
ATOM 5257 N N . PRO B 1 144 ? 0.135 -1.109 27.484 1 96.31 144 PRO B N 1
ATOM 5258 C CA . PRO B 1 144 ? -1.221 -1.552 27.812 1 96.31 144 PRO B CA 1
ATOM 5259 C C . PRO B 1 144 ? -1.517 -2.967 27.328 1 96.31 144 PRO B C 1
ATOM 5261 O O . PRO B 1 144 ? -1.423 -3.242 26.125 1 96.31 144 PRO B O 1
ATOM 5264 N N . ARG B 1 145 ? -1.791 -4.016 28.156 1 91.19 145 ARG B N 1
ATOM 5265 C CA . ARG B 1 145 ? -1.873 -5.441 27.859 1 91.19 145 ARG B CA 1
ATOM 5266 C C . ARG B 1 145 ? -3.256 -5.816 27.328 1 91.19 145 ARG B C 1
ATOM 5268 O O . ARG B 1 145 ? -3.398 -6.781 26.578 1 91.19 145 ARG B O 1
ATOM 5275 N N . ASN B 1 146 ? -4.336 -5.16 27.578 1 87.81 146 ASN B N 1
ATOM 5276 C CA . ASN B 1 146 ? -5.68 -5.484 27.109 1 87.81 146 ASN B CA 1
ATOM 5277 C C . ASN B 1 146 ? -6.152 -4.5 26.047 1 87.81 146 ASN B C 1
ATOM 5279 O O . ASN B 1 146 ? -7.309 -4.074 26.047 1 87.81 146 ASN B O 1
ATOM 5283 N N . SER B 1 147 ? -5.211 -4.156 25.266 1 91.75 147 SER B N 1
ATOM 5284 C CA . SER B 1 147 ? -5.512 -3.236 24.172 1 91.75 147 SER B CA 1
ATOM 5285 C C . SER B 1 147 ? -5.031 -3.787 22.828 1 91.75 147 SER B C 1
ATOM 5287 O O . SER B 1 147 ? -3.887 -4.234 22.703 1 91.75 147 SER B O 1
ATOM 5289 N N . PRO B 1 148 ? -5.945 -3.773 21.828 1 90.5 148 PRO B N 1
ATOM 5290 C CA . PRO B 1 148 ? -5.535 -4.234 20.516 1 90.5 148 PRO B CA 1
ATOM 5291 C C . PRO B 1 148 ? -4.59 -3.26 19.812 1 90.5 148 PRO B C 1
ATOM 5293 O O . PRO B 1 148 ? -4.137 -3.525 18.688 1 90.5 148 PRO B O 1
ATOM 5296 N N . LEU B 1 149 ? -4.289 -2.174 20.469 1 94.19 149 LEU B N 1
ATOM 5297 C CA . LEU B 1 149 ? -3.502 -1.116 19.844 1 94.19 149 LEU B CA 1
ATOM 5298 C C . LEU B 1 149 ? -2.01 -1.389 20 1 94.19 149 LEU B C 1
ATOM 5300 O O . LEU B 1 149 ? -1.185 -0.694 19.406 1 94.19 149 LEU B O 1
ATOM 5304 N N . PHE B 1 150 ? -1.671 -2.4 20.797 1 96.81 150 PHE B N 1
ATOM 5305 C CA . PHE B 1 150 ? -0.272 -2.717 21.047 1 96.81 150 PHE B CA 1
ATOM 5306 C C . PHE B 1 150 ? 0.002 -4.199 20.812 1 96.81 150 PHE B C 1
ATOM 5308 O O . PHE B 1 150 ? -0.916 -5.02 20.859 1 96.81 150 PHE B O 1
ATOM 5315 N N . PRO B 1 151 ? 1.282 -4.531 20.5 1 97.25 151 PRO B N 1
ATOM 5316 C CA . PRO B 1 151 ? 1.612 -5.949 20.359 1 97.25 151 PRO B CA 1
ATOM 5317 C C . PRO B 1 151 ? 1.221 -6.77 21.594 1 97.25 151 PRO B C 1
ATOM 5319 O O . PRO B 1 151 ? 1.375 -6.305 22.719 1 97.25 151 PRO B O 1
ATOM 5322 N N . ILE B 1 152 ? 0.833 -7.906 21.375 1 95.62 152 ILE B N 1
ATOM 5323 C CA . ILE B 1 152 ? 0.333 -8.766 22.438 1 95.62 152 ILE B CA 1
ATOM 5324 C C . ILE B 1 152 ? 1.506 -9.352 23.219 1 95.62 152 ILE B C 1
ATOM 5326 O O . ILE B 1 152 ? 2.348 -10.055 22.656 1 95.62 152 ILE B O 1
ATOM 5330 N N . LEU B 1 153 ? 1.549 -9.062 24.438 1 97.75 153 LEU B N 1
ATOM 5331 C CA . LEU B 1 153 ? 2.465 -9.734 25.344 1 97.75 153 LEU B CA 1
ATOM 5332 C C . LEU B 1 153 ? 1.831 -11 25.906 1 97.75 153 LEU B C 1
ATOM 5334 O O . LEU B 1 153 ? 0.812 -10.93 26.609 1 97.75 153 LEU B O 1
ATOM 5338 N N . PRO B 1 154 ? 2.4 -12.148 25.609 1 96.88 154 PRO B N 1
ATOM 5339 C CA . PRO B 1 154 ? 1.817 -13.383 26.141 1 96.88 154 PRO B CA 1
ATOM 5340 C C . PRO B 1 154 ? 1.623 -13.336 27.656 1 96.88 154 PRO B C 1
ATOM 5342 O O . PRO B 1 154 ? 2.537 -12.945 28.391 1 96.88 154 PRO B O 1
ATOM 5345 N N . ALA B 1 155 ? 0.51 -13.805 28.094 1 96.44 155 ALA B N 1
ATOM 5346 C CA . ALA B 1 155 ? 0.117 -13.703 29.5 1 96.44 155 ALA B CA 1
ATOM 5347 C C . ALA B 1 155 ? 1.044 -14.523 30.391 1 96.44 155 ALA B C 1
ATOM 5349 O O . ALA B 1 155 ? 1.24 -14.195 31.562 1 96.44 155 ALA B O 1
ATOM 5350 N N . GLN B 1 156 ? 1.632 -15.523 29.828 1 97 156 GLN B N 1
ATOM 5351 C CA . GLN B 1 156 ? 2.49 -16.406 30.609 1 97 156 GLN B CA 1
ATOM 5352 C C . GLN B 1 156 ? 3.68 -15.648 31.188 1 97 156 GLN B C 1
ATOM 5354 O O . GLN B 1 156 ? 4.188 -16 32.25 1 97 156 GLN B O 1
ATOM 5359 N N . TYR B 1 157 ? 4.133 -14.625 30.516 1 97.81 157 TYR B N 1
ATOM 5360 C CA . TYR B 1 157 ? 5.297 -13.891 31 1 97.81 157 TYR B CA 1
ATOM 5361 C C . TYR B 1 157 ? 4.941 -13.031 32.188 1 97.81 157 TYR B C 1
ATOM 5363 O O . TYR B 1 157 ? 5.676 -13.008 33.188 1 97.81 157 TYR B O 1
ATOM 5371 N N . THR B 1 158 ? 3.799 -12.312 32.125 1 97.56 158 THR B N 1
ATOM 5372 C CA . THR B 1 158 ? 3.373 -11.516 33.281 1 97.56 158 THR B CA 1
ATOM 5373 C C . THR B 1 158 ? 2.951 -12.414 34.438 1 97.56 158 THR B C 1
ATOM 5375 O O . THR B 1 158 ? 3.156 -12.07 35.594 1 97.56 158 THR B O 1
ATOM 5378 N N . GLN B 1 159 ? 2.338 -13.539 34.125 1 97.12 159 GLN B N 1
ATOM 5379 C CA . GLN B 1 159 ? 1.938 -14.477 35.156 1 97.12 159 GLN B CA 1
ATOM 5380 C C . GLN B 1 159 ? 3.15 -15.008 35.938 1 97.12 159 GLN B C 1
ATOM 5382 O O . GLN B 1 159 ? 3.086 -15.227 37.156 1 97.12 159 GLN B O 1
ATOM 5387 N N . LYS B 1 160 ? 4.195 -15.242 35.219 1 96.81 160 LYS B N 1
ATOM 5388 C CA . LYS B 1 160 ? 5.43 -15.688 35.844 1 96.81 160 LYS B CA 1
ATOM 5389 C C . LYS B 1 160 ? 5.898 -14.688 36.906 1 96.81 160 LYS B C 1
ATOM 5391 O O . LYS B 1 160 ? 6.363 -15.078 37.969 1 96.81 160 LYS B O 1
ATOM 5396 N N . VAL B 1 161 ? 5.828 -13.414 36.656 1 97.69 161 VAL B N 1
ATOM 5397 C CA . VAL B 1 161 ? 6.199 -12.359 37.594 1 97.69 161 VAL B CA 1
ATOM 5398 C C . VAL B 1 161 ? 5.27 -12.391 38.812 1 97.69 161 VAL B C 1
ATOM 5400 O O . VAL B 1 161 ? 5.73 -12.336 39.938 1 97.69 161 VAL B O 1
ATOM 5403 N N . LEU B 1 162 ? 3.971 -12.516 38.5 1 96.81 162 LEU B N 1
ATOM 5404 C CA . LEU B 1 162 ? 2.961 -12.484 39.562 1 96.81 162 LEU B CA 1
ATOM 5405 C C . LEU B 1 162 ? 3.08 -13.719 40.469 1 96.81 162 LEU B C 1
ATOM 5407 O O . LEU B 1 162 ? 2.9 -13.625 41.688 1 96.81 162 LEU B O 1
ATOM 5411 N N . ASP B 1 163 ? 3.379 -14.797 39.844 1 96.25 163 ASP B N 1
ATOM 5412 C CA . ASP B 1 163 ? 3.535 -16.031 40.594 1 96.25 163 ASP B CA 1
ATOM 5413 C C . ASP B 1 163 ? 4.688 -15.938 41.594 1 96.25 163 ASP B C 1
ATOM 5415 O O . ASP B 1 163 ? 4.707 -16.641 42.594 1 96.25 163 ASP B O 1
ATOM 5419 N N . ALA B 1 164 ? 5.645 -15.156 41.344 1 95.38 164 ALA B N 1
ATOM 5420 C CA . ALA B 1 164 ? 6.797 -14.977 42.219 1 95.38 164 ALA B CA 1
ATOM 5421 C C . ALA B 1 164 ? 6.59 -13.797 43.156 1 95.38 164 ALA B C 1
ATOM 5423 O O . ALA B 1 164 ? 7.555 -13.242 43.688 1 95.38 164 ALA B O 1
ATOM 5424 N N . ASP B 1 165 ? 5.398 -13.297 43.312 1 92.38 165 ASP B N 1
ATOM 5425 C CA . ASP B 1 165 ? 4.988 -12.195 44.156 1 92.38 165 ASP B CA 1
ATOM 5426 C C . ASP B 1 165 ? 5.574 -10.875 43.688 1 92.38 165 ASP B C 1
ATOM 5428 O O . ASP B 1 165 ? 5.828 -9.969 44.469 1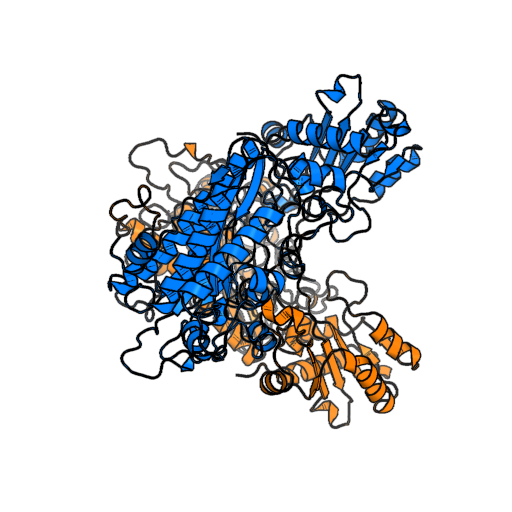 92.38 165 ASP B O 1
ATOM 5432 N N . GLY B 1 166 ? 5.906 -10.922 42.406 1 93.62 166 GLY B N 1
ATOM 5433 C CA . GLY B 1 166 ? 6.301 -9.672 41.781 1 93.62 166 GLY B CA 1
ATOM 5434 C C . GLY B 1 166 ? 5.125 -8.789 41.406 1 93.62 166 GLY B C 1
ATOM 5435 O O . GLY B 1 166 ? 3.969 -9.188 41.562 1 93.62 166 GLY B O 1
ATOM 5436 N N . ALA B 1 167 ? 5.422 -7.527 40.906 1 96.25 167 ALA B N 1
ATOM 5437 C CA . ALA B 1 167 ? 4.387 -6.566 40.531 1 96.25 167 ALA B CA 1
ATOM 5438 C C . ALA B 1 167 ? 4.504 -6.164 39.094 1 96.25 167 ALA B C 1
ATOM 5440 O O . ALA B 1 167 ? 5.605 -5.949 38.562 1 96.25 167 ALA B O 1
ATOM 5441 N N . VAL B 1 168 ? 3.359 -6.176 38.406 1 97.81 168 VAL B N 1
ATOM 5442 C CA . VAL B 1 168 ? 3.285 -5.766 37 1 97.81 168 VAL B CA 1
ATOM 5443 C C . VAL B 1 168 ? 2.316 -4.594 36.875 1 97.81 168 VAL B C 1
ATOM 5445 O O . VAL B 1 168 ? 1.253 -4.578 37.469 1 97.81 168 VAL B O 1
ATOM 5448 N N . THR B 1 169 ? 2.695 -3.562 36.125 1 97.75 169 THR B N 1
ATOM 5449 C CA . THR B 1 169 ? 1.81 -2.434 35.875 1 97.75 169 THR B CA 1
ATOM 5450 C C . THR B 1 169 ? 1.935 -1.971 34.406 1 97.75 169 THR B C 1
ATOM 5452 O O . THR B 1 169 ? 2.988 -2.131 33.781 1 97.75 169 THR B O 1
ATOM 5455 N N . ASP B 1 170 ? 0.881 -1.503 33.781 1 97.94 170 ASP B N 1
ATOM 5456 C CA . ASP B 1 170 ? 0.918 -0.889 32.469 1 97.94 170 ASP B CA 1
ATOM 5457 C C . ASP B 1 170 ? 0.444 0.562 32.5 1 97.94 170 ASP B C 1
ATOM 5459 O O . ASP B 1 170 ? 0.018 1.119 31.5 1 97.94 170 ASP B O 1
ATOM 5463 N N . LEU B 1 171 ? 0.591 1.218 33.625 1 96.81 171 LEU B N 1
ATOM 5464 C CA . LEU B 1 171 ? 0.009 2.537 33.844 1 96.81 171 LEU B CA 1
ATOM 5465 C C . LEU B 1 171 ? 0.989 3.639 33.469 1 96.81 171 LEU B C 1
ATOM 5467 O O . LEU B 1 171 ? 0.58 4.766 33.156 1 96.81 171 LEU B O 1
ATOM 5471 N N . TYR B 1 172 ? 2.295 3.367 33.438 1 97.56 172 TYR B N 1
ATOM 5472 C CA . TYR B 1 172 ? 3.252 4.469 33.438 1 97.56 172 TYR B CA 1
ATOM 5473 C C . TYR B 1 172 ? 4.113 4.43 32.188 1 97.56 172 TYR B C 1
ATOM 5475 O O . TYR B 1 172 ? 4.523 5.477 31.672 1 97.56 172 TYR B O 1
ATOM 5483 N N . LEU B 1 173 ? 4.398 3.236 31.641 1 98.19 173 LEU B N 1
ATOM 5484 C CA . LEU B 1 173 ? 5.43 3.068 30.625 1 98.19 173 LEU B CA 1
ATOM 5485 C C . LEU B 1 173 ? 5.074 3.834 29.359 1 98.19 173 LEU B C 1
ATOM 5487 O O . LEU B 1 173 ? 5.93 4.504 28.766 1 98.19 173 LEU B O 1
ATOM 5491 N N . LEU B 1 174 ? 3.807 3.746 28.859 1 97.12 174 LEU B N 1
ATOM 5492 C CA . LEU B 1 174 ? 3.416 4.422 27.641 1 97.12 174 LEU B CA 1
ATOM 5493 C C . LEU B 1 174 ? 3.662 5.922 27.734 1 97.12 174 LEU B C 1
ATOM 5495 O O . LEU B 1 174 ? 4.234 6.523 26.828 1 97.12 174 LEU B O 1
ATOM 5499 N N . SER B 1 175 ? 3.258 6.539 28.828 1 96.56 175 SER B N 1
ATOM 5500 C CA . SER B 1 175 ? 3.465 7.969 29.031 1 96.56 175 SER B CA 1
ATOM 5501 C C . SER B 1 175 ? 4.949 8.312 29.078 1 96.56 175 SER B C 1
ATOM 5503 O O . SER B 1 175 ? 5.367 9.344 28.547 1 96.56 175 SER B O 1
ATOM 5505 N N . ALA B 1 176 ? 5.734 7.473 29.719 1 98 176 ALA B N 1
ATOM 5506 C CA . ALA B 1 176 ? 7.176 7.691 29.781 1 98 176 ALA B CA 1
ATOM 5507 C C . ALA B 1 176 ? 7.789 7.672 28.391 1 98 176 ALA B C 1
ATOM 5509 O O . ALA B 1 176 ? 8.609 8.531 28.047 1 98 176 ALA B O 1
ATOM 5510 N N . LEU B 1 177 ? 7.375 6.672 27.609 1 98.06 177 LEU B N 1
ATOM 5511 C CA . LEU B 1 177 ? 7.871 6.555 26.25 1 98.06 177 LEU B CA 1
ATOM 5512 C C . LEU B 1 177 ? 7.453 7.762 25.406 1 98.06 177 LEU B C 1
ATOM 5514 O O . LEU B 1 177 ? 8.25 8.297 24.641 1 98.06 177 LEU B O 1
ATOM 5518 N N . GLN B 1 178 ? 6.246 8.188 25.516 1 96.06 178 GLN B N 1
ATOM 5519 C CA . GLN B 1 178 ? 5.727 9.305 24.734 1 96.06 178 GLN B CA 1
ATOM 5520 C C . GLN B 1 178 ? 6.473 10.594 25.062 1 96.06 178 GLN B C 1
ATOM 5522 O O . GLN B 1 178 ? 6.832 11.352 24.156 1 96.06 178 GLN B O 1
ATOM 5527 N N . THR B 1 179 ? 6.738 10.867 26.281 1 95.94 179 THR B N 1
ATOM 5528 C CA . THR B 1 179 ? 7.449 12.086 26.672 1 95.94 179 THR B CA 1
ATOM 5529 C C . THR B 1 179 ? 8.922 12 26.266 1 95.94 179 THR B C 1
ATOM 5531 O O . THR B 1 179 ? 9.516 13.008 25.875 1 95.94 179 THR B O 1
ATOM 5534 N N . ALA B 1 180 ? 9.461 10.805 26.375 1 97.75 180 ALA B N 1
ATOM 5535 C CA . ALA B 1 180 ? 10.844 10.617 25.953 1 97.75 180 ALA B CA 1
ATOM 5536 C C . ALA B 1 180 ? 10.984 10.867 24.453 1 97.75 180 ALA B C 1
ATOM 5538 O O . ALA B 1 180 ? 11.945 11.5 24 1 97.75 180 ALA B O 1
ATOM 5539 N N . ARG B 1 181 ? 10 10.43 23.688 1 97.62 181 ARG B N 1
ATOM 5540 C CA . ARG B 1 181 ? 10.062 10.492 22.234 1 97.62 181 ARG B CA 1
ATOM 5541 C C . ARG B 1 181 ? 9.781 11.914 21.75 1 97.62 181 ARG B C 1
ATOM 5543 O O . ARG B 1 181 ? 10.023 12.227 20.578 1 97.62 181 ARG B O 1
ATOM 5550 N N . LEU B 1 182 ? 9.297 12.781 22.594 1 96.94 182 LEU B N 1
ATOM 5551 C CA . LEU B 1 182 ? 8.984 14.148 22.219 1 96.94 182 LEU B CA 1
ATOM 5552 C C . LEU B 1 182 ? 10.25 14.922 21.859 1 96.94 182 LEU B C 1
ATOM 5554 O O . LEU B 1 182 ? 10.219 15.797 20.984 1 96.94 182 LEU B O 1
ATOM 5558 N N . ILE B 1 183 ? 11.328 14.633 22.578 1 97.38 183 ILE B N 1
ATOM 5559 C CA . ILE B 1 183 ? 12.609 15.289 22.344 1 97.38 183 ILE B CA 1
ATOM 5560 C C . ILE B 1 183 ? 13.555 14.32 21.625 1 97.38 183 ILE B C 1
ATOM 5562 O O . ILE B 1 183 ? 13.93 13.281 22.188 1 97.38 183 ILE B O 1
ATOM 5566 N N . LYS B 1 184 ? 13.945 14.688 20.469 1 98.06 184 LYS B N 1
ATOM 5567 C CA . LYS B 1 184 ? 14.766 13.797 19.641 1 98.06 184 LYS B CA 1
ATOM 5568 C C . LYS B 1 184 ? 16.25 13.992 19.938 1 98.06 184 LYS B C 1
ATOM 5570 O O . LYS B 1 184 ? 16.703 15.117 20.172 1 98.06 184 LYS B O 1
ATOM 5575 N N . ASP B 1 185 ? 17 12.906 19.891 1 97.31 185 ASP B N 1
ATOM 5576 C CA . ASP B 1 185 ? 18.469 13.008 19.922 1 97.31 185 ASP B CA 1
ATOM 5577 C C . ASP B 1 185 ? 19.047 13.156 18.516 1 97.31 185 ASP B C 1
ATOM 5579 O O . ASP B 1 185 ? 18.297 13.25 17.547 1 97.31 185 ASP B O 1
ATOM 5583 N N . SER B 1 186 ? 20.359 13.266 18.406 1 97.75 186 SER B N 1
ATOM 5584 C CA . SER B 1 186 ? 21.016 13.562 17.141 1 97.75 186 SER B CA 1
ATOM 5585 C C . SER B 1 186 ? 20.844 12.422 16.141 1 97.75 186 SER B C 1
ATOM 5587 O O . SER B 1 186 ? 20.75 12.656 14.93 1 97.75 186 SER B O 1
ATOM 5589 N N . ASP B 1 187 ? 20.797 11.141 16.641 1 97.5 187 ASP B N 1
ATOM 5590 C CA . ASP B 1 187 ? 20.609 10 15.75 1 97.5 187 ASP B CA 1
ATOM 5591 C C . ASP B 1 187 ? 19.188 9.992 15.156 1 97.5 187 ASP B C 1
ATOM 5593 O O . ASP B 1 187 ? 19.016 9.672 13.984 1 97.5 187 ASP B O 1
ATOM 5597 N N . GLU B 1 188 ? 18.234 10.281 16 1 98.25 188 GLU B N 1
ATOM 5598 C CA . GLU B 1 188 ? 16.859 10.398 15.531 1 98.25 188 GLU B CA 1
ATOM 5599 C C . GLU B 1 188 ? 16.719 11.5 14.484 1 98.25 188 GLU B C 1
ATOM 5601 O O . GLU B 1 188 ? 16.094 11.305 13.453 1 98.25 188 GLU B O 1
ATOM 5606 N N . ILE B 1 189 ? 17.297 12.656 14.773 1 98.56 189 ILE B N 1
ATOM 5607 C CA . ILE B 1 189 ? 17.234 13.789 13.852 1 98.56 189 ILE B CA 1
ATOM 5608 C C . ILE B 1 189 ? 17.875 13.406 12.523 1 98.56 189 ILE B C 1
ATOM 5610 O O . ILE B 1 189 ? 17.375 13.766 11.453 1 98.56 189 ILE B O 1
ATOM 5614 N N . ALA B 1 190 ? 18.984 12.695 12.578 1 98.38 190 ALA B N 1
ATOM 5615 C CA . ALA B 1 190 ? 19.656 12.25 11.352 1 98.38 190 ALA B CA 1
ATOM 5616 C C . ALA B 1 190 ? 18.734 11.352 10.523 1 98.38 190 ALA B C 1
ATOM 5618 O O . ALA B 1 190 ? 18.719 11.445 9.297 1 98.38 190 ALA B O 1
ATOM 5619 N N . ALA B 1 191 ? 18.031 10.422 11.164 1 98.25 191 ALA B N 1
ATOM 5620 C CA . ALA B 1 191 ? 17.109 9.539 10.461 1 98.25 191 ALA B CA 1
ATOM 5621 C C . ALA B 1 191 ? 15.953 10.328 9.844 1 98.25 191 ALA B C 1
ATOM 5623 O O . ALA B 1 191 ? 15.562 10.078 8.703 1 98.25 191 ALA B O 1
ATOM 5624 N N . ILE B 1 192 ? 15.383 11.297 10.602 1 98.81 192 ILE B N 1
ATOM 5625 C CA . ILE B 1 192 ? 14.305 12.133 10.094 1 98.81 192 ILE B CA 1
ATOM 5626 C C . ILE B 1 192 ? 14.805 12.977 8.93 1 98.81 192 ILE B C 1
ATOM 5628 O O . ILE B 1 192 ? 14.094 13.164 7.938 1 98.81 192 ILE B O 1
ATOM 5632 N N . LYS B 1 193 ? 16.031 13.508 9.039 1 98.75 193 LYS B N 1
ATOM 5633 C CA . LYS B 1 193 ? 16.641 14.273 7.949 1 98.75 193 LYS B CA 1
ATOM 5634 C C . LYS B 1 193 ? 16.734 13.438 6.676 1 98.75 193 LYS B C 1
ATOM 5636 O O . LYS B 1 193 ? 16.406 13.922 5.59 1 98.75 193 LYS B O 1
ATOM 5641 N N . LYS B 1 194 ? 17.156 12.211 6.82 1 98.5 194 LYS B N 1
ATOM 5642 C CA . LYS B 1 194 ? 17.266 11.32 5.668 1 98.5 194 LYS B CA 1
ATOM 5643 C C . LYS B 1 194 ? 15.898 11.094 5.02 1 98.5 194 LYS B C 1
ATOM 5645 O O . LYS B 1 194 ? 15.773 11.133 3.795 1 98.5 194 LYS B O 1
ATOM 5650 N N . ALA B 1 195 ? 14.891 10.82 5.82 1 98.81 195 ALA B N 1
ATOM 5651 C CA . ALA B 1 195 ? 13.531 10.664 5.312 1 98.81 195 ALA B CA 1
ATOM 5652 C C . ALA B 1 195 ? 13.078 11.898 4.547 1 98.81 195 ALA B C 1
ATOM 5654 O O . ALA B 1 195 ? 12.461 11.797 3.486 1 98.81 195 ALA B O 1
ATOM 5655 N N . ASN B 1 196 ? 13.398 13.07 5.07 1 98.81 196 ASN B N 1
ATOM 5656 C CA . ASN B 1 196 ? 13 14.32 4.43 1 98.81 196 ASN B CA 1
ATOM 5657 C C . ASN B 1 196 ? 13.766 14.547 3.127 1 98.81 196 ASN B C 1
ATOM 5659 O O . ASN B 1 196 ? 13.211 15.086 2.164 1 98.81 196 ASN B O 1
ATOM 5663 N N . GLU B 1 197 ? 15.016 14.18 3.121 1 98.62 197 GLU B N 1
ATOM 5664 C CA . GLU B 1 197 ? 15.789 14.305 1.891 1 98.62 197 GLU B CA 1
ATOM 5665 C C . GLU B 1 197 ? 15.203 13.445 0.777 1 98.62 197 GLU B C 1
ATOM 5667 O O . GLU B 1 197 ? 15.016 13.922 -0.347 1 98.62 197 GLU B O 1
ATOM 5672 N N . ILE B 1 198 ? 14.898 12.195 1.078 1 98.69 198 ILE B N 1
ATOM 5673 C CA . ILE B 1 198 ? 14.32 11.266 0.106 1 98.69 198 ILE B CA 1
ATOM 5674 C C . ILE B 1 198 ? 12.969 11.797 -0.368 1 98.69 198 ILE B C 1
ATOM 5676 O O . ILE B 1 198 ? 12.711 11.875 -1.571 1 98.69 198 ILE B O 1
ATOM 5680 N N . SER B 1 199 ? 12.133 12.219 0.549 1 98.88 199 SER B N 1
ATOM 5681 C CA . SER B 1 199 ? 10.797 12.719 0.225 1 98.88 199 SER B CA 1
ATOM 5682 C C . SER B 1 199 ? 10.867 14.008 -0.591 1 98.88 199 SER B C 1
ATOM 5684 O O . SER B 1 199 ? 10.062 14.219 -1.5 1 98.88 199 SER B O 1
ATOM 5686 N N . SER B 1 200 ? 11.805 14.875 -0.221 1 98.88 200 SER B N 1
ATOM 5687 C CA . SER B 1 200 ? 11.992 16.125 -0.959 1 98.88 200 SER B CA 1
ATOM 5688 C C . SER B 1 200 ? 12.32 15.852 -2.422 1 98.88 200 SER B C 1
ATOM 5690 O O . SER B 1 200 ? 11.75 16.469 -3.32 1 98.88 200 SER B O 1
ATOM 5692 N N . ARG B 1 201 ? 13.203 14.93 -2.605 1 98.75 201 ARG B N 1
ATOM 5693 C CA . ARG B 1 201 ? 13.562 14.578 -3.979 1 98.75 201 ARG B CA 1
ATOM 5694 C C . ARG B 1 201 ? 12.367 13.992 -4.723 1 98.75 201 ARG B C 1
ATOM 5696 O O . ARG B 1 201 ? 12.18 14.258 -5.914 1 98.75 201 ARG B O 1
ATOM 5703 N N . ALA B 1 202 ? 11.562 13.227 -4.059 1 98.88 202 ALA B N 1
ATOM 5704 C CA . ALA B 1 202 ? 10.383 12.648 -4.688 1 98.88 202 ALA B CA 1
ATOM 5705 C C . ALA B 1 202 ? 9.406 13.734 -5.125 1 98.88 202 ALA B C 1
ATOM 5707 O O . ALA B 1 202 ? 8.828 13.664 -6.215 1 98.88 202 ALA B O 1
ATOM 5708 N N . HIS B 1 203 ? 9.164 14.75 -4.293 1 98.88 203 HIS B N 1
ATOM 5709 C CA . HIS B 1 203 ? 8.328 15.891 -4.672 1 98.88 203 HIS B CA 1
ATOM 5710 C C . HIS B 1 203 ? 8.883 16.594 -5.906 1 98.88 203 HIS B C 1
ATOM 5712 O O . HIS B 1 203 ? 8.125 16.938 -6.82 1 98.88 203 HIS B O 1
ATOM 5718 N N . GLU B 1 204 ? 10.141 16.812 -5.875 1 98.81 204 GLU B N 1
ATOM 5719 C CA . GLU B 1 204 ? 10.766 17.5 -6.996 1 98.81 204 GLU B CA 1
ATOM 5720 C C . GLU B 1 204 ? 10.648 16.688 -8.281 1 98.81 204 GLU B C 1
ATOM 5722 O O . GLU B 1 204 ? 10.5 17.25 -9.367 1 98.81 204 GLU B O 1
ATOM 5727 N N . VAL B 1 205 ? 10.773 15.328 -8.203 1 98.62 205 VAL B N 1
ATOM 5728 C CA . VAL B 1 205 ? 10.609 14.469 -9.367 1 98.62 205 VAL B CA 1
ATOM 5729 C C . VAL B 1 205 ? 9.266 14.75 -10.031 1 98.62 205 VAL B C 1
ATOM 5731 O O . VAL B 1 205 ? 9.195 14.906 -11.25 1 98.62 205 VAL B O 1
ATOM 5734 N N . ILE B 1 206 ? 8.195 14.867 -9.273 1 98.69 206 ILE B N 1
ATOM 5735 C CA . ILE B 1 206 ? 6.859 15.109 -9.812 1 98.69 206 ILE B CA 1
ATOM 5736 C C . ILE B 1 206 ? 6.832 16.453 -10.547 1 98.69 206 ILE B C 1
ATOM 5738 O O . ILE B 1 206 ? 6.352 16.547 -11.68 1 98.69 206 ILE B O 1
ATOM 5742 N N . MET B 1 207 ? 7.375 17.484 -9.922 1 98.69 207 MET B N 1
ATOM 5743 C CA . MET B 1 207 ? 7.383 18.812 -10.523 1 98.69 207 MET B CA 1
ATOM 5744 C C . MET B 1 207 ? 8.141 18.812 -11.844 1 98.69 207 MET B C 1
ATOM 5746 O O . MET B 1 207 ? 7.691 19.406 -12.82 1 98.69 207 MET B O 1
ATOM 5750 N N . ARG B 1 208 ? 9.195 18.141 -11.844 1 98.19 208 ARG B N 1
ATOM 5751 C CA . ARG B 1 208 ? 10.039 18.125 -13.039 1 98.19 208 ARG B CA 1
ATOM 5752 C C . ARG B 1 208 ? 9.398 17.312 -14.148 1 98.19 208 ARG B C 1
ATOM 5754 O O . ARG B 1 208 ? 9.555 17.625 -15.328 1 98.19 208 ARG B O 1
ATOM 5761 N N . VAL B 1 209 ? 8.75 16.172 -13.789 1 97.69 209 VAL B N 1
ATOM 5762 C CA . VAL B 1 209 ? 8.016 15.398 -14.797 1 97.69 209 VAL B CA 1
ATOM 5763 C C . VAL B 1 209 ? 6.918 16.266 -15.406 1 97.69 209 VAL B C 1
ATOM 5765 O O . VAL B 1 209 ? 6.711 16.25 -16.625 1 97.69 209 VAL B O 1
ATOM 5768 N N . LEU B 1 210 ? 6.195 17.016 -14.602 1 96.88 210 LEU B N 1
ATOM 5769 C CA . LEU B 1 210 ? 5.191 17.953 -15.094 1 96.88 210 LEU B CA 1
ATOM 5770 C C . LEU B 1 210 ? 5.82 18.984 -16.031 1 96.88 210 LEU B C 1
ATOM 5772 O O . LEU B 1 210 ? 5.266 19.281 -17.078 1 96.88 210 LEU B O 1
ATOM 5776 N N . GLY B 1 211 ? 6.953 19.531 -15.617 1 97.12 211 GLY B N 1
ATOM 5777 C CA . GLY B 1 211 ? 7.656 20.516 -16.438 1 97.12 211 GLY B CA 1
ATOM 5778 C C . GLY B 1 211 ? 8.07 19.969 -17.797 1 97.12 211 GLY B C 1
ATOM 5779 O O . GLY B 1 211 ? 7.91 20.625 -18.812 1 97.12 211 GLY B O 1
ATOM 5780 N N . LYS B 1 212 ? 8.656 18.781 -17.781 1 95.69 212 LYS B N 1
ATOM 5781 C CA . LYS B 1 212 ? 9.047 18.125 -19.031 1 95.69 212 LYS B CA 1
ATOM 5782 C C . LYS B 1 212 ? 7.852 17.969 -19.953 1 95.69 212 LYS B C 1
ATOM 5784 O O . LYS B 1 212 ? 7.984 18.078 -21.172 1 95.69 212 LYS B O 1
ATOM 5789 N N . ALA B 1 213 ? 6.777 17.562 -19.375 1 94.19 213 ALA B N 1
ATOM 5790 C CA . ALA B 1 213 ? 5.562 17.406 -20.172 1 94.19 213 ALA B CA 1
ATOM 5791 C C . ALA B 1 213 ? 5.145 18.719 -20.812 1 94.19 213 ALA B C 1
ATOM 5793 O O . ALA B 1 213 ? 4.727 18.75 -21.969 1 94.19 213 ALA B O 1
ATOM 5794 N N . VAL B 1 214 ? 5.184 19.844 -20.062 1 94.19 214 VAL B N 1
ATOM 5795 C CA . VAL B 1 214 ? 4.828 21.172 -20.547 1 94.19 214 VAL B CA 1
ATOM 5796 C C . VAL B 1 214 ? 5.691 21.531 -21.75 1 94.19 214 VAL B C 1
ATOM 5798 O O . VAL B 1 214 ? 5.203 22.125 -22.719 1 94.19 214 VAL B O 1
ATOM 5801 N N . LYS B 1 215 ? 6.961 21.109 -21.703 1 95.19 215 LYS B N 1
ATOM 5802 C CA . LYS B 1 215 ? 7.906 21.438 -22.766 1 95.19 215 LYS B CA 1
ATOM 5803 C C . LYS B 1 215 ? 7.82 20.438 -23.906 1 95.19 215 LYS B C 1
ATOM 5805 O O . LYS B 1 215 ? 8.578 20.516 -24.875 1 95.19 215 LYS B O 1
ATOM 5810 N N . GLY B 1 216 ? 7.031 19.438 -23.766 1 92.56 216 GLY B N 1
ATOM 5811 C CA . GLY B 1 216 ? 6.891 18.422 -24.797 1 92.56 216 GLY B CA 1
ATOM 5812 C C . GLY B 1 216 ? 8.078 17.469 -24.859 1 92.56 216 GLY B C 1
ATOM 5813 O O . GLY B 1 216 ? 8.398 16.953 -25.938 1 92.56 216 GLY B O 1
ATOM 5814 N N . LYS B 1 217 ? 8.68 17.312 -23.797 1 92.94 217 LYS B N 1
ATOM 5815 C CA . LYS B 1 217 ? 9.93 16.562 -23.812 1 92.94 217 LYS B CA 1
ATOM 5816 C C . LYS B 1 217 ? 9.703 15.125 -23.359 1 92.94 217 LYS B C 1
ATOM 5818 O O . LYS B 1 217 ? 10.656 14.352 -23.219 1 92.94 217 LYS B O 1
ATOM 5823 N N . ILE B 1 218 ? 8.531 14.703 -23.094 1 92.69 218 ILE B N 1
ATOM 5824 C CA . ILE B 1 218 ? 8.18 13.312 -22.859 1 92.69 218 ILE B CA 1
ATOM 5825 C C . ILE B 1 218 ? 7.52 12.719 -24.094 1 92.69 218 ILE B C 1
ATOM 5827 O O . ILE B 1 218 ? 6.395 13.086 -24.453 1 92.69 218 ILE B O 1
ATOM 5831 N N . GLU B 1 219 ? 8.297 11.859 -24.703 1 89.75 219 GLU B N 1
ATOM 5832 C CA . GLU B 1 219 ? 7.82 11.281 -25.953 1 89.75 219 GLU B CA 1
ATOM 5833 C C . GLU B 1 219 ? 7.703 9.766 -25.859 1 89.75 219 GLU B C 1
ATOM 5835 O O . GLU B 1 219 ? 8.555 9.109 -25.25 1 89.75 219 GLU B O 1
ATOM 5840 N N . ALA B 1 220 ? 6.602 9.328 -26.375 1 89 220 ALA B N 1
ATOM 5841 C CA . ALA B 1 220 ? 6.41 7.879 -26.453 1 89 220 ALA B CA 1
ATOM 5842 C C . ALA B 1 220 ? 7.141 7.297 -27.656 1 89 220 ALA B C 1
ATOM 5844 O O . ALA B 1 220 ? 7.051 7.84 -28.766 1 89 220 ALA B O 1
ATOM 5845 N N . GLY B 1 221 ? 7.887 6.262 -27.438 1 89.81 221 GLY B N 1
ATOM 5846 C CA . GLY B 1 221 ? 8.578 5.602 -28.547 1 89.81 221 GLY B CA 1
ATOM 5847 C C . GLY B 1 221 ? 7.66 4.742 -29.391 1 89.81 221 GLY B C 1
ATOM 5848 O O . GLY B 1 221 ? 6.445 4.727 -29.188 1 89.81 221 GLY B O 1
ATOM 5849 N N . ALA B 1 222 ? 8.344 4.102 -30.344 1 89.75 222 ALA B N 1
ATOM 5850 C CA . ALA B 1 222 ? 7.582 3.262 -31.281 1 89.75 222 ALA B CA 1
ATOM 5851 C C . ALA B 1 222 ? 6.832 2.162 -30.531 1 89.75 222 ALA B C 1
ATOM 5853 O O . ALA B 1 222 ? 7.41 1.467 -29.688 1 89.75 222 ALA B O 1
ATOM 5854 N N . GLY B 1 223 ? 5.52 2.068 -30.781 1 91.44 223 GLY B N 1
ATOM 5855 C CA . GLY B 1 223 ? 4.703 0.996 -30.234 1 91.44 223 GLY B CA 1
ATOM 5856 C C . GLY B 1 223 ? 4.289 1.231 -28.797 1 91.44 223 GLY B C 1
ATOM 5857 O O . GLY B 1 223 ? 3.553 0.43 -28.219 1 91.44 223 GLY B O 1
ATOM 5858 N N . ALA B 1 224 ? 4.711 2.326 -28.25 1 91.81 224 ALA B N 1
ATOM 5859 C CA . ALA B 1 224 ? 4.426 2.615 -26.844 1 91.81 224 ALA B CA 1
ATOM 5860 C C . ALA B 1 224 ? 2.924 2.717 -26.594 1 91.81 224 ALA B C 1
ATOM 5862 O O . ALA B 1 224 ? 2.225 3.463 -27.281 1 91.81 224 ALA B O 1
ATOM 5863 N N . GLY B 1 225 ? 2.443 1.902 -25.562 1 88.94 225 GLY B N 1
ATOM 5864 C CA . GLY B 1 225 ? 1.038 1.918 -25.203 1 88.94 225 GLY B CA 1
ATOM 5865 C C . GLY B 1 225 ? 0.172 1.059 -26.094 1 88.94 225 GLY B C 1
ATOM 5866 O O . GLY B 1 225 ? -1.036 0.943 -25.875 1 88.94 225 GLY B O 1
ATOM 5867 N N . VAL B 1 226 ? 0.716 0.406 -27.125 1 88.88 226 VAL B N 1
ATOM 5868 C CA . VAL B 1 226 ? -0.024 -0.418 -28.078 1 88.88 226 VAL B CA 1
ATOM 5869 C C . VAL B 1 226 ? 0.596 -1.812 -28.141 1 88.88 226 VAL B C 1
ATOM 5871 O O . VAL B 1 226 ? 0.095 -2.752 -27.516 1 88.88 226 VAL B O 1
ATOM 5874 N N . ASP B 1 227 ? 1.851 -1.807 -28.688 1 89.81 227 ASP B N 1
ATOM 5875 C CA . ASP B 1 227 ? 2.547 -3.078 -28.859 1 89.81 227 ASP B CA 1
ATOM 5876 C C . ASP B 1 227 ? 3.338 -3.443 -27.609 1 89.81 227 ASP B C 1
ATOM 5878 O O . ASP B 1 227 ? 3.684 -4.609 -27.406 1 89.81 227 ASP B O 1
ATOM 5882 N N . ARG B 1 228 ? 3.652 -2.441 -26.891 1 93.81 228 ARG B N 1
ATOM 5883 C CA . ARG B 1 228 ? 4.387 -2.58 -25.641 1 93.81 228 ARG B CA 1
ATOM 5884 C C . ARG B 1 228 ? 3.891 -1.58 -24.594 1 93.81 228 ARG B C 1
ATOM 5886 O O . ARG B 1 228 ? 3.244 -0.588 -24.938 1 93.81 228 ARG B O 1
ATOM 5893 N N . PRO B 1 229 ? 4.164 -1.821 -23.328 1 96.25 229 PRO B N 1
ATOM 5894 C CA . PRO B 1 229 ? 3.736 -0.857 -22.312 1 96.25 229 PRO B CA 1
ATOM 5895 C C . PRO B 1 229 ? 4.559 0.43 -22.344 1 96.25 229 PRO B C 1
ATOM 5897 O O . PRO B 1 229 ? 5.629 0.472 -22.953 1 96.25 229 PRO B O 1
ATOM 5900 N N . LEU B 1 230 ? 4.016 1.499 -21.734 1 96.19 230 LEU B N 1
ATOM 5901 C CA . LEU B 1 230 ? 4.77 2.73 -21.531 1 96.19 230 LEU B CA 1
ATOM 5902 C C . LEU B 1 230 ? 5.902 2.514 -20.531 1 96.19 230 LEU B C 1
ATOM 5904 O O . LEU B 1 230 ? 5.699 1.922 -19.469 1 96.19 230 LEU B O 1
ATOM 5908 N N . LEU B 1 231 ? 7.016 2.949 -20.938 1 97.19 231 LEU B N 1
ATOM 5909 C CA . LEU B 1 231 ? 8.18 2.865 -20.062 1 97.19 231 LEU B CA 1
ATOM 5910 C C . LEU B 1 231 ? 8.289 4.109 -19.172 1 97.19 231 LEU B C 1
ATOM 5912 O O . LEU B 1 231 ? 7.652 5.129 -19.453 1 97.19 231 LEU B O 1
ATOM 5916 N N . PRO B 1 232 ? 9.102 4.043 -18.094 1 97.12 232 PRO B N 1
ATOM 5917 C CA . PRO B 1 232 ? 9.133 5.156 -17.156 1 97.12 232 PRO B CA 1
ATOM 5918 C C . PRO B 1 232 ? 9.453 6.492 -17.812 1 97.12 232 PRO B C 1
ATOM 5920 O O . PRO B 1 232 ? 8.875 7.52 -17.469 1 97.12 232 PRO B O 1
ATOM 5923 N N . GLY B 1 233 ? 10.297 6.539 -18.719 1 96.19 233 GLY B N 1
ATOM 5924 C CA . GLY B 1 233 ? 10.648 7.77 -19.406 1 96.19 233 GLY B CA 1
ATOM 5925 C C . GLY B 1 233 ? 9.523 8.297 -20.281 1 96.19 233 GLY B C 1
ATOM 5926 O O . GLY B 1 233 ? 9.602 9.414 -20.797 1 96.19 233 GLY B O 1
ATOM 5927 N N . GLU B 1 234 ? 8.469 7.523 -20.422 1 96.44 234 GLU B N 1
ATOM 5928 C CA . GLU B 1 234 ? 7.34 7.867 -21.266 1 96.44 234 GLU B CA 1
ATOM 5929 C C . GLU B 1 234 ? 6.102 8.203 -20.438 1 96.44 234 GLU B C 1
ATOM 5931 O O . GLU B 1 234 ? 5.02 8.414 -20.984 1 96.44 234 GLU B O 1
ATOM 5936 N N . TRP B 1 235 ? 6.223 8.219 -19.141 1 95.88 235 TRP B N 1
ATOM 5937 C CA . TRP B 1 235 ? 5.102 8.414 -18.219 1 95.88 235 TRP B CA 1
ATOM 5938 C C . TRP B 1 235 ? 4.742 9.898 -18.109 1 95.88 235 TRP B C 1
ATOM 5940 O O . TRP B 1 235 ? 5.57 10.711 -17.703 1 95.88 235 TRP B O 1
ATOM 5950 N N . LEU B 1 236 ? 3.57 10.227 -18.5 1 93.94 236 LEU B N 1
ATOM 5951 C CA . LEU B 1 236 ? 2.967 11.516 -18.172 1 93.94 236 LEU B CA 1
ATOM 5952 C C . LEU B 1 236 ? 2.227 11.453 -16.844 1 93.94 236 LEU B C 1
ATOM 5954 O O . LEU B 1 236 ? 1.943 10.367 -16.328 1 93.94 236 LEU B O 1
ATOM 5958 N N . ILE B 1 237 ? 2.014 12.586 -16.234 1 95.31 237 ILE B N 1
ATOM 5959 C CA . ILE B 1 237 ? 1.152 12.695 -15.055 1 95.31 237 ILE B CA 1
ATOM 5960 C C . ILE B 1 237 ? -0.125 13.453 -15.422 1 95.31 237 ILE B C 1
ATOM 5962 O O . ILE B 1 237 ? -0.101 14.664 -15.617 1 95.31 237 ILE B O 1
ATOM 5966 N N . GLU B 1 238 ? -1.161 12.695 -15.469 1 92.19 238 GLU B N 1
ATOM 5967 C CA . GLU B 1 238 ? -2.438 13.281 -15.867 1 92.19 238 GLU B CA 1
ATOM 5968 C C . GLU B 1 238 ? -3.547 12.906 -14.891 1 92.19 238 GLU B C 1
ATOM 5970 O O . GLU B 1 238 ? -4.688 13.352 -15.039 1 92.19 238 GLU B O 1
ATOM 5975 N N . LYS B 1 239 ? -3.225 12.102 -14 1 93.31 239 LYS B N 1
ATOM 5976 C CA . LYS B 1 239 ? -4.113 11.625 -12.945 1 93.31 239 LYS B CA 1
ATOM 5977 C C . LYS B 1 239 ? -3.426 11.664 -11.586 1 93.31 239 LYS B C 1
ATOM 5979 O O . LYS B 1 239 ? -2.199 11.57 -11.5 1 93.31 239 LYS B O 1
ATOM 5984 N N . GLU B 1 240 ? -4.246 11.836 -10.531 1 96.62 240 GLU B N 1
ATOM 5985 C CA . GLU B 1 240 ? -3.729 11.852 -9.164 1 96.62 240 GLU B CA 1
ATOM 5986 C C . GLU B 1 240 ? -2.932 10.586 -8.859 1 96.62 240 GLU B C 1
ATOM 5988 O O . GLU B 1 240 ? -1.844 10.656 -8.281 1 96.62 240 GLU B O 1
ATOM 5993 N N . ALA B 1 241 ? -3.422 9.422 -9.344 1 96.44 241 ALA B N 1
ATOM 5994 C CA . ALA B 1 241 ? -2.783 8.133 -9.094 1 96.44 241 ALA B CA 1
ATOM 5995 C C . ALA B 1 241 ? -1.414 8.062 -9.766 1 96.44 241 ALA B C 1
ATOM 5997 O O . ALA B 1 241 ? -0.496 7.422 -9.25 1 96.44 241 ALA B O 1
ATOM 5998 N N . GLU B 1 242 ? -1.273 8.672 -10.883 1 97.12 242 GLU B N 1
ATOM 5999 C CA . GLU B 1 242 ? -0.007 8.656 -11.609 1 97.12 242 GLU B CA 1
ATOM 6000 C C . GLU B 1 242 ? 1.063 9.445 -10.867 1 97.12 242 GLU B C 1
ATOM 6002 O O . GLU B 1 242 ? 2.227 9.047 -10.82 1 97.12 242 GLU B O 1
ATOM 6007 N N . ALA B 1 243 ? 0.653 10.586 -10.258 1 98.19 243 ALA B N 1
ATOM 6008 C CA . ALA B 1 243 ? 1.576 11.336 -9.414 1 98.19 243 ALA B CA 1
ATOM 6009 C C . ALA B 1 243 ? 1.961 10.539 -8.172 1 98.19 243 ALA B C 1
ATOM 6011 O O . ALA B 1 243 ? 3.135 10.492 -7.797 1 98.19 243 ALA B O 1
ATOM 6012 N N . GLU B 1 244 ? 0.972 9.922 -7.562 1 98.5 244 GLU B N 1
ATOM 6013 C CA . GLU B 1 244 ? 1.229 9.078 -6.398 1 98.5 244 GLU B CA 1
ATOM 6014 C C . GLU B 1 244 ? 2.219 7.961 -6.734 1 98.5 244 GLU B C 1
ATOM 6016 O O . GLU B 1 244 ? 3.145 7.695 -5.965 1 98.5 244 GLU B O 1
ATOM 6021 N N . ALA B 1 245 ? 1.979 7.316 -7.871 1 98.56 245 ALA B N 1
ATOM 6022 C CA . ALA B 1 245 ? 2.812 6.199 -8.305 1 98.56 245 ALA B CA 1
ATOM 6023 C C . ALA B 1 245 ? 4.273 6.617 -8.422 1 98.56 245 ALA B C 1
ATOM 6025 O O . ALA B 1 245 ? 5.168 5.926 -7.934 1 98.56 245 ALA B O 1
ATOM 6026 N N . ILE B 1 246 ? 4.531 7.734 -9.031 1 98.62 246 ILE B N 1
ATOM 6027 C CA . ILE B 1 246 ? 5.891 8.211 -9.258 1 98.62 246 ILE B CA 1
ATOM 6028 C C . ILE B 1 246 ? 6.52 8.617 -7.922 1 98.62 246 ILE B C 1
ATOM 6030 O O . ILE B 1 246 ? 7.688 8.328 -7.664 1 98.62 246 ILE B O 1
ATOM 6034 N N . PHE B 1 247 ? 5.734 9.328 -7.078 1 98.81 247 PHE B N 1
ATOM 6035 C CA . PHE B 1 247 ? 6.242 9.727 -5.77 1 98.81 247 PHE B CA 1
ATOM 6036 C C . PHE B 1 247 ? 6.703 8.508 -4.977 1 98.81 247 PHE B C 1
ATOM 6038 O O . PHE B 1 247 ? 7.84 8.461 -4.504 1 98.81 247 PHE B O 1
ATOM 6045 N N . VAL B 1 248 ? 5.887 7.488 -4.863 1 98.81 248 VAL B N 1
ATOM 6046 C CA . VAL B 1 248 ? 6.152 6.309 -4.047 1 98.81 248 VAL B CA 1
ATOM 6047 C C . VAL B 1 248 ? 7.332 5.535 -4.629 1 98.81 248 VAL B C 1
ATOM 6049 O O . VAL B 1 248 ? 8.203 5.062 -3.891 1 98.81 248 VAL B O 1
ATOM 6052 N N . ALA B 1 249 ? 7.352 5.434 -5.91 1 98.69 249 ALA B N 1
ATOM 6053 C CA . ALA B 1 249 ? 8.453 4.73 -6.562 1 98.69 249 ALA B CA 1
ATOM 6054 C C . ALA B 1 249 ? 9.781 5.438 -6.305 1 98.69 249 ALA B C 1
ATOM 6056 O O . ALA B 1 249 ? 10.805 4.785 -6.074 1 98.69 249 ALA B O 1
ATOM 6057 N N . SER B 1 250 ? 9.75 6.766 -6.363 1 98.62 250 SER B N 1
ATOM 6058 C CA . SER B 1 250 ? 10.953 7.551 -6.113 1 98.62 250 SER B CA 1
ATOM 6059 C C . SER B 1 250 ? 11.508 7.281 -4.715 1 98.62 250 SER B C 1
ATOM 6061 O O . SER B 1 250 ? 12.719 7.152 -4.539 1 98.62 250 SER B O 1
ATOM 6063 N N . CYS B 1 251 ? 10.633 7.164 -3.773 1 98.62 251 CYS B N 1
ATOM 6064 C CA . CYS B 1 251 ? 11.055 6.902 -2.4 1 98.62 251 CYS B CA 1
ATOM 6065 C C . CYS B 1 251 ? 11.609 5.488 -2.264 1 98.62 251 CYS B C 1
ATOM 6067 O O . CYS B 1 251 ? 12.672 5.289 -1.677 1 98.62 251 CYS B O 1
ATOM 6069 N N . ARG B 1 252 ? 10.922 4.508 -2.828 1 98.19 252 ARG B N 1
ATOM 6070 C CA . ARG B 1 252 ? 11.297 3.104 -2.689 1 98.19 252 ARG B CA 1
ATOM 6071 C C . ARG B 1 252 ? 12.648 2.83 -3.328 1 98.19 252 ARG B C 1
ATOM 6073 O O . ARG B 1 252 ? 13.445 2.047 -2.803 1 98.19 252 ARG B O 1
ATOM 6080 N N . ARG B 1 253 ? 12.914 3.434 -4.402 1 95.88 253 ARG B N 1
ATOM 6081 C CA . ARG B 1 253 ? 14.172 3.256 -5.117 1 95.88 253 ARG B CA 1
ATOM 6082 C C . ARG B 1 253 ? 15.352 3.727 -4.277 1 95.88 253 ARG B C 1
ATOM 6084 O O . ARG B 1 253 ? 16.484 3.242 -4.441 1 95.88 253 ARG B O 1
ATOM 6091 N N . GLU B 1 254 ? 15.039 4.652 -3.416 1 95.69 254 GLU B N 1
ATOM 6092 C CA . GLU B 1 254 ? 16.109 5.184 -2.574 1 95.69 254 GLU B CA 1
ATOM 6093 C C . GLU B 1 254 ? 16.188 4.434 -1.247 1 95.69 254 GLU B C 1
ATOM 6095 O O . GLU B 1 254 ? 16.906 4.859 -0.332 1 95.69 254 GLU B O 1
ATOM 6100 N N . GLY B 1 255 ? 15.406 3.42 -1.107 1 94.25 255 GLY B N 1
ATOM 6101 C CA . GLY B 1 255 ? 15.594 2.514 0.014 1 94.25 255 GLY B CA 1
ATOM 6102 C C . GLY B 1 255 ? 14.492 2.613 1.054 1 94.25 255 GLY B C 1
ATOM 6103 O O . GLY B 1 255 ? 14.469 1.843 2.016 1 94.25 255 GLY B O 1
ATOM 6104 N N . SER B 1 256 ? 13.586 3.58 0.886 1 96.94 256 SER B N 1
ATOM 6105 C CA . SER B 1 256 ? 12.484 3.672 1.837 1 96.94 256 SER B CA 1
ATOM 6106 C C . SER B 1 256 ? 11.492 2.525 1.648 1 96.94 256 SER B C 1
ATOM 6108 O O . SER B 1 256 ? 11.039 2.266 0.531 1 96.94 256 SER B O 1
ATOM 6110 N N . VAL B 1 257 ? 11.148 1.878 2.701 1 95.25 257 VAL B N 1
ATOM 6111 C CA . VAL B 1 257 ? 10.242 0.735 2.623 1 95.25 257 VAL B CA 1
ATOM 6112 C C . VAL B 1 257 ? 8.805 1.201 2.811 1 95.25 257 VAL B C 1
ATOM 6114 O O . VAL B 1 257 ? 7.895 0.726 2.125 1 95.25 257 VAL B O 1
ATOM 6117 N N . HIS B 1 258 ? 8.633 2.203 3.691 1 96.75 258 HIS B N 1
ATOM 6118 C CA . HIS B 1 258 ? 7.285 2.621 4.062 1 96.75 258 HIS B CA 1
ATOM 6119 C C . HIS B 1 258 ? 7.059 4.098 3.754 1 96.75 258 HIS B C 1
ATOM 6121 O O . HIS B 1 258 ? 7.988 4.902 3.842 1 96.75 258 HIS B O 1
ATOM 6127 N N . GLN B 1 259 ? 5.82 4.352 3.346 1 98.12 259 GLN B N 1
ATOM 6128 C CA . GLN B 1 259 ? 5.336 5.727 3.451 1 98.12 259 GLN B CA 1
ATOM 6129 C C . GLN B 1 259 ? 4.926 6.055 4.883 1 98.12 259 GLN B C 1
ATOM 6131 O O . GLN B 1 259 ? 4.348 5.219 5.578 1 98.12 259 GLN B O 1
ATOM 6136 N N . ALA B 1 260 ? 5.238 7.242 5.332 1 98.31 260 ALA B N 1
ATOM 6137 C CA . ALA B 1 260 ? 4.941 7.629 6.711 1 98.31 260 ALA B CA 1
ATOM 6138 C C . ALA B 1 260 ? 3.436 7.695 6.949 1 98.31 260 ALA B C 1
ATOM 6140 O O . ALA B 1 260 ? 2.969 7.461 8.062 1 98.31 260 ALA B O 1
ATOM 6141 N N . TYR B 1 261 ? 2.721 8.031 5.992 1 97.44 261 TYR B N 1
ATOM 6142 C CA . TYR B 1 261 ? 1.267 8.125 5.934 1 97.44 261 TYR B CA 1
ATOM 6143 C C . TYR B 1 261 ? 0.766 7.953 4.504 1 97.44 261 TYR B C 1
ATOM 6145 O O . TYR B 1 261 ? 1.562 7.875 3.564 1 97.44 261 TYR B O 1
ATOM 6153 N N . LEU B 1 262 ? -0.569 7.805 4.344 1 96.56 262 LEU B N 1
ATOM 6154 C CA . LEU B 1 262 ? -1.111 7.688 2.994 1 96.56 262 LEU B CA 1
ATOM 6155 C C . LEU B 1 262 ? -0.927 8.984 2.217 1 96.56 262 LEU B C 1
ATOM 6157 O O . LEU B 1 262 ? -1.32 10.055 2.686 1 96.56 262 LEU B O 1
ATOM 6161 N N . PRO B 1 263 ? -0.309 8.891 1.027 1 97.81 263 PRO B N 1
ATOM 6162 C CA . PRO B 1 263 ? -0.143 10.117 0.239 1 97.81 263 PRO B CA 1
ATOM 6163 C C . PRO B 1 263 ? -1.475 10.781 -0.104 1 97.81 263 PRO B C 1
ATOM 6165 O O . PRO B 1 263 ? -2.455 10.094 -0.399 1 97.81 263 PRO B O 1
ATOM 6168 N N . ILE B 1 264 ? -1.519 12 0.018 1 97.88 264 ILE B N 1
ATOM 6169 C CA . ILE B 1 264 ? -2.598 12.844 -0.481 1 97.88 264 ILE B CA 1
ATOM 6170 C C . ILE B 1 264 ? -2.17 13.516 -1.788 1 97.88 264 ILE B C 1
ATOM 6172 O O . ILE B 1 264 ? -1.193 14.266 -1.818 1 97.88 264 ILE B O 1
ATOM 6176 N N . VAL B 1 265 ? -2.791 13.172 -2.82 1 98 265 VAL B N 1
ATOM 6177 C CA . VAL B 1 265 ? -2.582 13.781 -4.129 1 98 265 VAL B CA 1
ATOM 6178 C C . VAL B 1 265 ? -3.898 14.352 -4.652 1 98 265 VAL B C 1
ATOM 6180 O O . VAL B 1 265 ? -4.68 13.633 -5.285 1 98 265 VAL B O 1
ATOM 6183 N N . ALA B 1 266 ? -4.086 15.602 -4.473 1 96.69 266 ALA B N 1
ATOM 6184 C CA . ALA B 1 266 ? -5.391 16.219 -4.715 1 96.69 266 ALA B CA 1
ATOM 6185 C C . ALA B 1 266 ? -5.289 17.312 -5.773 1 96.69 266 ALA B C 1
ATOM 6187 O O . ALA B 1 266 ? -4.621 18.328 -5.566 1 96.69 266 ALA B O 1
ATOM 6188 N N . ALA B 1 267 ? -5.965 17.094 -6.863 1 94.56 267 ALA B N 1
ATOM 6189 C CA . ALA B 1 267 ? -5.965 18.078 -7.941 1 94.56 267 ALA B CA 1
ATOM 6190 C C . ALA B 1 267 ? -7.199 18.969 -7.871 1 94.56 267 ALA B C 1
ATOM 6192 O O . ALA B 1 267 ? -8.258 18.547 -7.398 1 94.56 267 ALA B O 1
ATOM 6193 N N . SER B 1 268 ? -7.012 20.156 -8.312 1 92.44 268 SER B N 1
ATOM 6194 C CA . SER B 1 268 ? -8.117 21.094 -8.477 1 92.44 268 SER B CA 1
ATOM 6195 C C . SER B 1 268 ? -8.844 21.328 -7.16 1 92.44 268 SER B C 1
ATOM 6197 O O . SER B 1 268 ? -8.211 21.484 -6.113 1 92.44 268 SER B O 1
ATOM 6199 N N . THR B 1 269 ? -10.211 21.344 -7.156 1 92.06 269 THR B N 1
ATOM 6200 C CA . THR B 1 269 ? -10.969 21.703 -5.969 1 92.06 269 THR B CA 1
ATOM 6201 C C . THR B 1 269 ? -10.891 20.609 -4.918 1 92.06 269 THR B C 1
ATOM 6203 O O . THR B 1 269 ? -11.18 20.828 -3.742 1 92.06 269 THR B O 1
ATOM 6206 N N . ARG B 1 270 ? -10.422 19.453 -5.297 1 91.94 270 ARG B N 1
ATOM 6207 C CA . ARG B 1 270 ? -10.266 18.359 -4.359 1 91.94 270 ARG B CA 1
ATOM 6208 C C . ARG B 1 270 ? -9.148 18.641 -3.355 1 91.94 270 ARG B C 1
ATOM 6210 O O . ARG B 1 270 ? -9.094 18.031 -2.291 1 91.94 270 ARG B O 1
ATOM 6217 N N . ALA B 1 271 ? -8.32 19.656 -3.719 1 95.31 271 ALA B N 1
ATOM 6218 C CA . ALA B 1 271 ? -7.246 20.078 -2.826 1 95.31 271 ALA B CA 1
ATOM 6219 C C . ALA B 1 271 ? -7.809 20.734 -1.568 1 95.31 271 ALA B C 1
ATOM 6221 O O . ALA B 1 271 ? -7.082 20.953 -0.596 1 95.31 271 ALA B O 1
ATOM 6222 N N . SER B 1 272 ? -9.125 21 -1.563 1 94.5 272 SER B N 1
ATOM 6223 C CA . SER B 1 272 ? -9.742 21.578 -0.376 1 94.5 272 SER B CA 1
ATOM 6224 C C . SER B 1 272 ? -10.07 20.5 0.656 1 94.5 272 SER B C 1
ATOM 6226 O O . SER B 1 272 ? -10.398 20.812 1.803 1 94.5 272 SER B O 1
ATOM 6228 N N . THR B 1 273 ? -9.984 19.234 0.298 1 91.81 273 THR B N 1
ATOM 6229 C CA . THR B 1 273 ? -10.188 18.125 1.22 1 91.81 273 THR B CA 1
ATOM 6230 C C . THR B 1 273 ? -8.883 17.766 1.93 1 91.81 273 THR B C 1
ATOM 6232 O O . THR B 1 273 ? -7.906 17.375 1.288 1 91.81 273 THR B O 1
ATOM 6235 N N . LEU B 1 274 ? -8.844 17.844 3.211 1 91.69 274 LEU B N 1
ATOM 6236 C CA . LEU B 1 274 ? -7.609 17.828 3.988 1 91.69 274 LEU B CA 1
ATOM 6237 C C . LEU B 1 274 ? -6.973 16.438 3.953 1 91.69 274 LEU B C 1
ATOM 6239 O O . LEU B 1 274 ? -5.746 16.312 3.898 1 91.69 274 LEU B O 1
ATOM 6243 N N . HIS B 1 275 ? -7.777 15.391 4.043 1 91.12 275 HIS B N 1
ATOM 6244 C CA . HIS B 1 275 ? -7.293 14.016 3.992 1 91.12 275 HIS B CA 1
ATOM 6245 C C . HIS B 1 275 ? -7.809 13.297 2.748 1 91.12 275 HIS B C 1
ATOM 6247 O O . HIS B 1 275 ? -8.414 12.227 2.848 1 91.12 275 HIS B O 1
ATOM 6253 N N . TYR B 1 276 ? -7.512 13.891 1.611 1 89.81 276 TYR B N 1
ATOM 6254 C CA . TYR B 1 276 ? -7.883 13.336 0.315 1 89.81 276 TYR B CA 1
ATOM 6255 C C . TYR B 1 276 ? -6.949 12.188 -0.074 1 89.81 276 TYR B C 1
ATOM 6257 O O . TYR B 1 276 ? -5.969 12.398 -0.792 1 89.81 276 TYR B O 1
ATOM 6265 N N . CYS B 1 277 ? -7.363 10.906 0.243 1 82.44 277 CYS B N 1
ATOM 6266 C CA . CYS B 1 277 ? -6.426 9.805 0.061 1 82.44 277 CYS B CA 1
ATOM 6267 C C . CYS B 1 277 ? -6.91 8.852 -1.026 1 82.44 277 CYS B C 1
ATOM 6269 O O . CYS B 1 277 ? -6.305 7.805 -1.252 1 82.44 277 CYS B O 1
ATOM 6271 N N . CYS B 1 278 ? -7.945 9.164 -1.768 1 85.75 278 CYS B N 1
ATOM 6272 C CA . CYS B 1 278 ? -8.422 8.289 -2.834 1 85.75 278 CYS B CA 1
ATOM 6273 C C . CYS B 1 278 ? -7.5 8.344 -4.043 1 85.75 278 CYS B C 1
ATOM 6275 O O . CYS B 1 278 ? -7.141 7.312 -4.605 1 85.75 278 CYS B O 1
ATOM 6277 N N . ASN B 1 279 ? -7.129 9.547 -4.387 1 91.5 279 ASN B N 1
ATOM 6278 C CA . ASN B 1 279 ? -6.117 9.789 -5.41 1 91.5 279 ASN B CA 1
ATOM 6279 C C . ASN B 1 279 ? -6.465 9.086 -6.723 1 91.5 279 ASN B C 1
ATOM 6281 O O . ASN B 1 279 ? -5.598 8.484 -7.352 1 91.5 279 ASN B O 1
ATOM 6285 N N . ASP B 1 280 ? -7.652 9.031 -7.125 1 87.88 280 ASP B N 1
ATOM 6286 C CA . ASP B 1 280 ? -8.016 8.188 -8.258 1 87.88 280 ASP B CA 1
ATOM 6287 C C . ASP B 1 280 ? -8.672 9.008 -9.367 1 87.88 280 ASP B C 1
ATOM 6289 O O . ASP B 1 280 ? -9.156 8.445 -10.359 1 87.88 280 ASP B O 1
ATOM 6293 N N . ARG B 1 281 ? -8.633 10.297 -9.188 1 86.94 281 ARG B N 1
ATOM 6294 C CA . ARG B 1 281 ? -9.328 11.117 -10.172 1 86.94 281 ARG B CA 1
ATOM 6295 C C . ARG B 1 281 ? -8.352 11.672 -11.203 1 86.94 281 ARG B C 1
ATOM 6297 O O . ARG B 1 281 ? -7.168 11.859 -10.906 1 86.94 281 ARG B O 1
ATOM 6304 N N . GLU B 1 282 ? -8.852 11.898 -12.391 1 84.62 282 GLU B N 1
ATOM 6305 C CA . GLU B 1 282 ? -8.102 12.594 -13.43 1 84.62 282 GLU B CA 1
ATOM 6306 C C . GLU B 1 282 ? -7.98 14.086 -13.117 1 84.62 282 GLU B C 1
ATOM 6308 O O . GLU B 1 282 ? -8.828 14.648 -12.422 1 84.62 282 GLU B O 1
ATOM 6313 N N . PHE B 1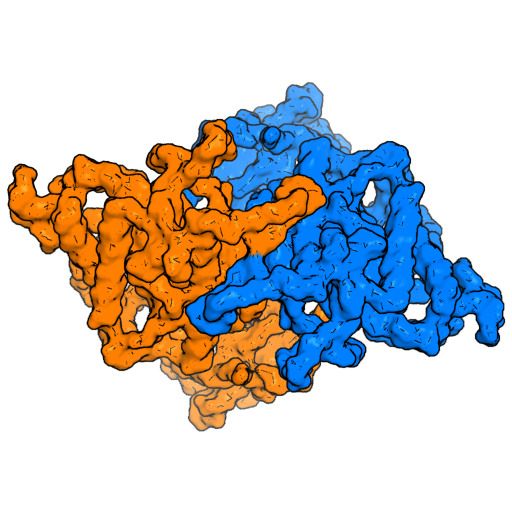 283 ? -6.863 14.625 -13.711 1 86.75 283 PHE B N 1
ATOM 6314 C CA . PHE B 1 283 ? -6.777 16.078 -13.672 1 86.75 283 PHE B CA 1
ATOM 6315 C C . PHE B 1 283 ? -7.926 16.719 -14.453 1 86.75 283 PHE B C 1
ATOM 6317 O O . PHE B 1 283 ? -8.547 16.062 -15.289 1 86.75 283 PHE B O 1
ATOM 6324 N N . ALA B 1 284 ? -8.25 17.844 -14.102 1 70.5 284 ALA B N 1
ATOM 6325 C CA . ALA B 1 284 ? -9.328 18.547 -14.797 1 70.5 284 ALA B CA 1
ATOM 6326 C C . ALA B 1 284 ? -8.906 18.922 -16.219 1 70.5 284 ALA B C 1
ATOM 6328 O O . ALA B 1 284 ? -7.828 19.484 -16.438 1 70.5 284 ALA B O 1
ATOM 6329 N N . TRP B 1 285 ? -9.672 18.203 -17.031 1 63.38 285 TRP B N 1
ATOM 6330 C CA . TRP B 1 285 ? -9.523 18.562 -18.438 1 63.38 285 TRP B CA 1
ATOM 6331 C C . TRP B 1 285 ? -10.578 19.578 -18.844 1 63.38 285 TRP B C 1
ATOM 6333 O O . TRP B 1 285 ? -11.711 19.531 -18.359 1 63.38 285 TRP B O 1
ATOM 6343 N N . GLY B 1 286 ? -10.422 20.562 -19.359 1 46.22 286 GLY B N 1
ATOM 6344 C CA . GLY B 1 286 ? -11.406 21.594 -19.656 1 46.22 286 GLY B CA 1
ATOM 6345 C C . GLY B 1 286 ? -11.812 22.391 -18.438 1 46.22 286 GLY B C 1
ATOM 6346 O O . GLY B 1 286 ? -11.148 22.359 -17.406 1 46.22 286 GLY B O 1
ATOM 6347 N N . PRO B 1 287 ? -12.922 23.188 -18.562 1 38.25 287 PRO B N 1
ATOM 6348 C CA . PRO B 1 287 ? -13.266 23.969 -17.375 1 38.25 287 PRO B CA 1
ATOM 6349 C C . PRO B 1 287 ? -13.664 23.094 -16.188 1 38.25 287 PRO B C 1
ATOM 6351 O O . PRO B 1 287 ? -14.453 22.156 -16.344 1 38.25 287 PRO B O 1
ATOM 6354 N N . VAL B 1 288 ? -12.945 22.969 -15.227 1 38.09 288 VAL B N 1
ATOM 6355 C CA . VAL B 1 288 ? -13.258 22.266 -13.992 1 38.09 288 VAL B CA 1
ATOM 6356 C C . VAL B 1 288 ? -14.398 22.984 -13.266 1 38.09 288 VAL B C 1
ATOM 6358 O O . VAL B 1 288 ? -14.266 24.141 -12.891 1 38.09 288 VAL B O 1
ATOM 6361 N N . LYS B 1 289 ? -15.664 22.453 -13.336 1 37.44 289 LYS B N 1
ATOM 6362 C CA . LYS B 1 289 ? -16.672 23.078 -12.492 1 37.44 289 LYS B CA 1
ATOM 6363 C C . LYS B 1 289 ? -16.5 22.656 -11.031 1 37.44 289 LYS B C 1
ATOM 6365 O O . LYS B 1 289 ? -15.984 21.578 -10.75 1 37.44 289 LYS B O 1
ATOM 6370 N N . PRO B 1 290 ? -16.719 23.594 -10.109 1 33.78 290 PRO B N 1
ATOM 6371 C CA . PRO B 1 290 ? -16.531 23.391 -8.672 1 33.78 290 PRO B CA 1
ATOM 6372 C C . PRO B 1 290 ? -16.922 21.984 -8.219 1 33.78 290 PRO B C 1
ATOM 6374 O O . PRO B 1 290 ? -16.297 21.438 -7.301 1 33.78 290 PRO B O 1
ATOM 6377 N N . HIS B 1 291 ? -18.062 21.516 -8.68 1 33.62 291 HIS B N 1
ATOM 6378 C CA . HIS B 1 291 ? -18.625 20.281 -8.156 1 33.62 291 HIS B CA 1
ATOM 6379 C C . HIS B 1 291 ? -18.234 19.078 -9.023 1 33.62 291 HIS B C 1
ATOM 6381 O O . HIS B 1 291 ? -18.875 18.031 -8.961 1 33.62 291 HIS B O 1
ATOM 6387 N N . ASP B 1 292 ? -17.375 19.344 -9.852 1 37.47 292 ASP B N 1
ATOM 6388 C CA . ASP B 1 292 ? -17.047 18.297 -10.805 1 37.47 292 ASP B CA 1
ATOM 6389 C C . ASP B 1 292 ? -16.156 17.234 -10.172 1 37.47 292 ASP B C 1
ATOM 6391 O O . ASP B 1 292 ? -14.938 17.25 -10.352 1 37.47 292 ASP B O 1
ATOM 6395 N N . HIS B 1 293 ? -16.453 16.891 -9.055 1 38.34 293 HIS B N 1
ATOM 6396 C CA . HIS B 1 293 ? -15.742 15.75 -8.461 1 38.34 293 HIS B CA 1
ATOM 6397 C C . HIS B 1 293 ? -15.906 14.5 -9.312 1 38.34 293 HIS B C 1
ATOM 6399 O O . HIS B 1 293 ? -15.305 13.461 -9.023 1 38.34 293 HIS B O 1
ATOM 6405 N N . HIS B 1 294 ? -17.031 14.609 -10.242 1 37.47 294 HIS B N 1
ATOM 6406 C CA . HIS B 1 294 ? -17.391 13.414 -10.992 1 37.47 294 HIS B CA 1
ATOM 6407 C C . HIS B 1 294 ? -16.625 13.344 -12.312 1 37.47 294 HIS B C 1
ATOM 6409 O O . HIS B 1 294 ? -17.156 13.703 -13.367 1 37.47 294 HIS B O 1
ATOM 6415 N N . ASN B 1 295 ? -15.484 13.695 -12.438 1 34.44 295 ASN B N 1
ATOM 6416 C CA . ASN B 1 295 ? -14.875 13.555 -13.75 1 34.44 295 ASN B CA 1
ATOM 6417 C C . ASN B 1 295 ? -14.867 12.102 -14.211 1 34.44 295 ASN B C 1
ATOM 6419 O O . ASN B 1 295 ? -14.055 11.297 -13.734 1 34.44 295 ASN B O 1
ATOM 6423 N N . LYS B 1 296 ? -16 11.703 -14.633 1 36.66 296 LYS B N 1
ATOM 6424 C CA . LYS B 1 296 ? -15.977 10.438 -15.352 1 36.66 296 LYS B CA 1
ATOM 6425 C C . LYS B 1 296 ? -15.086 10.516 -16.578 1 36.66 296 LYS B C 1
ATOM 6427 O O . LYS B 1 296 ? -14.875 11.594 -17.141 1 36.66 296 LYS B O 1
ATOM 6432 N N . ASN B 1 297 ? -14.188 9.602 -16.828 1 35.28 297 ASN B N 1
ATOM 6433 C CA . ASN B 1 297 ? -13.289 9.406 -17.953 1 35.28 297 ASN B CA 1
ATOM 6434 C C . ASN B 1 297 ? -13.82 10.102 -19.219 1 35.28 297 ASN B C 1
ATOM 6436 O O . ASN B 1 297 ? -13.133 10.133 -20.234 1 35.28 297 ASN B O 1
ATOM 6440 N N . GLU B 1 298 ? -15.062 10.422 -19.203 1 30.03 298 GLU B N 1
ATOM 6441 C CA . GLU B 1 298 ? -15.656 10.805 -20.469 1 30.03 298 GLU B CA 1
ATOM 6442 C C . GLU B 1 298 ? -15.336 12.25 -20.828 1 30.03 298 GLU B C 1
ATOM 6444 O O . GLU B 1 298 ? -15.758 12.75 -21.875 1 30.03 298 GLU B O 1
ATOM 6449 N N . LEU B 1 299 ? -14.875 12.867 -19.953 1 32.66 299 LEU B N 1
ATOM 6450 C CA . LEU B 1 299 ? -14.812 14.281 -20.328 1 32.66 299 LEU B CA 1
ATOM 6451 C C . LEU B 1 299 ? -13.656 14.531 -21.281 1 32.66 299 LEU B C 1
ATOM 6453 O O . LEU B 1 299 ? -13.328 15.68 -21.578 1 32.66 299 LEU B O 1
ATOM 6457 N N . ALA B 1 300 ? -12.867 13.648 -21.578 1 31.84 300 ALA B N 1
ATOM 6458 C CA . ALA B 1 300 ? -11.844 13.922 -22.578 1 31.84 300 ALA B CA 1
ATOM 6459 C C . ALA B 1 300 ? -12.438 13.906 -23.984 1 31.84 300 ALA B C 1
ATOM 6461 O O . ALA B 1 300 ? -12.383 12.891 -24.688 1 31.84 300 ALA B O 1
ATOM 6462 N N . HIS B 1 301 ? -13.461 14.5 -24.328 1 30.44 301 HIS B N 1
ATOM 6463 C CA . HIS B 1 301 ? -14.047 14.43 -25.672 1 30.44 301 HIS B CA 1
ATOM 6464 C C . HIS B 1 301 ? -13.102 15.016 -26.719 1 30.44 301 HIS B C 1
ATOM 6466 O O . HIS B 1 301 ? -13.273 14.781 -27.906 1 30.44 301 HIS B O 1
ATOM 6472 N N . GLY B 1 302 ? -12.797 16.438 -26.734 1 32.38 302 GLY B N 1
ATOM 6473 C CA . GLY B 1 302 ? -12.281 17.016 -27.969 1 32.38 302 GLY B CA 1
ATOM 6474 C C . GLY B 1 302 ? -10.859 16.578 -28.281 1 32.38 302 GLY B C 1
ATOM 6475 O O . GLY B 1 302 ? -10.172 16.031 -27.406 1 32.38 302 GLY B O 1
ATOM 6476 N N . LYS B 1 303 ? -10.344 16.719 -29.703 1 36.06 303 LYS B N 1
ATOM 6477 C CA . LYS B 1 303 ? -9.055 16.406 -30.297 1 36.06 303 LYS B CA 1
ATOM 6478 C C . LYS B 1 303 ? -7.906 16.906 -29.422 1 36.06 303 LYS B C 1
ATOM 6480 O O . LYS B 1 303 ? -6.812 16.344 -29.438 1 36.06 303 LYS B O 1
ATOM 6485 N N . THR B 1 304 ? -7.652 18.297 -29.188 1 43.44 304 THR B N 1
ATOM 6486 C CA . THR B 1 304 ? -6.48 18.859 -28.531 1 43.44 304 THR B CA 1
ATOM 6487 C C . THR B 1 304 ? -6.684 18.906 -27.016 1 43.44 304 THR B C 1
ATOM 6489 O O . THR B 1 304 ? -7.445 19.734 -26.516 1 43.44 304 THR B O 1
ATOM 6492 N N . LYS B 1 305 ? -6.727 17.906 -26.25 1 53.66 305 LYS B N 1
ATOM 6493 C CA . LYS B 1 305 ? -6.926 17.688 -24.812 1 53.66 305 LYS B CA 1
ATOM 6494 C C . LYS B 1 305 ? -5.941 18.516 -24 1 53.66 305 LYS B C 1
ATOM 6496 O O . LYS B 1 305 ? -4.766 18.172 -23.891 1 53.66 305 LYS B O 1
ATOM 6501 N N . GLU B 1 306 ? -6.156 19.891 -23.734 1 67.88 306 GLU B N 1
ATOM 6502 C CA . GLU B 1 306 ? -5.316 20.703 -22.859 1 67.88 306 GLU B CA 1
ATOM 6503 C C . GLU B 1 306 ? -5.852 20.703 -21.422 1 67.88 306 GLU B C 1
ATOM 6505 O O . GLU B 1 306 ? -7.062 20.766 -21.219 1 67.88 306 GLU B O 1
ATOM 6510 N N . LEU B 1 307 ? -5.027 20.531 -20.406 1 77.75 307 LEU B N 1
ATOM 6511 C CA . LEU B 1 307 ? -5.387 20.594 -19 1 77.75 307 LEU B CA 1
ATOM 6512 C C . LEU B 1 307 ? -5.809 22 -18.594 1 77.75 307 LEU B C 1
ATOM 6514 O O . LEU B 1 307 ? -5.148 22.984 -18.969 1 77.75 307 LEU B O 1
ATOM 6518 N N . ASN B 1 308 ? -6.918 22.078 -17.875 1 86 308 ASN B N 1
ATOM 6519 C CA . ASN B 1 308 ? -7.281 23.359 -17.266 1 86 308 ASN B CA 1
ATOM 6520 C C . ASN B 1 308 ? -6.301 23.75 -16.156 1 86 308 ASN B C 1
ATOM 6522 O O . ASN B 1 308 ? -5.762 22.875 -15.469 1 86 308 ASN B O 1
ATOM 6526 N N . PRO B 1 309 ? -6.145 25.094 -16.141 1 92.62 309 PRO B N 1
ATOM 6527 C CA . PRO B 1 309 ? -5.305 25.516 -15.016 1 92.62 309 PRO B CA 1
ATOM 6528 C C . PRO B 1 309 ? -5.855 25.062 -13.664 1 92.62 309 PRO B C 1
ATOM 6530 O O . PRO B 1 309 ? -7.055 25.203 -13.406 1 92.62 309 PRO B O 1
ATOM 6533 N N . GLN B 1 310 ? -5.062 24.531 -12.844 1 94.62 310 GLN B N 1
ATOM 6534 C CA . GLN B 1 310 ? -5.441 24 -11.539 1 94.62 310 GLN B CA 1
ATOM 6535 C C . GLN B 1 310 ? -4.215 23.781 -10.656 1 94.62 310 GLN B C 1
ATOM 6537 O O . GLN B 1 310 ? -3.078 23.875 -11.133 1 94.62 310 GLN B O 1
ATOM 6542 N N . VAL B 1 311 ? -4.484 23.562 -9.422 1 97.25 311 VAL B N 1
ATOM 6543 C CA . VAL B 1 311 ? -3.389 23.203 -8.523 1 97.25 311 VAL B CA 1
ATOM 6544 C C . VAL B 1 311 ? -3.357 21.703 -8.32 1 97.25 311 VAL B C 1
ATOM 6546 O O . VAL B 1 311 ? -4.367 21.016 -8.508 1 97.25 311 VAL B O 1
ATOM 6549 N N . LEU B 1 312 ? -2.262 21.172 -8.086 1 97.81 312 LEU B N 1
ATOM 6550 C CA . LEU B 1 312 ? -2.031 19.812 -7.582 1 97.81 312 LEU B CA 1
ATOM 6551 C C . LEU B 1 312 ? -1.352 19.859 -6.219 1 97.81 312 LEU B C 1
ATOM 6553 O O . LEU B 1 312 ? -0.192 20.266 -6.105 1 97.81 312 LEU B O 1
ATOM 6557 N N . LEU B 1 313 ? -2.092 19.531 -5.18 1 98.62 313 LEU B N 1
ATOM 6558 C CA . LEU B 1 313 ? -1.556 19.469 -3.822 1 98.62 313 LEU B CA 1
ATOM 6559 C C . LEU B 1 313 ? -1.11 18.047 -3.477 1 98.62 313 LEU B C 1
ATOM 6561 O O . LEU B 1 313 ? -1.902 17.109 -3.561 1 98.62 313 LEU B O 1
ATOM 6565 N N . ILE B 1 314 ? 0.138 17.891 -3.18 1 98.81 314 ILE B N 1
ATOM 6566 C CA . ILE B 1 314 ? 0.676 16.609 -2.762 1 98.81 314 ILE B CA 1
ATOM 6567 C C . ILE B 1 314 ? 1.198 16.703 -1.33 1 98.81 314 ILE B C 1
ATOM 6569 O O . ILE B 1 314 ? 2.121 17.469 -1.05 1 98.81 314 ILE B O 1
ATOM 6573 N N . ASP B 1 315 ? 0.588 16.094 -0.424 1 98.75 315 ASP B N 1
ATOM 6574 C CA . ASP B 1 315 ? 1.028 15.852 0.948 1 98.75 315 ASP B CA 1
ATOM 6575 C C . ASP B 1 315 ? 1.472 14.406 1.146 1 98.75 315 ASP B C 1
ATOM 6577 O O . ASP B 1 315 ? 0.639 13.516 1.337 1 98.75 315 ASP B O 1
ATOM 6581 N N . ALA B 1 316 ? 2.773 14.211 1.066 1 98.81 316 ALA B N 1
ATOM 6582 C CA . ALA B 1 316 ? 3.332 12.859 1.077 1 98.81 316 ALA B CA 1
ATOM 6583 C C . ALA B 1 316 ? 4.75 12.859 1.639 1 98.81 316 ALA B C 1
ATOM 6585 O O . ALA B 1 316 ? 5.488 13.844 1.486 1 98.81 316 ALA B O 1
ATOM 6586 N N . GLY B 1 317 ? 5.121 11.82 2.252 1 98.81 317 GLY B N 1
ATOM 6587 C CA . GLY B 1 317 ? 6.434 11.617 2.84 1 98.81 317 GLY B CA 1
ATOM 6588 C C . GLY B 1 317 ? 6.699 10.172 3.211 1 98.81 317 GLY B C 1
ATOM 6589 O O . GLY B 1 317 ? 5.793 9.461 3.656 1 98.81 317 GLY B O 1
ATOM 6590 N N . CYS B 1 318 ? 7.949 9.742 3.07 1 98.69 318 CYS B N 1
ATOM 6591 C CA . CYS B 1 318 ? 8.328 8.359 3.369 1 98.69 318 CYS B CA 1
ATOM 6592 C C . CYS B 1 318 ? 8.906 8.25 4.773 1 98.69 318 CYS B C 1
ATOM 6594 O O . CYS B 1 318 ? 8.992 9.242 5.496 1 98.69 318 CYS B O 1
ATOM 6596 N N . GLU B 1 319 ? 9.203 7.059 5.203 1 98.38 319 GLU B N 1
ATOM 6597 C CA . GLU B 1 319 ? 9.984 6.766 6.402 1 98.38 319 GLU B CA 1
ATOM 6598 C C . GLU B 1 319 ? 11.406 6.332 6.043 1 98.38 319 GLU B C 1
ATOM 6600 O O . GLU B 1 319 ? 11.641 5.824 4.945 1 98.38 319 GLU B O 1
ATOM 6605 N N . TRP B 1 320 ? 12.219 6.668 6.91 1 97.56 320 TRP B N 1
ATOM 6606 C CA . TRP B 1 320 ? 13.539 6.047 6.914 1 97.56 320 TRP B CA 1
ATOM 6607 C C . TRP B 1 320 ? 13.805 5.34 8.242 1 97.56 320 TRP B C 1
ATOM 6609 O O . TRP B 1 320 ? 13.922 5.988 9.281 1 97.56 320 TRP B O 1
ATOM 6619 N N . ASN B 1 321 ? 13.852 3.977 8.219 1 93.88 321 ASN B N 1
ATOM 6620 C CA . ASN B 1 321 ? 14.055 3.166 9.414 1 93.88 321 ASN B CA 1
ATOM 6621 C C . ASN B 1 321 ? 13.094 3.557 10.523 1 93.88 321 ASN B C 1
ATOM 6623 O O . ASN B 1 321 ? 13.516 3.85 11.648 1 93.88 321 ASN B O 1
ATOM 6627 N N . CYS B 1 322 ? 11.852 3.727 10.203 1 96.69 322 CYS B N 1
ATOM 6628 C CA . CYS B 1 322 ? 10.727 3.949 11.102 1 96.69 322 CYS B CA 1
ATOM 6629 C C . CYS B 1 322 ? 10.609 5.422 11.477 1 96.69 322 CYS B C 1
ATOM 6631 O O . CYS B 1 322 ? 9.727 5.801 12.25 1 96.69 322 CYS B O 1
ATOM 6633 N N . TYR B 1 323 ? 11.461 6.254 10.984 1 98.5 323 TYR B N 1
ATOM 6634 C CA . TYR B 1 323 ? 11.336 7.688 11.227 1 98.5 323 TYR B CA 1
ATOM 6635 C C . TYR B 1 323 ? 10.688 8.391 10.039 1 98.5 323 TYR B C 1
ATOM 6637 O O . TYR B 1 323 ? 11.07 8.156 8.891 1 98.5 323 TYR B O 1
ATOM 6645 N N . ALA B 1 324 ? 9.781 9.281 10.312 1 98.69 324 ALA B N 1
ATOM 6646 C CA . ALA B 1 324 ? 8.859 9.812 9.312 1 98.69 324 ALA B CA 1
ATOM 6647 C C . ALA B 1 324 ? 9.367 11.141 8.75 1 98.69 324 ALA B C 1
ATOM 6649 O O . ALA B 1 324 ? 10.195 11.805 9.375 1 98.69 324 ALA B O 1
ATOM 6650 N N . SER B 1 325 ? 8.93 11.445 7.59 1 98.81 325 SER B N 1
ATOM 6651 C CA . SER B 1 325 ? 8.891 12.781 7.004 1 98.81 325 SER B CA 1
ATOM 6652 C C . SER B 1 325 ? 7.453 13.211 6.715 1 98.81 325 SER B C 1
ATOM 6654 O O . SER B 1 325 ? 6.535 12.391 6.758 1 98.81 325 SER B O 1
ATOM 6656 N N . ASP B 1 326 ? 7.277 14.461 6.516 1 98.81 326 ASP B N 1
ATOM 6657 C CA . ASP B 1 326 ? 5.969 15.039 6.227 1 98.81 326 ASP B CA 1
ATOM 6658 C C . ASP B 1 326 ? 6.105 16.344 5.453 1 98.81 326 ASP B C 1
ATOM 6660 O O . ASP B 1 326 ? 6.477 17.375 6.02 1 98.81 326 ASP B O 1
ATOM 6664 N N . ILE B 1 327 ? 5.84 16.25 4.188 1 98.88 327 ILE B N 1
ATOM 6665 C CA . ILE B 1 327 ? 6.062 17.391 3.297 1 98.88 327 ILE B CA 1
ATOM 6666 C C . ILE B 1 327 ? 4.82 17.609 2.434 1 98.88 327 ILE B C 1
ATOM 6668 O O . ILE B 1 327 ? 4.215 16.656 1.94 1 98.88 327 ILE B O 1
ATOM 6672 N N . THR B 1 328 ? 4.391 18.828 2.332 1 98.88 328 THR B N 1
ATOM 6673 C CA . THR B 1 328 ? 3.354 19.203 1.378 1 98.88 328 THR B CA 1
ATOM 6674 C C . THR B 1 328 ? 3.871 20.266 0.404 1 98.88 328 THR B C 1
ATOM 6676 O O . THR B 1 328 ? 4.523 21.219 0.812 1 98.88 328 THR B O 1
ATOM 6679 N N . ARG B 1 329 ? 3.676 20.031 -0.818 1 98.88 329 ARG B N 1
ATOM 6680 C CA . ARG B 1 329 ? 3.848 21.031 -1.86 1 98.88 329 ARG B CA 1
ATOM 6681 C C . ARG B 1 329 ? 2.602 21.141 -2.732 1 98.88 329 ARG B C 1
ATOM 6683 O O . ARG B 1 329 ? 1.977 20.125 -3.055 1 98.88 329 ARG B O 1
ATOM 6690 N N . THR B 1 330 ? 2.236 22.312 -3.018 1 98.81 330 THR B N 1
ATOM 6691 C CA . THR B 1 330 ? 1.229 22.609 -4.031 1 98.81 330 THR B CA 1
ATOM 6692 C C . THR B 1 330 ? 1.88 23.141 -5.305 1 98.81 330 THR B C 1
ATOM 6694 O O . THR B 1 330 ? 2.744 24.016 -5.254 1 98.81 330 THR B O 1
ATOM 6697 N N . MET B 1 331 ? 1.524 22.578 -6.434 1 98.69 331 MET B N 1
ATOM 6698 C CA . MET B 1 331 ? 2.164 22.922 -7.695 1 98.69 331 MET B CA 1
ATOM 6699 C C . MET B 1 331 ? 1.122 23.219 -8.773 1 98.69 331 MET B C 1
ATOM 6701 O O . MET B 1 331 ? -0.018 22.766 -8.672 1 98.69 331 MET B O 1
ATOM 6705 N N . PRO B 1 332 ? 1.501 24.062 -9.758 1 97.88 332 PRO B N 1
ATOM 6706 C CA . PRO B 1 332 ? 0.559 24.375 -10.836 1 97.88 332 PRO B CA 1
ATOM 6707 C C . PRO B 1 332 ? 0.515 23.297 -11.922 1 97.88 332 PRO B C 1
ATOM 6709 O O . PRO B 1 332 ? 1.548 22.719 -12.258 1 97.88 332 PRO B O 1
ATOM 6712 N N . VAL B 1 333 ? -0.582 22.969 -12.312 1 95.62 333 VAL B N 1
ATOM 6713 C CA . VAL B 1 333 ? -0.834 22.109 -13.469 1 95.62 333 VAL B CA 1
ATOM 6714 C C . VAL B 1 333 ? -1.666 22.859 -14.5 1 95.62 333 VAL B C 1
ATOM 6716 O O . VAL B 1 333 ? -2.602 23.578 -14.156 1 95.62 333 VAL B O 1
ATOM 6719 N N . GLY B 1 334 ? -1.31 22.625 -15.75 1 91.94 334 GLY B N 1
ATOM 6720 C CA . GLY B 1 334 ? -1.928 23.453 -16.766 1 91.94 334 GLY B CA 1
ATOM 6721 C C . GLY B 1 334 ? -1.354 24.844 -16.828 1 91.94 334 GLY B C 1
ATOM 6722 O O . GLY B 1 334 ? -0.377 25.156 -16.141 1 91.94 334 GLY B O 1
ATOM 6723 N N . ASN B 1 335 ? -1.801 25.703 -17.719 1 93.5 335 ASN B N 1
ATOM 6724 C CA . ASN B 1 335 ? -1.366 27.094 -17.828 1 93.5 335 ASN B CA 1
ATOM 6725 C C . ASN B 1 335 ? 0.142 27.188 -18.047 1 93.5 335 ASN B C 1
ATOM 6727 O O . ASN B 1 335 ? 0.805 28.016 -17.406 1 93.5 335 ASN B O 1
ATOM 6731 N N . GLY B 1 336 ? 0.712 26.281 -18.75 1 93.69 336 GLY B N 1
ATOM 6732 C CA . GLY B 1 336 ? 2.139 26.281 -19.031 1 93.69 336 GLY B CA 1
ATOM 6733 C C . GLY B 1 336 ? 2.984 26 -17.797 1 93.69 336 GLY B C 1
ATOM 6734 O O . GLY B 1 336 ? 4.152 26.391 -17.734 1 93.69 336 GLY B O 1
ATOM 6735 N N . GLY B 1 337 ? 2.391 25.422 -16.75 1 95.44 337 GLY B N 1
ATOM 6736 C CA . GLY B 1 337 ? 3.119 25.094 -15.539 1 95.44 337 GLY B CA 1
ATOM 6737 C C . GLY B 1 337 ? 3.223 26.25 -14.57 1 95.44 337 GLY B C 1
ATOM 6738 O O . GLY B 1 337 ? 4.098 26.281 -13.703 1 95.44 337 GLY B O 1
ATOM 6739 N N . LYS B 1 338 ? 2.363 27.188 -14.758 1 97.56 338 LYS B N 1
ATOM 6740 C CA . LYS B 1 338 ? 2.338 28.359 -13.867 1 97.56 338 LYS B CA 1
ATOM 6741 C C . LYS B 1 338 ? 0.997 28.469 -13.148 1 97.56 338 LYS B C 1
ATOM 6743 O O . LYS B 1 338 ? -0.018 27.969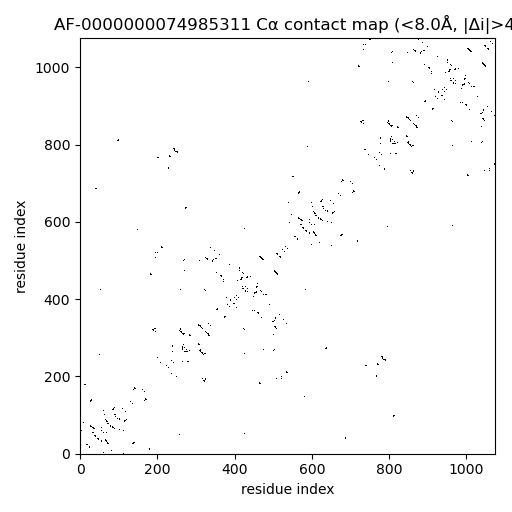 -13.633 1 97.56 338 LYS B O 1
ATOM 6748 N N . PHE B 1 339 ? 1.057 29.109 -12.047 1 98.06 339 PHE B N 1
ATOM 6749 C CA . PHE B 1 339 ? -0.177 29.344 -11.305 1 98.06 339 PHE B CA 1
ATOM 6750 C C . PHE B 1 339 ? -1.038 30.391 -12.023 1 98.06 339 PHE B C 1
ATOM 6752 O O . PHE B 1 339 ? -0.517 31.266 -12.703 1 98.06 339 PHE B O 1
ATOM 6759 N N . THR B 1 340 ? -2.404 30.266 -11.867 1 97.25 340 THR B N 1
ATOM 6760 C CA . THR B 1 340 ? -3.26 31.391 -12.188 1 97.25 340 THR B CA 1
ATOM 6761 C C . THR B 1 340 ? -2.996 32.562 -11.242 1 97.25 340 THR B C 1
ATOM 6763 O O . THR B 1 340 ? -2.336 32.406 -10.211 1 97.25 340 THR B O 1
ATOM 6766 N N . ALA B 1 341 ? -3.484 33.688 -11.57 1 97.94 341 ALA B N 1
ATOM 6767 C CA . ALA B 1 341 ? -3.285 34.844 -10.719 1 97.94 341 ALA B CA 1
ATOM 6768 C C . ALA B 1 341 ? -3.85 34.594 -9.32 1 97.94 341 ALA B C 1
ATOM 6770 O O . ALA B 1 341 ? -3.217 34.969 -8.32 1 97.94 341 ALA B O 1
ATOM 6771 N N . GLU B 1 342 ? -5.062 34.031 -9.258 1 98.19 342 GLU B N 1
ATOM 6772 C CA . GLU B 1 342 ? -5.715 33.781 -7.977 1 98.19 342 GLU B CA 1
ATOM 6773 C C . GLU B 1 342 ? -4.945 32.719 -7.184 1 98.19 342 GLU B C 1
ATOM 6775 O O . GLU B 1 342 ? -4.715 32.875 -5.984 1 98.19 342 GLU B O 1
ATOM 6780 N N . ALA B 1 343 ? -4.566 31.641 -7.879 1 98.38 343 ALA B N 1
ATOM 6781 C CA . ALA B 1 343 ? -3.824 30.578 -7.203 1 98.38 343 ALA B CA 1
ATOM 6782 C C . ALA B 1 343 ? -2.473 31.094 -6.707 1 98.38 343 ALA B C 1
ATOM 6784 O O . ALA B 1 343 ? -2.027 30.719 -5.617 1 98.38 343 ALA B O 1
ATOM 6785 N N . ARG B 1 344 ? -1.824 31.906 -7.508 1 98.62 344 ARG B N 1
ATOM 6786 C CA . ARG B 1 344 ? -0.539 32.469 -7.117 1 98.62 344 ARG B CA 1
ATOM 6787 C C . ARG B 1 344 ? -0.679 33.344 -5.871 1 98.62 344 ARG B C 1
ATOM 6789 O O . ARG B 1 344 ? 0.153 33.281 -4.965 1 98.62 344 ARG B O 1
ATOM 6796 N N . ALA B 1 345 ? -1.653 34.156 -5.871 1 98.81 345 ALA B N 1
ATOM 6797 C CA . ALA B 1 345 ? -1.888 35.031 -4.73 1 98.81 345 ALA B CA 1
ATOM 6798 C C . ALA B 1 345 ? -2.078 34.219 -3.447 1 98.81 345 ALA B C 1
ATOM 6800 O O . ALA B 1 345 ? -1.522 34.562 -2.4 1 98.81 345 ALA B O 1
ATOM 6801 N N . ILE B 1 346 ? -2.889 33.188 -3.547 1 98.88 346 ILE B N 1
ATOM 6802 C CA . ILE B 1 346 ? -3.15 32.344 -2.381 1 98.88 346 ILE B CA 1
ATOM 6803 C C . ILE B 1 346 ? -1.875 31.609 -1.982 1 98.88 346 ILE B C 1
ATOM 6805 O O . ILE B 1 346 ? -1.561 31.5 -0.796 1 98.88 346 ILE B O 1
ATOM 6809 N N . TYR B 1 347 ? -1.154 31.078 -2.943 1 98.88 347 TYR B N 1
ATOM 6810 C CA . TYR B 1 347 ? 0.106 30.391 -2.678 1 98.88 347 TYR B CA 1
ATOM 6811 C C . TYR B 1 347 ? 1.072 31.297 -1.927 1 98.88 347 TYR B C 1
ATOM 6813 O O . TYR B 1 347 ? 1.669 30.891 -0.928 1 98.88 347 TYR B O 1
ATOM 6821 N N . GLU B 1 348 ? 1.24 32.5 -2.396 1 98.88 348 GLU B N 1
ATOM 6822 C CA . GLU B 1 348 ? 2.154 33.438 -1.781 1 98.88 348 GLU B CA 1
ATOM 6823 C C . GLU B 1 348 ? 1.72 33.781 -0.358 1 98.88 348 GLU B C 1
ATOM 6825 O O . GLU B 1 348 ? 2.561 34 0.519 1 98.88 348 GLU B O 1
ATOM 6830 N N . LEU B 1 349 ? 0.447 33.906 -0.193 1 98.88 349 LEU B N 1
ATOM 6831 C CA . LEU B 1 349 ? -0.052 34.188 1.149 1 98.88 349 LEU B CA 1
ATOM 6832 C C . LEU B 1 349 ? 0.26 33.031 2.096 1 98.88 349 LEU B C 1
ATOM 6834 O O . LEU B 1 349 ? 0.649 33.25 3.244 1 98.88 349 LEU B O 1
ATOM 6838 N N . VAL B 1 350 ? 0.048 31.75 1.671 1 98.94 350 VAL B N 1
ATOM 6839 C CA . VAL B 1 350 ? 0.378 30.578 2.48 1 98.94 350 VAL B CA 1
ATOM 6840 C C . VAL B 1 350 ? 1.876 30.562 2.777 1 98.94 350 VAL B C 1
ATOM 6842 O O . VAL B 1 350 ? 2.291 30.234 3.893 1 98.94 350 VAL B O 1
ATOM 6845 N N . LEU B 1 351 ? 2.678 30.891 1.794 1 98.81 351 LEU B N 1
ATOM 6846 C CA . LEU B 1 351 ? 4.117 31 1.996 1 98.81 351 LEU B CA 1
ATOM 6847 C C . LEU B 1 351 ? 4.438 32.031 3.068 1 98.81 351 LEU B C 1
ATOM 6849 O O . LEU B 1 351 ? 5.32 31.812 3.904 1 98.81 351 LEU B O 1
ATOM 6853 N N . GLU B 1 352 ? 3.789 33.156 3.02 1 98.88 352 GLU B N 1
ATOM 6854 C CA . GLU B 1 352 ? 3.98 34.219 4.027 1 98.88 352 GLU B CA 1
ATOM 6855 C C . GLU B 1 352 ? 3.59 33.719 5.414 1 98.88 352 GLU B C 1
ATOM 6857 O O . GLU B 1 352 ? 4.277 34 6.398 1 98.88 352 GLU B O 1
ATOM 6862 N N . MET B 1 353 ? 2.428 33 5.516 1 98.88 353 MET B N 1
ATOM 6863 C CA . MET B 1 353 ? 2.018 32.406 6.777 1 98.88 353 MET B CA 1
ATOM 6864 C C . MET B 1 353 ? 3.123 31.516 7.336 1 98.88 353 MET B C 1
ATOM 6866 O O . MET B 1 353 ? 3.432 31.578 8.531 1 98.88 353 MET B O 1
ATOM 6870 N N . GLN B 1 354 ? 3.711 30.672 6.492 1 98.88 354 GLN B N 1
ATOM 6871 C CA . GLN B 1 354 ? 4.777 29.781 6.941 1 98.88 354 GLN B CA 1
ATOM 6872 C C . GLN B 1 354 ? 6.012 30.578 7.367 1 98.88 354 GLN B C 1
ATOM 6874 O O . GLN B 1 354 ? 6.617 30.281 8.398 1 98.88 354 GLN B O 1
ATOM 6879 N N . GLN B 1 355 ? 6.398 31.578 6.559 1 98.62 355 GLN B N 1
ATOM 6880 C CA . GLN B 1 355 ? 7.566 32.375 6.867 1 98.62 355 GLN B CA 1
ATOM 6881 C C . GLN B 1 355 ? 7.402 33.094 8.211 1 98.62 355 GLN B C 1
ATOM 6883 O O . GLN B 1 355 ? 8.344 33.156 9 1 98.62 355 GLN B O 1
ATOM 6888 N N . GLU B 1 356 ? 6.246 33.688 8.453 1 98.75 356 GLU B N 1
ATOM 6889 C CA . GLU B 1 356 ? 5.988 34.344 9.727 1 98.75 356 GLU B CA 1
ATOM 6890 C C . GLU B 1 356 ? 6.07 33.375 10.891 1 98.75 356 GLU B C 1
ATOM 6892 O O . GLU B 1 356 ? 6.492 33.719 11.992 1 98.75 356 GLU B O 1
ATOM 6897 N N . SER B 1 357 ? 5.617 32.125 10.656 1 98.75 357 SER B N 1
ATOM 6898 C CA . SER B 1 357 ? 5.785 31.078 11.664 1 98.75 357 SER B CA 1
ATOM 6899 C C . SER B 1 357 ? 7.262 30.828 11.961 1 98.75 357 SER B C 1
ATOM 6901 O O . SER B 1 357 ? 7.668 30.781 13.125 1 98.75 357 SER B O 1
ATOM 6903 N N . PHE B 1 358 ? 8.078 30.719 10.922 1 98.69 358 PHE B N 1
ATOM 6904 C CA . PHE B 1 358 ? 9.508 30.484 11.047 1 98.69 358 PHE B CA 1
ATOM 6905 C C . PHE B 1 358 ? 10.18 31.609 11.828 1 98.69 358 PHE B C 1
ATOM 6907 O O . PHE B 1 358 ? 11.102 31.375 12.617 1 98.69 358 PHE B O 1
ATOM 6914 N N . ASN B 1 359 ? 9.727 32.75 11.641 1 98.44 359 ASN B N 1
ATOM 6915 C CA . ASN B 1 359 ? 10.344 33.938 12.242 1 98.44 359 ASN B CA 1
ATOM 6916 C C . ASN B 1 359 ? 10.227 33.906 13.766 1 98.44 359 ASN B C 1
ATOM 6918 O O . ASN B 1 359 ? 11.031 34.531 14.461 1 98.44 359 ASN B O 1
ATOM 6922 N N . ILE B 1 360 ? 9.266 33.188 14.312 1 98.19 360 ILE B N 1
ATOM 6923 C CA . ILE B 1 360 ? 9.047 33.312 15.75 1 98.19 360 ILE B CA 1
ATOM 6924 C C . ILE B 1 360 ? 9.414 32 16.438 1 98.19 360 ILE B C 1
ATOM 6926 O O . ILE B 1 360 ? 9.547 31.938 17.656 1 98.19 360 ILE B O 1
ATOM 6930 N N . ILE B 1 361 ? 9.57 30.922 15.727 1 98.5 361 ILE B N 1
ATOM 6931 C CA . ILE B 1 361 ? 9.781 29.578 16.281 1 98.5 361 ILE B CA 1
ATOM 6932 C C . ILE B 1 361 ? 11.156 29.516 16.938 1 98.5 361 ILE B C 1
ATOM 6934 O O . ILE B 1 361 ? 12.172 29.797 16.312 1 98.5 361 ILE B O 1
ATOM 6938 N N . LYS B 1 362 ? 11.219 29.125 18.109 1 98.38 362 LYS B N 1
ATOM 6939 C CA . LYS B 1 362 ? 12.398 28.844 18.922 1 98.38 362 LYS B CA 1
ATOM 6940 C C . LYS B 1 362 ? 12.016 28.172 20.234 1 98.38 362 LYS B C 1
ATOM 6942 O O . LYS B 1 362 ? 10.844 28.141 20.609 1 98.38 362 LYS B O 1
ATOM 6947 N N . ALA B 1 363 ? 12.984 27.672 20.922 1 98.38 363 ALA B N 1
ATOM 6948 C CA . ALA B 1 363 ? 12.727 27.078 22.234 1 98.38 363 ALA B CA 1
ATOM 6949 C C . ALA B 1 363 ? 12.062 28.078 23.172 1 98.38 363 ALA B C 1
ATOM 6951 O O . ALA B 1 363 ? 12.43 29.266 23.188 1 98.38 363 ALA B O 1
ATOM 6952 N N . GLY B 1 364 ? 11.047 27.594 23.891 1 97.56 364 GLY B N 1
ATOM 6953 C CA . GLY B 1 364 ? 10.352 28.438 24.859 1 97.56 364 GLY B CA 1
ATOM 6954 C C . GLY B 1 364 ? 9.047 28.984 24.344 1 97.56 364 GLY B C 1
ATOM 6955 O O . GLY B 1 364 ? 8.141 29.312 25.109 1 97.56 364 GLY B O 1
ATOM 6956 N N . LEU B 1 365 ? 8.922 29.188 23.031 1 97.25 365 LEU B N 1
ATOM 6957 C CA . LEU B 1 365 ? 7.691 29.688 22.438 1 97.25 365 LEU B CA 1
ATOM 6958 C C . LEU B 1 365 ? 6.57 28.656 22.547 1 97.25 365 LEU B C 1
ATOM 6960 O O . LEU B 1 365 ? 6.773 27.484 22.234 1 97.25 365 LEU B O 1
ATOM 6964 N N . HIS B 1 366 ? 5.434 29.094 23.031 1 96.56 366 HIS B N 1
ATOM 6965 C CA . HIS B 1 366 ? 4.289 28.188 23.016 1 96.56 366 HIS B CA 1
ATOM 6966 C C . HIS B 1 366 ? 3.73 28.031 21.609 1 96.56 366 HIS B C 1
ATOM 6968 O O . HIS B 1 366 ? 3.537 29.016 20.891 1 96.56 366 HIS B O 1
ATOM 6974 N N . TRP B 1 367 ? 3.398 26.859 21.188 1 96.75 367 TRP B N 1
ATOM 6975 C CA . TRP B 1 367 ? 3.01 26.516 19.828 1 96.75 367 TRP B CA 1
ATOM 6976 C C . TRP B 1 367 ? 1.74 27.266 19.422 1 96.75 367 TRP B C 1
ATOM 6978 O O . TRP B 1 367 ? 1.555 27.594 18.25 1 96.75 367 TRP B O 1
ATOM 6988 N N . ASP B 1 368 ? 0.839 27.578 20.359 1 96.56 368 ASP B N 1
ATOM 6989 C CA . ASP B 1 368 ? -0.397 28.297 20.094 1 96.56 368 ASP B CA 1
ATOM 6990 C C . ASP B 1 368 ? -0.111 29.641 19.406 1 96.56 368 ASP B C 1
ATOM 6992 O O . ASP B 1 368 ? -0.924 30.125 18.625 1 96.56 368 ASP B O 1
ATOM 6996 N N . ALA B 1 369 ? 1.027 30.188 19.766 1 96.44 369 ALA B N 1
ATOM 6997 C CA . ALA B 1 369 ? 1.403 31.469 19.172 1 96.44 369 ALA B CA 1
ATOM 6998 C C . ALA B 1 369 ? 1.637 31.328 17.672 1 96.44 369 ALA B C 1
ATOM 7000 O O . ALA B 1 369 ? 1.354 32.25 16.906 1 96.44 369 ALA B O 1
ATOM 7001 N N . VAL B 1 370 ? 2.166 30.203 17.266 1 97.94 370 VAL B N 1
ATOM 7002 C CA . VAL B 1 370 ? 2.414 29.953 15.852 1 97.94 370 VAL B CA 1
ATOM 7003 C C . VAL B 1 370 ? 1.086 29.859 15.109 1 97.94 370 VAL B C 1
ATOM 7005 O O . VAL B 1 370 ? 0.942 30.391 14.008 1 97.94 370 VAL B O 1
ATOM 7008 N N . GLN B 1 371 ? 0.1 29.172 15.695 1 97.88 371 GLN B N 1
ATOM 7009 C CA . GLN B 1 371 ? -1.236 29.078 15.117 1 97.88 371 GLN B CA 1
ATOM 7010 C C . GLN B 1 371 ? -1.852 30.469 14.945 1 97.88 371 GLN B C 1
ATOM 7012 O O . GLN B 1 371 ? -2.428 30.781 13.898 1 97.88 371 GLN B O 1
ATOM 7017 N N . LEU B 1 372 ? -1.718 31.25 15.977 1 97.69 372 LEU B N 1
ATOM 7018 C CA . LEU B 1 372 ? -2.305 32.594 15.969 1 97.69 372 LEU B CA 1
ATOM 7019 C C . LEU B 1 372 ? -1.677 33.438 14.883 1 97.69 372 LEU B C 1
ATOM 7021 O O . LEU B 1 372 ? -2.381 34.188 14.18 1 97.69 372 LEU B O 1
ATOM 7025 N N . ILE B 1 373 ? -0.375 33.406 14.781 1 98.12 373 ILE B N 1
ATOM 7026 C CA . ILE B 1 373 ? 0.294 34.281 13.805 1 98.12 373 ILE B CA 1
ATOM 7027 C C . ILE B 1 373 ? -0.143 33.906 12.391 1 98.12 373 ILE B C 1
ATOM 7029 O O . ILE B 1 373 ? -0.26 34.75 11.516 1 98.12 373 ILE B O 1
ATOM 7033 N N . CYS B 1 374 ? -0.418 32.625 12.125 1 98.56 374 CYS B N 1
ATOM 7034 C CA . CYS B 1 374 ? -0.917 32.219 10.828 1 98.56 374 CYS B CA 1
ATOM 7035 C C . CYS B 1 374 ? -2.283 32.812 10.539 1 98.56 374 CYS B C 1
ATOM 7037 O O . CYS B 1 374 ? -2.525 33.312 9.438 1 98.56 374 CYS B O 1
ATOM 7039 N N . HIS B 1 375 ? -3.17 32.75 11.5 1 98.62 375 HIS B N 1
ATOM 7040 C CA . HIS B 1 375 ? -4.488 33.375 11.312 1 98.62 375 HIS B CA 1
ATOM 7041 C C . HIS B 1 375 ? -4.383 34.875 11.109 1 98.62 375 HIS B C 1
ATOM 7043 O O . HIS B 1 375 ? -5.105 35.438 10.297 1 98.62 375 HIS B O 1
ATOM 7049 N N . ARG B 1 376 ? -3.521 35.531 11.898 1 98.5 376 ARG B N 1
ATOM 7050 C CA . ARG B 1 376 ? -3.305 36.938 11.734 1 98.5 376 ARG B CA 1
ATOM 7051 C C . ARG B 1 376 ? -2.822 37.281 10.32 1 98.5 376 ARG B C 1
ATOM 7053 O O . ARG B 1 376 ? -3.314 38.219 9.688 1 98.5 376 ARG B O 1
ATOM 7060 N N . THR B 1 377 ? -1.841 36.5 9.898 1 98.81 377 THR B N 1
ATOM 7061 C CA . THR B 1 377 ? -1.29 36.719 8.562 1 98.81 377 THR B CA 1
ATOM 7062 C C . THR B 1 377 ? -2.359 36.469 7.5 1 98.81 377 THR B C 1
ATOM 7064 O O . THR B 1 377 ? -2.439 37.219 6.523 1 98.81 377 THR B O 1
ATOM 7067 N N . LEU B 1 378 ? -3.189 35.438 7.633 1 98.88 378 LEU B N 1
ATOM 7068 C CA . LEU B 1 378 ? -4.277 35.156 6.707 1 98.88 378 LEU B CA 1
ATOM 7069 C C . LEU B 1 378 ? -5.262 36.312 6.633 1 98.88 378 LEU B C 1
ATOM 7071 O O . LEU B 1 378 ? -5.637 36.75 5.543 1 98.88 378 LEU B O 1
ATOM 7075 N N . VAL B 1 379 ? -5.688 36.844 7.789 1 98.62 379 VAL B N 1
ATOM 7076 C CA . VAL B 1 379 ? -6.664 37.906 7.852 1 98.62 379 VAL B CA 1
ATOM 7077 C C . VAL B 1 379 ? -6.117 39.156 7.137 1 98.62 379 VAL B C 1
ATOM 7079 O O . VAL B 1 379 ? -6.801 39.75 6.297 1 98.62 379 VAL B O 1
ATOM 7082 N N . LYS B 1 380 ? -4.887 39.469 7.465 1 98.69 380 LYS B N 1
ATOM 7083 C CA . LYS B 1 380 ? -4.25 40.625 6.809 1 98.69 380 LYS B CA 1
ATOM 7084 C C . LYS B 1 380 ? -4.172 40.406 5.301 1 98.69 380 LYS B C 1
ATOM 7086 O O . LYS B 1 380 ? -4.465 41.312 4.527 1 98.69 380 LYS B O 1
ATOM 7091 N N . GLY B 1 381 ? -3.744 39.25 4.934 1 98.81 381 GLY B N 1
ATOM 7092 C CA . GLY B 1 381 ? -3.631 38.938 3.52 1 98.81 381 GLY B CA 1
ATOM 7093 C C . GLY B 1 381 ? -4.961 38.938 2.795 1 98.81 381 GLY B C 1
ATOM 7094 O O . GLY B 1 381 ? -5.051 39.438 1.669 1 98.81 381 GLY B O 1
ATOM 7095 N N . PHE B 1 382 ? -5.996 38.406 3.379 1 98.88 382 PHE B N 1
ATOM 7096 C CA . PHE B 1 382 ? -7.32 38.375 2.775 1 98.88 382 PHE B CA 1
ATOM 7097 C C . PHE B 1 382 ? -7.883 39.781 2.627 1 98.88 382 PHE B C 1
ATOM 7099 O O . PHE B 1 382 ? -8.609 40.062 1.671 1 98.88 382 PHE B O 1
ATOM 7106 N N . GLN B 1 383 ? -7.598 40.625 3.59 1 98.62 383 GLN B N 1
ATOM 7107 C CA . GLN B 1 383 ? -8.008 42.031 3.443 1 98.62 383 GLN B CA 1
ATOM 7108 C C . GLN B 1 383 ? -7.289 42.688 2.273 1 98.62 383 GLN B C 1
ATOM 7110 O O . GLN B 1 383 ? -7.898 43.438 1.5 1 98.62 383 GLN B O 1
ATOM 7115 N N . LYS B 1 384 ? -6.016 42.438 2.129 1 98.44 384 LYS B N 1
ATOM 7116 C CA . LYS B 1 384 ? -5.246 43 1.015 1 98.44 384 LYS B CA 1
ATOM 7117 C C . LYS B 1 384 ? -5.789 42.5 -0.323 1 98.44 384 LYS B C 1
ATOM 7119 O O . LYS B 1 384 ? -5.812 43.25 -1.304 1 98.44 384 LYS B O 1
ATOM 7124 N N . LEU B 1 385 ? -6.262 41.219 -0.373 1 98.56 385 LEU B N 1
ATOM 7125 C CA . LEU B 1 385 ? -6.762 40.625 -1.601 1 98.56 385 LEU B CA 1
ATOM 7126 C C . LEU B 1 385 ? -8.211 41 -1.854 1 98.56 385 LEU B C 1
ATOM 7128 O O . LEU B 1 385 ? -8.75 40.75 -2.934 1 98.56 385 LEU B O 1
ATOM 7132 N N . GLY B 1 386 ? -8.852 41.594 -0.846 1 98.12 386 GLY B N 1
ATOM 7133 C CA . GLY B 1 386 ? -10.234 42.031 -0.972 1 98.12 386 GLY B CA 1
ATOM 7134 C C . GLY B 1 386 ? -11.242 40.938 -0.619 1 98.12 386 GLY B C 1
ATOM 7135 O O . GLY B 1 386 ? -12.453 41.156 -0.745 1 98.12 386 GLY B O 1
ATOM 7136 N N . ILE B 1 387 ? -10.781 39.781 -0.194 1 98.62 387 ILE B N 1
ATOM 7137 C CA . ILE B 1 387 ? -11.672 38.688 0.204 1 98.62 387 ILE B CA 1
ATOM 7138 C C . ILE B 1 387 ? -12.383 39.062 1.504 1 98.62 387 ILE B C 1
ATOM 7140 O O . ILE B 1 387 ? -13.602 38.938 1.616 1 98.62 387 ILE B O 1
ATOM 7144 N N . PHE B 1 388 ? -11.617 39.562 2.508 1 98.69 388 PHE B N 1
ATOM 7145 C CA . PHE B 1 388 ? -12.203 40.156 3.705 1 98.69 388 PHE B CA 1
ATOM 7146 C C . PHE B 1 388 ? -12.359 41.656 3.541 1 98.69 388 PHE B C 1
ATOM 7148 O O . PHE B 1 388 ? -11.508 42.312 2.93 1 98.69 388 PHE B O 1
ATOM 7155 N N . LYS B 1 389 ? -13.359 42.125 4.164 1 97.81 389 LYS B N 1
ATOM 7156 C CA . LYS B 1 389 ? -13.594 43.562 4.152 1 97.81 389 LYS B CA 1
ATOM 7157 C C . LYS B 1 389 ? -12.672 44.25 5.137 1 97.81 389 LYS B C 1
ATOM 7159 O O . LYS B 1 389 ? -12.117 43.625 6.047 1 97.81 389 LYS B O 1
ATOM 7164 N N . THR B 1 390 ? -12.469 45.562 4.852 1 97.94 390 THR B N 1
ATOM 7165 C CA . THR B 1 390 ? -11.766 46.469 5.754 1 97.94 390 THR B CA 1
ATOM 7166 C C . THR B 1 390 ? -12.719 47.531 6.324 1 97.94 390 THR B C 1
ATOM 7168 O O . THR B 1 390 ? -13.859 47.656 5.867 1 97.94 390 THR B O 1
ATOM 7171 N N . PRO B 1 391 ? -12.172 48.219 7.367 1 96.88 391 PRO B N 1
ATOM 7172 C CA . PRO B 1 391 ? -13.031 49.281 7.867 1 96.88 391 PRO B CA 1
ATOM 7173 C C . PRO B 1 391 ? -13.406 50.281 6.789 1 96.88 391 PRO B C 1
ATOM 7175 O O . PRO B 1 391 ? -14.477 50.906 6.852 1 96.88 391 PRO B O 1
ATOM 7178 N N . GLU B 1 392 ? -12.664 50.438 5.758 1 96.25 392 GLU B N 1
ATOM 7179 C CA . GLU B 1 392 ? -12.859 51.438 4.707 1 96.25 392 GLU B CA 1
ATOM 7180 C C . GLU B 1 392 ? -13.695 50.875 3.562 1 96.25 392 GLU B C 1
ATOM 7182 O O . GLU B 1 392 ? -14.109 51.625 2.662 1 96.25 392 GLU B O 1
ATOM 7187 N N . SER B 1 393 ? -13.961 49.625 3.631 1 94.5 393 SER B N 1
ATOM 7188 C CA . SER B 1 393 ? -14.82 49.031 2.607 1 94.5 393 SER B CA 1
ATOM 7189 C C . SER B 1 393 ? -16.219 49.656 2.623 1 94.5 393 SER B C 1
ATOM 7191 O O . SER B 1 393 ? -16.656 50.156 3.654 1 94.5 393 SER B O 1
ATOM 7193 N N . PRO B 1 394 ? -16.891 49.625 1.449 1 92.19 394 PRO B N 1
ATOM 7194 C CA . PRO B 1 394 ? -18.25 50.156 1.435 1 92.19 394 PRO B CA 1
ATOM 7195 C C . PRO B 1 394 ? -19.172 49.438 2.418 1 92.19 394 PRO B C 1
ATOM 7197 O O . PRO B 1 394 ? -19.234 48.219 2.43 1 92.19 394 PRO B O 1
ATOM 7200 N N . GLY B 1 395 ? -19.969 50.219 3.152 1 91.75 395 GLY B N 1
ATOM 7201 C CA . GLY B 1 395 ? -20.906 49.656 4.09 1 91.75 395 GLY B CA 1
ATOM 7202 C C . GLY B 1 395 ? -20.234 48.938 5.258 1 91.75 395 GLY B C 1
ATOM 7203 O O . GLY B 1 395 ? -20.859 48.094 5.914 1 91.75 395 GLY B O 1
ATOM 7204 N N . SER B 1 396 ? -18.922 49.312 5.438 1 93.81 396 SER B N 1
ATOM 7205 C CA . SER B 1 396 ? -18.141 48.656 6.48 1 93.81 396 SER B CA 1
ATOM 7206 C C . SER B 1 396 ? -17.828 49.594 7.633 1 93.81 396 SER B C 1
ATOM 7208 O O . SER B 1 396 ? -18.422 50.688 7.719 1 93.81 396 SER B O 1
ATOM 7210 N N . GLY B 1 397 ? -17.094 49.219 8.609 1 94.62 397 GLY B N 1
ATOM 7211 C CA . GLY B 1 397 ? -16.703 49.969 9.797 1 94.62 397 GLY B CA 1
ATOM 7212 C C . GLY B 1 397 ? -15.664 49.25 10.648 1 94.62 397 GLY B C 1
ATOM 7213 O O . GLY B 1 397 ? -15.07 48.281 10.203 1 94.62 397 GLY B O 1
ATOM 7214 N N . SER B 1 398 ? -15.555 49.719 11.797 1 94.56 398 SER B N 1
ATOM 7215 C CA . SER B 1 398 ? -14.516 49.219 12.695 1 94.56 398 SER B CA 1
ATOM 7216 C C . SER B 1 398 ? -14.711 47.75 13.023 1 94.56 398 SER B C 1
ATOM 7218 O O . SER B 1 398 ? -13.766 47.062 13.414 1 94.56 398 SER B O 1
ATOM 7220 N N . TRP B 1 399 ? -15.844 47.25 12.789 1 95.31 399 TRP B N 1
ATOM 7221 C CA . TRP B 1 399 ? -16.125 45.875 13.062 1 95.31 399 TRP B CA 1
ATOM 7222 C C . TRP B 1 399 ? -15.445 44.969 12.039 1 95.31 399 TRP B C 1
ATOM 7224 O O . TRP B 1 399 ? -15.422 43.75 12.195 1 95.31 399 TRP B O 1
ATOM 7234 N N . ASN B 1 400 ? -14.836 45.531 11.023 1 97.69 400 ASN B N 1
ATOM 7235 C CA . ASN B 1 400 ? -14.047 44.812 10.047 1 97.69 400 ASN B CA 1
ATOM 7236 C C . ASN B 1 400 ? -12.562 45.125 10.164 1 97.69 400 ASN B C 1
ATOM 7238 O O . ASN B 1 400 ? -11.82 45 9.188 1 97.69 400 ASN B O 1
ATOM 7242 N N . SER B 1 401 ? -12.164 45.594 11.352 1 97.56 401 SER B N 1
ATOM 7243 C CA . SER B 1 401 ? -10.734 45.688 11.617 1 97.56 401 SER B CA 1
ATOM 7244 C C . SER B 1 401 ? -10.102 44.312 11.695 1 97.56 401 SER B C 1
ATOM 7246 O O . SER B 1 401 ? -10.797 43.312 11.875 1 97.56 401 SER B O 1
ATOM 7248 N N . GLU B 1 402 ? -8.781 44.281 11.5 1 96.88 402 GLU B N 1
ATOM 7249 C CA . GLU B 1 402 ? -8.055 43.031 11.617 1 96.88 402 GLU B CA 1
ATOM 7250 C C . GLU B 1 402 ? -8.375 42.312 12.93 1 96.88 402 GLU B C 1
ATOM 7252 O O . GLU B 1 402 ? -8.664 41.125 12.945 1 96.88 402 GLU B O 1
ATOM 7257 N N . GLU B 1 403 ? -8.359 43.094 14.016 1 95.88 403 GLU B N 1
ATOM 7258 C CA . GLU B 1 403 ? -8.578 42.562 15.352 1 95.88 403 GLU B CA 1
ATOM 7259 C C . GLU B 1 403 ? -10 42.031 15.5 1 95.88 403 GLU B C 1
ATOM 7261 O O . GLU B 1 403 ? -10.219 40.969 16.125 1 95.88 403 GLU B O 1
ATOM 7266 N N . ALA B 1 404 ? -10.914 42.75 14.984 1 96.38 404 ALA B N 1
ATOM 7267 C CA . ALA B 1 404 ? -12.312 42.312 15.086 1 96.38 404 ALA B CA 1
ATOM 7268 C C . ALA B 1 404 ? -12.562 41.031 14.328 1 96.38 404 ALA B C 1
ATOM 7270 O O . ALA B 1 404 ? -13.305 40.156 14.797 1 96.38 404 ALA B O 1
ATOM 7271 N N . ILE B 1 405 ? -11.953 40.938 13.188 1 97.56 405 ILE B N 1
ATOM 7272 C CA . ILE B 1 405 ? -12.109 39.719 12.375 1 97.56 405 ILE B CA 1
ATOM 7273 C C . ILE B 1 405 ? -11.453 38.531 13.078 1 97.56 405 ILE B C 1
ATOM 7275 O O . ILE B 1 405 ? -12.008 37.438 13.117 1 97.56 405 ILE B O 1
ATOM 7279 N N . LEU B 1 406 ? -10.273 38.75 13.633 1 97.12 406 LEU B N 1
ATOM 7280 C CA . LEU B 1 406 ? -9.602 37.688 14.383 1 97.12 406 LEU B CA 1
ATOM 7281 C C . LEU B 1 406 ? -10.461 37.219 15.555 1 97.12 406 LEU B C 1
ATOM 7283 O O . LEU B 1 406 ? -10.539 36.031 15.82 1 97.12 406 LEU B O 1
ATOM 7287 N N . ALA B 1 407 ? -11.055 38.156 16.219 1 95.62 407 ALA B N 1
ATOM 7288 C CA . ALA B 1 407 ? -11.875 37.844 17.375 1 95.62 407 ALA B CA 1
ATOM 7289 C C . ALA B 1 407 ? -13.125 37.062 16.969 1 95.62 407 ALA B C 1
ATOM 7291 O O . ALA B 1 407 ? -13.625 36.25 17.75 1 95.62 407 ALA B O 1
ATOM 7292 N N . ASP B 1 408 ? -13.562 37.281 15.781 1 96.31 408 ASP B N 1
ATOM 7293 C CA . ASP B 1 408 ? -14.758 36.625 15.289 1 96.31 408 ASP B CA 1
ATOM 7294 C C . ASP B 1 408 ? -14.469 35.156 14.953 1 96.31 408 ASP B C 1
ATOM 7296 O O . ASP B 1 408 ? -15.352 34.312 15.039 1 96.31 408 ASP B O 1
ATOM 7300 N N . GLY B 1 409 ? -13.297 34.875 14.484 1 97.19 409 GLY B N 1
ATOM 7301 C CA . GLY B 1 409 ? -12.883 33.5 14.219 1 97.19 409 GLY B CA 1
ATOM 7302 C C . GLY B 1 409 ? -13.234 33.031 12.812 1 97.19 409 GLY B C 1
ATOM 7303 O O . GLY B 1 409 ? -13.047 31.859 12.477 1 97.19 409 GLY B O 1
ATOM 7304 N N . VAL B 1 410 ? -13.641 33.938 11.93 1 97.81 410 VAL B N 1
ATOM 7305 C CA . VAL B 1 410 ? -14.148 33.562 10.602 1 97.81 410 VAL B CA 1
ATOM 7306 C C . VAL B 1 410 ? -13.031 32.969 9.766 1 97.81 410 VAL B C 1
ATOM 7308 O O . VAL B 1 410 ? -13.281 32.156 8.859 1 97.81 410 VAL B O 1
ATOM 7311 N N . SER B 1 411 ? -11.781 33.281 10.109 1 97.94 411 SER B N 1
ATOM 7312 C CA . SER B 1 411 ? -10.648 32.781 9.336 1 97.94 411 SER B CA 1
ATOM 7313 C C . SER B 1 411 ? -10.531 31.266 9.469 1 97.94 411 SER B C 1
ATOM 7315 O O . SER B 1 411 ? -9.891 30.625 8.641 1 97.94 411 SER B O 1
ATOM 7317 N N . SER B 1 412 ? -11.172 30.609 10.469 1 97.19 412 SER B N 1
ATOM 7318 C CA . SER B 1 412 ? -11.125 29.172 10.68 1 97.19 412 SER B CA 1
ATOM 7319 C C . SER B 1 412 ? -11.805 28.422 9.531 1 97.19 412 SER B C 1
ATOM 7321 O O . SER B 1 412 ? -11.508 27.25 9.281 1 97.19 412 SER B O 1
ATOM 7323 N N . ALA B 1 413 ? -12.672 29.094 8.836 1 97.06 413 ALA B N 1
ATOM 7324 C CA . ALA B 1 413 ? -13.344 28.484 7.699 1 97.06 413 ALA B CA 1
ATOM 7325 C C . ALA B 1 413 ? -12.375 28.281 6.535 1 97.06 413 ALA B C 1
ATOM 7327 O O . ALA B 1 413 ? -12.594 27.422 5.68 1 97.06 413 ALA B O 1
ATOM 7328 N N . PHE B 1 414 ? -11.273 29.062 6.523 1 98.19 414 PHE B N 1
ATOM 7329 C CA . PHE B 1 414 ? -10.32 29.047 5.418 1 98.19 414 PHE B CA 1
ATOM 7330 C C . PHE B 1 414 ? -9.031 28.344 5.828 1 98.19 414 PHE B C 1
ATOM 7332 O O . PHE B 1 414 ? -8.25 27.922 4.973 1 98.19 414 PHE B O 1
ATOM 7339 N N . PHE B 1 415 ? -8.734 28.297 7.062 1 98.06 415 PHE B N 1
ATOM 7340 C CA . PHE B 1 415 ? -7.613 27.578 7.672 1 98.06 415 PHE B CA 1
ATOM 7341 C C . PHE B 1 415 ? -8.078 26.766 8.875 1 98.06 415 PHE B C 1
ATOM 7343 O O . PHE B 1 415 ? -7.789 27.125 10.023 1 98.06 415 PHE B O 1
ATOM 7350 N N . PRO B 1 416 ? -8.703 25.625 8.594 1 95.44 416 PRO B N 1
ATOM 7351 C CA . PRO B 1 416 ? -9.43 24.906 9.641 1 95.44 416 PRO B CA 1
ATOM 7352 C C . PRO B 1 416 ? -8.531 24 10.477 1 95.44 416 PRO B C 1
ATOM 7354 O O . PRO B 1 416 ? -8.898 23.609 11.586 1 95.44 416 PRO B O 1
ATOM 7357 N N . HIS B 1 417 ? -7.422 23.578 9.977 1 95.38 417 HIS B N 1
ATOM 7358 C CA . HIS B 1 417 ? -6.59 22.594 10.664 1 95.38 417 HIS B CA 1
ATOM 7359 C C . HIS B 1 417 ? -5.461 23.266 11.43 1 95.38 417 HIS B C 1
ATOM 7361 O O . HIS B 1 417 ? -5.273 24.484 11.336 1 95.38 417 HIS B O 1
ATOM 7367 N N . GLY B 1 418 ? -4.762 22.516 12.234 1 96.5 418 GLY B N 1
ATOM 7368 C CA . GLY B 1 418 ? -3.611 23.016 12.969 1 96.5 418 GLY B CA 1
ATOM 7369 C C . GLY B 1 418 ? -2.402 23.266 12.094 1 96.5 418 GLY B C 1
ATOM 7370 O O . GLY B 1 418 ? -2.209 22.578 11.078 1 96.5 418 GLY B O 1
ATOM 7371 N N . VAL B 1 419 ? -1.561 24.188 12.516 1 98.12 419 VAL B N 1
ATOM 7372 C CA . VAL B 1 419 ? -0.422 24.641 11.719 1 98.12 419 VAL B CA 1
ATOM 7373 C C . VAL B 1 419 ? 0.64 23.531 11.68 1 98.12 419 VAL B C 1
ATOM 7375 O O . VAL B 1 419 ? 1.522 23.547 10.82 1 98.12 419 VAL B O 1
ATOM 7378 N N . GLY B 1 420 ? 0.512 22.609 12.609 1 97.69 420 GLY B N 1
ATOM 7379 C CA . GLY B 1 420 ? 1.493 21.531 12.562 1 97.69 420 GLY B CA 1
ATOM 7380 C C . GLY B 1 420 ? 1.379 20.562 13.727 1 97.69 420 GLY B C 1
ATOM 7381 O O . GLY B 1 420 ? 0.383 20.578 14.453 1 97.69 420 GLY B O 1
ATOM 7382 N N . HIS B 1 421 ? 2.328 19.688 13.812 1 98 421 HIS B N 1
ATOM 7383 C CA . HIS B 1 421 ? 2.361 18.625 14.82 1 98 421 HIS B CA 1
ATOM 7384 C C . HIS B 1 421 ? 3.785 18.125 15.055 1 98 421 HIS B C 1
ATOM 7386 O O . HIS B 1 421 ? 4.684 18.406 14.25 1 98 421 HIS B O 1
ATOM 7392 N N . SER B 1 422 ? 3.926 17.469 16.219 1 98 422 SER B N 1
ATOM 7393 C CA . SER B 1 422 ? 5.195 16.797 16.5 1 98 422 SER B CA 1
ATOM 7394 C C . SER B 1 422 ? 5.395 15.602 15.57 1 98 422 SER B C 1
ATOM 7396 O O . SER B 1 422 ? 4.43 14.938 15.188 1 98 422 SER B O 1
ATOM 7398 N N . LEU B 1 423 ? 6.668 15.367 15.203 1 98.31 423 LEU B N 1
ATOM 7399 C CA . LEU B 1 423 ? 7.012 14.305 14.258 1 98.31 423 LEU B CA 1
ATOM 7400 C C . LEU B 1 423 ? 8.18 13.477 14.781 1 98.31 423 LEU B C 1
ATOM 7402 O O . LEU B 1 423 ? 9.094 14.008 15.414 1 98.31 423 LEU B O 1
ATOM 7406 N N . GLY B 1 424 ? 8.203 12.211 14.562 1 98.12 424 GLY B N 1
ATOM 7407 C CA . GLY B 1 424 ? 9.258 11.273 14.891 1 98.12 424 GLY B CA 1
ATOM 7408 C C . GLY B 1 424 ? 9.07 9.914 14.242 1 98.12 424 GLY B C 1
ATOM 7409 O O . GLY B 1 424 ? 8.992 9.805 13.016 1 98.12 424 GLY B O 1
ATOM 7410 N N . MET B 1 425 ? 8.852 8.906 15.031 1 97.75 425 MET B N 1
ATOM 7411 C CA . MET B 1 425 ? 8.656 7.555 14.508 1 97.75 425 MET B CA 1
ATOM 7412 C C . MET B 1 425 ? 7.27 7.406 13.891 1 97.75 425 MET B C 1
ATOM 7414 O O . MET B 1 425 ? 7.055 6.539 13.039 1 97.75 425 MET B O 1
ATOM 7418 N N . ASP B 1 426 ? 6.402 8.227 14.32 1 97.12 426 ASP B N 1
ATOM 7419 C CA . ASP B 1 426 ? 5.09 8.359 13.695 1 97.12 426 ASP B CA 1
ATOM 7420 C C . ASP B 1 426 ? 4.902 9.75 13.086 1 97.12 426 ASP B C 1
ATOM 7422 O O . ASP B 1 426 ? 5.566 10.703 13.5 1 97.12 426 ASP B O 1
ATOM 7426 N N . VAL B 1 427 ? 4.039 9.805 12.094 1 97.38 427 VAL B N 1
ATOM 7427 C CA . VAL B 1 427 ? 3.814 11.102 11.453 1 97.38 427 VAL B CA 1
ATOM 7428 C C . VAL B 1 427 ? 3.295 12.102 12.484 1 97.38 427 VAL B C 1
ATOM 7430 O O . VAL B 1 427 ? 3.789 13.227 12.57 1 97.38 427 VAL B O 1
ATOM 7433 N N . HIS B 1 428 ? 2.344 11.711 13.258 1 96.5 428 HIS B N 1
ATOM 7434 C CA . HIS B 1 428 ? 1.916 12.484 14.422 1 96.5 428 HIS B CA 1
ATOM 7435 C C . HIS B 1 428 ? 2.498 11.906 15.711 1 96.5 428 HIS B C 1
ATOM 7437 O O . HIS B 1 428 ? 1.829 11.141 16.406 1 96.5 428 HIS B O 1
ATOM 7443 N N . ASP B 1 429 ? 3.688 12.211 16.016 1 94.06 429 ASP B N 1
ATOM 7444 C CA . ASP B 1 429 ? 4.422 11.617 17.125 1 94.06 429 ASP B CA 1
ATOM 7445 C C . ASP B 1 429 ? 4.488 12.578 18.312 1 94.06 429 ASP B C 1
ATOM 7447 O O . ASP B 1 429 ? 5.023 13.688 18.203 1 94.06 429 ASP B O 1
ATOM 7451 N N . VAL B 1 430 ? 4.113 12.32 19.438 1 87.12 430 VAL B N 1
ATOM 7452 C CA . VAL B 1 430 ? 3.242 11.375 20.125 1 87.12 430 VAL B CA 1
ATOM 7453 C C . VAL B 1 430 ? 1.979 12.094 20.609 1 87.12 430 VAL B C 1
ATOM 7455 O O . VAL B 1 430 ? 2.043 12.969 21.469 1 87.12 430 VAL B O 1
ATOM 7458 N N . PRO B 1 431 ? 0.913 11.758 20.156 1 82.44 431 PRO B N 1
ATOM 7459 C CA . PRO B 1 431 ? -0.295 12.578 20.281 1 82.44 431 PRO B CA 1
ATOM 7460 C C . PRO B 1 431 ? -0.591 12.969 21.719 1 82.44 431 PRO B C 1
ATOM 7462 O O . PRO B 1 431 ? -0.778 14.156 22.016 1 82.44 431 PRO B O 1
ATOM 7465 N N . SER B 1 432 ? -0.5 12.062 22.656 1 85.88 432 SER B N 1
ATOM 7466 C CA . SER B 1 432 ? -0.932 12.375 24.016 1 85.88 432 SER B CA 1
ATOM 7467 C C . SER B 1 432 ? 0.069 13.281 24.719 1 85.88 432 SER B C 1
ATOM 7469 O O . SER B 1 432 ? -0.31 14.086 25.578 1 85.88 432 SER B O 1
ATOM 7471 N N . ALA B 1 433 ? 1.277 13.125 24.359 1 91.5 433 ALA B N 1
ATOM 7472 C CA . ALA B 1 433 ? 2.309 13.961 24.969 1 91.5 433 ALA B CA 1
ATOM 7473 C C . ALA B 1 433 ? 2.33 15.352 24.328 1 91.5 433 ALA B C 1
ATOM 7475 O O . ALA B 1 433 ? 2.664 16.344 25 1 91.5 433 ALA B O 1
ATOM 7476 N N . SER B 1 434 ? 1.958 15.469 23.109 1 93.69 434 SER B N 1
ATOM 7477 C CA . SER B 1 434 ? 1.969 16.719 22.375 1 93.69 434 SER B CA 1
ATOM 7478 C C . SER B 1 434 ? 0.805 17.625 22.781 1 93.69 434 SER B C 1
ATOM 7480 O O . SER B 1 434 ? 0.902 18.844 22.703 1 93.69 434 SER B O 1
ATOM 7482 N N . LYS B 1 435 ? -0.216 17.016 23.141 1 93.31 435 LYS B N 1
ATOM 7483 C CA . LYS B 1 435 ? -1.434 17.672 23.594 1 93.31 435 LYS B CA 1
ATOM 7484 C C . LYS B 1 435 ? -2.043 16.938 24.797 1 93.31 435 LYS B C 1
ATOM 7486 O O . LYS B 1 435 ? -3.059 16.266 24.656 1 93.31 435 LYS B O 1
ATOM 7491 N N . PRO B 1 436 ? -1.5 17.234 26 1 91.75 436 PRO B N 1
ATOM 7492 C CA . PRO B 1 436 ? -1.975 16.516 27.188 1 91.75 436 PRO B CA 1
ATOM 7493 C C . PRO B 1 436 ? -3.391 16.906 27.594 1 91.75 436 PRO B C 1
ATOM 7495 O O . PRO B 1 436 ? -3.799 18.062 27.391 1 91.75 436 PRO B O 1
ATOM 7498 N N . ALA B 1 437 ? -4.039 16.016 28.172 1 87.44 437 ALA B N 1
ATOM 7499 C CA . ALA B 1 437 ? -5.402 16.266 28.625 1 87.44 437 ALA B CA 1
ATOM 7500 C C . ALA B 1 437 ? -5.438 17.391 29.656 1 87.44 437 ALA B C 1
ATOM 7502 O O . ALA B 1 437 ? -6.312 18.25 29.609 1 87.44 437 ALA B O 1
ATOM 7503 N N . VAL B 1 438 ? -4.566 17.25 30.625 1 88.81 438 VAL B N 1
ATOM 7504 C CA . VAL B 1 438 ? -4.332 18.328 31.562 1 88.81 438 VAL B CA 1
ATOM 7505 C C . VAL B 1 438 ? -3.078 19.109 31.172 1 88.81 438 VAL B C 1
ATOM 7507 O O . VAL B 1 438 ? -1.97 18.562 31.188 1 88.81 438 VAL B O 1
ATOM 7510 N N . ASN B 1 439 ? -3.338 20.391 30.75 1 92.06 439 ASN B N 1
ATOM 7511 C CA . ASN B 1 439 ? -2.24 21.172 30.172 1 92.06 439 ASN B CA 1
ATOM 7512 C C . ASN B 1 439 ? -2.033 22.484 30.922 1 92.06 439 ASN B C 1
ATOM 7514 O O . ASN B 1 439 ? -2.611 23.5 30.547 1 92.06 439 ASN B O 1
ATOM 7518 N N . PRO B 1 440 ? -1.177 22.469 31.891 1 90.5 440 PRO B N 1
ATOM 7519 C CA . PRO B 1 440 ? -0.958 23.672 32.688 1 90.5 440 PRO B CA 1
ATOM 7520 C C . PRO B 1 440 ? -0.212 24.766 31.922 1 90.5 440 PRO B C 1
ATOM 7522 O O . PRO B 1 440 ? -0.09 25.891 32.406 1 90.5 440 PRO B O 1
ATOM 7525 N N . THR B 1 441 ? 0.291 24.406 30.781 1 91.56 441 THR B N 1
ATOM 7526 C CA . THR B 1 441 ? 1.071 25.375 30.031 1 91.56 441 THR B CA 1
ATOM 7527 C C . THR B 1 441 ? 0.156 26.375 29.312 1 91.56 441 THR B C 1
ATOM 7529 O O . THR B 1 441 ? 0.616 27.406 28.812 1 91.56 441 THR B O 1
ATOM 7532 N N . ILE B 1 442 ? -1.1 25.953 29.156 1 87.44 442 ILE B N 1
ATOM 7533 C CA . ILE B 1 442 ? -2.068 26.812 28.5 1 87.44 442 ILE B CA 1
ATOM 7534 C C . ILE B 1 442 ? -2.738 27.719 29.547 1 87.44 442 ILE B C 1
ATOM 7536 O O . ILE B 1 442 ? -3.293 27.234 30.531 1 87.44 442 ILE B O 1
ATOM 7540 N N . GLY B 1 443 ? -2.383 28.938 29.625 1 73.88 443 GLY B N 1
ATOM 7541 C CA . GLY B 1 443 ? -2.994 29.875 30.562 1 73.88 443 GLY B CA 1
ATOM 7542 C C . GLY B 1 443 ? -4.48 30.062 30.312 1 73.88 443 GLY B C 1
ATOM 7543 O O . GLY B 1 443 ? -5.055 29.453 29.406 1 73.88 443 GLY B O 1
ATOM 7544 N N . GLY B 1 444 ? -5.258 30.594 31.125 1 68.31 444 GLY B N 1
ATOM 7545 C CA . GLY B 1 444 ? -6.699 30.797 31.125 1 68.31 444 GLY B CA 1
ATOM 7546 C C . GLY B 1 444 ? -7.168 31.703 30 1 68.31 444 GLY B C 1
ATOM 7547 O O . GLY B 1 444 ? -8.367 31.797 29.719 1 68.31 444 GLY B O 1
ATOM 7548 N N . VAL B 1 445 ? -6.238 32.406 29.25 1 65.56 445 VAL B N 1
ATOM 7549 C CA . VAL B 1 445 ? -6.73 33.344 28.266 1 65.56 445 VAL B CA 1
ATOM 7550 C C . VAL B 1 445 ? -6.473 32.812 26.859 1 65.56 445 VAL B C 1
ATOM 7552 O O . VAL B 1 445 ? -5.34 32.438 26.516 1 65.56 445 VAL B O 1
ATOM 7555 N N . THR B 1 446 ? -7.625 32.656 26.141 1 73.75 446 THR B N 1
ATOM 7556 C CA . THR B 1 446 ? -7.496 32.219 24.75 1 73.75 446 THR B CA 1
ATOM 7557 C C . THR B 1 446 ? -7.094 33.406 23.859 1 73.75 446 THR B C 1
ATOM 7559 O O . THR B 1 446 ? -7.781 34.406 23.828 1 73.75 446 THR B O 1
ATOM 7562 N N . LEU B 1 447 ? -5.996 33.375 23.219 1 77.44 447 LEU B N 1
ATOM 7563 C CA . LEU B 1 447 ? -5.551 34.344 22.234 1 77.44 447 LEU B CA 1
ATOM 7564 C C . LEU B 1 447 ? -6.324 34.188 20.922 1 77.44 447 LEU B C 1
ATOM 7566 O O . LEU B 1 447 ? -6.359 33.094 20.344 1 77.44 447 LEU B O 1
ATOM 7570 N N . GLY B 1 448 ? -6.918 35.344 20.484 1 88.62 448 GLY B N 1
ATOM 7571 C CA . GLY B 1 448 ? -7.727 35.219 19.297 1 88.62 448 GLY B CA 1
ATOM 7572 C C . GLY B 1 448 ? -9.062 34.562 19.531 1 88.62 448 GLY B C 1
ATOM 7573 O O . GLY B 1 448 ? -9.82 34.969 20.422 1 88.62 448 GLY B O 1
ATOM 7574 N N . HIS B 1 449 ? -9.328 33.625 18.766 1 94.88 449 HIS B N 1
ATOM 7575 C CA . HIS B 1 449 ? -10.609 32.906 18.875 1 94.88 449 HIS B CA 1
ATOM 7576 C C . HIS B 1 449 ? -10.406 31.438 19.188 1 94.88 449 HIS B C 1
ATOM 7578 O O . HIS B 1 449 ? -9.469 30.812 18.688 1 94.88 449 HIS B O 1
ATOM 7584 N N . GLU B 1 450 ? -11.305 30.828 19.938 1 93.94 450 GLU B N 1
ATOM 7585 C CA . GLU B 1 450 ? -11.18 29.453 20.391 1 93.94 450 GLU B CA 1
ATOM 7586 C C . GLU B 1 450 ? -11.18 28.469 19.219 1 93.94 450 GLU B C 1
ATOM 7588 O O . GLU B 1 450 ? -10.531 27.438 19.281 1 93.94 450 GLU B O 1
ATOM 7593 N N . SER B 1 451 ? -11.844 28.797 18.094 1 94.81 451 SER B N 1
ATOM 7594 C CA . SER B 1 451 ? -11.969 27.922 16.938 1 94.81 451 SER B CA 1
ATOM 7595 C C . SER B 1 451 ? -10.617 27.703 16.25 1 94.81 451 SER B C 1
ATOM 7597 O O . SER B 1 451 ? -10.438 26.734 15.516 1 94.81 451 SER B O 1
ATOM 7599 N N . PHE B 1 452 ? -9.633 28.594 16.547 1 96.44 452 PHE B N 1
ATOM 7600 C CA . PHE B 1 452 ? -8.312 28.469 15.938 1 96.44 452 PHE B CA 1
ATOM 7601 C C . PHE B 1 452 ? -7.609 27.203 16.422 1 96.44 452 PHE B C 1
ATOM 7603 O O . PHE B 1 452 ? -6.738 26.672 15.734 1 96.44 452 PHE B O 1
ATOM 7610 N N . TYR B 1 453 ? -8.039 26.781 17.578 1 94.69 453 TYR B N 1
ATOM 7611 C CA . TYR B 1 453 ? -7.223 25.781 18.281 1 94.69 453 TYR B CA 1
ATOM 7612 C C . TYR B 1 453 ? -7.941 24.453 18.344 1 94.69 453 TYR B C 1
ATOM 7614 O O . TYR B 1 453 ? -7.449 23.5 18.984 1 94.69 453 TYR B O 1
ATOM 7622 N N . THR B 1 454 ? -9.055 24.297 17.719 1 92.06 454 THR B N 1
ATOM 7623 C CA . THR B 1 454 ? -9.914 23.109 17.797 1 92.06 454 THR B CA 1
ATOM 7624 C C . THR B 1 454 ? -9.164 21.859 17.344 1 92.06 454 THR B C 1
ATOM 7626 O O . THR B 1 454 ? -9.273 20.812 17.969 1 92.06 454 THR B O 1
ATOM 7629 N N . TYR B 1 455 ? -8.359 21.938 16.312 1 92.06 455 TYR B N 1
ATOM 7630 C CA . TYR B 1 455 ? -7.746 20.75 15.719 1 92.06 455 TYR B CA 1
ATOM 7631 C C . TYR B 1 455 ? -6.23 20.812 15.852 1 92.06 455 TYR B C 1
ATOM 7633 O O . TYR B 1 455 ? -5.516 20.141 15.102 1 92.06 455 TYR B O 1
ATOM 7641 N N . LEU B 1 456 ? -5.742 21.672 16.75 1 94.12 456 LEU B N 1
ATOM 7642 C CA . LEU B 1 456 ? -4.305 21.703 17 1 94.12 456 LEU B CA 1
ATOM 7643 C C . LEU B 1 456 ? -3.836 20.406 17.656 1 94.12 456 LEU B C 1
ATOM 7645 O O . LEU B 1 456 ? -4.422 19.953 18.641 1 94.12 456 LEU B O 1
ATOM 7649 N N . ARG B 1 457 ? -2.775 19.891 17.125 1 95.31 457 ARG B N 1
ATOM 7650 C CA . ARG B 1 457 ? -2.291 18.594 17.609 1 95.31 457 ARG B CA 1
ATOM 7651 C C . ARG B 1 457 ? -1.135 18.781 18.578 1 95.31 457 ARG B C 1
ATOM 7653 O O . ARG B 1 457 ? -0.798 17.859 19.328 1 95.31 457 ARG B O 1
ATOM 7660 N N . LEU B 1 458 ? -0.547 19.859 18.625 1 96.94 458 LEU B N 1
ATOM 7661 C CA . LEU B 1 458 ? 0.528 20.234 19.547 1 96.94 458 LEU B CA 1
ATOM 7662 C C . LEU B 1 458 ? 0.177 21.5 20.312 1 96.94 458 LEU B C 1
ATOM 7664 O O . LEU B 1 458 ? -0.115 22.547 19.703 1 96.94 458 LEU B O 1
ATOM 7668 N N . ARG B 1 459 ? 0.168 21.453 21.594 1 95.69 459 ARG B N 1
ATOM 7669 C CA . ARG B 1 459 ? -0.12 22.625 22.406 1 95.69 459 ARG B CA 1
ATOM 7670 C C . ARG B 1 459 ? 0.807 22.703 23.609 1 95.69 459 ARG B C 1
ATOM 7672 O O . ARG B 1 459 ? 0.346 22.672 24.75 1 95.69 459 ARG B O 1
ATOM 7679 N N . LEU B 1 460 ? 2.074 22.844 23.328 1 96.62 460 LEU B N 1
ATOM 7680 C CA . LEU B 1 460 ? 3.145 22.906 24.312 1 96.62 460 LEU B CA 1
ATOM 7681 C C . LEU B 1 460 ? 4.129 24.016 23.984 1 96.62 460 LEU B C 1
ATOM 7683 O O . LEU B 1 460 ? 4.188 24.484 22.844 1 96.62 460 LEU B O 1
ATOM 7687 N N . PRO B 1 461 ? 4.859 24.516 25.078 1 97 461 PRO B N 1
ATOM 7688 C CA . PRO B 1 461 ? 6.07 25.266 24.719 1 97 461 PRO B CA 1
ATOM 7689 C C . PRO B 1 461 ? 7.094 24.406 23.969 1 97 461 PRO B C 1
ATOM 7691 O O . PRO B 1 461 ? 7.285 23.234 24.312 1 97 461 PRO B O 1
ATOM 7694 N N . LEU B 1 462 ? 7.695 24.984 23 1 98.06 462 LEU B N 1
ATOM 7695 C CA . LEU B 1 462 ? 8.695 24.281 22.203 1 98.06 462 LEU B CA 1
ATOM 7696 C C . LEU B 1 462 ? 9.984 24.094 23 1 98.06 462 LEU B C 1
ATOM 7698 O O . LEU B 1 462 ? 10.359 24.969 23.797 1 98.06 462 LEU B O 1
ATOM 7702 N N . GLU B 1 463 ? 10.625 22.984 22.781 1 98.06 463 GLU B N 1
ATOM 7703 C CA . GLU B 1 463 ? 11.914 22.688 23.406 1 98.06 463 GLU B CA 1
ATOM 7704 C C . GLU B 1 463 ? 12.945 22.281 22.359 1 98.06 463 GLU B C 1
ATOM 7706 O O . GLU B 1 463 ? 12.594 21.734 21.312 1 98.06 463 GLU B O 1
ATOM 7711 N N . THR B 1 464 ? 14.234 22.609 22.719 1 98.5 464 THR B N 1
ATOM 7712 C CA . THR B 1 464 ? 15.32 22.172 21.844 1 98.5 464 THR B CA 1
ATOM 7713 C C . THR B 1 464 ? 15.258 20.672 21.609 1 98.5 464 THR B C 1
ATOM 7715 O O . THR B 1 464 ? 15.117 19.891 22.562 1 98.5 464 THR B O 1
ATOM 7718 N N . GLY B 1 465 ? 15.289 20.266 20.328 1 98.31 465 GLY B N 1
ATOM 7719 C CA . GLY B 1 465 ? 15.258 18.859 19.984 1 98.31 465 GLY B CA 1
ATOM 7720 C C . GLY B 1 465 ? 13.891 18.375 19.531 1 98.31 465 GLY B C 1
ATOM 7721 O O . GLY B 1 465 ? 13.766 17.281 18.984 1 98.31 465 GLY B O 1
ATOM 7722 N N . MET B 1 466 ? 12.852 19.172 19.797 1 98.44 466 MET B N 1
ATOM 7723 C CA . MET B 1 466 ? 11.555 18.844 19.219 1 98.44 466 MET B CA 1
ATOM 7724 C C . MET B 1 466 ? 11.594 18.969 17.703 1 98.44 466 MET B C 1
ATOM 7726 O O . MET B 1 466 ? 12.289 19.828 17.156 1 98.44 466 MET B O 1
ATOM 7730 N N . VAL B 1 467 ? 10.984 18.047 17.016 1 98.75 467 VAL B N 1
ATOM 7731 C CA . VAL B 1 467 ? 10.781 18.125 15.578 1 98.75 467 VAL B CA 1
ATOM 7732 C C . VAL B 1 467 ? 9.305 18.359 15.273 1 98.75 467 VAL B C 1
ATOM 7734 O O . VAL B 1 467 ? 8.445 17.594 15.727 1 98.75 467 VAL B O 1
ATOM 7737 N N . VAL B 1 468 ? 8.992 19.406 14.562 1 98.69 468 VAL B N 1
ATOM 7738 C CA . VAL B 1 468 ? 7.602 19.75 14.289 1 98.69 468 VAL B CA 1
ATOM 7739 C C . VAL B 1 468 ? 7.426 20.062 12.805 1 98.69 468 VAL B C 1
ATOM 7741 O O . VAL B 1 468 ? 8.398 20.375 12.109 1 98.69 468 VAL B O 1
ATOM 7744 N N . THR B 1 469 ? 6.23 19.906 12.328 1 98.75 469 THR B N 1
ATOM 7745 C CA . THR B 1 469 ? 5.871 20.375 11 1 98.75 469 THR B CA 1
ATOM 7746 C C . THR B 1 469 ? 5.297 21.797 11.062 1 98.75 469 THR B C 1
ATOM 7748 O O . THR B 1 469 ? 4.652 22.156 12.055 1 98.75 469 THR B O 1
ATOM 7751 N N . VAL B 1 470 ? 5.574 22.562 10.117 1 98.88 470 VAL B N 1
ATOM 7752 C CA . VAL B 1 470 ? 4.938 23.859 9.898 1 98.88 470 VAL B CA 1
ATOM 7753 C C . VAL B 1 470 ? 4.18 23.844 8.57 1 98.88 470 VAL B C 1
ATOM 7755 O O . VAL B 1 470 ? 4.789 23.938 7.5 1 98.88 470 VAL B O 1
ATOM 7758 N N . GLU B 1 471 ? 2.855 23.734 8.672 1 98.75 471 GLU B N 1
ATOM 7759 C CA . GLU B 1 471 ? 2.09 23.391 7.48 1 98.75 471 GLU B CA 1
ATOM 7760 C C . GLU B 1 471 ? 0.825 24.25 7.375 1 98.75 471 GLU B C 1
ATOM 7762 O O . GLU B 1 471 ? -0.278 23.719 7.242 1 98.75 471 GLU B O 1
ATOM 7767 N N . PRO B 1 472 ? 0.994 25.578 7.285 1 98.81 472 PRO B N 1
ATOM 7768 C CA . PRO B 1 472 ? -0.204 26.375 7.039 1 98.81 472 PRO B CA 1
ATOM 7769 C C . PRO B 1 472 ? -0.858 26.062 5.695 1 98.81 472 PRO B C 1
ATOM 7771 O O . PRO B 1 472 ? -0.209 25.516 4.801 1 98.81 472 PRO B O 1
ATOM 7774 N N . GLY B 1 473 ? -2.15 26.375 5.625 1 98.69 473 GLY B N 1
ATOM 7775 C CA . GLY B 1 473 ? -2.904 26.203 4.395 1 98.69 473 GLY B CA 1
ATOM 7776 C C . GLY B 1 473 ? -4.141 27.078 4.328 1 98.69 473 GLY B C 1
ATOM 7777 O O . GLY B 1 473 ? -4.598 27.594 5.352 1 98.69 473 GLY B O 1
ATOM 7778 N N . ILE B 1 474 ? -4.574 27.344 3.158 1 98.81 474 ILE B N 1
ATOM 7779 C CA . ILE B 1 474 ? -5.82 28.047 2.877 1 98.81 474 ILE B CA 1
ATOM 7780 C C . ILE B 1 474 ? -6.695 27.203 1.954 1 98.81 474 ILE B C 1
ATOM 7782 O O . ILE B 1 474 ? -6.234 26.734 0.913 1 98.81 474 ILE B O 1
ATOM 7786 N N . TYR B 1 475 ? -7.918 27.094 2.365 1 97.81 475 TYR B N 1
ATOM 7787 C CA . TYR B 1 475 ? -8.812 26.188 1.65 1 97.81 475 TYR B CA 1
ATOM 7788 C C . TYR B 1 475 ? -10.133 26.859 1.333 1 97.81 475 TYR B C 1
ATOM 7790 O O . TYR B 1 475 ? -10.633 27.672 2.123 1 97.81 475 TYR B O 1
ATOM 7798 N N . PHE B 1 476 ? -10.609 26.516 0.23 1 97.12 476 PHE B N 1
ATOM 7799 C CA . PHE B 1 476 ? -11.938 26.953 -0.179 1 97.12 476 PHE B CA 1
ATOM 7800 C C . PHE B 1 476 ? -12.891 25.766 -0.292 1 97.12 476 PHE B C 1
ATOM 7802 O O . PHE B 1 476 ? -13.375 25.453 -1.382 1 97.12 476 PHE B O 1
ATOM 7809 N N . SER B 1 477 ? -13.148 25.219 0.844 1 93.62 477 SER B N 1
ATOM 7810 C CA . SER B 1 477 ? -14.031 24.062 0.939 1 93.62 477 SER B CA 1
ATOM 7811 C C 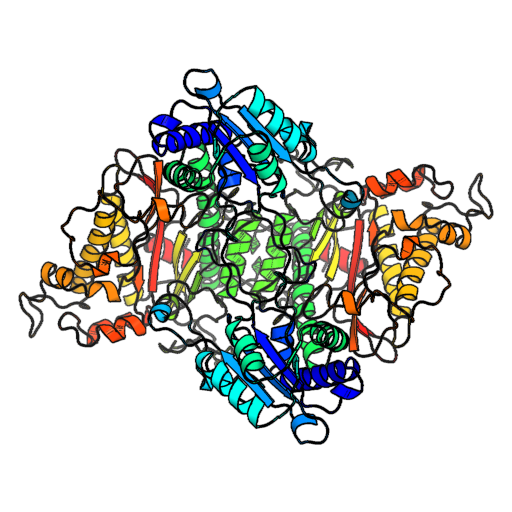. SER B 1 477 ? -15.5 24.469 0.889 1 93.62 477 SER B C 1
ATOM 7813 O O . SER B 1 477 ? -15.93 25.328 1.661 1 93.62 477 SER B O 1
ATOM 7815 N N . PRO B 1 478 ? -16.219 23.828 0.049 1 89.5 478 PRO B N 1
ATOM 7816 C CA . PRO B 1 478 ? -17.625 24.203 -0.017 1 89.5 478 PRO B CA 1
ATOM 7817 C C . PRO B 1 478 ? -18.344 24.031 1.321 1 89.5 478 PRO B C 1
ATOM 7819 O O . PRO B 1 478 ? -19.188 24.859 1.684 1 89.5 478 PRO B O 1
ATOM 7822 N N . HIS B 1 479 ? -17.984 23.062 2.002 1 89.12 479 HIS B N 1
ATOM 7823 C CA . HIS B 1 479 ? -18.625 22.797 3.283 1 89.12 479 HIS B CA 1
ATOM 7824 C C . HIS B 1 479 ? -18.281 23.859 4.309 1 89.12 479 HIS B C 1
ATOM 7826 O O . HIS B 1 479 ? -19.172 24.375 4.996 1 89.12 479 HIS B O 1
ATOM 7832 N N . LEU B 1 480 ? -17.078 24.219 4.402 1 91.12 480 LEU B N 1
ATOM 7833 C CA . LEU B 1 480 ? -16.641 25.203 5.387 1 91.12 480 LEU B CA 1
ATOM 7834 C C . LEU B 1 480 ? -17.141 26.594 5.008 1 91.12 480 LEU B C 1
ATOM 7836 O O . LEU B 1 480 ? -17.5 27.391 5.883 1 91.12 480 LEU B O 1
ATOM 7840 N N . LEU B 1 481 ? -17.188 26.828 3.725 1 93.88 481 LEU B N 1
ATOM 7841 C CA . LEU B 1 481 ? -17.625 28.141 3.248 1 93.88 481 LEU B CA 1
ATOM 7842 C C . LEU B 1 481 ? -19.125 28.328 3.469 1 93.88 481 LEU B C 1
ATOM 7844 O O . LEU B 1 481 ? -19.594 29.453 3.699 1 93.88 481 LEU B O 1
ATOM 7848 N N . ALA B 1 482 ? -19.844 27.25 3.404 1 92.12 482 ALA B N 1
ATOM 7849 C CA . ALA B 1 482 ? -21.297 27.312 3.625 1 92.12 482 ALA B CA 1
ATOM 7850 C C . ALA B 1 482 ? -21.609 27.891 5 1 92.12 482 ALA B C 1
ATOM 7852 O O . ALA B 1 482 ? -22.609 28.609 5.168 1 92.12 482 ALA B O 1
ATOM 7853 N N . ALA B 1 483 ? -20.766 27.656 5.926 1 90.75 483 ALA B N 1
ATOM 7854 C CA . ALA B 1 483 ? -21 28.078 7.305 1 90.75 483 ALA B CA 1
ATOM 7855 C C . ALA B 1 483 ? -20.734 29.562 7.477 1 90.75 483 ALA B C 1
ATOM 7857 O O . ALA B 1 483 ? -21.156 30.172 8.469 1 90.75 483 ALA B O 1
ATOM 7858 N N . VAL B 1 484 ? -20.094 30.203 6.492 1 95.38 484 VAL B N 1
ATOM 7859 C CA . VAL B 1 484 ? -19.719 31.594 6.684 1 95.38 484 VAL B CA 1
ATOM 7860 C C . VAL B 1 484 ? -20.25 32.438 5.531 1 95.38 484 VAL B C 1
ATOM 7862 O O . VAL B 1 484 ? -19.766 33.562 5.293 1 95.38 484 VAL B O 1
ATOM 7865 N N . ARG B 1 485 ? -21.203 32 4.82 1 94.38 485 ARG B N 1
ATOM 7866 C CA . ARG B 1 485 ? -21.734 32.719 3.652 1 94.38 485 ARG B CA 1
ATOM 7867 C C . ARG B 1 485 ? -22.422 34 4.059 1 94.38 485 ARG B C 1
ATOM 7869 O O . ARG B 1 485 ? -22.5 34.938 3.262 1 94.38 485 ARG B O 1
ATOM 7876 N N . GLU B 1 486 ? -22.906 34.094 5.312 1 94.75 486 GLU B N 1
ATOM 7877 C CA . GLU B 1 486 ? -23.625 35.281 5.766 1 94.75 486 GLU B CA 1
ATOM 7878 C C . GLU B 1 486 ? -22.719 36.219 6.59 1 94.75 486 GLU B C 1
ATOM 7880 O O . GLU B 1 486 ? -23.188 37.156 7.199 1 94.75 486 GLU B O 1
ATOM 7885 N N . SER B 1 487 ? -21.5 35.875 6.609 1 96.06 487 SER B N 1
ATOM 7886 C CA . SER B 1 487 ? -20.578 36.656 7.41 1 96.06 487 SER B CA 1
ATOM 7887 C C . SER B 1 487 ? -20.469 38.094 6.875 1 96.06 487 SER B C 1
ATOM 7889 O O . SER B 1 487 ? -20.328 38.312 5.668 1 96.06 487 SER B O 1
ATOM 7891 N N . LYS B 1 488 ? -20.438 39.031 7.781 1 95.62 488 LYS B N 1
ATOM 7892 C CA . LYS B 1 488 ? -20.328 40.438 7.426 1 95.62 488 LYS B CA 1
ATOM 7893 C C . LYS B 1 488 ? -18.891 40.812 7.062 1 95.62 488 LYS B C 1
ATOM 7895 O O . LYS B 1 488 ? -18.641 41.906 6.562 1 95.62 488 LYS B O 1
ATOM 7900 N N . HIS B 1 489 ? -17.984 39.906 7.293 1 97.81 489 HIS B N 1
ATOM 7901 C CA . HIS B 1 489 ? -16.562 40.188 7.098 1 97.81 489 HIS B CA 1
ATOM 7902 C C . HIS B 1 489 ? -16.125 39.844 5.68 1 97.81 489 HIS B C 1
ATOM 7904 O O . HIS B 1 489 ? -15.047 40.219 5.242 1 97.81 489 HIS B O 1
ATOM 7910 N N . ILE B 1 490 ? -16.938 39.125 4.875 1 98.19 490 ILE B N 1
ATOM 7911 C CA . ILE B 1 490 ? -16.484 38.531 3.625 1 98.19 490 ILE B CA 1
ATOM 7912 C C . ILE B 1 490 ? -17.109 39.25 2.443 1 98.19 490 ILE B C 1
ATOM 7914 O O . ILE B 1 490 ? -18.312 39.562 2.457 1 98.19 490 ILE B O 1
ATOM 7918 N N . ASN B 1 491 ? -16.344 39.625 1.502 1 97.69 491 ASN B N 1
ATOM 7919 C CA . ASN B 1 491 ? -16.812 40.062 0.187 1 97.69 491 ASN B CA 1
ATOM 7920 C C . ASN B 1 491 ? -17.016 38.875 -0.749 1 97.69 491 ASN B C 1
ATOM 7922 O O . ASN B 1 491 ? -16.094 38.438 -1.434 1 97.69 491 ASN B O 1
ATOM 7926 N N . HIS B 1 492 ? -18.188 38.438 -0.918 1 95.69 492 HIS B N 1
ATOM 7927 C CA . HIS B 1 492 ? -18.484 37.188 -1.593 1 95.69 492 HIS B CA 1
ATOM 7928 C C . HIS B 1 492 ? -18.266 37.281 -3.098 1 95.69 492 HIS B C 1
ATOM 7930 O O . HIS B 1 492 ? -18 36.281 -3.768 1 95.69 492 HIS B O 1
ATOM 7936 N N . ASP B 1 493 ? -18.328 38.469 -3.639 1 96 493 ASP B N 1
ATOM 7937 C CA . ASP B 1 493 ? -18.031 38.688 -5.055 1 96 493 ASP B CA 1
ATOM 7938 C C . ASP B 1 493 ? -16.562 38.375 -5.348 1 96 493 ASP B C 1
ATOM 7940 O O . ASP B 1 493 ? -16.234 37.781 -6.371 1 96 493 ASP B O 1
ATOM 7944 N N . VAL B 1 494 ? -15.781 38.875 -4.445 1 97.62 494 VAL B N 1
ATOM 7945 C CA . VAL B 1 494 ? -14.352 38.625 -4.609 1 97.62 494 VAL B CA 1
ATOM 7946 C C . VAL B 1 494 ? -14.039 37.156 -4.289 1 97.62 494 VAL B C 1
ATOM 7948 O O . VAL B 1 494 ? -13.273 36.5 -5.012 1 97.62 494 VAL B O 1
ATOM 7951 N N . LEU B 1 495 ? -14.617 36.625 -3.191 1 98 495 LEU B N 1
ATOM 7952 C CA . LEU B 1 495 ? -14.375 35.25 -2.766 1 98 495 LEU B CA 1
ATOM 7953 C C . LEU B 1 495 ? -14.664 34.281 -3.898 1 98 495 LEU B C 1
ATOM 7955 O O . LEU B 1 495 ? -13.945 33.281 -4.07 1 98 495 LEU B O 1
ATOM 7959 N N . LYS B 1 496 ? -15.648 34.5 -4.664 1 96.62 496 LYS B N 1
ATOM 7960 C CA . LYS B 1 496 ? -16.078 33.625 -5.754 1 96.62 496 LYS B CA 1
ATOM 7961 C C . LYS B 1 496 ? -14.945 33.406 -6.75 1 96.62 496 LYS B C 1
ATOM 7963 O O . LYS B 1 496 ? -14.828 32.312 -7.324 1 96.62 496 LYS B O 1
ATOM 7968 N N . ARG B 1 497 ? -14.07 34.344 -6.938 1 96.88 497 ARG B N 1
ATOM 7969 C CA . ARG B 1 497 ? -12.953 34.25 -7.871 1 96.88 497 ARG B CA 1
ATOM 7970 C C . ARG B 1 497 ? -11.898 33.281 -7.359 1 96.88 497 ARG B C 1
ATOM 7972 O O . ARG B 1 497 ? -11.148 32.688 -8.148 1 96.88 497 ARG B O 1
ATOM 7979 N N . TYR B 1 498 ? -11.852 33.094 -6.094 1 97.69 498 TYR B N 1
ATOM 7980 C CA . TYR B 1 498 ? -10.781 32.312 -5.488 1 97.69 498 TYR B CA 1
ATOM 7981 C C . TYR B 1 498 ? -11.25 30.891 -5.164 1 97.69 498 TYR B C 1
ATOM 7983 O O . TYR B 1 498 ? -10.43 30 -4.934 1 97.69 498 TYR B O 1
ATOM 7991 N N . GLU B 1 499 ? -12.547 30.625 -5.141 1 96.38 499 GLU B N 1
ATOM 7992 C CA . GLU B 1 499 ? -13.117 29.344 -4.754 1 96.38 499 GLU B CA 1
ATOM 7993 C C . GLU B 1 499 ? -12.594 28.219 -5.641 1 96.38 499 GLU B C 1
ATOM 7995 O O . GLU B 1 499 ? -12.305 27.109 -5.156 1 96.38 499 GLU B O 1
ATOM 8000 N N . PRO B 1 500 ? -12.312 28.469 -6.914 1 94.19 500 PRO B N 1
ATOM 8001 C CA . PRO B 1 500 ? -11.836 27.375 -7.781 1 94.19 500 PRO B CA 1
ATOM 8002 C C . PRO B 1 500 ? -10.398 26.969 -7.484 1 94.19 500 PRO B C 1
ATOM 8004 O O . PRO B 1 500 ? -9.922 25.969 -8 1 94.19 500 PRO B O 1
ATOM 8007 N N . VAL B 1 501 ? -9.703 27.75 -6.664 1 96.25 501 VAL B N 1
ATOM 8008 C CA . VAL B 1 501 ? -8.328 27.406 -6.324 1 96.25 501 VAL B CA 1
ATOM 8009 C C . VAL B 1 501 ? -8.289 26.094 -5.555 1 96.25 501 VAL B C 1
ATOM 8011 O O . VAL B 1 501 ? -7.336 25.312 -5.676 1 96.25 501 VAL B O 1
ATOM 8014 N N . GLY B 1 502 ? -9.383 25.797 -4.766 1 95.38 502 GLY B N 1
ATOM 8015 C CA . GLY B 1 502 ? -9.461 24.578 -3.975 1 95.38 502 GLY B CA 1
ATOM 8016 C C . GLY B 1 502 ? -8.727 24.688 -2.65 1 95.38 502 GLY B C 1
ATOM 8017 O O . GLY B 1 502 ? -9.32 25.047 -1.633 1 95.38 502 GLY B O 1
ATOM 8018 N N . GLY B 1 503 ? -7.383 24.406 -2.668 1 97.62 503 GLY B N 1
ATOM 8019 C CA . GLY B 1 503 ? -6.582 24.469 -1.454 1 97.62 503 GLY B CA 1
ATOM 8020 C C . GLY B 1 503 ? -5.094 24.516 -1.725 1 97.62 503 GLY B C 1
ATOM 8021 O O . GLY B 1 503 ? -4.609 23.906 -2.678 1 97.62 503 GLY B O 1
ATOM 8022 N N . VAL B 1 504 ? -4.473 25.266 -0.93 1 98.75 504 VAL B N 1
ATOM 8023 C CA . VAL B 1 504 ? -3.018 25.359 -0.963 1 98.75 504 VAL B CA 1
ATOM 8024 C C . VAL B 1 504 ? -2.451 25.062 0.424 1 98.75 504 VAL B C 1
ATOM 8026 O O . VAL B 1 504 ? -2.961 25.562 1.43 1 98.75 504 VAL B O 1
ATOM 8029 N N . ARG B 1 505 ? -1.51 24.234 0.505 1 98.81 505 ARG B N 1
ATOM 8030 C CA . ARG B 1 505 ? -0.769 23.906 1.719 1 98.81 505 ARG B CA 1
ATOM 8031 C C . ARG B 1 505 ? 0.724 23.781 1.433 1 98.81 505 ARG B C 1
ATOM 8033 O O . ARG B 1 505 ? 1.119 23.297 0.374 1 98.81 505 ARG B O 1
ATOM 8040 N N . ILE B 1 506 ? 1.521 24.312 2.23 1 98.88 506 ILE B N 1
ATOM 8041 C CA . ILE B 1 506 ? 2.973 24.156 2.219 1 98.88 506 ILE B CA 1
ATOM 8042 C C . ILE B 1 506 ? 3.451 23.656 3.58 1 98.88 506 ILE B C 1
ATOM 8044 O O . ILE B 1 506 ? 3.082 24.219 4.617 1 98.88 506 ILE B O 1
ATOM 8048 N N . GLU B 1 507 ? 4.223 22.609 3.586 1 98.88 507 GLU B N 1
ATOM 8049 C CA . GLU B 1 507 ? 4.594 21.969 4.848 1 98.88 507 GLU B CA 1
ATOM 8050 C C . GLU B 1 507 ? 6.07 21.578 4.859 1 98.88 507 GLU B C 1
ATOM 8052 O O . GLU B 1 507 ? 6.555 20.938 3.928 1 98.88 507 GLU B O 1
ATOM 8057 N N . ASP B 1 508 ? 6.797 22 5.84 1 98.88 508 ASP B N 1
ATOM 8058 C CA . ASP B 1 508 ? 8.18 21.609 6.105 1 98.88 508 ASP B CA 1
ATOM 8059 C C . ASP B 1 508 ? 8.328 21.016 7.5 1 98.88 508 ASP B C 1
ATOM 8061 O O . ASP B 1 508 ? 7.48 21.234 8.367 1 98.88 508 ASP B O 1
ATOM 8065 N N . VAL B 1 509 ? 9.375 20.25 7.633 1 98.94 509 VAL B N 1
ATOM 8066 C CA . VAL B 1 509 ? 9.758 19.672 8.914 1 98.94 509 VAL B CA 1
ATOM 8067 C C . VAL B 1 509 ? 10.953 20.422 9.492 1 98.94 509 VAL B C 1
ATOM 8069 O O . VAL B 1 509 ? 11.992 20.547 8.836 1 98.94 509 VAL B O 1
ATOM 8072 N N . VAL B 1 510 ? 10.844 20.891 10.781 1 98.88 510 VAL B N 1
ATOM 8073 C CA . VAL B 1 510 ? 11.945 21.656 11.352 1 98.88 510 VAL B CA 1
ATOM 8074 C C . VAL B 1 510 ? 12.328 21.078 12.711 1 98.88 510 VAL B C 1
ATOM 8076 O O . VAL B 1 510 ? 11.477 20.547 13.43 1 98.88 510 VAL B O 1
ATOM 8079 N N . VAL B 1 511 ? 13.578 21.188 13.055 1 98.81 511 VAL B N 1
ATOM 8080 C CA . VAL B 1 511 ? 14.102 20.891 14.391 1 98.81 511 VAL B CA 1
ATOM 8081 C C . VAL B 1 511 ? 14.211 22.188 15.195 1 98.81 511 VAL B C 1
ATOM 8083 O O . VAL B 1 511 ? 14.836 23.156 14.75 1 98.81 511 VAL B O 1
ATOM 8086 N N . ILE B 1 512 ? 13.641 22.188 16.344 1 98.81 512 ILE B N 1
ATOM 8087 C CA . ILE B 1 512 ? 13.695 23.359 17.219 1 98.81 512 ILE B CA 1
ATOM 8088 C C . ILE B 1 512 ? 15.078 23.469 17.859 1 98.81 512 ILE B C 1
ATOM 8090 O O . ILE B 1 512 ? 15.617 22.469 18.344 1 98.81 512 ILE B O 1
ATOM 8094 N N . THR B 1 513 ? 15.648 24.609 17.828 1 98.5 513 THR B N 1
ATOM 8095 C CA . THR B 1 513 ? 16.891 24.922 18.5 1 98.5 513 THR B CA 1
ATOM 8096 C C . THR B 1 513 ? 16.688 26.016 19.547 1 98.5 513 THR B C 1
ATOM 8098 O O . THR B 1 513 ? 15.57 26.516 19.703 1 98.5 513 THR B O 1
ATOM 8101 N N . ASP B 1 514 ? 17.734 26.328 20.25 1 97.94 514 ASP B N 1
ATOM 8102 C CA . ASP B 1 514 ? 17.641 27.328 21.312 1 97.94 514 ASP B CA 1
ATOM 8103 C C . ASP B 1 514 ? 17.234 28.688 20.766 1 97.94 514 ASP B C 1
ATOM 8105 O O . ASP B 1 514 ? 16.453 29.406 21.391 1 97.94 514 ASP B O 1
ATOM 8109 N N . GLU B 1 515 ? 17.703 29 19.562 1 97.25 515 GLU B N 1
ATOM 8110 C CA . GLU B 1 515 ? 17.531 30.344 19.062 1 97.25 515 GLU B CA 1
ATOM 8111 C C . GLU B 1 515 ? 16.672 30.359 17.797 1 97.25 515 GLU B C 1
ATOM 8113 O O . GLU B 1 515 ? 16.516 31.406 17.156 1 97.25 515 GLU B O 1
ATOM 8118 N N . GLY B 1 516 ? 16.203 29.266 17.453 1 98.31 516 GLY B N 1
ATOM 8119 C CA . GLY B 1 516 ? 15.422 29.203 16.234 1 98.31 516 GLY B CA 1
ATOM 8120 C C . GLY B 1 516 ? 15.07 27.781 15.828 1 98.31 516 GLY B C 1
ATOM 8121 O O . GLY B 1 516 ? 14.492 27.031 16.625 1 98.31 516 GLY B O 1
ATOM 8122 N N . TYR B 1 517 ? 15.461 27.484 14.578 1 98.5 517 TYR B N 1
ATOM 8123 C CA . TYR B 1 517 ? 15.125 26.172 14.047 1 98.5 517 TYR B CA 1
ATOM 8124 C C . TYR B 1 517 ? 16.094 25.766 12.93 1 98.5 517 TYR B C 1
ATOM 8126 O O . TYR B 1 517 ? 16.844 26.609 12.422 1 98.5 517 TYR B O 1
ATOM 8134 N N . GLN B 1 518 ? 16.172 24.516 12.641 1 98.56 518 GLN B N 1
ATOM 8135 C CA . GLN B 1 518 ? 16.766 23.969 11.438 1 98.56 518 GLN B CA 1
ATOM 8136 C C . GLN B 1 518 ? 15.727 23.281 10.555 1 98.56 518 GLN B C 1
ATOM 8138 O O . GLN B 1 518 ? 15.023 22.391 11.008 1 98.56 518 GLN B O 1
ATOM 8143 N N . ASN B 1 519 ? 15.594 23.766 9.359 1 98.81 519 ASN B N 1
ATOM 8144 C CA . ASN B 1 519 ? 14.656 23.156 8.422 1 98.81 519 ASN B CA 1
ATOM 8145 C C . ASN B 1 519 ? 15.242 21.906 7.773 1 98.81 519 ASN B C 1
ATOM 8147 O O . ASN B 1 519 ? 16.312 21.953 7.156 1 98.81 519 ASN B O 1
ATOM 8151 N N . LEU B 1 520 ? 14.578 20.75 7.898 1 98.81 520 LEU B N 1
ATOM 8152 C CA . LEU B 1 520 ? 15.086 19.484 7.387 1 98.81 520 LEU B CA 1
ATOM 8153 C C . LEU B 1 520 ? 14.555 19.203 5.984 1 98.81 520 LEU B C 1
ATOM 8155 O O . LEU B 1 520 ? 15.047 18.312 5.293 1 98.81 520 LEU B O 1
ATOM 8159 N N . THR B 1 521 ? 13.531 19.938 5.559 1 98.81 521 THR B N 1
ATOM 8160 C CA . THR B 1 521 ? 12.969 19.797 4.219 1 98.81 521 THR B CA 1
ATOM 8161 C C . THR B 1 521 ? 13.844 20.5 3.189 1 98.81 521 THR B C 1
ATOM 8163 O O . THR B 1 521 ? 14.172 21.688 3.352 1 98.81 521 THR B O 1
ATOM 8166 N N . THR B 1 522 ? 14.156 19.781 2.084 1 98.38 522 THR B N 1
ATOM 8167 C CA . THR B 1 522 ? 15.141 20.359 1.177 1 98.38 522 THR B CA 1
ATOM 8168 C C . THR B 1 522 ? 14.492 20.766 -0.139 1 98.38 522 THR B C 1
ATOM 8170 O O . THR B 1 522 ? 15.07 21.547 -0.905 1 98.38 522 THR B O 1
ATOM 8173 N N . VAL B 1 523 ? 13.344 20.234 -0.5 1 98.69 523 VAL B N 1
ATOM 8174 C CA . VAL B 1 523 ? 12.672 20.703 -1.705 1 98.69 523 VAL B CA 1
ATOM 8175 C C . VAL B 1 523 ? 12.18 22.141 -1.497 1 98.69 523 VAL B C 1
ATOM 8177 O O . VAL B 1 523 ? 11.633 22.469 -0.443 1 98.69 523 VAL B O 1
ATOM 8180 N N . ARG B 1 524 ? 12.391 22.953 -2.453 1 98.25 524 ARG B N 1
ATOM 8181 C CA . ARG B 1 524 ? 12.07 24.375 -2.32 1 98.25 524 ARG B CA 1
ATOM 8182 C C . ARG B 1 524 ? 10.57 24.625 -2.465 1 98.25 524 ARG B C 1
ATOM 8184 O O . ARG B 1 524 ? 9.844 23.766 -2.986 1 98.25 524 ARG B O 1
ATOM 8191 N N . SER B 1 525 ? 10.125 25.828 -1.945 1 98.44 525 SER B N 1
ATOM 8192 C CA . SER B 1 525 ? 8.703 26.156 -2.006 1 98.44 525 SER B CA 1
ATOM 8193 C C . SER B 1 525 ? 8.484 27.562 -2.543 1 98.44 525 SER B C 1
ATOM 8195 O O . SER B 1 525 ? 7.344 27.984 -2.746 1 98.44 525 SER B O 1
ATOM 8197 N N . ASP B 1 526 ? 9.555 28.281 -2.783 1 98.06 526 ASP B N 1
ATOM 8198 C CA . ASP B 1 526 ? 9.352 29.625 -3.32 1 98.06 526 ASP B CA 1
ATOM 8199 C C . ASP B 1 526 ? 8.648 29.578 -4.676 1 98.06 526 ASP B C 1
ATOM 8201 O O . ASP B 1 526 ? 8.922 28.688 -5.488 1 98.06 526 ASP B O 1
ATOM 8205 N N . VAL B 1 527 ? 7.801 30.516 -4.895 1 97.94 527 VAL B N 1
ATOM 8206 C CA . VAL B 1 527 ? 6.871 30.469 -6.02 1 97.94 527 VAL B CA 1
ATOM 8207 C C . VAL B 1 527 ? 7.652 30.484 -7.332 1 97.94 527 VAL B C 1
ATOM 8209 O O . VAL B 1 527 ? 7.305 29.766 -8.273 1 97.94 527 VAL B O 1
ATOM 8212 N N . ALA B 1 528 ? 8.719 31.266 -7.406 1 98 528 ALA B N 1
ATOM 8213 C CA . ALA B 1 528 ? 9.5 31.375 -8.633 1 98 528 ALA B CA 1
ATOM 8214 C C . ALA B 1 528 ? 10.133 30.031 -9 1 98 528 ALA B C 1
ATOM 8216 O O . ALA B 1 528 ? 10.141 29.641 -10.172 1 98 528 ALA B O 1
ATOM 8217 N N . TRP B 1 529 ? 10.641 29.359 -8.047 1 98.38 529 TRP B N 1
ATOM 8218 C CA . TRP B 1 529 ? 11.273 28.062 -8.297 1 98.38 529 TRP B CA 1
ATOM 8219 C C . TRP B 1 529 ? 10.25 27.016 -8.703 1 98.38 529 TRP B C 1
ATOM 8221 O O . TRP B 1 529 ? 10.453 26.281 -9.672 1 98.38 529 TRP B O 1
ATOM 8231 N N . VAL B 1 530 ? 9.141 26.969 -7.992 1 98.75 530 VAL B N 1
ATOM 8232 C CA . VAL B 1 530 ? 8.094 25.984 -8.273 1 98.75 530 VAL B CA 1
ATOM 8233 C C . VAL B 1 530 ? 7.598 26.156 -9.711 1 98.75 530 VAL B C 1
ATOM 8235 O O . VAL B 1 530 ? 7.496 25.188 -10.453 1 98.75 530 VAL B O 1
ATOM 8238 N N . GLU B 1 531 ? 7.34 27.422 -10.086 1 98.56 531 GLU B N 1
ATOM 8239 C CA . GLU B 1 531 ? 6.863 27.703 -11.438 1 98.56 531 GLU B CA 1
ATOM 8240 C C . GLU B 1 531 ? 7.926 27.359 -12.477 1 98.56 531 GLU B C 1
ATOM 8242 O O . GLU B 1 531 ? 7.602 26.828 -13.547 1 98.56 531 GLU B O 1
ATOM 8247 N N . SER B 1 532 ? 9.172 27.641 -12.141 1 98.5 532 SER B N 1
ATOM 8248 C CA . SER B 1 532 ? 10.25 27.359 -13.094 1 98.5 532 SER B CA 1
ATOM 8249 C C . SER B 1 532 ? 10.43 25.875 -13.312 1 98.5 532 SER B C 1
ATOM 8251 O O . SER B 1 532 ? 10.695 25.438 -14.438 1 98.5 532 SER B O 1
ATOM 8253 N N . VAL B 1 533 ? 10.305 25.078 -12.297 1 98.25 533 VAL B N 1
ATOM 8254 C CA . VAL B 1 533 ? 10.461 23.641 -12.406 1 98.25 533 VAL B CA 1
ATOM 8255 C C . VAL B 1 533 ? 9.242 23.031 -13.102 1 98.25 533 VAL B C 1
ATOM 8257 O O . VAL B 1 533 ? 9.383 22.219 -14.016 1 98.25 533 VAL B O 1
ATOM 8260 N N . CYS B 1 534 ? 8.047 23.5 -12.781 1 98.12 534 CYS B N 1
ATOM 8261 C CA . CYS B 1 534 ? 6.812 22.922 -13.305 1 98.12 534 CYS B CA 1
ATOM 8262 C C . CYS B 1 534 ? 6.566 23.375 -14.742 1 98.12 534 CYS B C 1
ATOM 8264 O O . CYS B 1 534 ? 5.762 22.781 -15.453 1 98.12 534 CYS B O 1
ATOM 8266 N N . SER B 1 535 ? 7.277 24.484 -15.172 1 97.56 535 SER B N 1
ATOM 8267 C CA . SER B 1 535 ? 7.172 24.938 -16.562 1 97.56 535 SER B CA 1
ATOM 8268 C C . SER B 1 535 ? 8.273 24.344 -17.422 1 97.56 535 SER B C 1
ATOM 8270 O O . SER B 1 535 ? 8.281 24.516 -18.641 1 97.56 535 SER B O 1
ATOM 8272 N N . GLY B 1 536 ? 9.227 23.703 -16.734 1 96.06 536 GLY B N 1
ATOM 8273 C CA . GLY B 1 536 ? 10.328 23.094 -17.453 1 96.06 536 GLY B CA 1
ATOM 8274 C C . GLY B 1 536 ? 11.469 24.062 -17.734 1 96.06 536 GLY B C 1
ATOM 8275 O O . GLY B 1 536 ? 12.367 23.766 -18.516 1 96.06 536 GLY B O 1
ATOM 8276 N N . GLU B 1 537 ? 11.398 25.172 -17.141 1 95.38 537 GLU B N 1
ATOM 8277 C CA . GLU B 1 537 ? 12.469 26.156 -17.297 1 95.38 537 GLU B CA 1
ATOM 8278 C C . GLU B 1 537 ? 13.719 25.734 -16.531 1 95.38 537 GLU B C 1
ATOM 8280 O O . GLU B 1 537 ? 14.836 26.062 -16.922 1 95.38 537 GLU B O 1
ATOM 8285 N N . LEU B 1 538 ? 13.508 25.125 -15.43 1 92.19 538 LEU B N 1
ATOM 8286 C CA . LEU B 1 538 ? 14.586 24.531 -14.648 1 92.19 538 LEU B CA 1
ATOM 8287 C C . LEU B 1 538 ? 14.523 23 -14.695 1 92.19 538 LEU B C 1
ATOM 8289 O O . LEU B 1 538 ? 13.438 22.422 -14.656 1 92.19 538 LEU B O 1
#